Protein 2ZAH (pdb70)

Solvent-accessible surface area: 39054 Å² total; per-residue (Å²): 88,55,145,13,120,49,110,10,50,3,14,10,0,45,18,22,114,109,30,47,11,1,39,44,46,116,76,92,2,44,9,38,0,6,0,29,3,0,5,0,0,14,116,0,5,23,58,2,19,68,31,3,14,0,47,5,62,168,3,103,0,24,0,60,31,87,23,45,84,131,30,90,17,68,1,0,0,0,3,4,16,0,2,33,15,93,33,13,149,67,139,73,12,3,64,51,9,35,30,128,8,59,15,27,0,126,35,128,31,70,7,82,2,75,34,32,124,71,55,24,18,3,15,79,29,110,6,63,1,68,0,32,7,2,3,0,3,0,2,1,0,2,28,48,5,86,64,92,99,24,3,0,25,1,28,0,70,6,16,2,20,0,58,11,60,11,27,115,70,14,52,77,0,65,0,24,3,86,16,79,174,35,82,110,35,45,71,55,124,51,10,42,3,6,49,39,195,30,3,80,3,71,75,33,72,0,6,0,13,0,34,10,18,20,21,0,52,0,42,0,57,0,42,4,69,52,26,34,72,34,62,48,81,20,20,1,147,66,32,50,56,20,78,81,101,90,65,106,40,38,7,36,3,25,0,0,0,67,4,70,6,38,45,60,126,99,45,12,0,0,24,0,14,103,10,73,70,30,61,69,0,88,6,43,1,26,38,39,52,68,150,91,16,68,160,132,88,56,148,14,103,54,109,8,52,2,11,13,0,40,17,21,116,118,41,32,14,1,26,40,17,110,69,72,17,39,10,30,0,0,0,27,0,0,4,0,0,14,120,0,7,26,59,0,20,67,34,5,14,0,56,6,79,129,3,86,0,19,1,54,29,82,28,40,89,131,26,88,18,92,2,0,0,0,3,4,21,1,3,31,12,90,26,8,147,71,59,75,17,0,51,48,12,51,36,70,20,31,14,15,1,138,27,126,22,64,12,92,3,71,36,47,125,75,62,22,11,6,43,1,82,64,2,73,1,60,0,31,0,0,7,0,1,0,1,1,0,2,38,57,2,82,52,98,99,18,2,0,21,0,28,0,40,1,13,3,22,0,54,13,59,24,25,117,74,14,53,73,0,70,1,25,4,90,15,75,174,33,84,108,37,43,75,52,130,47,11,39,4,5,38,42,122,20,4,87,4,69,77,30,78,0,5,0,12,0,31,6,17,19,22,0,56,0,44,0,56,0,35,3,68,52,23,37,73,35,58,42,87,21,15,0,143,67,32,49,53,24,66,77,103,87,61,108,38,41,4,34,3,25,0,0,0,73,4,70,6,36,40,59,126,102,53,12,0,1,28,0,18,109,12,77,68,28,62,68,0,94,5,44,0,26,38,40,55,64,146,94,20,68,161,130,207,180,86,224,74,181,80,48,172,137,84,63,173,83,81,61,129,59,54,93,139,207,75,39,83,119,184,31,148,116,56,199,20,136,19,59,25,38,0,47,31,108,9,87,14,16,35,0,61,22,25,112,111,32,43,13,1,24,38,6,90,25,73,0,17,9,15,0,0,0,22,3,10,7,2,0,66,107,0,3,38,32,3,19,72,32,4,15,1,23,6,47,164,3,92,0,23,0,12,1,79,24,23,29,128,28,87,19,71,0,0,0,0,2,5,21,0,1,29,8,90,34,9,146,70,136,70,10,3,65,50,8,39,33,122,11,59,14,27,1,71,24,66,28,66,9,71,2,74,36,50,119,74,44,20,13,2,12,34,29,32,7,73,1,46,0,34,0,0,5,0,3,1,2,1,0,2,34,41,8,85,65,102,110,23,4,0,30,0,30,0,24,5,6,0,10,0,50,13,48,14,37,122,46,27,54,70,0,68,0,24,3,89,15,79,173,38,86,113,32,46,71,29,123,26,22,28,4,3,31,41,109,3,3,71,2,71,75,30,75,0,6,0,5,0,4,10,68,27,16,0,51,0,42,0,55,0,37,3,71,49,25,31,73,35,63,54,78,30,16,6,162,64,28,52,57,17,71,82,103,84,64,108,36,42,3,35,3,23,0,1,0,56,8,88,3,59,28,55,122,98,48,9,0,0,21,0,15,100,10,76,72,29,60,67,0,98,5,45,0,23,56,41,57,68,163,77,21,68,164,130

Secondary structure (DSSP, 8-state):
-EEEEEEEEEEEEPP-SS-EEGGG---TTTEES-TT-TTT-TTTHHHHTTBSEEEEEEEEEEEEE-S-TT---EEEEEEES-TTSPPP-SHHHHT--SEEEEE-TTS-EEEEE---S--EE---S--SSGGGTS--EEEEEEES--SSS--EEEEEEEEEEE--B-S---SEEEEEE-TTT-SS--EEEES-S--GGGEEEETTEEEE---S-EEEEEEEEEESSB---EE--SSEEEEEEEEEEEETTEEEEEEEEEE-----SSS-SEEE-S-BS--EEEEEEEEE-GGGPBP-/-EEEEEEEEEEEE---SS-EEGGG---TTTEES-TT-TTT-TTTHHHHTTBSEEEEEEEEEEEEE-S-TT--SEEEEEEES-TTSPPP-SHHHHTTSSEEEEE-TTS-EEEEEPP-S--EES--SS-SSGGGTSS-EEEEEEES---SS--EEEEEEEEEEE--B-S---SEEEEEE-TTT-SS--EEEES-S--GGGEEEETTEEEE---S-EEEEEEEEEESSB---EE--SSEEEEEEEEEEE-SSEEEEEEEEEE-----SSS-SEEE-S-BS--EEEEEEEEE-GGGPPP-/---PPTTPPTT-----S---------PPEEE--SSSEEEEEEEEEEEE---SS-EEGGG---TTTEES-TT-TTT-TTHHHHHTTBSEEEEEEEEEEEEE-S-TT---EEEEEEES-TTSPPP-SHHHHH--SEEEEE-TTS-EEEEEPP----EE---S--SSGGGTS--EEEEEEES--SSS--EEEEEEEEEEE--B-S---SEEEEEE-TTT-SS--EEEES-S--GGGEEEETTEEEE---S-EEEEEEEEEESSB---EE--SSEEEEEEEEEEEETTEEEEEEEEEE-----SSS-SEEE-S-BS--EEEEEEEE--GGGPBP-

Sequence (923 aa):
SVKIVHREFIASVLPSNDLTVNNGDVNIGKYRVNPSNNALFTWLQGQAQLYDMYRFTRLRFTYIPTTGSTSTGRVSILWDRDSQDPLPIDRAAISSYAHYADSAPWAENVLVVPCDNTWRYMNDTNAVDRKLVDFGQFLFATYSGAGATAHGDLYVEYAVEFKDPQPIAGMVCMFDRLVSFSEVGSTIKGVNYIADRDVITTGGNIGVNINIPGTYLVTIVLNATSIGSLTFTGNSKLVGNSLNVTSSGASALTFTLNSTGVPNSSNSSFSVGTVVALTRVRMTITRCSPETAYLASVKIVHREFIASVLPSNDLTVNNGDVNIGKYRRVNPSNNALFTWLQGQAQLYDMYRFTRLRFTYIPTTGSTSTGRVSILWDRDSQDPLPIDRAAISSYAHYADSAPWAENVLVVPCDNTWRYMNDTNAVDRKLVDFGQFLFATYSGAGATAHGDLYVEYAVEFKDPQPIAGMVCMFDRLVSFSEVGSTIKGVNYIADRDVITTGGNIGVNINIPGTYLVTIVLNATSIGSLTFTGNSKLVGNSLNVTSSGASALTFTLNSTGVPNSSNSSFSVGTVVALTRVRMTITRCSPETAYLANISYTEGAKPGAISAPVAISRRVAGMKPRFVRSEGSVKIVHREFIASVLPSNDLTVNNGDVNIGKYRVNPSNNALFTWLQGQAQLYDMYRFTRLRFTYIPTTGSTSTGRVSILWDRDSQDPLPIDRAAISSYAHYADSAPWAENVLVVPCDNTWRYMNDTNAVDRKLVDFGQFLFATYSGAGATAHGDLYVEYAVEFKDPQPIAGMVCMFDRLVSFSEVGSTIKGVNYIADRDVITTGGNIGVNINIPGTYLVTIVLNATSIGSLTFTGNSKLVGNSLNVTSSGASALTFTLNSTGVPNSSNSSFSVGTVVALTRVRMTITRCSPETAYLA

CATH classification: 2.60.120.20 (+1 more: 2.60.40.4030)

Structure (mmCIF, N/CA/C/O backbone):
data_2ZAH
#
_entry.id   2ZAH
#
_cell.length_a   375.004
_cell.length_b   375.004
_cell.length_c   375.004
_cell.angle_alpha   90.00
_cell.angle_beta   90.00
_cell.angle_gamma   90.00
#
_symmetry.space_group_name_H-M   'I 2 3'
#
loop_
_entity.id
_entity.type
_entity.pdbx_description
1 polymer 'Coat protein'
2 non-polymer 'CALCIUM ION'
3 non-polymer 'UNKNOWN ATOM OR ION'
4 water water
#
loop_
_atom_site.group_PDB
_atom_site.id
_atom_site.type_symbol
_atom_site.label_atom_id
_atom_site.label_alt_id
_atom_site.label_comp_id
_atom_site.label_asym_id
_atom_site.label_entity_id
_atom_site.label_seq_id
_atom_site.pdbx_PDB_ins_code
_atom_site.Cartn_x
_atom_site.Cartn_y
_atom_site.Cartn_z
_atom_site.occupancy
_atom_site.B_iso_or_equiv
_atom_site.auth_seq_id
_atom_site.auth_comp_id
_atom_site.auth_asym_id
_atom_site.auth_atom_id
_atom_site.pdbx_PDB_model_num
ATOM 1 N N . SER A 1 36 ? -17.036 31.487 111.942 1.00 33.42 95 SER A N 1
ATOM 2 C CA . SER A 1 36 ? -16.270 32.612 112.592 1.00 33.72 95 SER A CA 1
ATOM 3 C C . SER A 1 36 ? -16.978 33.996 112.516 1.00 33.79 95 SER A C 1
ATOM 4 O O . SER A 1 36 ? -17.372 34.448 111.427 1.00 33.98 95 SER A O 1
ATOM 7 N N . VAL A 1 37 ? -17.117 34.647 113.676 1.00 33.31 96 VAL A N 1
ATOM 8 C CA . VAL A 1 37 ? -17.813 35.924 113.822 1.00 33.06 96 VAL A CA 1
ATOM 9 C C . VAL A 1 37 ? -16.804 37.054 113.906 1.00 33.00 96 VAL A C 1
ATOM 10 O O . VAL A 1 37 ? -15.943 37.039 114.782 1.00 33.26 96 VAL A O 1
ATOM 14 N N . LYS A 1 38 ? -16.916 38.033 113.011 1.00 32.80 97 LYS A N 1
ATOM 15 C CA . LYS A 1 38 ? -15.933 39.125 112.922 1.00 32.66 97 LYS A CA 1
ATOM 16 C C . LYS A 1 38 ? -16.435 40.424 113.525 1.00 31.86 97 LYS A C 1
ATOM 17 O O . LYS A 1 38 ? -17.367 41.030 113.008 1.00 32.07 97 LYS A O 1
ATOM 23 N N . ILE A 1 39 ? -15.795 40.853 114.607 1.00 30.83 98 ILE A N 1
ATOM 24 C CA . ILE A 1 39 ? -16.216 42.023 115.367 1.00 29.72 98 ILE A CA 1
ATOM 25 C C . ILE A 1 39 ? -15.208 43.153 115.214 1.00 29.71 98 ILE A C 1
ATOM 26 O O . ILE A 1 39 ? -14.007 42.932 115.269 1.00 30.15 98 ILE A O 1
ATOM 31 N N . VAL A 1 40 ? -15.711 44.364 114.996 1.00 29.54 99 VAL A N 1
ATOM 32 C CA . VAL A 1 40 ? -14.877 45.555 114.881 1.00 29.12 99 VAL A CA 1
ATOM 33 C C . VAL A 1 40 ? -15.410 46.585 115.864 1.00 28.61 99 VAL A C 1
ATOM 34 O O . VAL A 1 40 ? -16.604 46.840 115.896 1.00 28.60 99 VAL A O 1
ATOM 38 N N . HIS A 1 41 ? -14.533 47.173 116.666 1.00 28.29 100 HIS A N 1
ATOM 39 C CA . HIS A 1 41 ? -14.965 48.140 117.676 1.00 27.97 100 HIS A CA 1
ATOM 40 C C . HIS A 1 41 ? -13.808 48.955 118.229 1.00 27.77 100 HIS A C 1
ATOM 41 O O . HIS A 1 41 ? -12.660 48.575 118.075 1.00 28.10 100 HIS A O 1
ATOM 48 N N . ARG A 1 42 ? -14.134 50.062 118.882 1.00 27.67 101 ARG A N 1
ATOM 49 C CA . ARG A 1 42 ? -13.182 50.873 119.619 1.00 27.93 101 ARG A CA 1
ATOM 50 C C . ARG A 1 42 ? -13.819 51.254 120.952 1.00 28.33 101 ARG A C 1
ATOM 51 O O . ARG A 1 42 ? -15.009 51.569 121.004 1.00 28.65 101 ARG A O 1
ATOM 59 N N . GLU A 1 43 ? -13.031 51.228 122.027 1.00 28.58 102 GLU A N 1
ATOM 60 C CA . GLU A 1 43 ? -13.556 51.486 123.368 1.00 28.66 102 GLU A CA 1
ATOM 61 C C . GLU A 1 43 ? -12.529 52.067 124.335 1.00 28.81 102 GLU A C 1
ATOM 62 O O . GLU A 1 43 ? -11.338 51.835 124.179 1.00 29.12 102 GLU A O 1
ATOM 68 N N . PHE A 1 44 ? -13.010 52.800 125.340 1.00 28.92 103 PHE A N 1
ATOM 69 C CA . PHE A 1 44 ? -12.166 53.509 126.302 1.00 29.24 103 PHE A CA 1
ATOM 70 C C . PHE A 1 44 ? -11.628 52.583 127.391 1.00 29.24 103 PHE A C 1
ATOM 71 O O . PHE A 1 44 ? -12.351 51.693 127.849 1.00 29.74 103 PHE A O 1
ATOM 79 N N . ILE A 1 45 ? -10.366 52.777 127.788 1.00 28.72 104 ILE A N 1
ATOM 80 C CA . ILE A 1 45 ? -9.731 51.916 128.792 1.00 28.25 104 ILE A CA 1
ATOM 81 C C . ILE A 1 45 ? -9.569 52.595 130.138 1.00 28.45 104 ILE A C 1
ATOM 82 O O . ILE A 1 45 ? -10.116 52.138 131.140 1.00 28.51 104 ILE A O 1
ATOM 87 N N . ALA A 1 46 ? -8.788 53.674 130.155 1.00 28.30 105 ALA A N 1
ATOM 88 C CA . ALA A 1 46 ? -8.414 54.360 131.392 1.00 28.08 105 ALA A CA 1
ATOM 89 C C . ALA A 1 46 ? -7.766 55.704 131.090 1.00 27.96 105 ALA A C 1
ATOM 90 O O . ALA A 1 46 ? -7.270 55.924 129.987 1.00 28.28 105 ALA A O 1
ATOM 92 N N . SER A 1 47 ? -7.771 56.600 132.074 1.00 27.88 106 SER A N 1
ATOM 93 C CA . SER A 1 47 ? -7.128 57.900 131.938 1.00 27.52 106 SER A CA 1
ATOM 94 C C . SER A 1 47 ? -5.748 57.842 132.538 1.00 27.48 106 SER A C 1
ATOM 95 O O . SER A 1 47 ? -5.521 57.146 133.525 1.00 27.51 106 SER A O 1
ATOM 98 N N . VAL A 1 48 ? -4.819 58.565 131.937 1.00 27.36 107 VAL A N 1
ATOM 99 C CA . VAL A 1 48 ? -3.465 58.575 132.451 1.00 27.57 107 VAL A CA 1
ATOM 100 C C . VAL A 1 48 ? -3.321 59.707 133.469 1.00 27.65 107 VAL A C 1
ATOM 101 O O . VAL A 1 48 ? -3.500 60.873 133.136 1.00 27.96 107 VAL A O 1
ATOM 105 N N . LEU A 1 49 ? -3.019 59.354 134.713 1.00 27.72 108 LEU A N 1
ATOM 106 C CA . LEU A 1 49 ? -2.802 60.351 135.750 1.00 27.66 108 LEU A CA 1
ATOM 107 C C . LEU A 1 49 ? -1.329 60.750 135.751 1.00 27.70 108 LEU A C 1
ATOM 108 O O . LEU A 1 49 ? -0.465 59.889 135.582 1.00 27.47 108 LEU A O 1
ATOM 113 N N . PRO A 1 50 ? -1.043 62.056 135.954 1.00 28.06 109 PRO A N 1
ATOM 114 C CA . PRO A 1 50 ? 0.312 62.589 136.010 1.00 28.20 109 PRO A CA 1
ATOM 115 C C . PRO A 1 50 ? 1.100 62.013 137.160 1.00 28.63 109 PRO A C 1
ATOM 116 O O . PRO A 1 50 ? 0.538 61.697 138.202 1.00 28.75 109 PRO A O 1
ATOM 120 N N . SER A 1 51 ? 2.404 61.908 136.960 1.00 29.46 110 SER A N 1
ATOM 121 C CA . SER A 1 51 ? 3.316 61.363 137.945 1.00 30.31 110 SER A CA 1
ATOM 122 C C . SER A 1 51 ? 4.712 61.951 137.706 1.00 30.78 110 SER A C 1
ATOM 123 O O . SER A 1 51 ? 5.128 62.141 136.563 1.00 31.06 110 SER A O 1
ATOM 126 N N . ASN A 1 52 ? 5.421 62.277 138.779 1.00 31.45 111 ASN A N 1
ATOM 127 C CA . ASN A 1 52 ? 6.775 62.769 138.618 1.00 32.07 111 ASN A CA 1
ATOM 128 C C . ASN A 1 52 ? 7.724 61.601 138.318 1.00 32.22 111 ASN A C 1
ATOM 129 O O . ASN A 1 52 ? 8.363 61.570 137.274 1.00 32.26 111 ASN A O 1
ATOM 134 N N . ASP A 1 53 ? 7.792 60.632 139.225 1.00 32.53 112 ASP A N 1
ATOM 135 C CA . ASP A 1 53 ? 8.555 59.418 138.995 1.00 32.80 112 ASP A CA 1
ATOM 136 C C . ASP A 1 53 ? 7.824 58.573 137.960 1.00 32.42 112 ASP A C 1
ATOM 137 O O . ASP A 1 53 ? 6.631 58.766 137.733 1.00 32.39 112 ASP A O 1
ATOM 142 N N . LEU A 1 54 ? 8.539 57.636 137.342 1.00 31.88 113 LEU A N 1
ATOM 143 C CA . LEU A 1 54 ? 7.960 56.724 136.363 1.00 31.38 113 LEU A CA 1
ATOM 144 C C . LEU A 1 54 ? 6.938 55.790 137.012 1.00 31.37 113 LEU A C 1
ATOM 145 O O . LEU A 1 54 ? 7.317 54.949 137.818 1.00 31.62 113 LEU A O 1
ATOM 150 N N . THR A 1 55 ? 5.657 55.917 136.673 1.00 30.95 114 THR A N 1
ATOM 151 C CA . THR A 1 55 ? 4.687 54.920 137.138 1.00 31.08 114 THR A CA 1
ATOM 152 C C . THR A 1 55 ? 3.959 54.254 135.977 1.00 30.76 114 THR A C 1
ATOM 153 O O . THR A 1 55 ? 3.578 54.909 135.000 1.00 30.80 114 THR A O 1
ATOM 157 N N . VAL A 1 56 ? 3.760 52.947 136.098 1.00 30.09 115 VAL A N 1
ATOM 158 C CA . VAL A 1 56 ? 3.067 52.165 135.082 1.00 29.41 115 VAL A CA 1
ATOM 159 C C . VAL A 1 56 ? 1.628 51.921 135.527 1.00 29.28 115 VAL A C 1
ATOM 160 O O . VAL A 1 56 ? 1.368 51.713 136.712 1.00 29.53 115 VAL A O 1
ATOM 164 N N . ASN A 1 57 ? 0.694 51.953 134.581 1.00 28.99 116 ASN A N 1
ATOM 165 C CA . ASN A 1 57 ? -0.705 51.594 134.850 1.00 28.75 116 ASN A CA 1
ATOM 166 C C . ASN A 1 57 ? -1.326 52.302 136.059 1.00 28.91 116 ASN A C 1
ATOM 167 O O . ASN A 1 57 ? -2.002 51.668 136.882 1.00 28.98 116 ASN A O 1
ATOM 172 N N . ASN A 1 58 ? -1.081 53.612 136.152 1.00 28.83 117 ASN A N 1
ATOM 173 C CA . ASN A 1 58 ? -1.512 54.457 137.273 1.00 28.55 117 ASN A CA 1
ATOM 174 C C . ASN A 1 58 ? -1.113 53.941 138.636 1.00 28.92 117 ASN A C 1
ATOM 175 O O . ASN A 1 58 ? -1.820 54.174 139.618 1.00 29.19 117 ASN A O 1
ATOM 180 N N . GLY A 1 59 ? 0.004 53.220 138.686 1.00 29.00 118 GLY A N 1
ATOM 181 C CA . GLY A 1 59 ? 0.537 52.712 139.940 1.00 29.05 118 GLY A CA 1
ATOM 182 C C . GLY A 1 59 ? 0.029 51.358 140.364 1.00 29.27 118 GLY A C 1
ATOM 183 O O . GLY A 1 59 ? 0.494 50.828 141.369 1.00 29.42 118 GLY A O 1
ATOM 184 N N . ASP A 1 60 ? -0.924 50.796 139.613 1.00 29.49 119 ASP A N 1
ATOM 185 C CA . ASP A 1 60 ? -1.413 49.436 139.872 1.00 29.57 119 ASP A CA 1
ATOM 186 C C . ASP A 1 60 ? -0.306 48.433 139.551 1.00 29.79 119 ASP A C 1
ATOM 187 O O . ASP A 1 60 ? 0.267 48.450 138.464 1.00 30.15 119 ASP A O 1
ATOM 192 N N . VAL A 1 61 ? 0.007 47.576 140.514 1.00 30.06 120 VAL A N 1
ATOM 193 C CA . VAL A 1 61 ? 1.150 46.668 140.381 1.00 30.21 120 VAL A CA 1
ATOM 194 C C . VAL A 1 61 ? 0.817 45.297 139.794 1.00 30.58 120 VAL A C 1
ATOM 195 O O . VAL A 1 61 ? 1.726 44.511 139.569 1.00 30.77 120 VAL A O 1
ATOM 199 N N . ASN A 1 62 ? -0.462 45.016 139.540 1.00 31.00 121 ASN A N 1
ATOM 200 C CA . ASN A 1 62 ? -0.854 43.744 138.919 1.00 31.59 121 ASN A CA 1
ATOM 201 C C . ASN A 1 62 ? -0.290 43.526 137.530 1.00 30.83 121 ASN A C 1
ATOM 202 O O . ASN A 1 62 ? -0.578 44.286 136.601 1.00 30.58 121 ASN A O 1
ATOM 207 N N . ILE A 1 63 ? 0.541 42.494 137.420 1.00 30.40 122 ILE A N 1
ATOM 208 C CA . ILE A 1 63 ? 1.055 42.041 136.137 1.00 29.81 122 ILE A CA 1
ATOM 209 C C . ILE A 1 63 ? -0.121 41.578 135.289 1.00 29.37 122 ILE A C 1
ATOM 210 O O . ILE A 1 63 ? -0.998 40.871 135.779 1.00 29.32 122 ILE A O 1
ATOM 215 N N . GLY A 1 64 ? -0.141 42.011 134.033 1.00 28.64 123 GLY A N 1
ATOM 216 C CA . GLY A 1 64 ? -1.166 41.610 133.099 1.00 27.78 123 GLY A CA 1
ATOM 217 C C . GLY A 1 64 ? -2.520 42.242 133.334 1.00 27.39 123 GLY A C 1
ATOM 218 O O . GLY A 1 64 ? -3.526 41.724 132.839 1.00 27.15 123 GLY A O 1
ATOM 219 N N . LYS A 1 65 ? -2.559 43.358 134.071 1.00 27.18 124 LYS A N 1
ATOM 220 C CA . LYS A 1 65 ? -3.813 44.072 134.297 1.00 27.03 124 LYS A CA 1
ATOM 221 C C . LYS A 1 65 ? -4.569 44.299 132.992 1.00 27.05 124 LYS A C 1
ATOM 222 O O . LYS A 1 65 ? -5.768 44.039 132.903 1.00 27.31 124 LYS A O 1
ATOM 228 N N . TYR A 1 66 ? -3.861 44.779 131.978 1.00 26.92 125 TYR A N 1
ATOM 229 C CA . TYR A 1 66 ? -4.445 44.938 130.663 1.00 26.69 125 TYR A CA 1
ATOM 230 C C . TYR A 1 66 ? -4.002 43.829 129.706 1.00 26.68 125 TYR A C 1
ATOM 231 O O . TYR A 1 66 ? -3.590 44.108 128.587 1.00 26.73 125 TYR A O 1
ATOM 240 N N . ARG A 1 67 ? -4.081 42.573 130.144 1.00 26.63 126 ARG A N 1
ATOM 241 C CA . ARG A 1 67 ? -3.793 41.465 129.242 1.00 26.73 126 ARG A CA 1
ATOM 242 C C . ARG A 1 67 ? -4.774 41.516 128.096 1.00 26.29 126 ARG A C 1
ATOM 243 O O . ARG A 1 67 ? -5.934 41.827 128.298 1.00 26.29 126 ARG A O 1
ATOM 251 N N . VAL A 1 68 ? -4.312 41.267 126.879 1.00 26.06 127 VAL A N 1
ATOM 252 C CA . VAL A 1 68 ? -5.241 41.339 125.753 1.00 25.57 127 VAL A CA 1
ATOM 253 C C . VAL A 1 68 ? -5.908 39.992 125.507 1.00 25.67 127 VAL A C 1
ATOM 254 O O . VAL A 1 68 ? -5.428 39.131 124.780 1.00 25.87 127 VAL A O 1
ATOM 258 N N . ASN A 1 69 ? -6.997 39.832 126.240 1.00 25.65 128 ASN A N 1
ATOM 259 C CA . ASN A 1 69 ? -7.905 38.710 126.169 1.00 25.44 128 ASN A CA 1
ATOM 260 C C . ASN A 1 69 ? -9.265 39.355 126.304 1.00 25.44 128 ASN A C 1
ATOM 261 O O . ASN A 1 69 ? -9.491 40.141 127.225 1.00 25.68 128 ASN A O 1
ATOM 266 N N . PRO A 1 70 ? -10.173 39.052 125.382 1.00 25.26 129 PRO A N 1
ATOM 267 C CA . PRO A 1 70 ? -11.423 39.787 125.337 1.00 25.25 129 PRO A CA 1
ATOM 268 C C . PRO A 1 70 ? -12.282 39.647 126.598 1.00 25.49 129 PRO A C 1
ATOM 269 O O . PRO A 1 70 ? -13.180 40.456 126.819 1.00 26.09 129 PRO A O 1
ATOM 273 N N . SER A 1 71 ? -12.006 38.666 127.438 1.00 25.43 130 SER A N 1
ATOM 274 C CA . SER A 1 71 ? -12.780 38.549 128.656 1.00 25.89 130 SER A CA 1
ATOM 275 C C . SER A 1 71 ? -12.219 39.404 129.805 1.00 25.60 130 SER A C 1
ATOM 276 O O . SER A 1 71 ? -12.810 39.467 130.876 1.00 25.76 130 SER A O 1
ATOM 279 N N . ASN A 1 72 ? -11.106 40.092 129.557 1.00 25.46 131 ASN A N 1
ATOM 280 C CA . ASN A 1 72 ? -10.520 41.019 130.514 1.00 25.21 131 ASN A CA 1
ATOM 281 C C . ASN A 1 72 ? -11.201 42.368 130.433 1.00 25.33 131 ASN A C 1
ATOM 282 O O . ASN A 1 72 ? -10.840 43.221 129.625 1.00 25.21 131 ASN A O 1
ATOM 287 N N . ASN A 1 73 ? -12.180 42.570 131.304 1.00 25.52 132 ASN A N 1
ATOM 288 C CA . ASN A 1 73 ? -12.981 43.787 131.250 1.00 25.53 132 ASN A CA 1
ATOM 289 C C . ASN A 1 73 ? -12.222 45.057 131.651 1.00 25.33 132 ASN A C 1
ATOM 290 O O . ASN A 1 73 ? -12.723 46.163 131.461 1.00 25.65 132 ASN A O 1
ATOM 295 N N . ALA A 1 74 ? -11.021 44.913 132.199 1.00 25.07 133 ALA A N 1
ATOM 296 C CA . ALA A 1 74 ? -10.217 46.091 132.517 1.00 24.90 133 ALA A CA 1
ATOM 297 C C . ALA A 1 74 ? -9.652 46.735 131.251 1.00 24.99 133 ALA A C 1
ATOM 298 O O . ALA A 1 74 ? -9.380 47.932 131.235 1.00 25.23 133 ALA A O 1
ATOM 300 N N . LEU A 1 75 ? -9.462 45.933 130.203 1.00 25.08 134 LEU A N 1
ATOM 301 C CA . LEU A 1 75 ? -8.993 46.437 128.917 1.00 25.04 134 LEU A CA 1
ATOM 302 C C . LEU A 1 75 ? -10.156 46.604 127.961 1.00 25.38 134 LEU A C 1
ATOM 303 O O . LEU A 1 75 ? -10.324 47.669 127.378 1.00 25.49 134 LEU A O 1
ATOM 308 N N . PHE A 1 76 ? -10.947 45.541 127.807 1.00 25.70 135 PHE A N 1
ATOM 309 C CA . PHE A 1 76 ? -12.112 45.547 126.927 1.00 25.57 135 PHE A CA 1
ATOM 310 C C . PHE A 1 76 ? -13.374 45.821 127.720 1.00 25.94 135 PHE A C 1
ATOM 311 O O . PHE A 1 76 ? -14.105 44.918 128.120 1.00 26.37 135 PHE A O 1
ATOM 319 N N . THR A 1 77 ? -13.608 47.102 127.944 1.00 26.30 136 THR A N 1
ATOM 320 C CA . THR A 1 77 ? -14.784 47.578 128.647 1.00 26.52 136 THR A CA 1
ATOM 321 C C . THR A 1 77 ? -16.079 47.240 127.923 1.00 26.52 136 THR A C 1
ATOM 322 O O . THR A 1 77 ? -17.108 47.079 128.564 1.00 27.30 136 THR A O 1
ATOM 326 N N . TRP A 1 78 ? -16.031 47.108 126.600 1.00 26.29 137 TRP A N 1
ATOM 327 C CA . TRP A 1 78 ? -17.221 46.771 125.794 1.00 26.05 137 TRP A CA 1
ATOM 328 C C . TRP A 1 78 ? -17.240 45.311 125.304 1.00 26.12 137 TRP A C 1
ATOM 329 O O . TRP A 1 78 ? -18.245 44.619 125.434 1.00 26.06 137 TRP A O 1
ATOM 340 N N . LEU A 1 79 ? -16.125 44.848 124.750 1.00 26.28 138 LEU A N 1
ATOM 341 C CA . LEU A 1 79 ? -16.068 43.537 124.123 1.00 26.43 138 LEU A CA 1
ATOM 342 C C . LEU A 1 79 ? -16.566 42.437 125.040 1.00 26.82 138 LEU A C 1
ATOM 343 O O . LEU A 1 79 ? -17.193 41.496 124.571 1.00 26.96 138 LEU A O 1
ATOM 348 N N . GLN A 1 80 ? -16.279 42.544 126.337 1.00 27.17 139 GLN A N 1
ATOM 349 C CA . GLN A 1 80 ? -16.549 41.454 127.263 1.00 27.34 139 GLN A CA 1
ATOM 350 C C . GLN A 1 80 ? -18.006 41.003 127.118 1.00 27.47 139 GLN A C 1
ATOM 351 O O . GLN A 1 80 ? -18.309 39.809 127.200 1.00 27.56 139 GLN A O 1
ATOM 357 N N . GLY A 1 81 ? -18.888 41.959 126.840 1.00 27.56 140 GLY A N 1
ATOM 358 C CA . GLY A 1 81 ? -20.312 41.684 126.671 1.00 27.70 140 GLY A CA 1
ATOM 359 C C . GLY A 1 81 ? -20.625 40.645 125.615 1.00 27.54 140 GLY A C 1
ATOM 360 O O . GLY A 1 81 ? -21.600 39.911 125.729 1.00 27.50 140 GLY A O 1
ATOM 361 N N . GLN A 1 82 ? -19.787 40.604 124.588 1.00 27.70 141 GLN A N 1
ATOM 362 C CA . GLN A 1 82 ? -19.941 39.706 123.440 1.00 27.69 141 GLN A CA 1
ATOM 363 C C . GLN A 1 82 ? -19.063 38.479 123.663 1.00 27.65 141 GLN A C 1
ATOM 364 O O . GLN A 1 82 ? -19.465 37.352 123.378 1.00 28.05 141 GLN A O 1
ATOM 370 N N . ALA A 1 83 ? -17.874 38.717 124.207 1.00 27.49 142 ALA A N 1
ATOM 371 C CA . ALA A 1 83 ? -16.909 37.677 124.557 1.00 27.44 142 ALA A CA 1
ATOM 372 C C . ALA A 1 83 ? -17.484 36.524 125.386 1.00 27.55 142 ALA A C 1
ATOM 373 O O . ALA A 1 83 ? -17.072 35.376 125.243 1.00 27.55 142 ALA A O 1
ATOM 375 N N . GLN A 1 84 ? -18.426 36.840 126.267 1.00 27.58 143 GLN A N 1
ATOM 376 C CA . GLN A 1 84 ? -18.991 35.851 127.171 1.00 27.47 143 GLN A CA 1
ATOM 377 C C . GLN A 1 84 ? -19.750 34.757 126.442 1.00 27.63 143 GLN A C 1
ATOM 378 O O . GLN A 1 84 ? -20.046 33.719 127.044 1.00 27.96 143 GLN A O 1
ATOM 384 N N . LEU A 1 85 ? -20.047 34.971 125.159 1.00 27.31 144 LEU A N 1
ATOM 385 C CA . LEU A 1 85 ? -20.854 34.030 124.379 1.00 27.21 144 LEU A CA 1
ATOM 386 C C . LEU A 1 85 ? -20.047 33.024 123.538 1.00 27.40 144 LEU A C 1
ATOM 387 O O . LEU A 1 85 ? -20.620 32.111 122.913 1.00 27.11 144 LEU A O 1
ATOM 392 N N . TYR A 1 86 ? -18.725 33.186 123.530 1.00 27.42 145 TYR A N 1
ATOM 393 C CA . TYR A 1 86 ? -17.867 32.413 122.647 1.00 27.48 145 TYR A CA 1
ATOM 394 C C . TYR A 1 86 ? -16.702 31.794 123.388 1.00 28.28 145 TYR A C 1
ATOM 395 O O . TYR A 1 86 ? -16.326 32.263 124.455 1.00 28.64 145 TYR A O 1
ATOM 404 N N . ASP A 1 87 ? -16.120 30.748 122.803 1.00 29.36 146 ASP A N 1
ATOM 405 C CA . ASP A 1 87 ? -15.006 30.034 123.407 1.00 30.49 146 ASP A CA 1
ATOM 406 C C . ASP A 1 87 ? -13.625 30.545 123.058 1.00 30.36 146 ASP A C 1
ATOM 407 O O . ASP A 1 87 ? -12.719 30.468 123.886 1.00 30.82 146 ASP A O 1
ATOM 412 N N . MET A 1 88 ? -13.448 31.034 121.833 1.00 29.96 147 MET A N 1
ATOM 413 C CA . MET A 1 88 ? -12.110 31.330 121.324 1.00 29.76 147 MET A CA 1
ATOM 414 C C . MET A 1 88 ? -12.063 32.621 120.545 1.00 28.51 147 MET A C 1
ATOM 415 O O . MET A 1 88 ? -13.045 33.028 119.953 1.00 28.15 147 MET A O 1
ATOM 420 N N . TYR A 1 89 ? -10.903 33.255 120.529 1.00 27.90 148 TYR A N 1
ATOM 421 C CA . TYR A 1 89 ? -10.777 34.542 119.883 1.00 27.35 148 TYR A CA 1
ATOM 422 C C . TYR A 1 89 ? -9.466 34.656 119.104 1.00 27.55 148 TYR A C 1
ATOM 423 O O . TYR A 1 89 ? -8.477 33.978 119.413 1.00 27.68 148 TYR A O 1
ATOM 432 N N . ARG A 1 90 ? -9.458 35.526 118.104 1.00 27.65 149 ARG A N 1
ATOM 433 C CA . ARG A 1 90 ? -8.231 35.850 117.388 1.00 28.38 149 ARG A CA 1
ATOM 434 C C . ARG A 1 90 ? -8.273 37.292 116.931 1.00 27.98 149 ARG A C 1
ATOM 435 O O . ARG A 1 90 ? -9.164 37.687 116.173 1.00 28.36 149 ARG A O 1
ATOM 443 N N . PHE A 1 91 ? -7.317 38.084 117.387 1.00 27.76 150 PHE A N 1
ATOM 444 C CA . PHE A 1 91 ? -7.224 39.445 116.891 1.00 27.69 150 PHE A CA 1
ATOM 445 C C . PHE A 1 91 ? -6.618 39.487 115.495 1.00 28.10 150 PHE A C 1
ATOM 446 O O . PHE A 1 91 ? -5.729 38.707 115.152 1.00 28.08 150 PHE A O 1
ATOM 454 N N . THR A 1 92 ? -7.143 40.407 114.698 1.00 28.72 151 THR A N 1
ATOM 455 C CA . THR A 1 92 ? -6.809 40.548 113.299 1.00 29.12 151 THR A CA 1
ATOM 456 C C . THR A 1 92 ? -6.162 41.903 113.105 1.00 29.53 151 THR A C 1
ATOM 457 O O . THR A 1 92 ? -5.182 42.037 112.400 1.00 29.53 151 THR A O 1
ATOM 461 N N . ARG A 1 93 ? -6.725 42.903 113.762 1.00 30.52 152 ARG A N 1
ATOM 462 C CA . ARG A 1 93 ? -6.140 44.222 113.870 1.00 31.49 152 ARG A CA 1
ATOM 463 C C . ARG A 1 93 ? -6.235 44.636 115.330 1.00 30.81 152 ARG A C 1
ATOM 464 O O . ARG A 1 93 ? -7.191 44.263 116.021 1.00 30.81 152 ARG A O 1
ATOM 472 N N . LEU A 1 94 ? -5.233 45.376 115.798 1.00 30.12 153 LEU A N 1
ATOM 473 C CA . LEU A 1 94 ? -5.194 45.849 117.173 1.00 29.41 153 LEU A CA 1
ATOM 474 C C . LEU A 1 94 ? -4.379 47.123 117.267 1.00 30.05 153 LEU A C 1
ATOM 475 O O . LEU A 1 94 ? -3.187 47.142 116.959 1.00 30.06 153 LEU A O 1
ATOM 480 N N . ARG A 1 95 ? -5.018 48.201 117.689 1.00 30.48 154 ARG A N 1
ATOM 481 C CA . ARG A 1 95 ? -4.275 49.416 117.940 1.00 31.71 154 ARG A CA 1
ATOM 482 C C . ARG A 1 95 ? -4.742 50.119 119.218 1.00 30.73 154 ARG A C 1
ATOM 483 O O . ARG A 1 95 ? -5.899 49.982 119.634 1.00 30.83 154 ARG A O 1
ATOM 491 N N . PHE A 1 96 ? -3.817 50.840 119.847 1.00 29.94 155 PHE A N 1
ATOM 492 C CA . PHE A 1 96 ? -4.082 51.580 121.065 1.00 28.93 155 PHE A CA 1
ATOM 493 C C . PHE A 1 96 ? -3.866 53.062 120.796 1.00 28.97 155 PHE A C 1
ATOM 494 O O . PHE A 1 96 ? -2.860 53.459 120.197 1.00 29.40 155 PHE A O 1
ATOM 502 N N . THR A 1 97 ? -4.812 53.889 121.216 1.00 28.36 156 THR A N 1
ATOM 503 C CA . THR A 1 97 ? -4.692 55.316 120.980 1.00 27.65 156 THR A CA 1
ATOM 504 C C . THR A 1 97 ? -4.658 56.048 122.309 1.00 27.21 156 THR A C 1
ATOM 505 O O . THR A 1 97 ? -5.269 55.609 123.291 1.00 27.08 156 THR A O 1
ATOM 509 N N . TYR A 1 98 ? -3.921 57.155 122.338 1.00 26.52 157 TYR A N 1
ATOM 510 C CA . TYR A 1 98 ? -3.948 58.066 123.463 1.00 25.72 157 TYR A CA 1
ATOM 511 C C . TYR A 1 98 ? -4.435 59.412 122.964 1.00 25.52 157 TYR A C 1
ATOM 512 O O . TYR A 1 98 ? -3.883 59.942 122.007 1.00 26.08 157 TYR A O 1
ATOM 521 N N . ILE A 1 99 ? -5.471 59.958 123.598 1.00 25.13 158 ILE A N 1
ATOM 522 C CA . ILE A 1 99 ? -6.005 61.286 123.244 1.00 24.62 158 ILE A CA 1
ATOM 523 C C . ILE A 1 99 ? -5.961 62.200 124.466 1.00 25.08 158 ILE A C 1
ATOM 524 O O . ILE A 1 99 ? -6.558 61.885 125.496 1.00 25.59 158 ILE A O 1
ATOM 529 N N . PRO A 1 100 ? -5.267 63.335 124.362 1.00 25.10 159 PRO A N 1
ATOM 530 C CA . PRO A 1 100 ? -5.123 64.237 125.499 1.00 25.48 159 PRO A CA 1
ATOM 531 C C . PRO A 1 100 ? -6.444 64.803 126.009 1.00 25.81 159 PRO A C 1
ATOM 532 O O . PRO A 1 100 ? -7.380 64.955 125.239 1.00 25.92 159 PRO A O 1
ATOM 536 N N . THR A 1 101 ? -6.517 65.093 127.303 1.00 26.20 160 THR A N 1
ATOM 537 C CA . THR A 1 101 ? -7.577 65.940 127.839 1.00 26.67 160 THR A CA 1
ATOM 538 C C . THR A 1 101 ? -6.979 67.098 128.617 1.00 27.07 160 THR A C 1
ATOM 539 O O . THR A 1 101 ? -7.699 67.866 129.256 1.00 27.86 160 THR A O 1
ATOM 543 N N . THR A 1 102 ? -5.660 67.229 128.558 1.00 26.89 161 THR A N 1
ATOM 544 C CA . THR A 1 102 ? -4.963 68.289 129.273 1.00 26.63 161 THR A CA 1
ATOM 545 C C . THR A 1 102 ? -4.626 69.439 128.337 1.00 26.51 161 THR A C 1
ATOM 546 O O . THR A 1 102 ? -4.814 69.331 127.127 1.00 26.48 161 THR A O 1
ATOM 550 N N . GLY A 1 103 ? -4.126 70.534 128.898 1.00 26.32 162 GLY A N 1
ATOM 551 C CA . GLY A 1 103 ? -3.738 71.696 128.096 1.00 26.26 162 GLY A CA 1
ATOM 552 C C . GLY A 1 103 ? -2.360 71.533 127.485 1.00 26.19 162 GLY A C 1
ATOM 553 O O . GLY A 1 103 ? -1.617 70.609 127.838 1.00 26.43 162 GLY A O 1
ATOM 554 N N . SER A 1 104 ? -1.996 72.430 126.579 1.00 25.87 163 SER A N 1
ATOM 555 C CA . SER A 1 104 ? -0.724 72.295 125.875 1.00 25.57 163 SER A CA 1
ATOM 556 C C . SER A 1 104 ? 0.502 72.716 126.679 1.00 25.85 163 SER A C 1
ATOM 557 O O . SER A 1 104 ? 1.628 72.614 126.179 1.00 26.10 163 SER A O 1
ATOM 560 N N . THR A 1 105 ? 0.310 73.188 127.911 1.00 26.03 164 THR A N 1
ATOM 561 C CA . THR A 1 105 ? 1.471 73.519 128.755 1.00 26.21 164 THR A CA 1
ATOM 562 C C . THR A 1 105 ? 1.786 72.466 129.818 1.00 26.21 164 THR A C 1
ATOM 563 O O . THR A 1 105 ? 2.633 72.699 130.668 1.00 26.12 164 THR A O 1
ATOM 567 N N . SER A 1 106 ? 1.100 71.322 129.767 1.00 26.25 165 SER A N 1
ATOM 568 C CA . SER A 1 106 ? 1.315 70.234 130.713 1.00 26.47 165 SER A CA 1
ATOM 569 C C . SER A 1 106 ? 2.596 69.495 130.367 1.00 26.73 165 S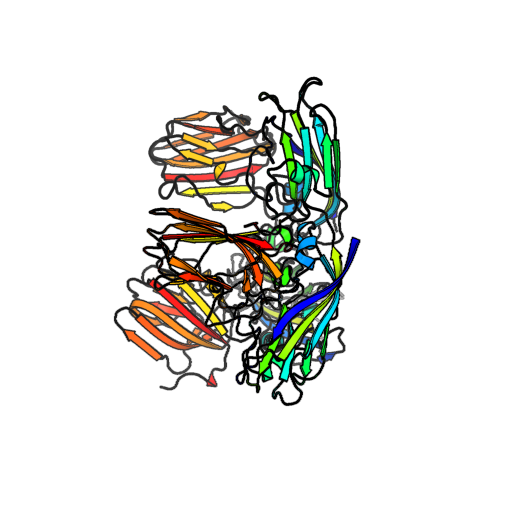ER A C 1
ATOM 570 O O . SER A 1 106 ? 2.866 69.214 129.203 1.00 27.03 165 SER A O 1
ATOM 573 N N . THR A 1 107 ? 3.397 69.184 131.373 1.00 26.66 166 THR A N 1
ATOM 574 C CA . THR A 1 107 ? 4.664 68.539 131.107 1.00 26.57 166 THR A CA 1
ATOM 575 C C . THR A 1 107 ? 4.492 67.056 131.322 1.00 26.93 166 THR A C 1
ATOM 576 O O . THR A 1 107 ? 3.543 66.632 131.986 1.00 27.66 166 THR A O 1
ATOM 580 N N . GLY A 1 108 ? 5.400 66.263 130.767 1.00 26.92 167 GLY A N 1
ATOM 581 C CA . GLY A 1 108 ? 5.405 64.829 131.024 1.00 26.98 167 GLY A CA 1
ATOM 582 C C . GLY A 1 108 ? 5.583 63.972 129.791 1.00 27.30 167 GLY A C 1
ATOM 583 O O . GLY A 1 108 ? 5.640 64.483 128.669 1.00 27.65 167 GLY A O 1
ATOM 584 N N . ARG A 1 109 ? 5.699 62.663 130.014 1.00 26.96 168 ARG A N 1
ATOM 585 C CA . ARG A 1 109 ? 5.732 61.689 128.950 1.00 26.55 168 ARG A CA 1
ATOM 586 C C . ARG A 1 109 ? 4.563 60.733 129.151 1.00 26.55 168 ARG A C 1
ATOM 587 O O . ARG A 1 109 ? 4.290 60.295 130.273 1.00 26.58 168 ARG A O 1
ATOM 595 N N . VAL A 1 110 ? 3.857 60.438 128.065 1.00 26.14 169 VAL A N 1
ATOM 596 C CA . VAL A 1 110 ? 2.896 59.351 128.058 1.00 25.72 169 VAL A CA 1
ATOM 597 C C . VAL A 1 110 ? 3.450 58.291 127.114 1.00 25.91 169 VAL A C 1
ATOM 598 O O . VAL A 1 110 ? 3.755 58.574 125.955 1.00 26.03 169 VAL A O 1
ATOM 602 N N . SER A 1 111 ? 3.609 57.081 127.631 1.00 25.81 170 SER A N 1
ATOM 603 C CA . SER A 1 111 ? 4.091 55.954 126.855 1.00 25.79 170 SER A CA 1
ATOM 604 C C . SER A 1 111 ? 3.022 54.893 126.837 1.00 25.99 170 SER A C 1
ATOM 605 O O . SER A 1 111 ? 2.532 54.502 127.894 1.00 26.59 170 SER A O 1
ATOM 608 N N . ILE A 1 112 ? 2.634 54.443 125.647 1.00 25.90 171 ILE A N 1
ATOM 609 C CA . ILE A 1 112 ? 1.710 53.308 125.514 1.00 25.50 171 ILE A CA 1
ATOM 610 C C . ILE A 1 112 ? 2.467 52.135 124.894 1.00 25.68 171 ILE A C 1
ATOM 611 O O . ILE A 1 112 ? 3.270 52.307 123.968 1.00 26.11 171 ILE A O 1
ATOM 616 N N . LEU A 1 113 ? 2.247 50.946 125.439 1.00 25.46 172 LEU A N 1
ATOM 617 C CA . LEU A 1 113 ? 3.142 49.826 125.189 1.00 25.36 172 LEU A CA 1
ATOM 618 C C . LEU A 1 113 ? 2.388 48.530 125.067 1.00 25.69 172 LEU A C 1
ATOM 619 O O . LEU A 1 113 ? 1.307 48.383 125.643 1.00 26.13 172 LEU A O 1
ATOM 624 N N . TRP A 1 114 ? 2.974 47.584 124.334 1.00 25.64 173 TRP A N 1
ATOM 625 C CA . TRP A 1 114 ? 2.466 46.226 124.298 1.00 25.72 173 TRP A CA 1
ATOM 626 C C . TRP A 1 114 ? 3.602 45.210 124.457 1.00 26.35 173 TRP A C 1
ATOM 627 O O . TRP A 1 114 ? 4.647 45.326 123.832 1.00 26.89 173 TRP A O 1
ATOM 638 N N . ASP A 1 115 ? 3.396 44.229 125.319 1.00 27.12 174 ASP A N 1
ATOM 639 C CA . ASP A 1 115 ? 4.375 43.200 125.600 1.00 28.16 174 ASP A CA 1
ATOM 640 C C . ASP A 1 115 ? 3.724 41.905 125.162 1.00 28.88 174 ASP A C 1
ATOM 641 O O . ASP A 1 115 ? 2.609 41.606 125.606 1.00 29.46 174 ASP A O 1
ATOM 646 N N . ARG A 1 116 ? 4.397 41.127 124.311 1.00 29.39 175 ARG A N 1
ATOM 647 C CA . ARG A 1 116 ? 3.810 39.887 123.794 1.00 29.84 175 ARG A CA 1
ATOM 648 C C . ARG A 1 116 ? 3.504 38.875 124.910 1.00 29.86 175 ARG A C 1
ATOM 649 O O . ARG A 1 116 ? 2.615 38.030 124.780 1.00 30.22 175 ARG A O 1
ATOM 657 N N . ASP A 1 117 ? 4.236 38.972 126.009 1.00 29.62 176 ASP A N 1
ATOM 658 C CA . ASP A 1 117 ? 4.096 38.045 127.106 1.00 29.59 176 ASP A CA 1
ATOM 659 C C . ASP A 1 117 ? 3.292 38.740 128.203 1.00 29.43 176 ASP A C 1
ATOM 660 O O . ASP A 1 117 ? 3.781 39.672 128.839 1.00 29.91 176 ASP A O 1
ATOM 665 N N . SER A 1 118 ? 2.060 38.290 128.424 1.00 29.06 177 SER A N 1
ATOM 666 C CA . SER A 1 118 ? 1.155 38.916 129.386 1.00 28.52 177 SER A CA 1
ATOM 667 C C . SER A 1 118 ? 1.502 38.611 130.834 1.00 28.82 177 SER A C 1
ATOM 668 O O . SER A 1 118 ? 0.776 39.025 131.750 1.00 29.19 177 SER A O 1
ATOM 671 N N . GLN A 1 119 ? 2.583 37.870 131.049 1.00 28.89 178 GLN A N 1
ATOM 672 C CA . GLN A 1 119 ? 3.010 37.540 132.398 1.00 29.22 178 GLN A CA 1
ATOM 673 C C . GLN A 1 119 ? 4.347 38.163 132.775 1.00 29.60 178 GLN A C 1
ATOM 674 O O . GLN A 1 119 ? 4.779 38.031 133.919 1.00 29.73 178 GLN A O 1
ATOM 680 N N . ASP A 1 120 ? 4.988 38.839 131.815 1.00 30.15 179 ASP A N 1
ATOM 681 C CA . ASP A 1 120 ? 6.195 39.634 132.051 1.00 30.85 179 ASP A CA 1
ATOM 682 C C . ASP A 1 120 ? 5.968 40.737 133.084 1.00 30.85 179 ASP A C 1
ATOM 683 O O . ASP A 1 120 ? 4.920 41.379 133.094 1.00 30.69 179 ASP A O 1
ATOM 688 N N . PRO A 1 121 ? 6.962 40.964 133.961 1.00 30.96 180 PRO A N 1
ATOM 689 C CA . PRO A 1 121 ? 6.896 41.997 135.007 1.00 30.53 180 PRO A CA 1
ATOM 690 C C . PRO A 1 121 ? 6.729 43.395 134.440 1.00 30.07 180 PRO A C 1
ATOM 691 O O . PRO A 1 121 ? 7.101 43.641 133.300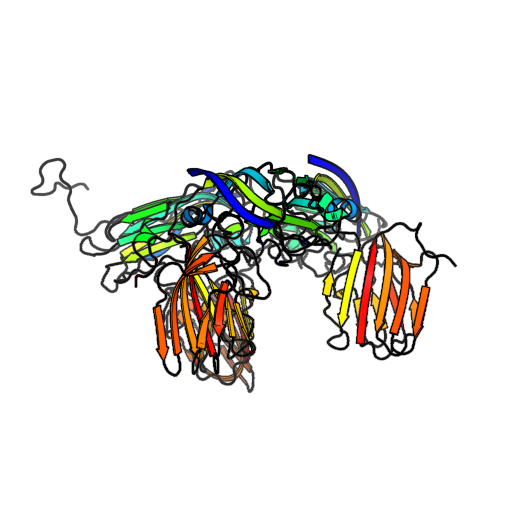 1.00 30.10 180 PRO A O 1
ATOM 695 N N . LEU A 1 122 ? 6.164 44.298 135.236 1.00 29.55 181 LEU A N 1
ATOM 696 C CA . LEU A 1 122 ? 6.021 45.687 134.834 1.00 28.77 181 LEU A CA 1
ATOM 697 C C . LEU A 1 122 ? 7.394 46.355 134.877 1.00 28.55 181 LEU A C 1
ATOM 698 O O . LEU A 1 122 ? 8.193 46.053 135.763 1.00 28.63 181 LEU A O 1
ATOM 703 N N . PRO A 1 123 ? 7.679 47.254 133.915 1.00 28.21 182 PRO A N 1
ATOM 704 C CA . PRO A 1 123 ? 8.931 47.990 133.925 1.00 28.06 182 PRO A CA 1
ATOM 705 C C . PRO A 1 123 ? 8.941 49.067 135.006 1.00 28.30 182 PRO A C 1
ATOM 706 O O . PRO A 1 123 ? 7.884 49.541 135.411 1.00 28.43 182 PRO A O 1
ATOM 710 N N . ILE A 1 124 ? 10.124 49.446 135.473 1.00 28.59 183 ILE A N 1
ATOM 711 C CA . ILE A 1 124 ? 10.241 50.530 136.438 1.00 28.72 183 ILE A CA 1
ATOM 712 C C . ILE A 1 124 ? 11.175 51.624 135.948 1.00 29.26 183 ILE A C 1
ATOM 713 O O . ILE A 1 124 ? 11.188 52.717 136.499 1.00 29.54 183 ILE A O 1
ATOM 718 N N . ASP A 1 125 ? 11.958 51.334 134.918 1.00 29.59 184 ASP A N 1
ATOM 719 C CA . ASP A 1 125 ? 12.988 52.267 134.503 1.00 29.95 184 ASP A CA 1
ATOM 720 C C . ASP A 1 125 ? 12.798 52.800 133.086 1.00 30.13 184 ASP A C 1
ATOM 721 O O . ASP A 1 125 ? 12.143 52.188 132.246 1.00 30.05 184 ASP A O 1
ATOM 726 N N . ARG A 1 126 ? 13.397 53.956 132.850 1.00 30.45 185 ARG A N 1
ATOM 727 C CA . ARG A 1 126 ? 13.181 54.738 131.656 1.00 30.54 185 ARG A CA 1
ATOM 728 C C . ARG A 1 126 ? 13.800 54.096 130.415 1.00 30.18 185 ARG A C 1
ATOM 729 O O . ARG A 1 126 ? 13.329 54.324 129.300 1.00 30.10 185 ARG A O 1
ATOM 737 N N . ALA A 1 127 ? 14.855 53.305 130.597 1.00 29.87 186 ALA A N 1
ATOM 738 C CA . ALA A 1 127 ? 15.393 52.497 129.493 1.00 29.87 186 ALA A CA 1
ATOM 739 C C . ALA A 1 127 ? 14.382 51.413 129.054 1.00 29.84 186 ALA A C 1
ATOM 740 O O . ALA A 1 127 ? 14.076 51.272 127.858 1.00 29.81 186 ALA A O 1
ATOM 742 N N . ALA A 1 128 ? 13.851 50.686 130.041 1.00 29.54 187 ALA A N 1
ATOM 743 C CA . ALA A 1 128 ? 12.905 49.599 129.806 1.00 29.10 187 ALA A CA 1
ATOM 744 C C . ALA A 1 128 ? 11.645 50.029 129.062 1.00 28.85 187 ALA A C 1
ATOM 745 O O . ALA A 1 128 ? 11.274 49.397 128.078 1.00 28.89 187 ALA A O 1
ATOM 747 N N . ILE A 1 129 ? 10.993 51.100 129.503 1.00 28.53 188 ILE A N 1
ATOM 748 C CA . ILE A 1 129 ? 9.734 51.477 128.863 1.00 28.34 188 ILE A CA 1
ATOM 749 C C . ILE A 1 129 ? 9.933 51.920 127.430 1.00 28.58 188 ILE A C 1
ATOM 750 O O . ILE A 1 129 ? 9.001 51.900 126.656 1.00 29.23 188 ILE A O 1
ATOM 755 N N . SER A 1 130 ? 11.143 52.318 127.071 1.00 28.71 189 SER A N 1
ATOM 756 C CA . SER A 1 130 ? 11.391 52.775 125.714 1.00 28.78 189 SER A CA 1
ATOM 757 C C . SER A 1 130 ? 11.840 51.627 124.829 1.00 28.80 189 SER A C 1
ATOM 758 O O . SER A 1 130 ? 11.995 51.796 123.625 1.00 28.93 189 SER A O 1
ATOM 761 N N . SER A 1 131 ? 12.037 50.465 125.434 1.00 28.93 190 SER A N 1
ATOM 762 C CA . SER A 1 131 ? 12.684 49.340 124.770 1.00 29.22 190 SER A CA 1
ATOM 763 C C . SER A 1 131 ? 11.743 48.257 124.285 1.00 29.45 190 SER A C 1
ATOM 764 O O . SER A 1 131 ? 12.195 47.295 123.669 1.00 29.63 190 SER A O 1
ATOM 767 N N . TYR A 1 132 ? 10.452 48.384 124.586 1.00 29.52 191 TYR A N 1
ATOM 768 C CA . TYR A 1 132 ? 9.461 47.473 124.024 1.00 29.49 191 TYR A CA 1
ATOM 769 C C . TYR A 1 132 ? 9.462 47.675 122.513 1.00 29.68 191 TYR A C 1
ATOM 770 O O . TYR A 1 132 ? 9.590 48.808 122.048 1.00 29.83 191 TYR A O 1
ATOM 779 N N . ALA A 1 133 ? 9.362 46.579 121.758 1.00 29.85 192 ALA A N 1
ATOM 780 C CA . ALA A 1 133 ? 9.310 46.642 120.294 1.00 29.74 192 ALA A CA 1
ATOM 781 C C . ALA A 1 133 ? 8.098 47.440 119.855 1.00 29.87 192 ALA A C 1
ATOM 782 O O . ALA A 1 133 ? 8.179 48.234 118.931 1.00 29.93 192 ALA A O 1
ATOM 784 N N . HIS A 1 134 ? 6.987 47.245 120.555 1.00 29.92 193 HIS A N 1
ATOM 785 C CA . HIS A 1 134 ? 5.764 47.954 120.256 1.00 30.08 193 HIS A CA 1
ATOM 786 C C . HIS A 1 134 ? 5.499 49.050 121.276 1.00 29.71 193 HIS A C 1
ATOM 787 O O . HIS A 1 134 ? 5.000 48.809 122.382 1.00 29.72 193 HIS A O 1
ATOM 794 N N . TYR A 1 135 ? 5.857 50.261 120.867 1.00 29.32 194 TYR A N 1
ATOM 795 C CA . TYR A 1 135 ? 5.912 51.426 121.733 1.00 28.98 194 TYR A CA 1
ATOM 796 C C . TYR A 1 135 ? 5.308 52.619 121.011 1.00 29.00 194 TYR A C 1
ATOM 797 O O . TYR A 1 135 ? 5.256 52.641 119.784 1.00 29.17 194 TYR A O 1
ATOM 806 N N . ALA A 1 136 ? 4.894 53.623 121.781 1.00 28.93 195 ALA A N 1
ATOM 807 C CA . ALA A 1 136 ? 4.539 54.932 121.253 1.00 28.78 195 ALA A CA 1
ATOM 808 C C . ALA A 1 136 ? 4.654 55.928 122.390 1.00 28.79 195 ALA A C 1
ATOM 809 O O . ALA A 1 136 ? 4.131 55.678 123.482 1.00 28.74 195 ALA A O 1
ATOM 811 N N . ASP A 1 137 ? 5.350 57.038 122.127 1.00 28.85 196 ASP A N 1
ATOM 812 C CA . ASP A 1 137 ? 5.659 58.060 123.125 1.00 28.87 196 ASP A CA 1
ATOM 813 C C . ASP A 1 137 ? 5.213 59.416 122.628 1.00 28.57 196 ASP A C 1
ATOM 814 O O . ASP A 1 137 ? 5.277 59.693 121.434 1.00 28.85 196 ASP A O 1
ATOM 819 N N . SER A 1 138 ? 4.744 60.259 123.544 1.00 28.19 197 SER A N 1
ATOM 820 C CA . SER A 1 138 ? 4.312 61.609 123.215 1.00 27.71 197 SER A CA 1
ATOM 821 C C . SER A 1 138 ? 4.243 62.462 124.463 1.00 27.60 197 SER A C 1
ATOM 822 O O . SER A 1 138 ? 4.156 61.953 125.578 1.00 27.66 197 SER A O 1
ATOM 825 N N . ALA A 1 139 ? 4.279 63.773 124.262 1.00 27.43 198 ALA A N 1
ATOM 826 C CA . ALA A 1 139 ? 3.938 64.710 125.320 1.00 27.02 198 ALA A CA 1
ATOM 827 C C . ALA A 1 139 ? 2.479 64.474 125.710 1.00 27.08 198 ALA A C 1
ATOM 828 O O . ALA A 1 139 ? 1.713 63.885 124.929 1.00 26.83 198 ALA A O 1
ATOM 830 N N . PRO A 1 140 ? 2.080 64.926 126.918 1.00 27.15 199 PRO A N 1
ATOM 831 C CA . PRO A 1 140 ? 0.724 64.605 127.350 1.00 27.10 199 PRO A CA 1
ATOM 832 C C . PRO A 1 140 ? -0.316 65.327 126.509 1.00 27.36 199 PRO A C 1
ATOM 833 O O . PRO A 1 140 ? -1.464 64.905 126.452 1.00 27.24 199 PRO A O 1
ATOM 837 N N . TRP A 1 141 ? 0.096 66.397 125.842 1.00 27.79 200 TRP A N 1
ATOM 838 C CA . TRP A 1 141 ? -0.810 67.175 125.014 1.00 28.64 200 TRP A CA 1
ATOM 839 C C . TRP A 1 141 ? -0.777 66.798 123.529 1.00 29.22 200 TRP A C 1
ATOM 840 O O . TRP A 1 141 ? -1.248 67.554 122.678 1.00 29.31 200 TRP A O 1
ATOM 851 N N . ALA A 1 142 ? -0.218 65.629 123.220 1.00 29.68 201 ALA A N 1
ATOM 852 C CA . ALA A 1 142 ? -0.179 65.134 121.849 1.00 30.00 201 ALA A CA 1
ATOM 853 C C . ALA A 1 142 ? -0.855 63.779 121.755 1.00 30.72 201 ALA A C 1
ATOM 854 O O . ALA A 1 142 ? -0.619 62.895 122.586 1.00 30.90 201 ALA A O 1
ATOM 856 N N . GLU A 1 143 ? -1.715 63.637 120.747 1.00 31.46 202 GLU A N 1
ATOM 857 C CA . GLU A 1 143 ? -2.316 62.359 120.382 1.00 31.96 202 GLU A CA 1
ATOM 858 C C . GLU A 1 143 ? -1.237 61.381 120.008 1.00 31.18 202 GLU A C 1
ATOM 859 O O . GLU A 1 143 ? -0.174 61.766 119.523 1.00 31.08 202 GLU A O 1
ATOM 865 N N . ASN A 1 144 ? -1.520 60.105 120.204 1.00 30.78 203 ASN A N 1
ATOM 866 C CA . ASN A 1 144 ? -0.580 59.073 119.821 1.00 30.28 203 ASN A CA 1
ATOM 867 C C . ASN A 1 144 ? -1.293 57.777 119.494 1.00 29.61 203 ASN A C 1
ATOM 868 O O . ASN A 1 144 ? -2.405 57.548 119.961 1.00 29.30 203 ASN A O 1
ATOM 873 N N . VAL A 1 145 ? -0.649 56.944 118.682 1.00 29.06 204 VAL A N 1
ATOM 874 C CA . VAL A 1 145 ? -1.227 55.670 118.246 1.00 28.85 204 VAL A CA 1
ATOM 875 C C . VAL A 1 145 ? -0.184 54.556 118.280 1.00 28.40 204 VAL A C 1
ATOM 876 O O . VAL A 1 145 ? 0.975 54.776 117.956 1.00 28.47 204 VAL A O 1
ATOM 880 N N . LEU A 1 146 ? -0.600 53.373 118.699 1.00 28.09 205 LEU A N 1
ATOM 881 C CA . LEU A 1 146 ? 0.278 52.220 118.703 1.00 28.29 205 LEU A CA 1
ATOM 882 C C . LEU A 1 146 ? -0.389 51.065 117.959 1.00 28.54 205 LEU A C 1
ATOM 883 O O . LEU A 1 146 ? -1.439 50.581 118.374 1.00 28.48 205 LEU A O 1
ATOM 888 N N . VAL A 1 147 ? 0.224 50.629 116.864 1.00 28.70 206 VAL A N 1
ATOM 889 C CA . VAL A 1 147 ? -0.313 49.525 116.084 1.00 29.02 206 VAL A CA 1
ATOM 890 C C . VAL A 1 147 ? 0.386 48.248 116.528 1.00 29.28 206 VAL A C 1
ATOM 891 O O . VAL A 1 147 ? 1.609 48.206 116.596 1.00 29.61 206 VAL A O 1
ATOM 895 N N . VAL A 1 148 ? -0.392 47.223 116.864 1.00 29.38 207 VAL A N 1
ATOM 896 C CA . VAL A 1 148 ? 0.167 45.929 117.208 1.00 29.59 207 VAL A CA 1
ATOM 897 C C . VAL A 1 148 ? -0.182 44.953 116.096 1.00 30.49 207 VAL A C 1
ATOM 898 O O . VAL A 1 148 ? -1.357 44.720 115.806 1.00 30.75 207 VAL A O 1
ATOM 902 N N . PRO A 1 149 ? 0.845 44.402 115.434 1.00 31.25 208 PRO A N 1
ATOM 903 C CA . PRO A 1 149 ? 0.624 43.453 114.342 1.00 31.37 208 PRO A CA 1
ATOM 904 C C . PRO A 1 149 ? 0.186 42.127 114.905 1.00 31.42 208 PRO A C 1
ATOM 905 O O . PRO A 1 149 ? 0.882 41.552 115.742 1.00 31.58 208 PRO A O 1
ATOM 909 N N . CYS A 1 150 ? -0.972 41.658 114.458 1.00 31.72 209 CYS A N 1
ATOM 910 C CA . CYS A 1 150 ? -1.604 40.484 115.047 1.00 31.84 209 CYS A CA 1
ATOM 911 C C . CYS A 1 150 ? -1.047 39.212 114.438 1.00 32.13 209 CYS A C 1
ATOM 912 O O . CYS A 1 150 ? -0.395 39.268 113.409 1.00 32.13 209 CYS A O 1
ATOM 915 N N . ASP A 1 151 ? -1.273 38.080 115.100 1.00 32.74 210 ASP A N 1
ATOM 916 C CA . ASP A 1 151 ? -0.794 36.793 114.625 1.00 33.42 210 ASP A CA 1
ATOM 917 C C . ASP A 1 151 ? -1.957 35.877 114.206 1.00 34.05 210 ASP A C 1
ATOM 918 O O . ASP A 1 151 ? -3.111 36.321 114.141 1.00 34.09 210 ASP A O 1
ATOM 923 N N . ASN A 1 152 ? -1.656 34.611 113.923 1.00 34.78 211 ASN A N 1
ATOM 924 C CA . ASN A 1 152 ? -2.684 33.701 113.428 1.00 35.85 211 ASN A CA 1
ATOM 925 C C . ASN A 1 152 ? -3.184 32.672 114.427 1.00 35.26 211 ASN A C 1
ATOM 926 O O . ASN A 1 152 ? -3.893 31.732 114.058 1.00 35.57 211 ASN A O 1
ATOM 931 N N . THR A 1 153 ? -2.829 32.853 115.687 1.00 34.38 212 THR A N 1
ATOM 932 C CA . THR A 1 153 ? -3.131 31.854 116.684 1.00 33.70 212 THR A CA 1
ATOM 933 C C . THR A 1 153 ? -4.494 32.119 117.310 1.00 33.30 212 THR A C 1
ATOM 934 O O . THR A 1 153 ? -4.811 33.244 117.680 1.00 33.43 212 THR A O 1
ATOM 938 N N . TRP A 1 154 ? -5.309 31.076 117.388 1.00 32.69 213 TRP A N 1
ATOM 939 C CA . TRP A 1 154 ? -6.518 31.121 118.181 1.00 32.34 213 TRP A CA 1
ATOM 940 C C . TRP A 1 154 ? -6.178 30.906 119.651 1.00 32.37 213 TRP A C 1
ATOM 941 O O . TRP A 1 154 ? -5.315 30.098 119.996 1.00 32.20 213 TRP A O 1
ATOM 952 N N . ARG A 1 155 ? -6.857 31.633 120.524 1.00 32.56 214 ARG A N 1
ATOM 953 C CA . ARG A 1 155 ? -6.630 31.475 121.945 1.00 32.68 214 ARG A CA 1
ATOM 954 C C . ARG A 1 155 ? -7.945 31.315 122.665 1.00 33.11 214 ARG A C 1
ATOM 955 O O . ARG A 1 155 ? -8.981 31.772 122.180 1.00 32.85 214 ARG A O 1
ATOM 963 N N . TYR A 1 156 ? -7.894 30.646 123.815 1.00 33.87 215 TYR A N 1
ATOM 964 C CA . TYR A 1 156 ? -9.081 30.409 124.628 1.00 34.59 215 TYR A CA 1
ATOM 965 C C . TYR A 1 156 ? -9.492 31.655 125.382 1.00 35.87 215 TYR A C 1
ATOM 966 O O . TYR A 1 156 ? -8.677 32.318 126.034 1.00 35.71 215 TYR A O 1
ATOM 975 N N . MET A 1 157 ? -10.775 31.963 125.279 1.00 37.53 216 MET A N 1
ATOM 976 C CA . MET A 1 157 ? -11.339 33.127 125.921 1.00 39.08 216 MET A CA 1
ATOM 977 C C . MET A 1 157 ? -11.572 32.915 127.391 1.00 40.30 216 MET A C 1
ATOM 978 O O . MET A 1 157 ? -11.092 33.696 128.203 1.00 40.31 216 MET A O 1
ATOM 983 N N . ASN A 1 158 ? -12.318 31.851 127.703 1.00 42.39 217 ASN A N 1
ATOM 984 C CA . ASN A 1 158 ? -12.886 31.596 129.041 1.00 44.18 217 ASN A CA 1
ATOM 985 C C . ASN A 1 158 ? -11.881 31.777 130.149 1.00 45.38 217 ASN A C 1
ATOM 986 O O . ASN A 1 158 ? -10.725 31.340 130.051 1.00 45.45 217 ASN A O 1
ATOM 991 N N . ASP A 1 159 ? -12.319 32.474 131.185 1.00 46.88 218 ASP A N 1
ATOM 992 C CA . ASP A 1 159 ? -11.519 32.551 132.382 1.00 48.18 218 ASP A CA 1
ATOM 993 C C . ASP A 1 159 ? -11.884 31.320 133.201 1.00 48.33 218 ASP A C 1
ATOM 994 O O . ASP A 1 159 ? -12.988 31.199 133.744 1.00 48.45 218 ASP A O 1
ATOM 999 N N . THR A 1 160 ? -10.955 30.378 133.210 1.00 48.59 219 THR A N 1
ATOM 1000 C CA . THR A 1 160 ? -11.065 29.191 134.031 1.00 48.55 219 THR A CA 1
ATOM 1001 C C . THR A 1 160 ? -9.845 29.253 134.921 1.00 48.49 219 THR A C 1
ATOM 1002 O O . THR A 1 160 ? -9.250 28.230 135.230 1.00 48.47 219 THR A O 1
ATOM 1006 N N . ASN A 1 161 ? -9.474 30.476 135.305 1.00 48.50 220 ASN A N 1
ATOM 1007 C CA . ASN A 1 161 ? -8.278 30.732 136.104 1.00 48.49 220 ASN A CA 1
ATOM 1008 C C . ASN A 1 161 ? -7.081 29.977 135.546 1.00 47.66 220 ASN A C 1
ATOM 1009 O O . ASN A 1 161 ? -6.436 29.192 136.270 1.00 47.91 220 ASN A O 1
ATOM 1014 N N . ALA A 1 162 ? -6.811 30.194 134.255 1.00 46.13 221 ALA A N 1
ATOM 1015 C CA . ALA A 1 162 ? -5.599 29.675 133.619 1.00 44.24 221 ALA A CA 1
ATOM 1016 C C . ALA A 1 162 ? -4.405 30.198 134.390 1.00 42.94 221 ALA A C 1
ATOM 1017 O O . ALA A 1 162 ? -4.350 31.382 134.734 1.00 42.91 221 ALA A O 1
ATOM 1019 N N . VAL A 1 163 ? -3.465 29.312 134.682 1.00 41.39 222 VAL A N 1
ATOM 1020 C CA . VAL A 1 163 ? -2.295 29.689 135.444 1.00 39.88 222 VAL A CA 1
ATOM 1021 C C . VAL A 1 163 ? -1.250 30.330 134.533 1.00 39.04 222 VAL A C 1
ATOM 1022 O O . VAL A 1 163 ? -0.807 31.444 134.793 1.00 38.76 222 VAL A O 1
ATOM 1026 N N . ASP A 1 164 ? -0.872 29.653 133.457 1.00 37.92 223 ASP A N 1
ATOM 1027 C CA . ASP A 1 164 ? 0.032 30.270 132.499 1.00 37.31 223 ASP A CA 1
ATOM 1028 C C . ASP A 1 164 ? -0.760 31.174 131.540 1.00 36.68 223 ASP A C 1
ATOM 1029 O O . ASP A 1 164 ? -0.942 30.859 130.358 1.00 36.55 223 ASP A O 1
ATOM 1034 N N . ARG A 1 165 ? -1.233 32.298 132.068 1.00 35.79 224 ARG A N 1
ATOM 1035 C CA . ARG A 1 165 ? -2.045 33.245 131.314 1.00 35.08 224 ARG A CA 1
ATOM 1036 C C . ARG A 1 165 ? -1.464 33.622 129.942 1.00 33.85 224 ARG A C 1
ATOM 1037 O O . ARG A 1 165 ? -2.212 33.826 128.986 1.00 33.70 224 ARG A O 1
ATOM 1045 N N . LYS A 1 166 ? -0.138 33.682 129.829 1.00 32.36 225 LYS A N 1
ATOM 1046 C CA . LYS A 1 166 ? 0.488 34.088 128.564 1.00 30.98 225 LYS A CA 1
ATOM 1047 C C . LYS A 1 166 ? 0.013 33.226 127.388 1.00 30.10 225 LYS A C 1
ATOM 1048 O O . LYS A 1 166 ? -0.099 33.695 126.246 1.00 30.14 225 LYS A O 1
ATOM 1054 N N . LEU A 1 167 ? -0.303 31.976 127.689 1.00 28.85 226 LEU A N 1
ATOM 1055 C CA . LEU A 1 167 ? -0.695 31.015 126.664 1.00 27.80 226 LEU A CA 1
ATOM 1056 C C . LEU A 1 167 ? -2.148 31.180 126.196 1.00 27.23 226 LEU A C 1
ATOM 1057 O O . LEU A 1 167 ? -2.568 30.553 125.216 1.00 26.76 226 LEU A O 1
ATOM 1062 N N . VAL A 1 168 ? -2.912 32.021 126.899 1.00 26.46 227 VAL A N 1
ATOM 1063 C CA . VAL A 1 168 ? -4.306 32.296 126.527 1.00 25.61 227 VAL A CA 1
ATOM 1064 C C . VAL A 1 168 ? -4.584 33.786 126.311 1.00 25.37 227 VAL A C 1
ATOM 1065 O O . VAL A 1 168 ? -5.709 34.170 126.001 1.00 25.74 227 VAL A O 1
ATOM 1069 N N . ASP A 1 169 ? -3.565 34.620 126.493 1.00 24.85 228 ASP A N 1
ATOM 1070 C CA . ASP A 1 169 ? -3.690 36.045 126.236 1.00 24.47 228 ASP A CA 1
ATOM 1071 C C . ASP A 1 169 ? -2.857 36.383 125.018 1.00 23.93 228 ASP A C 1
ATOM 1072 O O . ASP A 1 169 ? -1.911 35.683 124.715 1.00 24.22 228 ASP A O 1
ATOM 1077 N N . PHE A 1 170 ? -3.212 37.449 124.316 1.00 23.50 229 PHE A N 1
ATOM 1078 C CA . PHE A 1 170 ? -2.370 37.959 123.251 1.00 22.88 229 PHE A CA 1
ATOM 1079 C C . PHE A 1 170 ? -1.506 39.088 123.806 1.00 22.89 229 PHE A C 1
ATOM 1080 O O . PHE A 1 170 ? -1.605 40.248 123.399 1.00 22.97 229 PHE A O 1
ATOM 1088 N N . GLY A 1 171 ? -0.646 38.743 124.750 1.00 22.68 230 GLY A N 1
ATOM 1089 C CA . GLY A 1 171 ? 0.178 39.746 125.387 1.00 22.55 230 GLY A CA 1
ATOM 1090 C C . GLY A 1 171 ? -0.595 40.622 126.344 1.00 22.57 230 GLY A C 1
ATOM 1091 O O . GLY A 1 171 ? -1.712 40.282 126.772 1.00 22.47 230 GLY A O 1
ATOM 1092 N N . GLN A 1 172 ? 0.010 41.756 126.682 1.00 22.59 231 GLN A N 1
ATOM 1093 C CA . GLN A 1 172 ? -0.609 42.713 127.580 1.00 22.66 231 GLN A CA 1
ATOM 1094 C C . GLN A 1 172 ? -0.294 44.128 127.130 1.00 22.77 231 GLN A C 1
ATOM 1095 O O . GLN A 1 172 ? 0.826 44.438 126.700 1.00 22.58 231 GLN A O 1
ATOM 1101 N N . PHE A 1 173 ? -1.296 44.987 127.233 1.00 22.87 232 PHE A N 1
ATOM 1102 C CA . PHE A 1 173 ? -1.101 46.412 127.057 1.00 23.07 232 PHE A CA 1
ATOM 1103 C C . PHE A 1 173 ? -0.681 46.990 128.401 1.00 23.70 232 PHE A C 1
ATOM 1104 O O . PHE A 1 173 ? -1.067 46.474 129.464 1.00 24.10 232 PHE A O 1
ATOM 1112 N N . LEU A 1 174 ? 0.143 48.033 128.359 1.00 23.96 233 LEU A N 1
ATOM 1113 C CA . LEU A 1 174 ? 0.500 48.767 129.568 1.00 24.01 233 LEU A CA 1
ATOM 1114 C C . LEU A 1 174 ? 0.820 50.197 129.184 1.00 23.98 233 LEU A C 1
ATOM 1115 O O . LEU A 1 174 ? 1.192 50.455 128.041 1.00 23.88 233 LEU A O 1
ATOM 1120 N N . PHE A 1 175 ? 0.635 51.124 130.118 1.00 23.87 234 PHE A N 1
ATOM 1121 C CA . PHE A 1 175 ? 1.062 52.491 129.893 1.00 24.31 234 PHE A CA 1
ATOM 1122 C C . PHE A 1 175 ? 1.967 52.987 131.000 1.00 24.53 234 PHE A C 1
ATOM 1123 O O . PHE A 1 175 ? 1.939 52.461 132.116 1.00 24.91 234 PHE A O 1
ATOM 1131 N N . ALA A 1 176 ? 2.777 53.994 130.690 1.00 24.55 235 ALA A N 1
ATOM 1132 C CA . ALA A 1 176 ? 3.682 54.557 131.680 1.00 24.91 235 ALA A CA 1
ATOM 1133 C C . ALA A 1 176 ? 3.725 56.062 131.532 1.00 25.15 235 ALA A C 1
ATOM 1134 O O . ALA A 1 176 ? 3.365 56.586 130.484 1.00 25.56 235 ALA A O 1
ATOM 1136 N N . THR A 1 177 ? 4.155 56.759 132.574 1.00 25.62 236 THR A N 1
ATOM 1137 C CA . THR A 1 177 ? 4.231 58.210 132.535 1.00 26.51 236 THR A CA 1
ATOM 1138 C C . THR A 1 177 ? 5.228 58.731 133.566 1.00 27.29 236 THR A C 1
ATOM 1139 O O . THR A 1 177 ? 5.415 58.128 134.629 1.00 27.74 236 THR A O 1
ATOM 1143 N N . TYR A 1 178 ? 5.892 59.834 133.234 1.00 28.18 237 TYR A N 1
ATOM 1144 C CA . TYR A 1 178 ? 6.788 60.514 134.169 1.00 28.89 237 TYR A CA 1
ATOM 1145 C C . TYR A 1 178 ? 6.890 61.996 133.848 1.00 29.26 237 TYR A C 1
ATOM 1146 O O . TYR A 1 178 ? 6.412 62.435 132.805 1.00 29.54 237 TYR A O 1
ATOM 1155 N N . SER A 1 179 ? 7.508 62.757 134.752 1.00 29.73 238 SER A N 1
ATOM 1156 C CA . SER A 1 179 ? 7.725 64.202 134.582 1.00 30.20 238 SER A CA 1
ATOM 1157 C C . SER A 1 179 ? 6.442 65.044 134.510 1.00 30.87 238 SER A C 1
ATOM 1158 O O . SER A 1 179 ? 6.428 66.120 133.911 1.00 30.48 238 SER A O 1
ATOM 1161 N N . GLY A 1 180 ? 5.367 64.552 135.116 1.00 31.94 239 GLY A N 1
ATOM 1162 C CA . GLY A 1 180 ? 4.117 65.303 135.165 1.00 33.61 239 GLY A CA 1
ATOM 1163 C C . GLY A 1 180 ? 3.898 65.867 136.554 1.00 34.64 239 GLY A C 1
ATOM 1164 O O . GLY A 1 180 ? 4.613 65.527 137.491 1.00 34.94 239 GLY A O 1
ATOM 1165 N N . ALA A 1 181 ? 2.906 66.733 136.692 1.00 35.86 240 ALA A N 1
ATOM 1166 C CA . ALA A 1 181 ? 2.627 67.360 137.978 1.00 36.83 240 ALA A CA 1
ATOM 1167 C C . ALA A 1 181 ? 1.135 67.572 138.156 1.00 37.48 240 ALA A C 1
ATOM 1168 O O . ALA A 1 181 ? 0.410 67.771 137.171 1.00 37.24 240 ALA A O 1
ATOM 1170 N N . GLY A 1 182 ? 0.687 67.515 139.414 1.00 38.22 241 GLY A N 1
ATOM 1171 C CA . GLY A 1 182 ? -0.703 67.788 139.767 1.00 38.80 241 GLY A CA 1
ATOM 1172 C C . GLY A 1 182 ? -1.582 66.573 139.577 1.00 39.39 241 GLY A C 1
ATOM 1173 O O . GLY A 1 182 ? -1.093 65.470 139.360 1.00 39.66 241 GLY A O 1
ATOM 1174 N N . ALA A 1 183 ? -2.890 66.776 139.646 1.00 39.97 242 ALA A N 1
ATOM 1175 C CA . ALA A 1 183 ? -3.839 65.666 139.635 1.00 40.06 242 ALA A CA 1
ATOM 1176 C C . ALA A 1 183 ? -4.773 65.707 138.417 1.00 40.27 242 ALA A C 1
ATOM 1177 O O . ALA A 1 183 ? -5.623 64.827 138.269 1.00 40.73 242 ALA A O 1
ATOM 1179 N N . THR A 1 184 ? -4.614 66.726 137.564 1.00 39.99 243 THR A N 1
ATOM 1180 C CA . THR A 1 184 ? -5.317 66.819 136.276 1.00 39.51 243 THR A CA 1
ATOM 1181 C C . THR A 1 184 ? -4.836 65.723 135.326 1.00 38.47 243 THR A C 1
ATOM 1182 O O . THR A 1 184 ? -3.710 65.802 134.796 1.00 38.57 243 THR A O 1
ATOM 1186 N N . ALA A 1 185 ? -5.691 64.723 135.099 1.00 37.05 244 ALA A N 1
ATOM 1187 C CA . ALA A 1 185 ? -5.404 63.605 134.181 1.00 35.44 244 ALA A CA 1
ATOM 1188 C C . ALA A 1 185 ? -4.928 64.114 132.831 1.00 34.45 244 ALA A C 1
ATOM 1189 O O . ALA A 1 185 ? -5.475 65.082 132.316 1.00 34.64 244 ALA A O 1
ATOM 1191 N N . HIS A 1 186 ? -3.899 63.477 132.274 1.00 33.18 245 HIS A N 1
ATOM 1192 C CA . HIS A 1 186 ? -3.309 63.908 131.005 1.00 31.99 245 HIS A CA 1
ATOM 1193 C C . HIS A 1 186 ? -4.221 63.669 129.814 1.00 31.67 245 HIS A C 1
ATOM 1194 O O . HIS A 1 186 ? -4.438 64.562 129.005 1.00 31.73 245 HIS A O 1
ATOM 1201 N N . GLY A 1 187 ? -4.747 62.454 129.715 1.00 31.12 246 GLY A N 1
ATOM 1202 C CA . GLY A 1 187 ? -5.617 62.083 128.615 1.00 30.63 246 GLY A CA 1
ATOM 1203 C C . GLY A 1 187 ? -6.160 60.681 128.768 1.00 30.25 246 GLY A C 1
ATOM 1204 O O . GLY A 1 187 ? -6.003 60.062 129.817 1.00 30.45 246 GLY A O 1
ATOM 1205 N N . ASP A 1 188 ? -6.791 60.175 127.718 1.00 29.71 247 ASP A N 1
ATOM 1206 C CA . ASP A 1 188 ? -7.454 58.888 127.792 1.00 29.41 247 ASP A CA 1
ATOM 1207 C C . ASP A 1 188 ? -6.819 57.876 126.857 1.00 29.02 247 ASP A C 1
ATOM 1208 O O . ASP A 1 188 ? -6.176 58.233 125.859 1.00 28.75 247 ASP A O 1
ATOM 1213 N N . LEU A 1 189 ? -7.008 56.610 127.204 1.00 28.42 248 LEU A N 1
ATOM 1214 C CA . LEU A 1 189 ? -6.517 55.505 126.418 1.00 28.15 248 LEU A CA 1
ATOM 1215 C C . LEU A 1 189 ? -7.680 54.721 125.850 1.00 28.19 248 LEU A C 1
ATOM 1216 O O . LEU A 1 189 ? -8.674 54.473 126.536 1.00 28.70 248 LEU A O 1
ATOM 1221 N N . TYR A 1 190 ? -7.558 54.333 124.590 1.00 27.98 249 TYR A N 1
ATOM 1222 C CA . TYR A 1 190 ? -8.587 53.546 123.943 1.00 27.39 249 TYR A CA 1
ATOM 1223 C C . TYR A 1 190 ? -7.945 52.381 123.238 1.00 27.44 249 TYR A C 1
ATOM 1224 O O . TYR A 1 190 ? -6.772 52.438 122.876 1.00 27.64 249 TYR A O 1
ATOM 1233 N N . VAL A 1 191 ? -8.722 51.321 123.071 1.00 27.41 250 VAL A N 1
ATOM 1234 C CA . VAL A 1 191 ? -8.325 50.177 122.275 1.00 27.23 250 VAL A CA 1
ATOM 1235 C C . VAL A 1 191 ? -9.291 50.047 121.109 1.00 27.83 250 VAL A C 1
ATOM 1236 O O . VAL A 1 191 ? -10.497 50.259 121.247 1.00 27.65 250 VAL A O 1
ATOM 1240 N N . GLU A 1 192 ? -8.728 49.686 119.965 1.00 28.56 251 GLU A N 1
ATOM 1241 C CA . GLU A 1 192 ? -9.432 49.600 118.709 1.00 29.22 251 GLU A CA 1
ATOM 1242 C C . GLU A 1 192 ? -8.924 48.330 118.025 1.00 28.96 251 GLU A C 1
ATOM 1243 O O . GLU A 1 192 ? -7.723 48.026 118.051 1.00 29.18 251 GLU A O 1
ATOM 1249 N N . TYR A 1 193 ? -9.828 47.566 117.424 1.00 28.52 252 TYR A N 1
ATOM 1250 C CA . TYR A 1 193 ? -9.478 46.215 117.022 1.00 27.87 252 TYR A CA 1
ATOM 1251 C C . TYR A 1 193 ? -10.449 45.592 116.045 1.00 27.74 252 TYR A C 1
ATOM 1252 O O . TYR A 1 193 ? -11.595 46.020 115.918 1.00 27.86 252 TYR A O 1
ATOM 1261 N N . ALA A 1 194 ? -9.959 44.555 115.371 1.00 27.48 253 ALA A N 1
ATOM 1262 C CA . ALA A 1 194 ? -10.790 43.583 114.689 1.00 27.26 253 ALA A CA 1
ATOM 1263 C C . ALA A 1 194 ? -10.520 42.224 115.345 1.00 27.36 253 ALA A C 1
ATOM 1264 O O . ALA A 1 194 ? -9.363 41.821 115.478 1.00 27.53 253 ALA A O 1
ATOM 1266 N N . VAL A 1 195 ? -11.571 41.542 115.789 1.00 27.57 254 VAL A N 1
ATOM 1267 C CA . VAL A 1 195 ? -11.430 40.208 116.372 1.00 28.34 254 VAL A CA 1
ATOM 1268 C C . VAL A 1 195 ? -12.352 39.225 115.690 1.00 29.12 254 VAL A C 1
ATOM 1269 O O . VAL A 1 195 ? -13.472 39.579 115.322 1.00 29.39 254 VAL A O 1
ATOM 1273 N N . GLU A 1 196 ? -11.903 37.982 115.561 1.00 29.67 255 GLU A N 1
ATOM 1274 C CA . GLU A 1 196 ? -12.802 36.893 115.213 1.00 30.87 255 GLU A CA 1
ATOM 1275 C C . GLU A 1 196 ? -13.116 36.120 116.485 1.00 30.69 255 GLU A C 1
ATOM 1276 O O . GLU A 1 196 ? -12.235 35.951 117.332 1.00 30.74 255 GLU A O 1
ATOM 1282 N N . PHE A 1 197 ? -14.353 35.644 116.621 1.00 30.83 256 PHE A N 1
ATOM 1283 C CA . PHE A 1 197 ? -14.719 34.738 117.719 1.00 30.87 256 PHE A CA 1
ATOM 1284 C C . PHE A 1 197 ? -15.138 33.417 117.119 1.00 31.67 256 PHE A C 1
ATOM 1285 O O . PHE A 1 197 ? -15.649 33.380 116.007 1.00 31.78 256 PHE A O 1
ATOM 1293 N N . LYS A 1 198 ? -14.958 32.326 117.851 1.00 32.98 257 LYS A N 1
ATOM 1294 C CA . LYS A 1 198 ? -15.169 31.022 117.243 1.00 34.22 257 LYS A CA 1
ATOM 1295 C C . LYS A 1 198 ? -16.374 30.233 117.721 1.00 34.78 257 LYS A C 1
ATOM 1296 O O . LYS A 1 198 ? -17.284 29.996 116.918 1.00 35.95 257 LYS A O 1
ATOM 1302 N N . ASP A 1 199 ? -16.412 29.776 118.970 1.00 34.63 258 ASP A N 1
ATOM 1303 C CA . ASP A 1 199 ? -17.464 28.781 119.302 1.00 34.43 258 ASP A CA 1
ATOM 1304 C C . ASP A 1 199 ? -18.552 29.279 120.235 1.00 33.71 258 ASP A C 1
ATOM 1305 O O . ASP A 1 199 ? -18.293 29.493 121.416 1.00 33.91 258 ASP A O 1
ATOM 1310 N N . PRO A 1 200 ? -19.777 29.468 119.717 1.00 32.78 259 PRO A N 1
ATOM 1311 C CA . PRO A 1 200 ? -20.881 29.783 120.619 1.00 32.15 259 PRO A CA 1
ATOM 1312 C C . PRO A 1 200 ? -20.928 28.805 121.783 1.00 31.52 259 PRO A C 1
ATOM 1313 O O . PRO A 1 200 ? -20.644 27.614 121.606 1.00 31.43 259 PRO A O 1
ATOM 1317 N N . GLN A 1 201 ? -21.253 29.321 122.964 1.00 30.88 260 GLN A N 1
ATOM 1318 C CA . GLN A 1 201 ? -21.251 28.525 124.190 1.00 30.59 260 GLN A CA 1
ATOM 1319 C C . GLN A 1 201 ? -22.288 29.104 125.168 1.00 30.60 260 GLN A C 1
ATOM 1320 O O . GLN A 1 201 ? -22.794 30.206 124.938 1.00 30.57 260 GLN A O 1
ATOM 1326 N N . PRO A 1 202 ? -22.603 28.371 126.260 1.00 30.40 261 PRO A N 1
ATOM 1327 C CA . PRO A 1 202 ? -23.410 28.967 127.313 1.00 30.45 261 PRO A CA 1
ATOM 1328 C C . PRO A 1 202 ? -22.740 30.245 127.806 1.00 30.36 261 PRO A C 1
ATOM 1329 O O . PRO A 1 202 ? -21.513 30.269 127.974 1.00 30.37 261 PRO A O 1
ATOM 1333 N N . ILE A 1 203 ? -23.534 31.282 128.047 1.00 30.30 262 ILE A N 1
ATOM 1334 C CA . ILE A 1 203 ? -22.982 32.571 128.428 1.00 30.61 262 ILE A CA 1
ATOM 1335 C C . ILE A 1 203 ? -22.172 32.511 129.724 1.00 30.47 262 ILE A C 1
ATOM 1336 O O . ILE A 1 203 ? -22.576 31.868 130.696 1.00 30.49 262 ILE A O 1
ATOM 1341 N N . ALA A 1 204 ? -21.012 33.159 129.716 1.00 30.55 263 ALA A N 1
ATOM 1342 C CA . ALA A 1 204 ? -20.192 33.260 130.923 1.00 30.82 263 ALA A CA 1
ATOM 1343 C C . ALA A 1 204 ? -20.758 34.291 131.899 1.00 31.04 263 ALA A C 1
ATOM 1344 O O . ALA A 1 204 ? -20.474 34.219 133.093 1.00 31.33 263 ALA A O 1
ATOM 1346 N N . GLY A 1 205 ? -21.551 35.238 131.391 1.00 30.87 264 GLY A N 1
ATOM 1347 C CA . GLY A 1 205 ? -22.207 36.222 132.236 1.00 31.13 264 GLY A CA 1
ATOM 1348 C C . GLY A 1 205 ? -21.433 37.521 132.385 1.00 31.49 264 GLY A C 1
ATOM 1349 O O . GLY A 1 205 ? -20.248 37.602 132.042 1.00 31.75 264 GLY A O 1
ATOM 1350 N N . MET A 1 206 ? -22.113 38.548 132.891 1.00 31.51 265 MET A N 1
ATOM 1351 C CA . MET A 1 206 ? -21.497 39.857 133.103 1.00 31.38 265 MET A CA 1
ATOM 1352 C C . MET A 1 206 ? -21.471 40.184 134.597 1.00 31.25 265 MET A C 1
ATOM 1353 O O . MET A 1 206 ? -21.175 41.314 134.996 1.00 31.42 265 MET A O 1
ATOM 1358 N N . VAL A 1 207 ? -21.770 39.184 135.416 1.00 30.88 266 VAL A N 1
ATOM 1359 C CA . VAL A 1 207 ? -21.806 39.348 136.862 1.00 30.45 266 VAL A CA 1
ATOM 1360 C C . VAL A 1 207 ? -20.434 39.098 137.472 1.00 30.53 266 VAL A C 1
ATOM 1361 O O . VAL A 1 207 ? -19.702 38.223 137.026 1.00 31.09 266 VAL A O 1
ATOM 1365 N N . CYS A 1 208 ? -20.090 39.887 138.482 1.00 30.59 267 CYS A N 1
ATOM 1366 C CA . CYS A 1 208 ? -18.930 39.625 139.315 1.00 30.74 267 CYS A CA 1
ATOM 1367 C C . CYS A 1 208 ? -19.415 39.474 140.735 1.00 30.79 267 CYS A C 1
ATOM 1368 O O . CYS A 1 208 ? -20.218 40.292 141.191 1.00 30.81 267 CYS A O 1
ATOM 1371 N N . MET A 1 209 ? -18.950 38.450 141.442 1.00 30.91 268 MET A N 1
ATOM 1372 C CA . MET A 1 209 ? -19.272 38.380 142.852 1.00 31.54 268 MET A CA 1
ATOM 1373 C C . MET A 1 209 ? -18.039 38.299 143.736 1.00 31.98 268 MET A C 1
ATOM 1374 O O . MET A 1 209 ? -17.057 37.625 143.420 1.00 32.02 268 MET A O 1
ATOM 1379 N N . PHE A 1 210 ? -18.116 39.038 144.834 1.00 32.56 269 PHE A N 1
ATOM 1380 C CA . PHE A 1 210 ? -17.023 39.230 145.752 1.00 33.18 269 PHE A CA 1
ATOM 1381 C C . PHE A 1 210 ? -17.464 38.731 147.122 1.00 33.98 269 PHE A C 1
ATOM 1382 O O . PHE A 1 210 ? -18.563 39.039 147.586 1.00 33.96 269 PHE A O 1
ATOM 1390 N N . ASP A 1 211 ? -16.588 37.979 147.768 1.00 34.80 270 ASP A N 1
ATOM 1391 C CA . ASP A 1 211 ? -16.842 37.454 149.093 1.00 35.84 270 ASP A CA 1
ATOM 1392 C C . ASP A 1 211 ? -15.569 37.554 149.945 1.00 36.33 270 ASP A C 1
ATOM 1393 O O . ASP A 1 211 ? -14.533 36.961 149.602 1.00 36.46 270 ASP A O 1
ATOM 1398 N N . ARG A 1 212 ? -15.649 38.314 151.040 1.00 36.57 271 ARG A N 1
ATOM 1399 C CA . ARG A 1 212 ? -14.565 38.392 152.017 1.00 36.55 271 ARG A CA 1
ATOM 1400 C C . ARG A 1 212 ? -15.066 38.066 153.411 1.00 37.27 271 ARG A C 1
ATOM 1401 O O . ARG A 1 212 ? -16.034 38.674 153.901 1.00 37.19 271 ARG A O 1
ATOM 1409 N N . LEU A 1 213 ? -14.396 37.110 154.048 1.00 37.96 272 LEU A N 1
ATOM 1410 C CA . LEU A 1 213 ? -14.673 36.772 155.435 1.00 38.62 272 LEU A CA 1
ATOM 1411 C C . LEU A 1 213 ? -13.799 37.622 156.360 1.00 39.06 272 LEU A C 1
ATOM 1412 O O . LEU A 1 213 ? -12.709 37.210 156.762 1.00 39.27 272 LEU A O 1
ATOM 1417 N N . VAL A 1 214 ? -14.297 38.812 156.691 1.00 39.57 273 VAL A N 1
ATOM 1418 C CA . VAL A 1 214 ? -13.568 39.769 157.521 1.00 40.15 273 VAL A CA 1
ATOM 1419 C C . VAL A 1 214 ? -13.209 39.219 158.918 1.00 40.94 273 VAL A C 1
ATOM 1420 O O . VAL A 1 214 ? -12.168 39.586 159.476 1.00 41.12 273 VAL A O 1
ATOM 1424 N N . SER A 1 215 ? -14.058 38.341 159.467 1.00 41.56 274 SER A N 1
ATOM 1425 C CA . SER A 1 215 ? -13.728 37.537 160.661 1.00 42.18 274 SER A CA 1
ATOM 1426 C C . SER A 1 215 ? -12.291 37.032 160.607 1.00 42.36 274 SER A C 1
ATOM 1427 O O . SER A 1 215 ? -11.550 37.105 161.589 1.00 42.25 274 SER A O 1
ATOM 1430 N N . PHE A 1 216 ? -11.929 36.495 159.443 1.00 42.42 275 PHE A N 1
ATOM 1431 C CA . PHE A 1 216 ? -10.677 35.796 159.259 1.00 42.47 275 PHE A CA 1
ATOM 1432 C C . PHE A 1 216 ? -9.544 36.765 158.956 1.00 42.04 275 PHE A C 1
ATOM 1433 O O . PHE A 1 216 ? -8.459 36.639 159.520 1.00 42.40 275 PHE A O 1
ATOM 1441 N N . SER A 1 217 ? -9.797 37.712 158.057 1.00 41.39 276 SER A N 1
ATOM 1442 C CA . SER A 1 217 ? -8.818 38.738 157.680 1.00 40.73 276 SER A CA 1
ATOM 1443 C C . SER A 1 217 ? -9.490 39.884 156.936 1.00 40.52 276 SER A C 1
ATOM 1444 O O . SER A 1 217 ? -10.490 39.679 156.238 1.00 40.67 276 SER A O 1
ATOM 1447 N N . GLU A 1 218 ? -8.924 41.082 157.083 1.00 39.97 277 GLU A N 1
ATOM 1448 C CA . GLU A 1 218 ? -9.426 42.286 156.408 1.00 39.44 277 GLU A CA 1
ATOM 1449 C C . GLU A 1 218 ? -8.991 42.366 154.938 1.00 38.95 277 GLU A C 1
ATOM 1450 O O . GLU A 1 218 ? -9.514 43.186 154.170 1.00 39.09 277 GLU A O 1
ATOM 1456 N N . VAL A 1 219 ? -8.026 41.530 154.563 1.00 38.14 278 VAL A N 1
ATOM 1457 C CA . VAL A 1 219 ? -7.616 41.391 153.170 1.00 37.45 278 VAL A CA 1
ATOM 1458 C C . VAL A 1 219 ? -7.852 39.956 152.709 1.00 37.07 278 VAL A C 1
ATOM 1459 O O . VAL A 1 219 ? -8.122 39.063 153.527 1.00 37.05 278 VAL A O 1
ATOM 1463 N N . GLY A 1 220 ? -7.741 39.736 151.401 1.00 36.38 279 GLY A N 1
ATOM 1464 C CA . GLY A 1 220 ? -8.072 38.443 150.811 1.00 35.61 279 GLY A CA 1
ATOM 1465 C C . GLY A 1 220 ? -9.563 38.317 150.545 1.00 34.94 279 GLY A C 1
ATOM 1466 O O . GLY A 1 220 ? -10.377 38.930 151.227 1.00 34.81 279 GLY A O 1
ATOM 1467 N N . SER A 1 221 ? -9.914 37.518 149.546 1.00 34.36 280 SER A N 1
ATOM 1468 C CA . SER A 1 221 ? -11.297 37.343 149.148 1.00 33.93 280 SER A CA 1
ATOM 1469 C C . SER A 1 221 ? -11.437 36.234 148.116 1.00 33.71 280 SER A C 1
ATOM 1470 O O . SER A 1 221 ? -10.446 35.736 147.585 1.00 33.56 280 SER A O 1
ATOM 1473 N N . THR A 1 222 ? -12.676 35.844 147.842 1.00 33.55 281 THR A N 1
ATOM 1474 C CA . THR A 1 222 ? -12.971 35.007 146.692 1.00 33.41 281 THR A CA 1
ATOM 1475 C C . THR A 1 222 ? -13.696 35.890 145.698 1.00 32.97 281 THR A C 1
ATOM 1476 O O . THR A 1 222 ? -14.706 36.489 146.037 1.00 33.22 281 THR A O 1
ATOM 1480 N N . ILE A 1 223 ? -13.165 36.010 144.488 1.00 32.56 282 ILE A N 1
ATOM 1481 C CA . ILE A 1 223 ? -13.858 36.766 143.453 1.00 32.31 282 ILE A CA 1
ATOM 1482 C C . ILE A 1 223 ? -14.181 35.865 142.270 1.00 32.60 282 ILE A C 1
ATOM 1483 O O . ILE A 1 223 ? -13.322 35.141 141.765 1.00 32.80 282 ILE A O 1
ATOM 1488 N N . LYS A 1 224 ? -15.427 35.901 141.829 1.00 32.61 283 LYS A N 1
ATOM 1489 C CA . LYS A 1 224 ? -15.832 35.075 140.705 1.00 32.64 283 LYS A CA 1
ATOM 1490 C C . LYS A 1 224 ? -16.450 35.894 139.593 1.00 32.19 283 LYS A C 1
ATOM 1491 O O . LYS A 1 224 ? -16.986 36.984 139.830 1.00 32.34 283 LYS A O 1
ATOM 1497 N N . GLY A 1 225 ? -16.379 35.367 138.377 1.00 31.70 284 GLY A N 1
ATOM 1498 C CA . GLY A 1 225 ? -16.976 36.029 137.216 1.00 30.74 284 GLY A CA 1
ATOM 1499 C C . GLY A 1 225 ? -16.104 37.132 136.645 1.00 30.22 284 GLY A C 1
ATOM 1500 O O . GLY A 1 225 ? -14.874 37.009 136.588 1.00 30.04 284 GLY A O 1
ATOM 1501 N N . VAL A 1 226 ? -16.748 38.219 136.229 1.00 29.67 285 VAL A N 1
ATOM 1502 C CA . VAL A 1 226 ? -16.064 39.303 135.530 1.00 29.41 285 VAL A CA 1
ATOM 1503 C C . VAL A 1 226 ? -15.172 40.100 136.480 1.00 29.37 285 VAL A C 1
ATOM 1504 O O . VAL A 1 226 ? -15.578 40.490 137.576 1.00 29.35 285 VAL A O 1
ATOM 1508 N N . ASN A 1 227 ? -13.951 40.350 136.034 1.00 29.22 286 ASN A N 1
ATOM 1509 C CA . ASN A 1 227 ? -12.953 41.032 136.835 1.00 28.79 286 ASN A CA 1
ATOM 1510 C C . ASN A 1 227 ? -13.143 42.558 136.917 1.00 28.70 286 ASN A C 1
ATOM 1511 O O . ASN A 1 227 ? -12.257 43.312 136.539 1.00 29.05 286 ASN A O 1
ATOM 1516 N N . TYR A 1 228 ? -14.285 43.020 137.425 1.00 28.88 287 TYR A N 1
ATOM 1517 C CA . TYR A 1 228 ? -14.500 44.467 137.658 1.00 28.85 287 TYR A CA 1
ATOM 1518 C C . TYR A 1 228 ? -13.632 45.017 138.789 1.00 29.04 287 TYR A C 1
ATOM 1519 O O . TYR A 1 228 ? -13.216 46.171 138.774 1.00 28.71 287 TYR A O 1
ATOM 1528 N N . ILE A 1 229 ? -13.368 44.175 139.774 1.00 29.54 288 ILE A N 1
ATOM 1529 C CA . ILE A 1 229 ? -12.604 44.566 140.939 1.00 30.04 288 ILE A CA 1
ATOM 1530 C C . ILE A 1 229 ? -11.610 43.469 141.256 1.00 30.88 288 ILE A C 1
ATOM 1531 O O . ILE A 1 229 ? -11.861 42.290 140.975 1.00 30.87 288 ILE A O 1
ATOM 1536 N N . ALA A 1 230 ? -10.470 43.862 141.814 1.00 31.97 289 ALA A N 1
ATOM 1537 C CA . ALA A 1 230 ? -9.561 42.913 142.446 1.00 33.21 289 ALA A CA 1
ATOM 1538 C C . ALA A 1 230 ? -9.709 43.031 143.968 1.00 34.24 289 ALA A C 1
ATOM 1539 O O . ALA A 1 230 ? -10.449 43.902 144.459 1.00 34.45 289 ALA A O 1
ATOM 1541 N N . ASP A 1 231 ? -9.014 42.171 144.710 1.00 35.38 290 ASP A N 1
ATOM 1542 C CA . ASP A 1 231 ? -9.052 42.200 146.176 1.00 36.39 290 ASP A CA 1
ATOM 1543 C C . ASP A 1 231 ? -8.821 43.579 146.807 1.00 36.94 290 ASP A C 1
ATOM 1544 O O . ASP A 1 231 ? -9.623 44.022 147.625 1.00 36.72 290 ASP A O 1
ATOM 1549 N N . ARG A 1 232 ? -7.735 44.247 146.423 1.00 37.91 291 ARG A N 1
ATOM 1550 C CA . ARG A 1 232 ? -7.363 45.546 147.007 1.00 39.59 291 ARG A CA 1
ATOM 1551 C C . ARG A 1 232 ? -8.398 46.647 146.773 1.00 38.35 291 ARG A C 1
ATOM 1552 O O . ARG A 1 232 ? -8.347 47.679 147.428 1.00 38.24 291 ARG A O 1
ATOM 1560 N N . ASP A 1 233 ? -9.336 46.412 145.857 1.00 37.87 292 ASP A N 1
ATOM 1561 C CA . ASP A 1 233 ? -10.325 47.411 145.472 1.00 37.35 292 ASP A CA 1
ATOM 1562 C C . ASP A 1 233 ? -11.445 47.503 146.497 1.00 36.92 292 ASP A C 1
ATOM 1563 O O . ASP A 1 233 ? -12.224 48.455 146.503 1.00 36.60 292 ASP A O 1
ATOM 1568 N N . VAL A 1 234 ? -11.540 46.489 147.345 1.00 36.76 293 VAL A N 1
ATOM 1569 C CA . VAL A 1 234 ? -12.511 46.483 148.432 1.00 36.61 293 VAL A CA 1
ATOM 1570 C C . VAL A 1 234 ? -11.744 46.621 149.736 1.00 36.92 293 VAL A C 1
ATOM 1571 O O . VAL A 1 234 ? -10.972 45.736 150.106 1.00 36.79 293 VAL A O 1
ATOM 1575 N N . ILE A 1 235 ? -11.948 47.751 150.406 1.00 37.39 294 ILE A N 1
ATOM 1576 C CA . ILE A 1 235 ? -11.284 48.058 151.668 1.00 38.24 294 ILE A CA 1
ATOM 1577 C C . ILE A 1 235 ? -12.263 47.911 152.827 1.00 38.19 294 ILE A C 1
ATOM 1578 O O . ILE A 1 235 ? -13.305 48.562 152.855 1.00 38.23 294 ILE A O 1
ATOM 1583 N N . THR A 1 236 ? -11.911 47.050 153.777 1.00 38.36 295 THR A N 1
ATOM 1584 C CA . THR A 1 236 ? -12.724 46.814 154.967 1.00 38.33 295 THR A CA 1
ATOM 1585 C C . THR A 1 236 ? -11.858 46.961 156.210 1.00 38.43 295 THR A C 1
ATOM 1586 O O . THR A 1 236 ? -11.260 45.987 156.675 1.00 38.30 295 THR A O 1
ATOM 1590 N N . THR A 1 237 ? -11.787 48.183 156.732 1.00 38.62 296 THR A N 1
ATOM 1591 C CA . THR A 1 237 ? -10.958 48.487 157.897 1.00 38.96 296 THR A CA 1
ATOM 1592 C C . THR A 1 237 ? -11.424 49.718 158.669 1.00 39.05 296 THR A C 1
ATOM 1593 O O . THR A 1 237 ? -12.032 50.635 158.097 1.00 39.08 296 THR A O 1
ATOM 1597 N N . GLY A 1 238 ? -11.121 49.719 159.969 1.00 39.07 297 GLY A N 1
ATOM 1598 C CA . GLY A 1 238 ? -11.382 50.855 160.857 1.00 39.02 297 GLY A CA 1
ATOM 1599 C C . GLY A 1 238 ? -12.806 51.385 160.822 1.00 39.22 297 GLY A C 1
ATOM 1600 O O . GLY A 1 238 ? -13.026 52.603 160.859 1.00 39.12 297 GLY A O 1
ATOM 1601 N N . GLY A 1 239 ? -13.774 50.472 160.736 1.00 39.22 298 GLY A N 1
ATOM 1602 C CA . GLY A 1 239 ? -15.194 50.843 160.693 1.00 39.26 298 GLY A CA 1
ATOM 1603 C C . GLY A 1 239 ? -15.690 51.435 159.375 1.00 39.17 298 GLY A C 1
ATOM 1604 O O . GLY A 1 239 ? -16.721 52.120 159.340 1.00 39.11 298 GLY A O 1
ATOM 1605 N N . ASN A 1 240 ? -14.963 51.160 158.292 1.00 38.91 299 ASN A N 1
ATOM 1606 C CA . ASN A 1 240 ? -15.364 51.587 156.950 1.00 38.52 299 ASN A CA 1
ATOM 1607 C C . ASN A 1 240 ? -15.268 50.480 155.907 1.00 38.17 299 ASN A C 1
ATOM 1608 O O . ASN A 1 240 ? -14.401 49.601 155.981 1.00 38.21 299 ASN A O 1
ATOM 1613 N N . ILE A 1 241 ? -16.162 50.545 154.929 1.00 37.47 300 ILE A N 1
ATOM 1614 C CA . ILE A 1 241 ? -16.071 49.708 153.747 1.00 36.89 300 ILE A CA 1
ATOM 1615 C C . ILE A 1 241 ? -15.989 50.635 152.541 1.00 36.59 300 ILE A C 1
ATOM 1616 O O . ILE A 1 241 ? -16.853 51.496 152.338 1.00 36.96 300 ILE A O 1
ATOM 1621 N N . GLY A 1 242 ? -14.930 50.486 151.759 1.00 36.01 301 GLY A N 1
ATOM 1622 C CA . GLY A 1 242 ? -14.828 51.188 150.487 1.00 35.17 301 GLY A CA 1
ATOM 1623 C C . GLY A 1 242 ? -14.734 50.174 149.365 1.00 34.53 301 GLY A C 1
ATOM 1624 O O . GLY A 1 242 ? -13.967 49.223 149.453 1.00 34.59 301 GLY A O 1
ATOM 1625 N N . VAL A 1 243 ? -15.536 50.339 148.320 1.00 33.91 302 VAL A N 1
ATOM 1626 C CA . VAL A 1 243 ? -15.287 49.557 147.112 1.00 33.22 302 VAL A CA 1
ATOM 1627 C C . VAL A 1 243 ? -14.910 50.459 145.937 1.00 32.73 302 VAL A C 1
ATOM 1628 O O . VAL A 1 243 ? -15.509 51.505 145.724 1.00 32.64 302 VAL A O 1
ATOM 1632 N N . ASN A 1 244 ? -13.874 50.069 145.212 1.00 32.15 303 ASN A N 1
ATOM 1633 C CA . ASN A 1 244 ? -13.384 50.873 144.113 1.00 31.65 303 ASN A CA 1
ATOM 1634 C C . ASN A 1 244 ? -13.571 50.155 142.794 1.00 31.09 303 ASN A C 1
ATOM 1635 O O . ASN A 1 244 ? -12.924 49.139 142.520 1.00 31.08 303 ASN A O 1
ATOM 1640 N N . ILE A 1 245 ? -14.497 50.672 141.999 1.00 30.21 304 ILE A N 1
ATOM 1641 C CA . ILE A 1 245 ? -14.711 50.183 140.655 1.00 29.05 304 ILE A CA 1
ATOM 1642 C C . ILE A 1 245 ? -13.918 51.110 139.753 1.00 28.78 304 ILE A C 1
ATOM 1643 O O . ILE A 1 245 ? -14.374 52.195 139.386 1.00 28.81 304 ILE A O 1
ATOM 1648 N N . ASN A 1 246 ? -12.702 50.685 139.438 1.00 28.13 305 ASN A N 1
ATOM 1649 C CA . ASN A 1 246 ? -11.796 51.500 138.653 1.00 27.95 305 ASN A CA 1
ATOM 1650 C C . ASN A 1 246 ? -11.801 51.143 137.173 1.00 27.37 305 ASN A C 1
ATOM 1651 O O . ASN A 1 246 ? -10.767 51.147 136.517 1.00 27.43 305 ASN A O 1
ATOM 1656 N N . ILE A 1 247 ? -12.986 50.834 136.666 1.00 26.61 306 ILE A N 1
ATOM 1657 C CA . ILE A 1 247 ? -13.201 50.559 135.257 1.00 25.76 306 ILE A CA 1
ATOM 1658 C C . ILE A 1 247 ? -14.444 51.343 134.861 1.00 25.19 306 ILE A C 1
ATOM 1659 O O . ILE A 1 247 ? -15.464 51.242 135.537 1.00 24.75 306 ILE A O 1
ATOM 1664 N N . PRO A 1 248 ? -14.354 52.156 133.792 1.00 24.91 307 PRO A N 1
ATOM 1665 C CA . PRO A 1 248 ? -15.448 53.054 133.435 1.00 24.99 307 PRO A CA 1
ATOM 1666 C C . PRO A 1 248 ? -16.717 52.284 133.128 1.00 25.35 307 PRO A C 1
ATOM 1667 O O . PRO A 1 248 ? -16.664 51.162 132.609 1.00 25.65 307 PRO A O 1
ATOM 1671 N N . GLY A 1 249 ? -17.854 52.871 133.470 1.00 25.48 308 GLY A N 1
ATOM 1672 C CA . GLY A 1 249 ? -19.121 52.258 133.135 1.00 25.79 308 GLY A CA 1
ATOM 1673 C C . GLY A 1 249 ? -20.199 52.521 134.148 1.00 26.11 308 GLY A C 1
ATOM 1674 O O . GLY A 1 249 ? -19.977 53.195 135.150 1.00 26.24 308 GLY A O 1
ATOM 1675 N N . THR A 1 250 ? -21.375 51.989 133.851 1.00 26.44 309 THR A N 1
ATOM 1676 C CA . THR A 1 250 ? -22.525 52.033 134.719 1.00 26.68 309 THR A CA 1
ATOM 1677 C C . THR A 1 250 ? -22.730 50.615 135.205 1.00 27.16 309 THR A C 1
ATOM 1678 O O . THR A 1 250 ? -22.768 49.669 134.400 1.00 27.38 309 THR A O 1
ATOM 1682 N N . TYR A 1 251 ? -22.872 50.471 136.518 1.00 27.28 310 TYR A N 1
ATOM 1683 C CA . TYR A 1 251 ? -22.949 49.164 137.134 1.00 27.39 310 TYR A CA 1
ATOM 1684 C C . TYR A 1 251 ? -24.111 49.048 138.090 1.00 27.96 310 TYR A C 1
ATOM 1685 O O . TYR A 1 251 ? -24.508 50.022 138.731 1.00 28.71 310 TYR A O 1
ATOM 1694 N N . LEU A 1 252 ? -24.637 47.836 138.198 1.00 28.26 311 LEU A N 1
ATOM 1695 C CA . LEU A 1 252 ? -25.584 47.488 139.235 1.00 28.39 311 LEU A CA 1
ATOM 1696 C C . LEU A 1 252 ? -24.827 46.777 140.352 1.00 28.91 311 LEU A C 1
ATOM 1697 O O . LEU A 1 252 ? -24.177 45.745 140.120 1.00 29.14 311 LEU A O 1
ATOM 1702 N N . VAL A 1 253 ? -24.887 47.323 141.563 1.00 29.32 312 VAL A N 1
ATOM 1703 C CA . VAL A 1 253 ? -24.298 46.607 142.690 1.00 29.71 312 VAL A CA 1
ATOM 1704 C C . VAL A 1 253 ? -25.360 46.209 143.705 1.00 30.09 312 VAL A C 1
ATOM 1705 O O . VAL A 1 253 ? -26.343 46.921 143.899 1.00 30.81 312 VAL A O 1
ATOM 1709 N N . THR A 1 254 ? -25.196 45.031 144.287 1.00 30.12 313 THR A N 1
ATOM 1710 C CA . THR A 1 254 ? -25.907 44.686 145.493 1.00 30.21 313 THR A CA 1
ATOM 1711 C C . THR A 1 254 ? -24.892 44.079 146.439 1.00 30.27 313 THR A C 1
ATOM 1712 O O . THR A 1 254 ? -24.168 43.131 146.088 1.00 30.27 313 THR A O 1
ATOM 1716 N N . ILE A 1 255 ? -24.806 44.692 147.616 1.00 30.36 314 ILE A N 1
ATOM 1717 C CA . ILE A 1 255 ? -23.825 44.335 148.636 1.00 30.33 314 ILE A CA 1
ATOM 1718 C C . ILE A 1 255 ? -24.539 43.943 149.933 1.00 30.62 314 ILE A C 1
ATOM 1719 O O . ILE A 1 255 ? -25.466 44.630 150.365 1.00 30.35 314 ILE A O 1
ATOM 1724 N N . VAL A 1 256 ? -24.120 42.830 150.533 1.00 31.04 315 VAL A N 1
ATOM 1725 C CA . VAL A 1 256 ? -24.725 42.345 151.773 1.00 31.73 315 VAL A CA 1
ATOM 1726 C C . VAL A 1 256 ? -23.673 42.246 152.867 1.00 32.30 315 VAL A C 1
ATOM 1727 O O . VAL A 1 256 ? -22.695 41.513 152.736 1.00 32.74 315 VAL A O 1
ATOM 1731 N N . LEU A 1 257 ? -23.892 42.992 153.943 1.00 32.97 316 LEU A N 1
ATOM 1732 C CA . LEU A 1 257 ? -22.935 43.121 155.037 1.00 33.64 316 LEU A CA 1
ATOM 1733 C C . LEU A 1 257 ? -23.387 42.339 156.259 1.00 34.33 316 LEU A C 1
ATOM 1734 O O . LEU A 1 257 ? -24.533 42.514 156.715 1.00 34.51 316 LEU A O 1
ATOM 1739 N N . ASN A 1 258 ? -22.512 41.469 156.776 1.00 34.78 317 ASN A N 1
ATOM 1740 C CA . ASN A 1 258 ? -22.729 40.857 158.081 1.00 35.28 317 ASN A CA 1
ATOM 1741 C C . ASN A 1 258 ? -22.043 41.713 159.128 1.00 35.94 317 ASN A C 1
ATOM 1742 O O . ASN A 1 258 ? -20.812 41.665 159.307 1.00 36.12 317 ASN A O 1
ATOM 1747 N N . ALA A 1 259 ? -22.846 42.521 159.806 1.00 36.44 318 ALA A N 1
ATOM 1748 C CA . ALA A 1 259 ? -22.338 43.503 160.746 1.00 37.19 318 ALA A CA 1
ATOM 1749 C C . ALA A 1 259 ? -23.444 43.870 161.705 1.00 37.83 318 ALA A C 1
ATOM 1750 O O . ALA A 1 259 ? -24.625 43.801 161.350 1.00 38.21 318 ALA A O 1
ATOM 1752 N N . THR A 1 260 ? -23.062 44.275 162.913 1.00 38.24 319 THR A N 1
ATOM 1753 C CA . THR A 1 260 ? -24.029 44.694 163.921 1.00 38.59 319 THR A CA 1
ATOM 1754 C C . THR A 1 260 ? -24.878 45.861 163.408 1.00 38.61 319 THR A C 1
ATOM 1755 O O . THR A 1 260 ? -26.111 45.811 163.441 1.00 38.56 319 THR A O 1
ATOM 1759 N N . SER A 1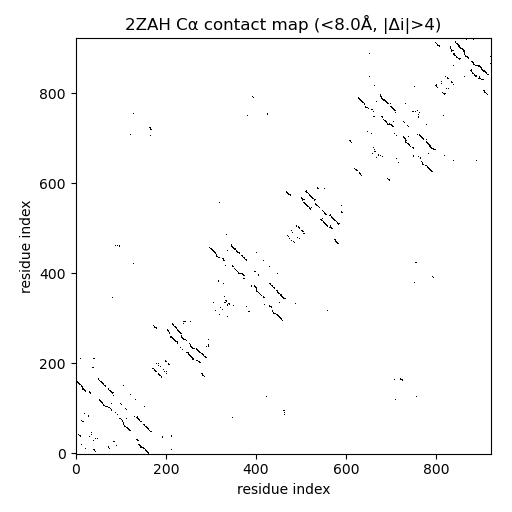 261 ? -24.208 46.896 162.918 1.00 38.82 320 SER A N 1
ATOM 1760 C CA . SER A 1 261 ? -24.888 48.075 162.386 1.00 39.11 320 SER A CA 1
ATOM 1761 C C . SER A 1 261 ? -23.994 48.797 161.371 1.00 39.18 320 SER A C 1
ATOM 1762 O O . SER A 1 261 ? -22.762 48.612 161.358 1.00 39.11 320 SER A O 1
ATOM 1765 N N . ILE A 1 262 ? -24.615 49.625 160.535 1.00 39.15 321 ILE A N 1
ATOM 1766 C CA . ILE A 1 262 ? -23.874 50.396 159.539 1.00 39.33 321 ILE A CA 1
ATOM 1767 C C . ILE A 1 262 ? -24.335 51.840 159.549 1.00 39.30 321 ILE A C 1
ATOM 1768 O O . ILE A 1 262 ? -25.473 52.121 159.924 1.00 39.29 321 ILE A O 1
ATOM 1773 N N . GLY A 1 263 ? -23.450 52.744 159.138 1.00 39.26 322 GLY A N 1
ATOM 1774 C CA . GLY A 1 263 ? -23.777 54.165 159.046 1.00 39.51 322 GLY A CA 1
ATOM 1775 C C . GLY A 1 263 ? -24.368 54.559 157.701 1.00 39.71 322 GLY A C 1
ATOM 1776 O O . GLY A 1 263 ? -25.455 54.105 157.333 1.00 39.81 322 GLY A O 1
ATOM 1777 N N . SER A 1 264 ? -23.641 55.393 156.958 1.00 39.76 323 SER A N 1
ATOM 1778 C CA . SER A 1 264 ? -24.140 55.942 155.689 1.00 39.56 323 SER A CA 1
ATOM 1779 C C . SER A 1 264 ? -23.458 55.405 154.420 1.00 39.05 323 SER A C 1
ATOM 1780 O O . SER A 1 264 ? -22.250 55.117 154.417 1.00 39.01 323 SER A O 1
ATOM 1783 N N . LEU A 1 265 ? -24.252 55.284 153.352 1.00 38.10 324 LEU A N 1
ATOM 1784 C CA . LEU A 1 265 ? -23.742 55.019 152.015 1.00 37.03 324 LEU A CA 1
ATOM 1785 C C . LEU A 1 265 ? -23.343 56.356 151.424 1.00 36.62 324 LEU A C 1
ATOM 1786 O O . LEU A 1 265 ? -24.145 57.279 151.410 1.00 36.67 324 LEU A O 1
ATOM 1791 N N . THR A 1 266 ? -22.114 56.479 150.940 1.00 36.05 325 THR A N 1
ATOM 1792 C CA . THR A 1 266 ? -21.689 57.738 150.331 1.00 35.49 325 THR A CA 1
ATOM 1793 C C . THR A 1 266 ? -20.973 57.511 149.007 1.00 35.53 325 THR A C 1
ATOM 1794 O O . THR A 1 266 ? -20.358 56.458 148.799 1.00 35.53 325 THR A O 1
ATOM 1798 N N . PHE A 1 267 ? -21.056 58.518 148.136 1.00 35.15 326 PHE A N 1
ATOM 1799 C CA . PHE A 1 267 ? -20.500 58.476 146.793 1.00 34.82 326 PHE A CA 1
ATOM 1800 C C . PHE A 1 267 ? -19.620 59.702 146.613 1.00 34.80 326 PHE A C 1
ATOM 1801 O O . PHE A 1 267 ? -20.024 60.742 146.069 1.00 34.79 326 PHE A O 1
ATOM 1809 N N . THR A 1 268 ? -18.391 59.544 147.056 1.00 34.61 327 THR A N 1
ATOM 1810 C CA . THR A 1 268 ? -17.530 60.653 147.372 1.00 34.30 327 THR A CA 1
ATOM 1811 C C . THR A 1 268 ? -16.287 60.616 146.485 1.00 34.39 327 THR A C 1
ATOM 1812 O O . THR A 1 268 ? -15.445 61.522 146.525 1.00 34.14 327 THR A O 1
ATOM 1816 N N . GLY A 1 269 ? -16.209 59.557 145.670 1.00 34.37 328 GLY A N 1
ATOM 1817 C CA . GLY A 1 269 ? -15.062 59.274 144.810 1.00 34.01 328 GLY A CA 1
ATOM 1818 C C . GLY A 1 269 ? -15.410 59.375 143.337 1.00 33.83 328 GLY A C 1
ATOM 1819 O O . GLY A 1 269 ? -16.032 60.358 142.914 1.00 33.89 328 GLY A O 1
ATOM 1820 N N . ASN A 1 270 ? -15.017 58.359 142.560 1.00 33.28 329 ASN A N 1
ATOM 1821 C CA . ASN A 1 270 ? -15.193 58.383 141.103 1.00 32.45 329 ASN A CA 1
ATOM 1822 C C . ASN A 1 270 ? -16.578 58.054 140.552 1.00 32.35 329 ASN A C 1
ATOM 1823 O O . ASN A 1 270 ? -16.739 57.970 139.344 1.00 32.55 329 ASN A O 1
ATOM 1828 N N . SER A 1 271 ? -17.571 57.851 141.412 1.00 32.38 330 SER A N 1
ATOM 1829 C CA . SER A 1 271 ? -18.884 57.392 140.941 1.00 32.47 330 SER A CA 1
ATOM 1830 C C . SER A 1 271 ? -20.036 58.227 141.474 1.00 32.73 330 SER A C 1
ATOM 1831 O O . SER A 1 271 ? -19.959 58.724 142.594 1.00 33.39 330 SER A O 1
ATOM 1834 N N . LYS A 1 272 ? -21.101 58.357 140.681 1.00 32.70 331 LYS A N 1
ATOM 1835 C CA . LYS A 1 272 ? -22.332 58.981 141.141 1.00 32.85 331 LYS A CA 1
ATOM 1836 C C . LYS A 1 272 ? -23.408 57.914 141.234 1.00 32.83 331 LYS A C 1
ATOM 1837 O O . LYS A 1 272 ? -23.472 57.000 140.410 1.00 32.64 331 LYS A O 1
ATOM 1843 N N . LEU A 1 273 ? -24.263 58.033 142.242 1.00 32.83 332 LEU A N 1
ATOM 1844 C CA . LEU A 1 273 ? -25.436 57.201 142.332 1.00 32.54 332 LEU A CA 1
ATOM 1845 C C . LEU A 1 273 ? -26.369 57.525 141.160 1.00 32.80 332 LEU A C 1
ATOM 1846 O O . LEU A 1 273 ? -26.577 58.682 140.826 1.00 32.56 332 LEU A O 1
ATOM 1851 N N . VAL A 1 274 ? -26.905 56.494 140.521 1.00 33.14 333 VAL A N 1
ATOM 1852 C CA . VAL A 1 274 ? -27.848 56.686 139.436 1.00 33.40 333 VAL A CA 1
ATOM 1853 C C . VAL A 1 274 ? -29.195 56.232 139.938 1.00 33.91 333 VAL A C 1
ATOM 1854 O O . VAL A 1 274 ? -29.369 55.067 140.334 1.00 33.71 333 VAL A O 1
ATOM 1858 N N . GLY A 1 275 ? -30.146 57.164 139.910 1.00 34.59 334 GLY A N 1
ATOM 1859 C CA . GLY A 1 275 ? -31.463 56.947 140.488 1.00 35.49 334 GLY A CA 1
ATOM 1860 C C . GLY A 1 275 ? -31.369 56.732 141.988 1.00 36.25 334 GLY A C 1
ATOM 1861 O O . GLY A 1 275 ? -30.585 57.383 142.689 1.00 36.41 334 GLY A O 1
ATOM 1862 N N . ASN A 1 276 ? -32.156 55.795 142.479 1.00 36.91 335 ASN A N 1
ATOM 1863 C CA . ASN A 1 276 ? -32.311 55.627 143.895 1.00 37.73 335 ASN A CA 1
ATOM 1864 C C . ASN A 1 276 ? -31.530 54.444 144.429 1.00 37.90 335 ASN A C 1
ATOM 1865 O O . ASN A 1 276 ? -31.266 53.461 143.733 1.00 38.22 335 ASN A O 1
ATOM 1870 N N . SER A 1 277 ? -31.168 54.553 145.693 1.00 38.22 336 SER A N 1
ATOM 1871 C CA . SER A 1 277 ? -30.442 53.526 146.396 1.00 38.13 336 SER A CA 1
ATOM 1872 C C . SER A 1 277 ? -31.381 52.841 147.393 1.00 37.95 336 SER A C 1
ATOM 1873 O O . SER A 1 277 ? -31.992 53.495 148.229 1.00 38.21 336 SER A O 1
ATOM 1876 N N . LEU A 1 278 ? -31.493 51.527 147.300 1.00 37.92 337 LEU A N 1
ATOM 1877 C CA . LEU A 1 278 ? -32.367 50.758 148.180 1.00 37.98 337 LEU A CA 1
ATOM 1878 C C . LEU A 1 278 ? -31.581 50.173 149.336 1.00 38.45 337 LEU A C 1
ATOM 1879 O O . LEU A 1 278 ? -30.663 49.378 149.133 1.00 38.43 337 LEU A O 1
ATOM 1884 N N . ASN A 1 279 ? -31.947 50.566 150.552 1.00 39.16 338 ASN A N 1
ATOM 1885 C CA . ASN A 1 279 ? -31.168 50.204 151.737 1.00 39.90 338 ASN A CA 1
ATOM 1886 C C . ASN A 1 279 ? -31.996 49.487 152.779 1.00 39.93 338 ASN A C 1
ATOM 1887 O O . ASN A 1 279 ? -33.078 49.941 153.141 1.00 40.16 338 ASN A O 1
ATOM 1892 N N . VAL A 1 280 ? -31.502 48.347 153.239 1.00 40.14 339 VAL A N 1
ATOM 1893 C CA . VAL A 1 280 ? -32.194 47.600 154.271 1.00 40.54 339 VAL A CA 1
ATOM 1894 C C . VAL A 1 280 ? -31.215 47.369 155.399 1.00 41.29 339 VAL A C 1
ATOM 1895 O O . VAL A 1 280 ? -30.181 46.728 155.212 1.00 41.32 339 VAL A O 1
ATOM 1899 N N . THR A 1 281 ? -31.527 47.926 156.563 1.00 42.31 340 THR A N 1
ATOM 1900 C CA . THR A 1 281 ? -30.668 47.755 157.740 1.00 43.32 340 THR A CA 1
ATOM 1901 C C . THR A 1 281 ? -31.384 46.948 158.809 1.00 43.75 340 THR A C 1
ATOM 1902 O O . THR A 1 281 ? -32.571 47.159 159.079 1.00 43.99 340 THR A O 1
ATOM 1906 N N . SER A 1 282 ? -30.659 46.015 159.408 1.00 44.23 341 SER A N 1
ATOM 1907 C CA . SER A 1 282 ? -31.143 45.311 160.581 1.00 44.61 341 SER A CA 1
ATOM 1908 C C . SER A 1 282 ? -29.982 45.050 161.512 1.00 44.87 341 SER A C 1
ATOM 1909 O O . SER A 1 282 ? -28.822 45.246 161.148 1.00 44.94 341 SER A O 1
ATOM 1912 N N . SER A 1 283 ? -30.298 44.594 162.714 1.00 45.30 342 SER A N 1
ATOM 1913 C CA . SER A 1 283 ? -29.262 44.224 163.668 1.00 45.51 342 SER A CA 1
ATOM 1914 C C . SER A 1 283 ? -28.654 42.875 163.289 1.00 44.88 342 SER A C 1
ATOM 1915 O O . SER A 1 283 ? -29.345 41.857 163.317 1.00 45.03 342 SER A O 1
ATOM 1918 N N . GLY A 1 284 ? -27.374 42.882 162.916 1.00 44.14 343 GLY A N 1
ATOM 1919 C CA . GLY A 1 284 ? -26.680 41.658 162.496 1.00 43.21 343 GLY A CA 1
ATOM 1920 C C . GLY A 1 284 ? -26.344 41.559 161.010 1.00 42.46 343 GLY A C 1
ATOM 1921 O O . GLY A 1 284 ? -25.382 40.873 160.625 1.00 42.31 343 GLY A O 1
ATOM 1922 N N . ALA A 1 285 ? -27.134 42.242 160.178 1.00 41.61 344 ALA A N 1
ATOM 1923 C CA . ALA A 1 285 ? -26.967 42.212 158.722 1.00 40.79 344 ALA A CA 1
ATOM 1924 C C . ALA A 1 285 ? -27.664 43.381 158.045 1.00 40.21 344 ALA A C 1
ATOM 1925 O O . ALA A 1 285 ? -28.693 43.858 158.530 1.00 40.22 344 ALA A O 1
ATOM 1927 N N . SER A 1 286 ? -27.096 43.838 156.927 1.00 39.33 345 SER A N 1
ATOM 1928 C CA . SER A 1 286 ? -27.751 44.833 156.070 1.00 38.55 345 SER A CA 1
ATOM 1929 C C . SER A 1 286 ? -27.453 44.620 154.588 1.00 37.95 345 SER A C 1
ATOM 1930 O O . SER A 1 286 ? -26.490 43.953 154.231 1.00 37.89 345 SER A O 1
ATOM 1933 N N . ALA A 1 287 ? -28.300 45.181 153.733 1.00 37.51 346 ALA A N 1
ATOM 1934 C CA . ALA A 1 287 ? -28.185 45.002 152.292 1.00 37.04 346 ALA A CA 1
ATOM 1935 C C . ALA A 1 287 ? -28.461 46.310 151.584 1.00 36.76 346 ALA A C 1
ATOM 1936 O O . ALA A 1 287 ? -29.413 47.007 151.915 1.00 36.70 346 ALA A O 1
ATOM 1938 N N . LEU A 1 288 ? -27.607 46.641 150.619 1.00 36.47 347 LEU A N 1
ATOM 1939 C CA . LEU A 1 288 ? -27.785 47.819 149.783 1.00 35.97 347 LEU A CA 1
ATOM 1940 C C . LEU A 1 288 ? -27.731 47.417 148.312 1.00 35.55 347 LEU A C 1
ATOM 1941 O O . LEU A 1 288 ? -26.893 46.595 147.936 1.00 35.84 347 LEU A O 1
ATOM 1946 N N . THR A 1 289 ? -28.638 47.965 147.499 1.00 34.65 348 THR A N 1
ATOM 1947 C CA . THR A 1 289 ? -28.588 47.803 146.047 1.00 33.96 348 THR A CA 1
ATOM 1948 C C . THR A 1 289 ? -28.739 49.142 145.391 1.00 33.56 348 THR A C 1
ATOM 1949 O O . THR A 1 289 ? -29.494 49.981 145.874 1.00 33.70 348 THR A O 1
ATOM 1953 N N . PHE A 1 290 ? -28.071 49.321 144.256 1.00 32.52 349 PHE A N 1
ATOM 1954 C CA . PHE A 1 290 ? -28.115 50.575 143.539 1.00 31.82 349 PHE A CA 1
ATOM 1955 C C . PHE A 1 290 ? -27.339 50.460 142.260 1.00 31.79 349 PHE A C 1
ATOM 1956 O O . PHE A 1 290 ? -26.487 49.577 142.111 1.00 32.08 349 PHE A O 1
ATOM 1964 N N . THR A 1 291 ? -27.632 51.364 141.339 1.00 31.40 350 THR A N 1
ATOM 1965 C CA . THR A 1 291 ? -26.845 51.503 140.126 1.00 31.09 350 THR A CA 1
ATOM 1966 C C . THR A 1 291 ? -25.956 52.726 140.314 1.00 30.88 350 THR A C 1
ATOM 1967 O O . THR A 1 291 ? -26.444 53.792 140.698 1.00 31.08 350 THR A O 1
ATOM 1971 N N . LEU A 1 292 ? -24.657 52.570 140.073 1.00 30.63 351 LEU A N 1
ATOM 1972 C CA . LEU A 1 292 ? -23.749 53.722 140.060 1.00 30.36 351 LEU A CA 1
ATOM 1973 C C . LEU A 1 292 ? -23.099 53.920 138.702 1.00 30.25 351 LEU A C 1
ATOM 1974 O O . LEU A 1 292 ? -23.122 53.040 137.846 1.00 30.56 351 LEU A O 1
ATOM 1979 N N . ASN A 1 293 ? -22.518 55.095 138.526 1.00 29.92 352 ASN A N 1
ATOM 1980 C CA . ASN A 1 293 ? -21.909 55.497 137.279 1.00 29.54 352 ASN A CA 1
ATOM 1981 C C . ASN A 1 293 ? -20.480 55.906 137.593 1.00 29.14 352 ASN A C 1
ATOM 1982 O O . ASN A 1 293 ? -20.235 56.949 138.193 1.00 28.77 352 ASN A O 1
ATOM 1987 N N . SER A 1 294 ? -19.546 55.052 137.191 1.00 28.99 353 SER A N 1
ATOM 1988 C CA . SER A 1 294 ? -18.144 55.246 137.507 1.00 28.64 353 SER A CA 1
ATOM 1989 C C . SER A 1 294 ? -17.342 55.802 136.354 1.00 28.62 353 SER A C 1
ATOM 1990 O O . SER A 1 294 ? -17.541 55.477 135.179 1.00 28.87 353 SER A O 1
ATOM 1993 N N . THR A 1 295 ? -16.411 56.642 136.750 1.00 28.42 354 THR A N 1
ATOM 1994 C CA . THR A 1 295 ? -15.498 57.325 135.880 1.00 28.05 354 THR A CA 1
ATOM 1995 C C . THR A 1 295 ? -14.376 56.351 135.521 1.00 28.32 354 THR A C 1
ATOM 1996 O O . THR A 1 295 ? -13.809 56.396 134.430 1.00 28.27 354 THR A O 1
ATOM 2000 N N . GLY A 1 296 ? -14.100 55.435 136.445 1.00 28.63 355 GLY A N 1
ATOM 2001 C CA . GLY A 1 296 ? -13.016 54.475 136.308 1.00 28.74 355 GLY A CA 1
ATOM 2002 C C . GLY A 1 296 ? -11.687 55.001 136.818 1.00 28.97 355 GLY A C 1
ATOM 2003 O O . GLY A 1 296 ? -10.762 54.214 137.066 1.00 29.08 355 GLY A O 1
ATOM 2004 N N . VAL A 1 297 ? -11.584 56.322 136.977 1.00 29.00 356 VAL A N 1
ATOM 2005 C CA . VAL A 1 297 ? -10.348 56.942 137.434 1.00 29.73 356 VAL A CA 1
ATOM 2006 C C . VAL A 1 297 ? -10.106 56.618 138.900 1.00 30.59 356 VAL A C 1
ATOM 2007 O O . VAL A 1 297 ? -10.968 56.888 139.741 1.00 30.84 356 VAL A O 1
ATOM 2011 N N . PRO A 1 298 ? -8.938 56.026 139.215 1.00 31.33 357 PRO A N 1
ATOM 2012 C CA . PRO A 1 298 ? -8.671 55.599 140.594 1.00 32.06 357 PRO A CA 1
ATOM 2013 C C . PRO A 1 298 ? -8.457 56.792 141.525 1.00 32.96 357 PRO A C 1
ATOM 2014 O O . PRO A 1 298 ? -7.744 57.734 141.177 1.00 33.08 357 PRO A O 1
ATOM 2018 N N . ASN A 1 299 ? -9.107 56.749 142.684 1.00 34.26 358 ASN A N 1
ATOM 2019 C CA . ASN A 1 299 ? -8.929 57.736 143.741 1.00 35.55 358 ASN A CA 1
ATOM 2020 C C . ASN A 1 299 ? -8.457 56.983 144.993 1.00 36.46 358 ASN A C 1
ATOM 2021 O O . ASN A 1 299 ? -9.164 56.105 145.527 1.00 36.51 358 ASN A O 1
ATOM 2026 N N . SER A 1 300 ? -7.263 57.314 145.469 1.00 37.45 359 SER A N 1
ATOM 2027 C CA . SER A 1 300 ? -6.697 56.558 146.596 1.00 38.54 359 SER A CA 1
ATOM 2028 C C . SER A 1 300 ? -7.268 56.942 147.980 1.00 39.08 359 SER A C 1
ATOM 2029 O O . SER A 1 300 ? -7.150 56.168 148.944 1.00 39.24 359 SER A O 1
ATOM 2032 N N . SER A 1 301 ? -7.899 58.113 148.077 1.00 39.44 360 SER A N 1
ATOM 2033 C CA . SER A 1 301 ? -8.481 58.542 149.352 1.00 39.96 360 SER A CA 1
ATOM 2034 C C . SER A 1 301 ? -10.003 58.428 149.426 1.00 39.77 360 SER A C 1
ATOM 2035 O O . SER A 1 301 ? -10.560 58.385 150.509 1.00 40.04 360 SER A O 1
ATOM 2038 N N . ASN A 1 302 ? -10.679 58.376 148.286 1.00 39.74 361 ASN A N 1
ATOM 2039 C CA . ASN A 1 302 ? -12.137 58.212 148.294 1.00 39.60 361 ASN A CA 1
ATOM 2040 C C . ASN A 1 302 ? -12.580 57.092 147.374 1.00 39.16 361 ASN A C 1
ATOM 2041 O O . ASN A 1 302 ? -12.283 57.127 146.182 1.00 39.44 361 ASN A O 1
ATOM 2046 N N . SER A 1 303 ? -13.287 56.106 147.924 1.00 38.59 362 SER A N 1
ATOM 2047 C CA . SER A 1 303 ? -13.797 54.973 147.131 1.00 38.05 362 SER A CA 1
ATOM 2048 C C . SER A 1 303 ? -15.007 55.304 146.246 1.00 37.62 362 SER A C 1
ATOM 2049 O O . SER A 1 303 ? -15.654 56.340 146.421 1.00 37.94 362 SER A O 1
ATOM 2052 N N . SER A 1 304 ? -15.309 54.411 145.305 1.00 37.06 363 SER A N 1
ATOM 2053 C CA . SER A 1 304 ? -16.430 54.578 144.376 1.00 36.43 363 SER A CA 1
ATOM 2054 C C . SER A 1 304 ? -17.709 54.738 145.163 1.00 36.34 363 SER A C 1
ATOM 2055 O O . SER A 1 304 ? -18.493 55.657 144.919 1.00 36.63 363 SER A O 1
ATOM 2058 N N . PHE A 1 305 ? -17.912 53.826 146.105 1.00 36.18 364 PHE A N 1
ATOM 2059 C CA . PHE A 1 305 ? -18.867 54.023 147.177 1.00 35.96 364 PHE A CA 1
ATOM 2060 C C . PHE A 1 305 ? -18.293 53.493 148.486 1.00 36.44 364 PHE A C 1
ATOM 2061 O O . PHE A 1 305 ? -17.475 52.554 148.491 1.00 36.17 364 PHE A O 1
ATOM 2069 N N . SER A 1 306 ? -18.697 54.135 149.584 1.00 37.01 365 SER A N 1
ATOM 2070 C CA . SER A 1 306 ? -18.273 53.739 150.927 1.00 37.52 365 SER A CA 1
ATOM 2071 C C . SER A 1 306 ? -19.481 53.589 151.820 1.00 37.88 365 SER A C 1
ATOM 2072 O O . SER A 1 306 ? -20.497 54.265 151.636 1.00 37.86 365 SER A O 1
ATOM 2075 N N . VAL A 1 307 ? -19.366 52.691 152.784 1.00 38.46 366 VAL A N 1
ATOM 2076 C CA . VAL A 1 307 ? -20.301 52.658 153.890 1.00 39.53 366 VAL A CA 1
ATOM 2077 C C . VAL A 1 307 ? -19.524 52.858 155.202 1.00 40.29 366 VAL A C 1
ATOM 2078 O O . VAL A 1 307 ? -18.539 52.149 155.474 1.00 40.25 366 VAL A O 1
ATOM 2082 N N . GLY A 1 308 ? -19.946 53.871 155.969 1.00 41.06 367 GLY A N 1
ATOM 2083 C CA . GLY A 1 308 ? -19.254 54.291 157.191 1.00 41.99 367 GLY A CA 1
ATOM 2084 C C . GLY A 1 308 ? -19.880 53.774 158.480 1.00 42.66 367 GLY A C 1
ATOM 2085 O O . GLY A 1 308 ? -20.918 53.110 158.451 1.00 42.91 367 GLY A O 1
ATOM 2086 N N . THR A 1 309 ? -19.243 54.072 159.616 1.00 43.09 368 THR A N 1
ATOM 2087 C CA . THR A 1 309 ? -19.744 53.674 160.947 1.00 43.24 368 THR A CA 1
ATOM 2088 C C . THR A 1 309 ? -20.203 52.208 160.951 1.00 42.92 368 THR A C 1
ATOM 2089 O O . THR A 1 309 ? -21.287 51.885 161.427 1.00 43.02 368 THR A O 1
ATOM 2093 N N . VAL A 1 310 ? -19.393 51.319 160.395 1.00 42.64 369 VAL A N 1
ATOM 2094 C CA . VAL A 1 310 ? -19.773 49.912 160.396 1.00 42.40 369 VAL A CA 1
ATOM 2095 C C . VAL A 1 310 ? -19.164 49.223 161.609 1.00 42.23 369 VAL A C 1
ATOM 2096 O O . VAL A 1 310 ? -17.956 49.278 161.831 1.00 42.09 369 VAL A O 1
ATOM 2100 N N . VAL A 1 311 ? -20.033 48.600 162.399 1.00 42.22 370 VAL A N 1
ATOM 2101 C CA . VAL A 1 311 ? -19.655 48.023 163.683 1.00 42.20 370 VAL A CA 1
ATOM 2102 C C . VAL A 1 311 ? -19.599 46.504 163.593 1.00 42.19 370 VAL A C 1
ATOM 2103 O O . VAL A 1 311 ? -20.575 45.862 163.166 1.00 42.22 370 VAL A O 1
ATOM 2107 N N . ALA A 1 312 ? -18.458 45.943 164.004 1.00 41.99 371 ALA A N 1
ATOM 2108 C CA . ALA A 1 312 ? -18.239 44.498 164.019 1.00 41.88 371 ALA A CA 1
ATOM 2109 C C . ALA A 1 312 ? -18.568 43.854 162.671 1.00 41.80 371 ALA A C 1
ATOM 2110 O O . ALA A 1 312 ? -19.524 43.075 162.554 1.00 41.91 371 ALA A O 1
ATOM 2112 N N . LEU A 1 313 ? -17.771 44.187 161.656 1.00 41.51 372 LEU A N 1
ATOM 2113 C CA . LEU A 1 313 ? -17.947 43.612 160.325 1.00 40.90 372 LEU A CA 1
ATOM 2114 C C . LEU A 1 313 ? -17.359 42.200 160.218 1.00 40.42 372 LEU A C 1
ATOM 2115 O O . LEU A 1 313 ? -16.165 41.995 160.399 1.00 40.16 372 LEU A O 1
ATOM 2120 N N . THR A 1 314 ? -18.223 41.253 159.887 1.00 40.02 373 THR A N 1
ATOM 2121 C CA . THR A 1 314 ? -17.899 39.832 159.837 1.00 39.80 373 THR A CA 1
ATOM 2122 C C . THR A 1 314 ? -17.640 39.358 158.396 1.00 39.29 373 THR A C 1
ATOM 2123 O O . THR A 1 314 ? -16.666 38.634 158.119 1.00 38.98 373 THR A O 1
ATOM 2127 N N . ARG A 1 315 ? -18.528 39.771 157.491 1.00 38.56 374 ARG A N 1
ATOM 2128 C CA . ARG A 1 315 ? -18.472 39.328 156.111 1.00 37.70 374 ARG A CA 1
ATOM 2129 C C . ARG A 1 315 ? -19.012 40.360 155.134 1.00 37.07 374 ARG A C 1
ATOM 2130 O O . ARG A 1 315 ? -19.955 41.101 155.439 1.00 36.93 374 ARG A O 1
ATOM 2138 N N . VAL A 1 316 ? -18.398 40.392 153.955 1.00 36.14 375 VAL A N 1
ATOM 2139 C CA . VAL A 1 316 ? -18.907 41.173 152.838 1.00 35.20 375 VAL A CA 1
ATOM 2140 C C . VAL A 1 316 ? -19.173 40.231 151.671 1.00 34.66 375 VAL A C 1
ATOM 2141 O O . VAL A 1 316 ? -18.289 39.479 151.248 1.00 34.77 375 VAL A O 1
ATOM 2145 N N . ARG A 1 317 ? -20.404 40.245 151.184 1.00 33.98 376 ARG A N 1
ATOM 2146 C CA . ARG A 1 317 ? -20.771 39.490 149.996 1.00 33.36 376 ARG A CA 1
ATOM 2147 C C . ARG A 1 317 ? -21.423 40.492 149.074 1.00 32.87 376 ARG A C 1
ATOM 2148 O O . ARG A 1 317 ? -22.274 41.293 149.498 1.00 32.87 376 ARG A O 1
ATOM 2156 N N . MET A 1 318 ? -20.997 40.480 147.817 1.00 32.21 377 MET A N 1
ATOM 2157 C CA . MET A 1 318 ? -21.401 41.526 146.888 1.00 31.25 377 MET A CA 1
ATOM 2158 C C . MET A 1 318 ? -21.440 41.032 145.461 1.00 30.98 377 MET A C 1
ATOM 2159 O O . MET A 1 318 ? -20.697 40.131 145.057 1.00 30.78 377 MET A O 1
ATOM 2164 N N . THR A 1 319 ? -22.307 41.669 144.696 1.00 30.46 378 THR A N 1
ATOM 2165 C CA . THR A 1 319 ? -22.521 41.294 143.336 1.00 29.68 378 THR A CA 1
ATOM 2166 C C . THR A 1 319 ? -22.467 42.593 142.495 1.00 29.56 378 THR A C 1
ATOM 2167 O O . THR A 1 319 ? -23.129 43.582 142.835 1.00 29.55 378 THR A O 1
ATOM 2171 N N . ILE A 1 320 ? -21.616 42.615 141.462 1.00 29.09 379 ILE A N 1
ATOM 2172 C CA . ILE A 1 320 ? -21.459 43.786 140.578 1.00 28.53 379 ILE A CA 1
ATOM 2173 C C . ILE A 1 320 ? -21.666 43.326 139.149 1.00 28.63 379 ILE A C 1
ATOM 2174 O O . ILE A 1 320 ? -21.223 42.231 138.792 1.00 28.83 379 ILE A O 1
ATOM 2179 N N . THR A 1 321 ? -22.322 44.165 138.344 1.00 28.20 380 THR A N 1
ATOM 2180 C CA . THR A 1 321 ? -22.735 43.815 136.987 1.00 28.00 380 THR A CA 1
ATOM 2181 C C . THR A 1 321 ? -22.788 45.057 136.126 1.00 28.12 380 THR A C 1
ATOM 2182 O O . THR A 1 321 ? -23.558 45.971 136.409 1.00 28.25 380 THR A O 1
ATOM 2186 N N . ARG A 1 322 ? -21.992 45.091 135.063 1.00 28.18 381 ARG A N 1
ATOM 218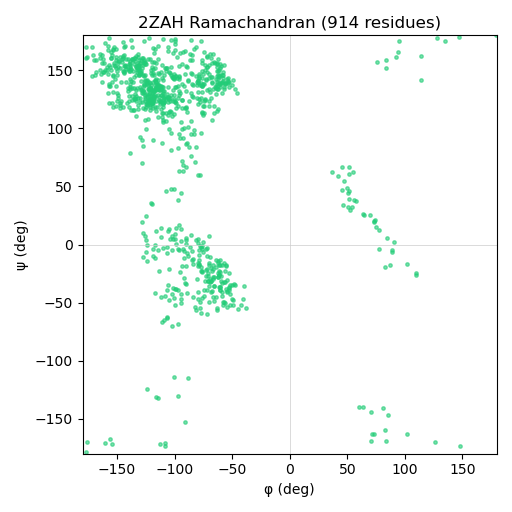7 C CA . ARG A 1 322 ? -22.064 46.193 134.114 1.00 28.17 381 ARG A CA 1
ATOM 2188 C C . ARG A 1 322 ? -23.445 46.224 133.464 1.00 28.39 381 ARG A C 1
ATOM 2189 O O . ARG A 1 322 ? -23.976 45.182 133.080 1.00 28.77 381 ARG A O 1
ATOM 2197 N N . CYS A 1 323 ? -24.017 47.414 133.337 1.00 28.46 382 CYS A N 1
ATOM 2198 C CA . CYS A 1 323 ? -25.361 47.554 132.786 1.00 28.96 382 CYS A CA 1
ATOM 2199 C C . CYS A 1 323 ? -25.526 48.946 132.168 1.00 29.24 382 CYS A C 1
ATOM 2200 O O . CYS A 1 323 ? -24.543 49.685 132.044 1.00 28.89 382 CYS A O 1
ATOM 2203 N N . SER A 1 324 ? -26.758 49.286 131.782 1.00 29.95 383 SER A N 1
ATOM 2204 C CA . SER A 1 324 ? -27.102 50.645 131.370 1.00 30.92 383 SER A CA 1
ATOM 2205 C C . SER A 1 324 ? -27.792 51.369 132.530 1.00 31.66 383 SER A C 1
ATOM 2206 O O . SER A 1 324 ? -28.151 50.733 133.522 1.00 32.01 383 SER A O 1
ATOM 2209 N N . PRO A 1 325 ? -27.949 52.705 132.430 1.00 32.15 384 PRO A N 1
ATOM 2210 C CA . PRO A 1 325 ? -28.664 53.504 133.436 1.00 32.40 384 PRO A CA 1
ATOM 2211 C C . PRO A 1 325 ? -30.181 53.335 133.437 1.00 32.91 384 PRO A C 1
ATOM 2212 O O . PRO A 1 325 ? -30.868 53.929 134.284 1.00 33.28 384 PRO A O 1
ATOM 2216 N N . GLU A 1 326 ? -30.714 52.564 132.501 1.00 33.25 385 GLU A N 1
ATOM 2217 C CA . GLU A 1 326 ? -32.167 52.453 132.380 1.00 34.15 385 GLU A CA 1
ATOM 2218 C C . GLU A 1 326 ? -32.780 51.636 133.511 1.00 33.63 385 GLU A C 1
ATOM 2219 O O . GLU A 1 326 ? -33.964 51.781 133.812 1.00 33.89 385 GLU A O 1
ATOM 2225 N N . THR A 1 327 ? -31.961 50.798 134.139 1.00 33.02 386 THR A N 1
ATOM 2226 C CA . THR A 1 327 ? -32.436 49.855 135.129 1.00 32.47 386 THR A CA 1
ATOM 2227 C C . THR A 1 327 ? -32.208 50.352 136.540 1.00 32.31 386 THR A C 1
ATOM 2228 O O . THR A 1 327 ? -32.397 49.613 137.495 1.00 32.16 386 THR A O 1
ATOM 2232 N N . ALA A 1 328 ? -31.802 51.613 136.660 1.00 32.37 387 ALA A N 1
ATOM 2233 C CA . ALA A 1 328 ? -31.660 52.286 137.956 1.00 32.29 387 ALA A CA 1
ATOM 2234 C C . ALA A 1 328 ? -32.956 52.214 138.738 1.00 32.31 387 ALA A C 1
ATOM 2235 O O . ALA A 1 328 ? -34.032 52.372 138.158 1.00 32.42 387 ALA A O 1
ATOM 2237 N N . TYR A 1 329 ? -32.863 51.967 140.042 1.00 32.33 388 TYR A N 1
ATOM 2238 C CA . TYR A 1 329 ? -34.054 51.912 140.885 1.00 32.47 388 TYR A CA 1
ATOM 2239 C C . TYR A 1 329 ? -34.783 53.252 140.940 1.00 33.21 388 TYR A C 1
ATOM 2240 O O . TYR A 1 329 ? -34.193 54.311 140.746 1.00 33.20 388 TYR A O 1
ATOM 2249 N N . LEU A 1 330 ? -36.086 53.185 141.179 1.00 34.31 389 LEU A N 1
ATOM 2250 C CA . LEU A 1 330 ? -36.925 54.370 141.207 1.00 35.07 389 LEU A CA 1
ATOM 2251 C C . LEU A 1 330 ? -37.095 54.944 142.622 1.00 35.73 389 LEU A C 1
ATOM 2252 O O . LEU A 1 330 ? -36.954 54.223 143.624 1.00 35.59 389 LEU A O 1
ATOM 2257 N N . ALA A 1 331 ? -37.386 56.250 142.687 1.00 36.46 390 ALA A N 1
ATOM 2258 C CA . ALA A 1 331 ? -37.806 56.911 143.938 1.00 36.44 390 ALA A CA 1
ATOM 2259 C C . ALA A 1 331 ? -39.236 56.532 144.265 1.00 36.27 390 ALA A C 1
ATOM 2260 O O . ALA A 1 331 ? -39.501 56.065 145.359 1.00 36.27 390 ALA A O 1
ATOM 2262 N N . SER B 1 36 ? 12.278 36.089 112.901 1.00 37.49 95 SER B N 1
ATOM 2263 C CA . SER B 1 36 ? 12.573 37.501 112.474 1.00 37.85 95 SER B CA 1
ATOM 2264 C C . SER B 1 36 ? 14.046 37.900 112.693 1.00 37.22 95 SER B C 1
ATOM 2265 O O . SER B 1 36 ? 14.725 38.254 111.731 1.00 37.68 95 SER B O 1
ATOM 2268 N N . VAL B 1 37 ? 14.544 37.843 113.927 1.00 35.90 96 VAL B N 1
ATOM 2269 C CA . VAL B 1 37 ? 15.989 37.915 114.131 1.00 34.89 96 VAL B CA 1
ATOM 2270 C C . VAL B 1 37 ? 16.543 36.493 114.118 1.00 34.50 96 VAL B C 1
ATOM 2271 O O . VAL B 1 37 ? 16.189 35.680 114.970 1.00 34.55 96 VAL B O 1
ATOM 2275 N N . LYS B 1 38 ? 17.407 36.198 113.147 1.00 33.92 97 LYS B N 1
ATOM 2276 C CA . LYS B 1 38 ? 17.895 34.832 112.928 1.00 33.44 97 LYS B CA 1
ATOM 2277 C C . LYS B 1 38 ? 19.327 34.616 113.415 1.00 32.44 97 LYS B C 1
ATOM 2278 O O . LYS B 1 38 ? 20.273 35.186 112.864 1.00 32.68 97 LYS B O 1
ATOM 2284 N N . ILE B 1 39 ? 19.471 33.780 114.437 1.00 30.96 98 ILE B N 1
ATOM 2285 C CA . ILE B 1 39 ? 20.747 33.504 115.062 1.00 29.59 98 ILE B CA 1
ATOM 2286 C C . ILE B 1 39 ? 21.154 32.068 114.763 1.00 29.47 98 ILE B C 1
ATOM 2287 O O . ILE B 1 39 ? 20.327 31.165 114.841 1.00 29.65 98 ILE B O 1
ATOM 2292 N N . VAL B 1 40 ? 22.411 31.864 114.373 1.00 29.10 99 VAL B N 1
ATOM 2293 C CA . VAL B 1 40 ? 23.002 30.522 114.331 1.00 28.81 99 VAL B CA 1
ATOM 2294 C C . VAL B 1 40 ? 24.309 30.500 115.129 1.00 28.36 99 VAL B C 1
ATOM 2295 O O . VAL B 1 40 ? 25.110 31.438 115.075 1.00 28.22 99 VAL B O 1
ATOM 2299 N N . HIS B 1 41 ? 24.500 29.432 115.894 1.00 27.79 100 HIS B N 1
ATOM 2300 C CA . HIS B 1 41 ? 25.641 29.325 116.784 1.00 27.25 100 HIS B CA 1
ATOM 2301 C C . HIS B 1 41 ? 25.841 27.885 117.202 1.00 27.19 100 HIS B C 1
ATOM 2302 O O . HIS B 1 41 ? 24.944 27.043 117.037 1.00 27.02 100 HIS B O 1
ATOM 2309 N N . ARG B 1 42 ? 27.036 27.617 117.725 1.00 26.90 101 ARG B N 1
ATOM 2310 C CA . ARG B 1 42 ? 27.385 26.363 118.362 1.00 26.61 101 ARG B CA 1
ATOM 2311 C C . ARG B 1 42 ? 28.016 26.724 119.702 1.00 26.77 101 ARG B C 1
ATOM 2312 O O . ARG B 1 42 ? 28.830 27.636 119.768 1.00 27.19 101 ARG B O 1
ATOM 2320 N N . GLU B 1 43 ? 27.635 26.027 120.770 1.00 26.90 102 GLU B N 1
ATOM 2321 C CA . GLU B 1 43 ? 28.170 26.319 122.104 1.00 26.91 102 GLU B CA 1
ATOM 2322 C C . GLU B 1 43 ? 28.279 25.1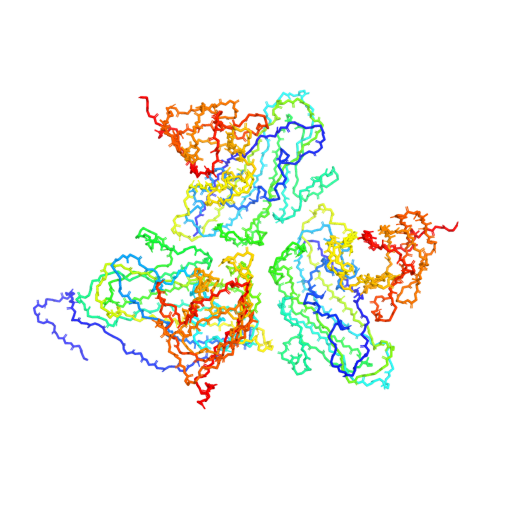16 123.034 1.00 27.25 102 GLU B C 1
ATOM 2323 O O . GLU B 1 43 ? 27.529 24.152 122.910 1.00 27.38 102 GLU B O 1
ATOM 2329 N N . PHE B 1 44 ? 29.229 25.193 123.962 1.00 27.63 103 PHE B N 1
ATOM 2330 C CA . PHE B 1 44 ? 29.533 24.112 124.887 1.00 28.05 103 PHE B CA 1
ATOM 2331 C C . PHE B 1 44 ? 28.495 24.027 126.002 1.00 28.13 103 PHE B C 1
ATOM 2332 O O . PHE B 1 44 ? 28.065 25.051 126.525 1.00 28.46 103 PHE B O 1
ATOM 2340 N N . ILE B 1 45 ? 28.105 22.808 126.362 1.00 27.90 104 ILE B N 1
ATOM 2341 C CA . ILE B 1 45 ? 27.078 22.586 127.384 1.00 27.45 104 ILE B CA 1
ATOM 2342 C C . ILE B 1 45 ? 27.677 22.075 128.683 1.00 27.68 104 ILE B C 1
ATOM 2343 O O . ILE B 1 45 ? 27.583 22.737 129.717 1.00 28.17 104 ILE B O 1
ATOM 2348 N N . ALA B 1 46 ? 28.278 20.889 128.634 1.00 27.54 105 ALA B N 1
ATOM 2349 C CA . ALA B 1 46 ? 28.815 20.236 129.831 1.00 27.45 105 ALA B CA 1
ATOM 2350 C C . ALA B 1 46 ? 29.785 19.136 129.445 1.00 27.35 105 ALA B C 1
ATOM 2351 O O . ALA B 1 46 ? 29.712 18.611 128.336 1.00 27.59 105 ALA B O 1
ATOM 2353 N N . SER B 1 47 ? 30.694 18.802 130.356 1.00 27.24 106 SER B N 1
ATOM 2354 C CA . SER B 1 47 ? 31.565 17.647 130.192 1.00 27.22 106 SER B CA 1
ATOM 2355 C C . SER B 1 47 ? 30.925 16.446 130.884 1.00 27.44 106 SER B C 1
ATOM 2356 O O . SER B 1 47 ? 30.375 16.582 131.981 1.00 27.47 106 SER B O 1
ATOM 2359 N N . VAL B 1 48 ? 30.980 15.284 130.233 1.00 27.51 107 VAL B N 1
ATOM 2360 C CA . VAL B 1 48 ? 30.351 14.072 130.764 1.00 27.82 107 VAL B CA 1
ATOM 2361 C C . VAL B 1 48 ? 31.319 13.296 131.653 1.00 28.26 107 VAL B C 1
ATOM 2362 O O . VAL B 1 48 ? 32.332 12.775 131.172 1.00 28.49 107 VAL B O 1
ATOM 2366 N N . LEU B 1 49 ? 31.000 13.226 132.944 1.00 28.54 108 LEU B N 1
ATOM 2367 C CA . LEU B 1 49 ? 31.809 12.483 133.911 1.00 28.82 108 LEU B CA 1
ATOM 2368 C C . LEU B 1 49 ? 31.520 11.008 133.793 1.00 28.90 108 LEU B C 1
ATOM 2369 O O . LEU B 1 49 ? 30.354 10.640 133.685 1.00 29.19 108 LEU B O 1
ATOM 2374 N N . PRO B 1 50 ? 32.566 10.156 133.838 1.00 29.02 109 PRO B N 1
ATOM 2375 C CA . PRO B 1 50 ? 32.366 8.703 133.763 1.00 28.98 109 PRO B CA 1
ATOM 2376 C C . PRO B 1 50 ? 31.570 8.175 134.946 1.00 29.02 109 PRO B C 1
ATOM 2377 O O . PRO B 1 50 ? 31.537 8.795 136.000 1.00 29.00 109 PRO B O 1
ATOM 2381 N N . SER B 1 51 ? 30.922 7.036 134.751 1.00 29.44 110 SER B N 1
ATOM 2382 C CA . SER B 1 51 ? 30.087 6.427 135.775 1.00 29.73 110 SER B CA 1
ATOM 2383 C C . SER B 1 51 ? 29.855 4.974 135.396 1.00 29.87 110 SER B C 1
ATOM 2384 O O . SER B 1 51 ? 29.661 4.678 134.221 1.00 30.08 110 SER B O 1
ATOM 2387 N N . ASN B 1 52 ? 29.882 4.080 136.384 1.00 30.22 111 ASN B N 1
ATOM 2388 C CA . ASN B 1 52 ? 29.610 2.663 136.153 1.00 30.45 111 ASN B CA 1
ATOM 2389 C C . ASN B 1 52 ? 28.106 2.428 136.097 1.00 30.35 111 ASN B C 1
ATOM 2390 O O . ASN B 1 52 ? 27.580 1.917 135.106 1.00 29.79 111 ASN B O 1
ATOM 2395 N N . ASP B 1 53 ? 27.416 2.828 137.162 1.00 30.56 112 ASP B N 1
ATOM 2396 C CA . ASP B 1 53 ? 25.960 2.827 137.157 1.00 30.81 112 ASP B CA 1
ATOM 2397 C C . ASP B 1 53 ? 25.484 3.887 136.193 1.00 30.07 112 ASP B C 1
ATOM 2398 O O . ASP B 1 53 ? 26.235 4.785 135.847 1.00 29.96 112 ASP B O 1
ATOM 2403 N N . LEU B 1 54 ? 24.243 3.784 135.744 1.00 29.42 113 LEU B N 1
ATOM 2404 C CA . LEU B 1 54 ? 23.698 4.801 134.867 1.00 28.90 113 LEU B CA 1
ATOM 2405 C C . LEU B 1 54 ? 23.643 6.148 135.586 1.00 29.01 113 LEU B C 1
ATOM 2406 O O . LEU B 1 54 ? 23.234 6.232 136.738 1.00 28.91 113 LEU B O 1
ATOM 2411 N N . THR B 1 55 ? 24.087 7.195 134.902 1.00 29.16 114 THR B N 1
ATOM 2412 C CA . THR B 1 55 ? 24.051 8.534 135.459 1.00 29.50 114 THR B CA 1
ATOM 2413 C C . THR B 1 55 ? 23.558 9.490 134.382 1.00 29.91 114 THR B C 1
ATOM 2414 O O . THR B 1 55 ? 24.203 9.671 133.328 1.00 30.32 114 THR B O 1
ATOM 2418 N N . VAL B 1 56 ? 22.401 10.085 134.650 1.00 29.83 115 VAL B N 1
ATOM 2419 C CA . VAL B 1 56 ? 21.797 11.032 133.732 1.00 29.83 115 VAL B CA 1
ATOM 2420 C C . VAL B 1 56 ? 22.167 12.442 134.179 1.00 30.34 115 VAL B C 1
ATOM 2421 O O . VAL B 1 56 ? 22.140 12.757 135.372 1.00 30.71 115 VAL B O 1
ATOM 2425 N N . ASN B 1 57 ? 22.537 13.271 133.207 1.00 30.67 116 ASN B N 1
ATOM 2426 C CA . ASN B 1 57 ? 22.862 14.670 133.431 1.00 30.88 116 ASN B CA 1
ATOM 2427 C C . ASN B 1 57 ? 23.882 14.865 134.539 1.00 31.21 116 ASN B C 1
ATOM 2428 O O . ASN B 1 57 ? 23.712 15.713 135.408 1.00 31.41 116 ASN B O 1
ATOM 2433 N N . ASN B 1 58 ? 24.944 14.066 134.509 1.00 31.85 117 ASN B N 1
ATOM 2434 C CA . ASN B 1 58 ? 25.978 14.100 135.551 1.00 32.22 117 ASN B CA 1
ATOM 2435 C C . ASN B 1 58 ? 25.448 14.014 136.978 1.00 32.90 117 ASN B C 1
ATOM 2436 O O . ASN B 1 58 ? 26.039 14.604 137.883 1.00 33.21 117 ASN B O 1
ATOM 2441 N N . GLY B 1 59 ? 24.343 13.293 137.176 1.00 33.40 118 GLY B N 1
ATOM 2442 C CA . GLY B 1 59 ? 23.799 13.068 138.510 1.00 34.14 118 GLY B CA 1
ATOM 2443 C C . GLY B 1 59 ? 22.810 14.112 138.998 1.00 34.90 118 GLY B C 1
ATOM 2444 O O . GLY B 1 59 ? 22.219 13.942 140.078 1.00 34.87 118 GLY B O 1
ATOM 2445 N N . ASP B 1 60 ? 22.634 15.194 138.227 1.00 35.42 119 ASP B N 1
ATOM 2446 C CA . ASP B 1 60 ? 21.631 16.212 138.551 1.00 36.04 119 ASP B CA 1
ATOM 2447 C C . ASP B 1 60 ? 20.238 15.640 138.358 1.00 36.54 119 ASP B C 1
ATOM 2448 O O . ASP B 1 60 ? 19.925 15.049 137.329 1.00 36.93 119 ASP B O 1
ATOM 2453 N N . VAL B 1 61 ? 19.407 15.841 139.368 1.00 37.13 120 VAL B N 1
ATOM 2454 C CA . VAL B 1 61 ? 18.158 15.118 139.490 1.00 37.61 120 VAL B CA 1
ATOM 2455 C C . VAL B 1 61 ? 16.988 15.873 138.873 1.00 37.54 120 VAL B C 1
ATOM 2456 O O . VAL B 1 61 ? 15.972 15.266 138.550 1.00 37.77 120 VAL B O 1
ATOM 2460 N N . ASN B 1 62 ? 17.156 17.182 138.678 1.00 37.47 121 ASN B N 1
ATOM 2461 C CA . ASN B 1 62 ? 16.081 18.074 138.225 1.00 37.34 121 ASN B CA 1
ATOM 2462 C C . ASN B 1 62 ? 15.572 17.829 136.818 1.00 36.89 121 ASN B C 1
ATOM 2463 O O . ASN B 1 62 ? 16.353 17.682 135.877 1.00 37.17 121 ASN B O 1
ATOM 2468 N N . ILE B 1 63 ? 14.248 17.819 136.694 1.00 36.20 122 ILE B N 1
ATOM 2469 C CA . ILE B 1 63 ? 13.554 17.451 135.464 1.00 35.23 122 ILE B CA 1
ATOM 2470 C C . ILE B 1 63 ? 13.758 18.389 134.263 1.00 34.75 122 ILE B C 1
ATOM 2471 O O . ILE B 1 63 ? 13.823 17.945 133.110 1.00 35.16 122 ILE B O 1
ATOM 2476 N N . GLY B 1 64 ? 13.864 19.681 134.477 1.00 33.64 123 GLY B N 1
ATOM 2477 C CA . GLY B 1 64 ? 14.047 20.502 133.280 1.00 32.80 123 GLY B CA 1
ATOM 2478 C C . GLY B 1 64 ? 15.469 20.854 132.880 1.00 31.86 123 GLY B C 1
ATOM 2479 O O . GLY B 1 64 ? 15.666 21.729 132.036 1.00 31.53 123 GLY B O 1
ATOM 2480 N N . LYS B 1 65 ? 16.457 20.178 133.471 1.00 30.95 124 LYS B N 1
ATOM 2481 C CA . LYS B 1 65 ? 17.814 20.719 133.532 1.00 30.14 124 LYS B CA 1
ATOM 2482 C C . LYS B 1 65 ? 18.200 21.345 132.212 1.00 29.48 124 LYS B C 1
ATOM 2483 O O . LYS B 1 65 ? 18.606 22.500 132.172 1.00 29.55 124 LYS B O 1
ATOM 2489 N N . TYR B 1 66 ? 18.036 20.584 131.137 1.00 28.49 125 TYR B N 1
ATOM 2490 C CA . TYR B 1 66 ? 18.375 21.058 129.814 1.00 27.38 125 TYR B CA 1
ATOM 2491 C C . TYR B 1 66 ? 17.152 21.257 128.918 1.00 26.91 125 TYR B C 1
ATOM 2492 O O . TYR B 1 66 ? 17.173 20.847 127.749 1.00 27.04 125 TYR B O 1
ATOM 2501 N N A ARG B 1 67 ? 16.099 21.866 129.465 0.50 26.52 126 ARG B N 1
ATOM 2502 N N B ARG B 1 67 ? 16.095 21.872 129.459 0.50 26.59 126 ARG B N 1
ATOM 2503 C CA A ARG B 1 67 ? 14.931 22.233 128.665 0.50 26.10 126 ARG B CA 1
ATOM 2504 C CA B ARG B 1 67 ? 14.905 22.213 128.663 0.50 26.21 126 ARG B CA 1
ATOM 2505 C C A ARG B 1 67 ? 15.423 23.097 127.513 0.50 26.02 126 ARG B C 1
ATOM 2506 C C B ARG B 1 67 ? 15.329 23.145 127.536 0.50 26.11 126 ARG B C 1
ATOM 2507 O O A ARG B 1 67 ? 16.259 23.983 127.710 0.50 26.24 126 ARG B O 1
ATOM 2508 O O B ARG B 1 67 ? 16.015 24.139 127.781 0.50 26.40 126 ARG B O 1
ATOM 2523 N N . VAL B 1 68 ? 14.964 22.806 126.302 1.00 25.65 127 VAL B N 1
ATOM 2524 C CA . VAL B 1 68 ? 15.391 23.605 125.181 1.00 24.97 127 VAL B CA 1
ATOM 2525 C C . VAL B 1 68 ? 14.539 24.873 125.068 1.00 24.66 127 VAL B C 1
ATOM 2526 O O . VAL B 1 68 ? 13.459 24.911 124.477 1.00 24.50 127 VAL B O 1
ATOM 2530 N N . ASN B 1 69 ? 15.060 25.883 125.749 1.00 24.10 128 ASN B N 1
ATOM 2531 C CA . ASN B 1 69 ? 14.525 27.209 125.795 1.00 23.85 128 ASN B CA 1
ATOM 2532 C C . ASN B 1 69 ? 15.724 28.133 125.979 1.00 23.77 128 ASN B C 1
ATOM 2533 O O . ASN B 1 69 ? 16.527 27.926 126.887 1.00 23.91 128 ASN B O 1
ATOM 2538 N N . PRO B 1 70 ? 15.882 29.130 125.097 1.00 23.54 129 PRO B N 1
ATOM 2539 C CA . PRO B 1 70 ? 17.082 29.962 125.098 1.00 23.49 129 PRO B CA 1
ATOM 2540 C C . PRO B 1 70 ? 17.403 30.644 126.415 1.00 23.86 129 PRO B C 1
ATOM 2541 O O . PRO B 1 70 ? 18.543 31.060 126.589 1.00 24.39 129 PRO B O 1
ATOM 2545 N N . SER B 1 71 ? 16.434 30.746 127.329 1.00 24.15 130 SER B N 1
ATOM 2546 C CA . SER B 1 71 ? 16.672 31.298 128.666 1.00 24.62 130 SER B CA 1
ATOM 2547 C C . SER B 1 71 ? 17.496 30.372 129.537 1.00 25.01 130 SER B C 1
ATOM 2548 O O . SER B 1 71 ? 18.139 30.812 130.491 1.00 25.42 130 SER B O 1
ATOM 2551 N N . ASN B 1 72 ? 17.451 29.086 129.220 1.00 25.06 131 ASN B N 1
ATOM 2552 C CA . ASN B 1 72 ? 18.068 28.072 130.042 1.00 25.08 131 ASN B CA 1
ATOM 2553 C C . ASN B 1 72 ? 19.557 28.077 129.807 1.00 25.24 131 ASN B C 1
ATOM 2554 O O . ASN B 1 72 ? 20.066 27.456 128.870 1.00 25.49 131 ASN B O 1
ATOM 2559 N N . ASN B 1 73 ? 20.252 28.785 130.685 1.00 25.28 132 ASN B N 1
ATOM 2560 C CA . ASN B 1 73 ? 21.667 28.987 130.531 1.00 25.21 132 ASN B CA 1
ATOM 2561 C C . ASN B 1 73 ? 22.472 27.709 130.762 1.00 25.17 132 ASN B C 1
ATOM 2562 O O . ASN B 1 73 ? 23.638 27.642 130.386 1.00 25.36 132 ASN B O 1
ATOM 2567 N N . ALA B 1 74 ? 21.857 26.695 131.365 1.00 25.18 133 ALA B N 1
ATOM 2568 C CA . ALA B 1 74 ? 22.532 25.410 131.543 1.00 25.19 133 ALA B CA 1
ATOM 2569 C C . ALA B 1 74 ? 22.679 24.702 130.200 1.00 25.38 133 ALA B C 1
ATOM 2570 O O . ALA B 1 74 ? 23.645 23.966 129.978 1.00 25.56 133 ALA B O 1
ATOM 2572 N N . LEU B 1 75 ? 21.718 24.930 129.307 1.00 25.45 134 LEU B N 1
ATOM 2573 C CA . LEU B 1 75 ? 21.827 24.420 127.953 1.00 25.32 134 LEU B CA 1
ATOM 2574 C C . LEU B 1 75 ? 22.425 25.463 127.029 1.00 25.29 134 LEU B C 1
ATOM 2575 O O . LEU B 1 75 ? 23.317 25.163 126.253 1.00 25.67 134 LEU B O 1
ATOM 2580 N N . PHE B 1 76 ? 21.938 26.690 127.092 1.00 24.89 135 PHE B N 1
ATOM 2581 C CA . PHE B 1 76 ? 22.479 27.688 126.201 1.00 24.54 135 PHE B CA 1
ATOM 2582 C C . PHE B 1 76 ? 23.443 28.614 126.919 1.00 24.65 135 PHE B C 1
ATOM 2583 O O . PHE B 1 76 ? 23.090 29.712 127.315 1.00 24.87 135 PHE B O 1
ATOM 2591 N N . THR B 1 77 ? 24.677 28.152 127.079 1.00 24.72 136 THR B N 1
ATOM 2592 C CA . THR B 1 77 ? 25.695 28.909 127.803 1.00 24.68 136 THR B CA 1
ATOM 2593 C C . THR B 1 77 ? 26.005 30.252 127.164 1.00 24.57 136 THR B C 1
ATOM 2594 O O . THR B 1 77 ? 26.443 31.178 127.853 1.00 25.07 136 THR B O 1
ATOM 2598 N N . TRP B 1 78 ? 25.784 30.356 125.859 1.00 23.90 137 TRP B N 1
ATOM 2599 C CA . TRP B 1 78 ? 26.089 31.574 125.138 1.00 23.76 137 TRP B CA 1
ATOM 2600 C C . TRP B 1 78 ? 24.810 32.330 124.771 1.00 24.27 137 TRP B C 1
ATOM 2601 O O . TRP B 1 78 ? 24.769 33.558 124.856 1.00 24.69 137 TRP B O 1
ATOM 2612 N N . LEU B 1 79 ? 23.766 31.603 124.378 1.00 24.51 138 LEU B N 1
ATOM 2613 C CA . LEU B 1 79 ? 22.594 32.230 123.768 1.00 24.56 138 LEU B CA 1
ATOM 2614 C C . LEU B 1 79 ? 21.788 33.081 124.763 1.00 25.05 138 LEU B C 1
ATOM 2615 O O . LEU B 1 79 ? 21.146 34.071 124.391 1.00 24.78 138 LEU B O 1
ATOM 2620 N N . GLN B 1 80 ? 21.829 32.699 126.032 1.00 25.46 139 GLN B N 1
ATOM 2621 C CA . GLN B 1 80 ? 21.044 33.389 127.036 1.00 25.96 139 GLN B CA 1
ATOM 2622 C C . GLN B 1 80 ? 21.323 34.884 126.984 1.00 26.38 139 GLN B C 1
ATOM 2623 O O . GLN B 1 80 ? 20.402 35.690 127.119 1.00 26.99 139 GLN B O 1
ATOM 2629 N N . GLY B 1 81 ? 22.582 35.250 126.761 1.00 26.32 140 GLY B N 1
ATOM 2630 C CA . GLY B 1 81 ? 22.967 36.649 126.680 1.00 26.63 140 GLY B CA 1
ATOM 2631 C C . GLY B 1 81 ? 22.199 37.441 125.637 1.00 26.87 140 GLY B C 1
ATOM 2632 O O . GLY B 1 81 ? 22.117 38.663 125.724 1.00 27.55 140 GLY B O 1
ATOM 2633 N N . GLN B 1 82 ? 21.653 36.748 124.643 1.00 26.76 141 GLN B N 1
ATOM 2634 C CA . GLN B 1 82 ? 20.801 37.367 123.622 1.00 26.68 141 GLN B CA 1
ATOM 2635 C C . GLN B 1 82 ? 19.324 37.165 123.942 1.00 26.47 141 GLN B C 1
ATOM 2636 O O . GLN B 1 82 ? 18.497 38.056 123.721 1.00 26.45 141 GLN B O 1
ATOM 2642 N N . ALA B 1 83 ? 19.010 35.976 124.451 1.00 26.17 142 ALA B N 1
ATOM 2643 C CA . ALA B 1 83 ? 17.653 35.599 124.783 1.00 26.11 142 ALA B CA 1
ATOM 2644 C C . ALA B 1 83 ? 17.010 36.620 125.689 1.00 26.15 142 ALA B C 1
ATOM 2645 O O . ALA B 1 83 ? 15.827 36.923 125.560 1.00 26.45 142 ALA B O 1
ATOM 2647 N N . GLN B 1 84 ? 17.798 37.160 126.610 1.00 26.21 143 GLN B N 1
ATOM 2648 C CA . GLN B 1 84 ? 17.285 38.138 127.568 1.00 26.21 143 GLN B CA 1
ATOM 2649 C C . GLN B 1 84 ? 16.619 39.354 126.922 1.00 25.79 143 GLN B C 1
ATOM 2650 O O . GLN B 1 84 ? 15.848 40.039 127.577 1.00 25.78 143 GLN B O 1
ATOM 2656 N N . LEU B 1 85 ? 16.892 39.600 125.644 1.00 25.75 144 LEU B N 1
ATOM 2657 C CA . LEU B 1 85 ? 16.411 40.827 124.988 1.00 25.93 144 LEU B CA 1
ATOM 2658 C C . LEU B 1 85 ? 15.145 40.626 124.145 1.00 26.17 144 LEU B C 1
ATOM 2659 O O . LEU B 1 85 ? 14.631 41.577 123.536 1.00 26.05 144 LEU B O 1
ATOM 2664 N N . TYR B 1 86 ? 14.640 39.397 124.116 1.00 26.26 145 TYR B N 1
ATOM 2665 C CA . TYR B 1 86 ? 13.539 39.053 123.227 1.00 26.55 145 TYR B CA 1
ATOM 2666 C C . TYR B 1 86 ? 12.436 38.239 123.919 1.00 27.56 145 TYR B C 1
ATOM 2667 O O . TYR B 1 86 ? 12.659 37.589 124.945 1.00 28.01 145 TYR B O 1
ATOM 2676 N N . ASP B 1 87 ? 11.244 38.274 123.339 1.00 28.45 146 ASP B N 1
ATOM 2677 C CA . ASP B 1 87 ? 10.086 37.651 123.942 1.00 29.68 146 ASP B CA 1
ATOM 2678 C C . ASP B 1 87 ? 9.818 36.214 123.543 1.00 29.25 146 ASP B C 1
ATOM 2679 O O . ASP B 1 87 ? 9.290 35.450 124.339 1.00 29.60 146 ASP B O 1
ATOM 2684 N N . MET B 1 88 ? 10.143 35.842 122.313 1.00 28.66 147 MET B N 1
ATOM 2685 C CA . MET B 1 88 ? 9.777 34.517 121.840 1.00 28.07 147 MET B CA 1
ATOM 2686 C C . MET B 1 88 ? 10.819 33.927 120.899 1.00 27.78 147 MET B C 1
ATOM 2687 O O . MET B 1 88 ? 11.592 34.654 120.277 1.00 27.65 147 MET B O 1
ATOM 2692 N N . TYR B 1 89 ? 10.825 32.601 120.791 1.00 27.20 148 TYR B N 1
ATOM 2693 C CA . TYR B 1 89 ? 11.825 31.910 119.997 1.00 26.75 148 TYR B CA 1
ATOM 2694 C C . TYR B 1 89 ? 11.214 30.775 119.206 1.00 27.08 148 TYR B C 1
ATOM 2695 O O . TYR B 1 89 ? 10.155 30.246 119.557 1.00 27.62 148 TYR B O 1
ATOM 2704 N N . ARG B 1 90 ? 11.904 30.385 118.148 1.00 27.16 149 ARG B N 1
ATOM 2705 C CA . ARG B 1 90 ? 11.543 29.214 117.396 1.00 27.55 149 ARG B CA 1
ATOM 2706 C C . ARG B 1 90 ? 12.812 28.635 116.818 1.00 27.50 149 ARG B C 1
ATOM 2707 O O . ARG B 1 90 ? 13.547 29.340 116.120 1.00 27.54 149 ARG B O 1
ATOM 2715 N N . PHE B 1 91 ? 13.087 27.367 117.129 1.00 27.67 150 PHE B N 1
ATOM 2716 C CA . PHE B 1 91 ? 14.243 26.680 116.556 1.00 27.66 150 PHE B CA 1
ATOM 2717 C C . PHE B 1 91 ? 13.891 26.127 115.199 1.00 28.53 150 PHE B C 1
ATOM 2718 O O . PHE B 1 91 ? 12.803 25.565 114.997 1.00 28.92 150 PHE B O 1
ATOM 2726 N N . THR B 1 92 ? 14.835 26.297 114.282 1.00 29.42 151 THR B N 1
ATOM 2727 C CA . THR B 1 92 ? 14.691 25.959 112.883 1.00 30.14 151 THR B CA 1
ATOM 2728 C C . THR B 1 92 ? 15.546 24.742 112.621 1.00 30.66 151 THR B C 1
ATOM 2729 O O . THR B 1 92 ? 15.112 23.821 111.943 1.00 31.02 151 THR B O 1
ATOM 2733 N N . ARG B 1 93 ? 16.766 24.745 113.157 1.00 31.25 152 ARG B N 1
ATOM 2734 C CA . ARG B 1 93 ? 17.664 23.588 113.118 1.00 32.32 152 ARG B CA 1
ATOM 2735 C C . ARG B 1 93 ? 18.149 23.427 114.532 1.00 31.27 152 ARG B C 1
ATOM 2736 O O . ARG B 1 93 ? 18.332 24.424 115.227 1.00 31.30 152 ARG B O 1
ATOM 2744 N N . LEU B 1 94 ? 18.375 22.191 114.964 1.00 30.86 153 LEU B N 1
ATOM 2745 C CA . LEU B 1 94 ? 18.854 21.929 116.323 1.00 30.27 153 LEU B CA 1
ATOM 2746 C C . LEU B 1 94 ? 19.543 20.579 116.394 1.00 30.56 153 LEU B C 1
ATOM 2747 O O . LEU B 1 94 ? 18.942 19.563 116.085 1.00 30.88 153 LEU B O 1
ATOM 2752 N N . ARG B 1 95 ? 20.805 20.559 116.794 1.00 31.00 154 ARG B N 1
ATOM 2753 C CA . ARG B 1 95 ? 21.510 19.292 116.956 1.00 31.71 154 ARG B CA 1
ATOM 2754 C C . ARG B 1 95 ? 22.449 19.336 118.130 1.00 31.15 154 ARG B C 1
ATOM 2755 O O . ARG B 1 95 ? 22.994 20.384 118.449 1.00 31.57 154 ARG B O 1
ATOM 2763 N N . PHE B 1 96 ? 22.616 18.189 118.781 1.00 30.56 155 PHE B N 1
ATOM 2764 C CA . PHE B 1 96 ? 23.528 18.061 119.909 1.00 29.93 155 PHE B CA 1
ATOM 2765 C C . PHE B 1 96 ? 24.713 17.220 119.491 1.00 30.00 155 PHE B C 1
ATOM 2766 O O . PHE B 1 96 ? 24.546 16.203 118.816 1.00 30.16 155 PHE B O 1
ATOM 2774 N N . THR B 1 97 ? 25.908 17.667 119.869 1.00 29.82 156 THR B N 1
ATOM 2775 C CA . THR B 1 97 ? 27.151 17.029 119.430 1.00 29.82 156 THR B CA 1
ATOM 2776 C C . THR B 1 97 ? 27.929 16.565 120.649 1.00 28.92 156 THR B C 1
ATOM 2777 O O . THR B 1 97 ? 27.846 17.186 121.702 1.00 29.29 156 THR B O 1
ATOM 2781 N N . TYR B 1 98 ? 28.661 15.465 120.518 1.00 27.94 157 TYR B N 1
ATOM 2782 C CA . TYR B 1 98 ? 29.536 14.988 121.579 1.00 27.11 157 TYR B CA 1
ATOM 2783 C C . TYR B 1 98 ? 30.917 14.825 120.985 1.00 27.23 157 TYR B C 1
ATOM 2784 O O . TYR B 1 98 ? 31.081 14.116 119.999 1.00 27.61 157 TYR B O 1
ATOM 2793 N N . ILE B 1 99 ? 31.910 15.482 121.569 1.00 26.86 158 ILE B N 1
ATOM 2794 C CA . ILE B 1 99 ? 33.280 15.309 121.112 1.00 26.57 158 ILE B CA 1
ATOM 2795 C C . ILE B 1 99 ? 34.117 14.776 122.260 1.00 26.80 158 ILE B C 1
ATOM 2796 O O . ILE B 1 99 ? 34.183 15.403 123.309 1.00 27.29 158 ILE B O 1
ATOM 2801 N N . PRO B 1 100 ? 34.749 13.606 122.078 1.00 26.96 159 PRO B N 1
ATOM 2802 C CA . PRO B 1 100 ? 35.543 13.009 123.154 1.00 27.05 159 PRO B CA 1
ATOM 2803 C C . PRO B 1 100 ? 36.665 13.908 123.642 1.00 27.12 159 PRO B C 1
ATOM 2804 O O . PRO B 1 100 ? 37.173 14.719 122.867 1.00 26.92 159 PRO B O 1
ATOM 2808 N N . THR B 1 101 ? 36.996 13.787 124.930 1.00 27.28 160 THR B N 1
ATOM 2809 C CA . THR B 1 101 ? 38.219 14.348 125.496 1.00 27.77 160 THR B CA 1
ATOM 2810 C C . THR B 1 101 ? 38.964 13.250 126.238 1.00 28.22 160 THR B C 1
ATOM 2811 O O . THR B 1 101 ? 39.919 13.517 126.968 1.00 28.54 160 THR B O 1
ATOM 2815 N N . THR B 1 102 ? 38.516 12.011 126.069 1.00 28.41 161 THR B N 1
ATOM 2816 C CA . THR B 1 102 ? 39.115 10.899 126.776 1.00 28.63 161 THR B CA 1
ATOM 2817 C C . THR B 1 102 ? 39.874 10.007 125.820 1.00 29.15 161 THR B C 1
ATOM 2818 O O . THR B 1 102 ? 39.862 10.218 124.603 1.00 29.08 161 THR B O 1
ATOM 2822 N N . GLY B 1 103 ? 40.517 8.991 126.388 1.00 29.67 162 GLY B N 1
ATOM 2823 C CA . GLY B 1 103 ? 41.326 8.058 125.622 1.00 30.00 162 GLY B CA 1
ATOM 2824 C C . GLY B 1 103 ? 40.513 6.918 125.060 1.00 30.15 162 GLY B C 1
ATOM 2825 O O . GLY B 1 103 ? 39.392 6.665 125.491 1.00 30.71 162 GLY B O 1
ATOM 2826 N N . SER B 1 104 ? 41.100 6.222 124.099 1.00 29.98 163 SER B N 1
ATOM 2827 C CA . SER B 1 104 ? 40.491 5.070 123.467 1.00 29.74 163 SER B CA 1
ATOM 2828 C C . SER B 1 104 ? 40.319 3.869 124.404 1.00 30.01 163 SER B C 1
ATOM 2829 O O . SER B 1 104 ? 39.551 2.958 124.099 1.00 30.34 163 SER B O 1
ATOM 2832 N N . THR B 1 105 ? 41.032 3.849 125.525 1.00 30.00 164 THR B N 1
ATOM 2833 C CA . THR B 1 105 ? 40.925 2.730 126.456 1.00 30.10 164 THR B CA 1
ATOM 2834 C C . THR B 1 105 ? 39.837 2.955 127.500 1.00 30.47 164 THR B C 1
ATOM 2835 O O . THR B 1 105 ? 39.698 2.158 128.433 1.00 30.79 164 THR B O 1
ATOM 2839 N N . SER B 1 106 ? 39.073 4.040 127.361 1.00 30.26 165 SER B N 1
ATOM 2840 C CA . SER B 1 106 ? 37.952 4.287 128.274 1.00 30.33 165 SER B CA 1
ATOM 2841 C C . SER B 1 106 ? 36.746 3.443 127.875 1.00 30.42 165 SER B C 1
ATOM 2842 O O . SER B 1 106 ? 36.351 3.424 126.713 1.00 30.36 165 SER B O 1
ATOM 2845 N N . THR B 1 107 ? 36.166 2.761 128.854 1.00 30.30 166 THR B N 1
ATOM 2846 C CA . THR B 1 107 ? 35.062 1.849 128.609 1.00 29.87 166 THR B CA 1
ATOM 2847 C C . THR B 1 107 ? 33.719 2.567 128.747 1.00 29.59 166 THR B C 1
ATOM 2848 O O . THR B 1 107 ? 33.653 3.671 129.290 1.00 29.63 166 THR B O 1
ATOM 2852 N N . GLY B 1 108 ? 32.653 1.917 128.282 1.00 29.04 167 GLY B N 1
ATOM 2853 C CA . GLY B 1 108 ? 31.311 2.418 128.488 1.00 28.24 167 GLY B CA 1
ATOM 2854 C C . GLY B 1 108 ? 30.722 3.104 127.283 1.00 28.08 167 GLY B C 1
ATOM 2855 O O . GLY B 1 108 ? 31.193 2.938 126.152 1.00 28.34 167 GLY B O 1
ATOM 2856 N N . ARG B 1 109 ? 29.673 3.874 127.532 1.00 27.54 168 ARG B N 1
ATOM 2857 C CA . ARG B 1 109 ? 28.956 4.556 126.473 1.00 27.08 168 ARG B CA 1
ATOM 2858 C C . ARG B 1 109 ? 28.507 5.920 126.948 1.00 26.89 168 ARG B C 1
ATOM 2859 O O . ARG B 1 109 ? 28.353 6.148 128.151 1.00 26.94 168 ARG B O 1
ATOM 2867 N N . VAL B 1 110 ? 28.321 6.828 125.998 1.00 26.57 169 VAL B N 1
ATOM 2868 C CA . VAL B 1 110 ? 27.710 8.110 126.284 1.00 26.51 169 VAL B CA 1
ATOM 2869 C C . VAL B 1 110 ? 26.453 8.186 125.425 1.00 26.62 169 VAL B C 1
ATOM 2870 O O . VAL B 1 110 ? 26.526 8.053 124.203 1.00 26.92 169 VAL B O 1
ATOM 2874 N N . SER B 1 111 ? 25.310 8.367 126.082 1.00 26.62 170 SER B N 1
ATOM 2875 C CA . SER B 1 111 ? 24.019 8.535 125.430 1.00 26.81 170 SER B CA 1
ATOM 2876 C C . SER B 1 111 ? 23.633 10.004 125.339 1.00 26.99 170 SER B C 1
ATOM 2877 O O . SER B 1 111 ? 23.790 10.751 126.309 1.00 27.35 170 SER B O 1
ATOM 2880 N N . ILE B 1 112 ? 23.138 10.416 124.176 1.00 26.82 171 ILE B N 1
ATOM 2881 C CA . ILE B 1 112 ? 22.543 11.739 124.027 1.00 26.92 171 ILE B CA 1
ATOM 2882 C C . ILE B 1 112 ? 21.085 11.590 123.599 1.00 27.49 171 ILE B C 1
ATOM 2883 O O . ILE B 1 112 ? 20.738 10.682 122.853 1.00 27.62 171 ILE B O 1
ATOM 2888 N N . LEU B 1 113 ? 20.235 12.495 124.061 1.00 28.09 172 LEU B N 1
ATOM 2889 C CA . LEU B 1 113 ? 18.824 12.186 124.193 1.00 28.77 172 LEU B CA 1
ATOM 2890 C C . LEU B 1 113 ? 17.956 13.450 124.189 1.00 28.74 172 LEU B C 1
ATOM 2891 O O . LEU B 1 113 ? 18.296 14.439 124.848 1.00 28.51 172 LEU B O 1
ATOM 2896 N N . TRP B 1 114 ? 16.841 13.405 123.458 1.00 28.67 173 TRP B N 1
ATOM 2897 C CA . TRP B 1 114 ? 15.861 14.502 123.434 1.00 28.68 173 TRP B CA 1
ATOM 2898 C C . TRP B 1 114 ? 14.413 14.010 123.575 1.00 29.14 173 TRP B C 1
ATOM 2899 O O . TRP B 1 114 ? 13.938 13.156 122.816 1.00 29.20 173 TRP B O 1
ATOM 2910 N N . ASP B 1 115 ? 13.728 14.577 124.558 1.00 29.52 174 ASP B N 1
ATOM 2911 C CA . ASP B 1 115 ? 12.360 14.246 124.885 1.00 29.93 174 ASP B CA 1
ATOM 2912 C C . ASP B 1 115 ? 11.557 15.477 124.503 1.00 30.57 174 ASP B C 1
ATOM 2913 O O . ASP B 1 115 ? 11.928 16.564 124.926 1.00 30.97 174 ASP B O 1
ATOM 2918 N N . ARG B 1 116 ? 10.477 15.367 123.722 1.00 31.07 175 ARG B N 1
ATOM 2919 C CA . ARG B 1 116 ? 9.751 16.616 123.418 1.00 31.92 175 ARG B CA 1
ATOM 2920 C C . ARG B 1 116 ? 8.895 17.143 124.543 1.00 31.77 175 ARG B C 1
ATOM 2921 O O . ARG B 1 116 ? 8.327 18.234 124.439 1.00 32.32 175 ARG B O 1
ATOM 2929 N N . ASP B 1 117 ? 8.838 16.388 125.627 1.00 31.55 176 ASP B N 1
ATOM 2930 C CA . ASP B 1 117 ? 8.108 16.799 126.793 1.00 31.60 176 ASP B CA 1
ATOM 2931 C C . ASP B 1 117 ? 9.127 17.178 127.848 1.00 31.54 176 ASP B C 1
ATOM 2932 O O . ASP B 1 117 ? 9.772 16.310 128.419 1.00 31.82 176 ASP B O 1
ATOM 2937 N N . SER B 1 118 ? 9.282 18.474 128.105 1.00 31.71 177 SER B N 1
ATOM 2938 C CA . SER B 1 118 ? 10.324 18.950 129.016 1.00 31.64 177 SER B CA 1
ATOM 2939 C C . SER B 1 118 ? 9.987 18.733 130.484 1.00 32.09 177 SER B C 1
ATOM 2940 O O . SER B 1 118 ? 10.773 19.093 131.355 1.00 32.61 177 SER B O 1
ATOM 2943 N N . GLN B 1 119 ? 8.817 18.173 130.768 1.00 32.38 178 GLN B N 1
ATOM 2944 C CA . GLN B 1 119 ? 8.412 17.926 132.144 1.00 32.67 178 GLN B CA 1
ATOM 2945 C C . GLN B 1 119 ? 8.482 16.453 132.507 1.00 33.11 178 GLN B C 1
ATOM 2946 O O . GLN B 1 119 ? 8.285 16.097 133.680 1.00 33.23 178 GLN B O 1
ATOM 2952 N N . ASP B 1 120 ? 8.747 15.600 131.509 1.00 33.40 179 ASP B N 1
ATOM 2953 C CA . ASP B 1 120 ? 8.856 14.156 131.739 1.00 33.88 179 ASP B CA 1
ATOM 2954 C C . ASP B 1 120 ? 10.020 13.830 132.658 1.00 33.72 179 ASP B C 1
ATOM 2955 O O . ASP B 1 120 ? 11.055 14.487 132.595 1.00 33.56 179 ASP B O 1
ATOM 2960 N N . PRO B 1 121 ? 9.859 12.802 133.506 1.00 33.90 180 PRO B N 1
ATOM 2961 C CA . PRO B 1 121 ? 10.908 12.432 134.453 1.00 33.73 180 PRO B CA 1
ATOM 2962 C C . PRO B 1 121 ? 12.147 11.931 133.727 1.00 33.54 180 PRO B C 1
ATOM 2963 O O . PRO B 1 121 ? 12.069 11.489 132.581 1.00 33.45 180 PRO B O 1
ATOM 2967 N N . LEU B 1 122 ? 13.284 12.008 134.399 1.00 33.47 181 LEU B N 1
ATOM 2968 C CA . LEU B 1 122 ? 14.518 11.470 133.858 1.00 33.49 181 LEU B CA 1
ATOM 2969 C C . LEU B 1 122 ? 14.457 9.942 133.841 1.00 33.61 181 LEU B C 1
ATOM 2970 O O . LEU B 1 122 ? 13.878 9.324 134.746 1.00 33.83 181 LEU B O 1
ATOM 2975 N N . PRO B 1 123 ? 15.034 9.321 132.804 1.00 33.52 182 PRO B N 1
ATOM 2976 C CA . PRO B 1 123 ? 15.061 7.870 132.810 1.00 33.53 182 PRO B CA 1
ATOM 2977 C C . PRO B 1 123 ? 16.046 7.330 133.851 1.00 33.54 182 PRO B C 1
ATOM 2978 O O . PRO B 1 123 ? 17.040 7.971 134.189 1.00 33.80 182 PRO B O 1
ATOM 2982 N N . ILE B 1 124 ? 15.761 6.138 134.334 1.00 33.68 183 ILE B N 1
ATOM 2983 C CA . ILE B 1 124 ? 16.434 5.599 135.496 1.00 33.58 183 ILE B CA 1
ATOM 2984 C C . ILE B 1 124 ? 17.313 4.388 135.185 1.00 33.69 183 ILE B C 1
ATOM 2985 O O . ILE B 1 124 ? 18.240 4.098 135.938 1.00 33.46 183 ILE B O 1
ATOM 2990 N N . ASP B 1 125 ? 17.005 3.705 134.075 1.00 33.77 184 ASP B N 1
ATOM 2991 C CA . ASP B 1 125 ? 17.728 2.525 133.622 1.00 33.99 184 ASP B CA 1
ATOM 2992 C C . ASP B 1 125 ? 18.057 2.688 132.158 1.00 33.87 184 ASP B C 1
ATOM 2993 O O . ASP B 1 125 ? 17.358 3.401 131.448 1.00 33.92 184 ASP B O 1
ATOM 2998 N N . ARG B 1 126 ? 19.109 2.012 131.701 1.00 33.76 185 ARG B N 1
ATOM 2999 C CA . ARG B 1 126 ? 19.584 2.155 130.323 1.00 33.57 185 ARG B CA 1
ATOM 3000 C C . ARG B 1 126 ? 18.561 1.765 129.264 1.00 33.49 185 ARG B C 1
ATOM 3001 O O . ARG B 1 126 ? 18.497 2.391 128.204 1.00 33.80 185 ARG B O 1
ATOM 3009 N N . ALA B 1 127 ? 17.766 0.735 129.531 1.00 33.41 186 ALA B N 1
ATOM 3010 C CA . ALA B 1 127 ? 16.777 0.294 128.539 1.00 33.13 186 ALA B CA 1
ATOM 3011 C C . ALA B 1 127 ? 15.740 1.386 128.203 1.00 33.00 186 ALA B C 1
ATOM 3012 O O . ALA B 1 127 ? 15.336 1.521 127.042 1.00 33.01 186 ALA B O 1
ATOM 3014 N N . ALA B 1 128 ? 15.347 2.171 129.212 1.00 32.63 187 ALA B N 1
ATOM 3015 C CA . ALA B 1 128 ? 14.390 3.254 129.026 1.00 32.55 187 ALA B CA 1
ATOM 3016 C C . ALA B 1 128 ? 14.918 4.284 128.040 1.00 32.72 187 ALA B C 1
ATOM 3017 O O . ALA B 1 128 ? 14.162 4.810 127.224 1.00 32.83 187 ALA B O 1
ATOM 3019 N N . ILE B 1 129 ? 16.214 4.570 128.106 1.00 32.89 188 ILE B N 1
ATOM 3020 C CA . ILE B 1 129 ? 16.821 5.514 127.172 1.00 33.26 188 ILE B CA 1
ATOM 3021 C C . ILE B 1 129 ? 16.538 5.116 125.716 1.00 33.49 188 ILE B C 1
ATOM 3022 O O . ILE B 1 129 ? 16.230 5.968 124.884 1.00 33.39 188 ILE B O 1
ATOM 3027 N N . SER B 1 130 ? 16.607 3.817 125.431 1.00 33.79 189 SER B N 1
ATOM 3028 C CA . SER B 1 130 ? 16.363 3.310 124.079 1.00 34.17 189 SER B CA 1
ATOM 3029 C C . SER B 1 130 ? 14.908 3.363 123.649 1.00 33.95 189 SER B C 1
ATOM 3030 O O . SER B 1 130 ? 14.605 3.122 122.488 1.00 34.09 189 SER B O 1
ATOM 3033 N N . SER B 1 131 ? 14.009 3.657 124.575 1.00 33.83 190 SER B N 1
ATOM 3034 C CA . SER B 1 131 ? 12.605 3.761 124.236 1.00 34.12 190 SER B CA 1
ATOM 3035 C C . SER B 1 131 ? 12.272 5.073 123.538 1.00 34.04 190 SER B C 1
ATOM 3036 O O . SER B 1 131 ? 11.273 5.167 122.834 1.00 33.94 190 SER B O 1
ATOM 3039 N N . TYR B 1 132 ? 13.118 6.073 123.753 1.00 34.18 191 TYR B N 1
ATOM 3040 C CA . TYR B 1 132 ? 12.966 7.383 123.152 1.00 34.52 191 TYR B CA 1
ATOM 3041 C C . TYR B 1 132 ? 13.205 7.335 121.649 1.00 34.39 191 TYR B C 1
ATOM 3042 O O . TYR B 1 132 ? 14.078 6.610 121.151 1.00 33.93 191 TYR B O 1
ATOM 3051 N N . ALA B 1 133 ? 12.437 8.143 120.933 1.00 34.31 192 ALA B N 1
ATOM 3052 C CA . ALA B 1 133 ? 12.533 8.201 119.489 1.00 34.13 192 ALA B CA 1
ATOM 3053 C C . ALA B 1 133 ? 13.822 8.882 119.043 1.00 33.85 192 ALA B C 1
ATOM 3054 O O . ALA B 1 133 ? 14.466 8.464 118.066 1.00 33.46 192 ALA B O 1
ATOM 3056 N N . HIS B 1 134 ? 14.193 9.929 119.778 1.00 33.49 193 HIS B N 1
ATOM 3057 C CA . HIS B 1 134 ? 15.368 10.730 119.441 1.00 33.12 193 HIS B CA 1
ATOM 3058 C C . HIS B 1 134 ? 16.499 10.578 120.434 1.00 32.85 193 HIS B C 1
ATOM 3059 O O . HIS B 1 134 ? 16.605 11.352 121.385 1.00 33.19 193 HIS B O 1
ATOM 3066 N N . TYR B 1 135 ? 17.338 9.570 120.211 1.00 32.44 194 TYR B N 1
ATOM 3067 C CA . TYR B 1 135 ? 18.573 9.428 120.962 1.00 32.19 194 TYR B CA 1
ATOM 3068 C C . TYR B 1 135 ? 19.692 8.856 120.112 1.00 32.09 194 TYR B C 1
ATOM 3069 O O . TYR B 1 135 ? 19.456 8.276 119.053 1.00 32.03 194 TYR B O 1
ATOM 3078 N N . ALA B 1 136 ? 20.917 9.039 120.593 1.00 31.98 195 ALA B N 1
ATOM 3079 C CA . ALA B 1 136 ? 22.102 8.452 119.986 1.00 31.64 195 ALA B CA 1
ATOM 3080 C C . ALA B 1 136 ? 23.061 8.058 121.101 1.00 31.53 195 ALA B C 1
ATOM 3081 O O . ALA B 1 136 ? 23.048 8.651 122.180 1.00 31.58 195 ALA B O 1
ATOM 3083 N N . ASP B 1 137 ? 23.895 7.067 120.826 1.00 31.27 196 ASP B N 1
ATOM 3084 C CA . ASP B 1 137 ? 24.670 6.400 121.840 1.00 31.42 196 ASP B CA 1
ATOM 3085 C C . ASP B 1 137 ? 25.941 5.919 121.170 1.00 31.17 196 ASP B C 1
ATOM 3086 O O . ASP B 1 137 ? 25.901 5.389 120.056 1.00 31.54 196 ASP B O 1
ATOM 3091 N N . SER B 1 138 ? 27.075 6.108 121.841 1.00 30.43 197 SER B N 1
ATOM 3092 C CA . SER B 1 138 ? 28.384 5.772 121.275 1.00 29.52 197 SER B CA 1
ATOM 3093 C C . SER B 1 138 ? 29.419 5.569 122.372 1.00 28.74 197 SER B C 1
ATOM 3094 O O . SER B 1 138 ? 29.184 5.869 123.539 1.00 28.47 197 SER B O 1
ATOM 3097 N N . ALA B 1 139 ? 30.581 5.085 121.963 1.00 28.02 198 ALA B N 1
ATOM 3098 C CA . ALA B 1 139 ? 31.744 4.998 122.815 1.00 27.35 198 ALA B CA 1
ATOM 3099 C C . ALA B 1 139 ? 32.130 6.382 123.302 1.00 27.17 198 ALA B C 1
ATOM 3100 O O . ALA B 1 139 ? 31.854 7.378 122.621 1.00 26.97 198 ALA B O 1
ATOM 3102 N N . PRO B 1 140 ? 32.785 6.458 124.479 1.00 27.11 199 PRO B N 1
ATOM 3103 C CA . PRO B 1 140 ? 33.249 7.745 124.989 1.00 26.71 199 PRO B CA 1
ATOM 3104 C C . PRO B 1 140 ? 34.362 8.308 124.115 1.00 26.60 199 PRO B C 1
ATOM 3105 O O . PRO B 1 140 ? 34.580 9.520 124.095 1.00 27.04 199 PRO B O 1
ATOM 3109 N N . TRP B 1 141 ? 35.049 7.441 123.383 1.00 26.13 200 TRP B N 1
ATOM 3110 C CA . TRP B 1 141 ? 36.139 7.883 122.536 1.00 26.25 200 TRP B CA 1
ATOM 3111 C C . TRP B 1 141 ? 35.688 8.247 121.133 1.00 26.94 200 TRP B C 1
ATOM 3112 O O . TRP B 1 141 ? 36.524 8.590 120.297 1.00 27.33 200 TRP B O 1
ATOM 3123 N N . ALA B 1 142 ? 34.382 8.204 120.872 1.00 27.51 201 ALA B N 1
ATOM 3124 C CA . ALA B 1 142 ? 33.869 8.520 119.527 1.00 28.23 201 ALA B CA 1
ATOM 3125 C C . ALA B 1 142 ? 32.970 9.746 119.474 1.00 28.87 201 ALA B C 1
ATOM 3126 O O . ALA B 1 142 ? 32.091 9.897 120.315 1.00 29.39 201 ALA B O 1
ATOM 3128 N N . GLU B 1 143 ? 33.184 10.610 118.480 1.00 29.59 202 GLU B N 1
ATOM 3129 C CA . GLU B 1 143 ? 32.252 11.695 118.184 1.00 30.48 202 GLU B CA 1
ATOM 3130 C C . GLU B 1 143 ? 30.868 11.134 117.895 1.00 30.19 202 GLU B C 1
ATOM 3131 O O . GLU B 1 143 ? 30.725 10.038 117.339 1.00 30.39 202 GLU B O 1
ATOM 3137 N N . ASN B 1 144 ? 29.848 11.887 118.294 1.00 30.02 203 ASN B N 1
ATOM 3138 C CA . ASN B 1 144 ? 28.463 11.487 118.122 1.00 29.35 203 ASN B CA 1
ATOM 3139 C C . ASN B 1 144 ? 27.626 12.721 117.916 1.00 29.07 203 ASN B C 1
ATOM 3140 O O . ASN B 1 144 ? 28.022 13.808 118.321 1.00 29.19 203 ASN B O 1
ATOM 3145 N N . VAL B 1 145 ? 26.461 12.545 117.304 1.00 28.58 204 VAL B N 1
ATOM 3146 C CA . VAL B 1 145 ? 25.567 13.649 116.991 1.00 28.15 204 VAL B CA 1
ATOM 3147 C C . VAL B 1 145 ? 24.124 13.188 117.146 1.00 27.73 204 VAL B C 1
ATOM 3148 O O . VAL B 1 145 ? 23.830 12.021 116.945 1.00 27.84 204 VAL B O 1
ATOM 3152 N N . LEU B 1 146 ? 23.242 14.103 117.536 1.00 27.27 205 LEU B N 1
ATOM 3153 C CA . LEU B 1 146 ? 21.822 13.840 117.611 1.00 26.78 205 LEU B CA 1
ATOM 3154 C C . LEU B 1 146 ? 21.100 15.019 117.000 1.00 26.98 205 LEU B C 1
ATOM 3155 O O . LEU B 1 146 ? 21.181 16.129 117.526 1.00 26.90 205 LEU B O 1
ATOM 3160 N N . VAL B 1 147 ? 20.401 14.776 115.893 1.00 26.98 206 VAL B N 1
ATOM 3161 C CA . VAL B 1 147 ? 19.688 15.827 115.173 1.00 27.06 206 VAL B CA 1
ATOM 3162 C C . VAL B 1 147 ? 18.241 15.794 115.621 1.00 27.51 206 VAL B C 1
ATOM 3163 O O . VAL B 1 147 ? 17.620 14.752 115.573 1.00 27.99 206 VAL B O 1
ATOM 3167 N N . VAL B 1 148 ? 17.716 16.924 116.080 1.00 28.00 207 VAL B N 1
ATOM 3168 C CA . VAL B 1 148 ? 16.319 17.019 116.483 1.00 28.63 207 VAL B CA 1
ATOM 3169 C C . VAL B 1 148 ? 15.530 17.746 115.402 1.00 29.24 207 VAL B C 1
ATOM 3170 O O . VAL B 1 148 ? 15.896 18.852 115.009 1.00 29.54 207 VAL B O 1
ATOM 3174 N N . PRO B 1 149 ? 14.448 17.134 114.908 1.00 29.68 208 PRO B N 1
ATOM 3175 C CA . PRO B 1 149 ? 13.665 17.799 113.863 1.00 30.05 208 PRO B CA 1
ATOM 3176 C C . PRO B 1 149 ? 12.788 18.887 114.492 1.00 30.15 208 PRO B C 1
ATOM 3177 O O . PRO B 1 149 ? 12.000 18.609 115.400 1.00 30.28 208 PRO B O 1
ATOM 3181 N N . CYS B 1 150 ? 12.942 20.118 114.027 1.00 30.29 209 CYS B N 1
ATOM 3182 C CA . CYS B 1 150 ? 12.285 21.245 114.663 1.00 30.68 209 CYS B CA 1
ATOM 3183 C C . CYS B 1 150 ? 10.889 21.438 114.121 1.00 30.87 209 CYS B C 1
ATOM 3184 O O . CYS B 1 150 ? 10.591 20.960 113.046 1.00 30.71 209 CYS B O 1
ATOM 3187 N N . ASP B 1 151 ? 10.035 22.121 114.876 1.00 31.37 210 ASP B N 1
ATOM 3188 C CA . ASP B 1 151 ? 8.676 22.371 114.430 1.00 32.18 210 ASP B CA 1
ATOM 3189 C C . ASP B 1 151 ? 8.472 23.830 114.055 1.00 32.91 210 ASP B C 1
ATOM 3190 O O . ASP B 1 151 ? 9.431 24.587 113.972 1.00 33.24 210 ASP B O 1
ATOM 3195 N N . ASN B 1 152 ? 7.231 24.223 113.804 1.00 33.95 211 ASN B N 1
ATOM 3196 C CA . ASN B 1 152 ? 6.969 25.582 113.347 1.00 35.25 211 ASN B CA 1
ATOM 3197 C C . ASN B 1 152 ? 6.406 26.466 114.436 1.00 34.71 211 ASN B C 1
ATOM 3198 O O . ASN B 1 152 ? 6.056 27.613 114.159 1.00 35.21 211 ASN B O 1
ATOM 3203 N N . THR B 1 153 ? 6.310 25.972 115.669 1.00 33.91 212 THR B N 1
ATOM 3204 C CA . THR B 1 153 ? 5.598 26.765 116.668 1.00 33.16 212 THR B CA 1
ATOM 3205 C C . THR B 1 153 ? 6.513 27.700 117.478 1.00 32.52 212 THR B C 1
ATOM 3206 O O . THR B 1 153 ? 7.625 27.333 117.867 1.00 32.28 212 THR B O 1
ATOM 3210 N N . TRP B 1 154 ? 6.037 28.928 117.669 1.00 31.87 213 TRP B N 1
ATOM 3211 C CA . TRP B 1 154 ? 6.702 29.910 118.494 1.00 31.69 213 TRP B CA 1
ATOM 3212 C C . TRP B 1 154 ? 6.389 29.659 119.949 1.00 31.86 213 TRP B C 1
ATOM 3213 O O . TRP B 1 154 ? 5.252 29.369 120.298 1.00 31.81 213 TRP B O 1
ATOM 3224 N N . ARG B 1 155 ? 7.388 29.765 120.809 1.00 32.18 214 ARG B N 1
ATOM 3225 C CA . ARG B 1 155 ? 7.094 29.722 122.226 1.00 32.96 214 ARG B CA 1
ATOM 3226 C C . ARG B 1 155 ? 7.809 30.812 123.009 1.00 32.85 214 ARG B C 1
ATOM 3227 O O . ARG B 1 155 ? 8.738 31.425 122.493 1.00 32.79 214 ARG B O 1
ATOM 3235 N N . TYR B 1 156 ? 7.330 31.079 124.225 1.00 33.02 215 TYR B N 1
ATOM 3236 C CA . TYR B 1 156 ? 7.790 32.203 125.035 1.00 33.35 215 TYR B CA 1
ATOM 3237 C C . TYR B 1 156 ? 9.165 32.014 125.650 1.00 34.58 215 TYR B C 1
ATOM 3238 O O . TYR B 1 156 ? 9.486 30.939 126.158 1.00 34.44 215 TYR B O 1
ATOM 3247 N N . MET B 1 157 ? 9.959 33.085 125.602 1.00 36.22 216 MET B N 1
ATOM 3248 C CA . MET B 1 157 ? 11.330 33.099 126.105 1.00 37.79 216 MET B CA 1
ATOM 3249 C C . MET B 1 157 ? 11.374 32.849 127.610 1.00 39.20 216 MET B C 1
ATOM 3250 O O . MET B 1 157 ? 12.035 31.904 128.047 1.00 39.28 216 MET B O 1
ATOM 3255 N N . ASN B 1 158 ? 10.674 33.662 128.408 1.00 41.10 217 ASN B N 1
ATOM 3256 C CA . ASN B 1 158 ? 10.584 33.334 129.836 1.00 43.20 217 ASN B CA 1
ATOM 3257 C C . ASN B 1 158 ? 9.733 32.107 130.123 1.00 44.53 217 ASN B C 1
ATOM 3258 O O . ASN B 1 158 ? 8.534 32.072 129.803 1.00 44.73 217 ASN B O 1
ATOM 3263 N N . ASP B 1 159 ? 10.367 31.099 130.720 1.00 45.96 218 ASP B N 1
ATOM 3264 C CA . ASP B 1 159 ? 9.641 29.944 131.249 1.00 47.31 218 ASP B CA 1
ATOM 3265 C C . ASP B 1 159 ? 9.643 29.889 132.793 1.00 47.77 218 ASP B C 1
ATOM 3266 O O . ASP B 1 159 ? 8.982 29.032 133.383 1.00 47.97 218 ASP B O 1
ATOM 3271 N N . THR B 1 160 ? 10.348 30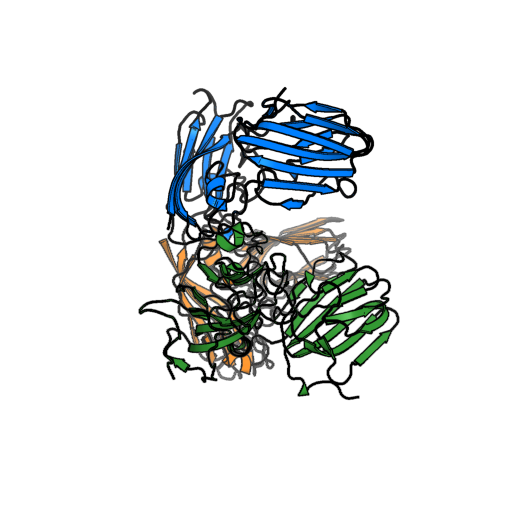.838 133.426 1.00 48.33 219 THR B N 1
ATOM 3272 C CA . THR B 1 160 ? 10.576 30.845 134.884 1.00 48.63 219 THR B CA 1
ATOM 3273 C C . THR B 1 160 ? 9.319 31.099 135.727 1.00 48.53 219 THR B C 1
ATOM 3274 O O . THR B 1 160 ? 9.222 30.606 136.866 1.00 48.69 219 THR B O 1
ATOM 3278 N N . ASN B 1 161 ? 8.376 31.880 135.202 1.00 47.86 220 ASN B N 1
ATOM 3279 C CA . ASN B 1 161 ? 7.067 31.930 135.847 1.00 47.15 220 ASN B CA 1
ATOM 3280 C C . ASN B 1 161 ? 6.265 30.640 135.569 1.00 46.69 220 ASN B C 1
ATOM 3281 O O . ASN B 1 161 ? 5.722 30.048 136.511 1.00 47.20 220 ASN B O 1
ATOM 3286 N N . ALA B 1 162 ? 6.272 30.181 134.306 1.00 45.43 221 ALA B N 1
ATOM 3287 C CA . ALA B 1 162 ? 5.387 29.114 133.781 1.00 44.06 221 ALA B CA 1
ATOM 3288 C C . ALA B 1 162 ? 5.365 27.795 134.543 1.00 43.20 221 ALA B C 1
ATOM 3289 O O . ALA B 1 162 ? 6.400 27.304 134.977 1.00 43.15 221 ALA B O 1
ATOM 3291 N N . VAL B 1 163 ? 4.173 27.218 134.676 1.00 42.27 222 VAL B N 1
ATOM 3292 C CA . VAL B 1 163 ? 3.990 25.977 135.431 1.00 41.35 222 VAL B CA 1
ATOM 3293 C C . VAL B 1 163 ? 4.036 24.759 134.514 1.00 40.84 222 VAL B C 1
ATOM 3294 O O . VAL B 1 163 ? 4.752 23.801 134.800 1.00 40.78 222 VAL B O 1
ATOM 3298 N N . ASP B 1 164 ? 3.261 24.798 133.429 1.00 40.11 223 ASP B N 1
ATOM 3299 C CA . ASP B 1 164 ? 3.285 23.751 132.406 1.00 39.29 223 ASP B CA 1
ATOM 3300 C C . ASP B 1 164 ? 4.399 24.049 131.404 1.00 38.52 223 ASP B C 1
ATOM 3301 O O . ASP B 1 164 ? 4.157 24.490 130.270 1.00 38.35 223 ASP B O 1
ATOM 3306 N N . ARG B 1 165 ? 5.623 23.787 131.836 1.00 37.36 224 ARG B N 1
ATOM 3307 C CA . ARG B 1 165 ? 6.796 24.182 131.098 1.00 36.59 224 ARG B CA 1
ATOM 3308 C C . ARG B 1 165 ? 6.944 23.523 129.738 1.00 35.44 224 ARG B C 1
ATOM 3309 O O . ARG B 1 165 ? 7.655 24.029 128.889 1.00 35.66 224 ARG B O 1
ATOM 3317 N N . LYS B 1 166 ? 6.270 22.405 129.511 1.00 34.07 225 LYS B N 1
ATOM 3318 C CA . LYS B 1 166 ? 6.329 21.761 128.199 1.00 32.68 225 LYS B CA 1
ATOM 3319 C C . LYS B 1 166 ? 5.755 22.676 127.118 1.00 31.87 225 LYS B C 1
ATOM 3320 O O . LYS B 1 166 ? 6.107 22.571 125.936 1.00 32.23 225 LYS B O 1
ATOM 3326 N N . LEU B 1 167 ? 4.891 23.593 127.526 1.00 30.62 226 LEU B N 1
ATOM 3327 C CA . LEU B 1 167 ? 4.223 24.467 126.563 1.00 29.36 226 LEU B CA 1
ATOM 3328 C C . LEU B 1 167 ? 5.067 25.678 126.216 1.00 28.59 226 LEU B C 1
ATOM 3329 O O . LEU B 1 167 ? 4.691 26.475 125.351 1.00 28.44 226 LEU B O 1
ATOM 3334 N N . VAL B 1 168 ? 6.202 25.819 126.902 1.00 27.58 227 VAL B N 1
ATOM 3335 C CA . VAL B 1 168 ? 7.086 26.965 126.705 1.00 26.83 227 VAL B CA 1
ATOM 3336 C C . VAL B 1 168 ? 8.497 26.507 126.362 1.00 26.65 227 VAL B C 1
ATOM 3337 O O . VAL B 1 168 ? 9.353 27.318 126.023 1.00 26.73 227 VAL B O 1
ATOM 3341 N N . ASP B 1 169 ? 8.721 25.199 126.433 1.00 26.35 228 ASP B N 1
ATOM 3342 C CA . ASP B 1 169 ? 9.985 24.603 126.024 1.00 26.35 228 ASP B CA 1
ATOM 3343 C C . ASP B 1 169 ? 9.803 23.720 124.791 1.00 26.17 228 ASP B C 1
ATOM 3344 O O . ASP B 1 169 ? 8.778 23.090 124.619 1.00 26.44 228 ASP B O 1
ATOM 3349 N N . PHE B 1 170 ? 10.817 23.667 123.941 1.00 26.10 229 PHE B N 1
ATOM 3350 C CA . PHE B 1 170 ? 10.854 22.712 122.848 1.00 25.47 229 PHE B CA 1
ATOM 3351 C C . PHE B 1 170 ? 11.541 21.442 123.343 1.00 25.25 229 PHE B C 1
ATOM 3352 O O . PHE B 1 170 ? 12.640 21.103 122.904 1.00 25.08 229 PHE B O 1
ATOM 3360 N N . GLY B 1 171 ? 10.880 20.756 124.273 1.00 24.93 230 GLY B N 1
ATOM 3361 C CA . GLY B 1 171 ? 11.401 19.533 124.870 1.00 24.44 230 GLY B CA 1
ATOM 3362 C C . GLY B 1 171 ? 12.576 19.766 125.795 1.00 24.33 230 GLY B C 1
ATOM 3363 O O . GLY B 1 171 ? 12.891 20.895 126.167 1.00 24.36 230 GLY B O 1
ATOM 3364 N N . GLN B 1 172 ? 13.225 18.682 126.177 1.00 24.26 231 GLN B N 1
ATOM 3365 C CA . GLN B 1 172 ? 14.432 18.756 126.995 1.00 24.23 231 GLN B CA 1
ATOM 3366 C C . GLN B 1 172 ? 15.510 17.819 126.453 1.00 24.38 231 GLN B C 1
ATOM 3367 O O . GLN B 1 172 ? 15.219 16.719 125.934 1.00 24.25 231 GLN B O 1
ATOM 3373 N N . PHE B 1 173 ? 16.752 18.280 126.568 1.00 24.07 232 PHE B N 1
ATOM 3374 C CA . PHE B 1 173 ? 17.905 17.477 126.231 1.00 23.83 232 PHE B CA 1
ATOM 3375 C C . PHE B 1 173 ? 18.357 16.730 127.481 1.00 23.82 232 PHE B C 1
ATOM 3376 O O . PHE B 1 173 ? 18.205 17.217 128.592 1.00 24.14 232 PHE B O 1
ATOM 3384 N N . LEU B 1 174 ? 18.875 15.524 127.298 1.00 23.92 233 LEU B N 1
ATOM 3385 C CA . LEU B 1 174 ? 19.449 14.754 128.404 1.00 23.96 233 LEU B CA 1
ATOM 3386 C C . LEU B 1 174 ? 20.651 14.032 127.868 1.00 23.88 233 LEU B C 1
ATOM 3387 O O . LEU B 1 174 ? 20.702 13.718 126.679 1.00 23.98 233 LEU B O 1
ATOM 3392 N N . PHE B 1 175 ? 21.618 13.776 128.742 1.00 23.78 234 PHE B N 1
ATOM 3393 C CA . PHE B 1 175 ? 22.716 12.904 128.400 1.00 23.88 234 PHE B CA 1
ATOM 3394 C C . PHE B 1 175 ? 22.886 11.876 129.491 1.00 24.03 234 PHE B C 1
ATOM 3395 O O . PHE B 1 175 ? 22.462 12.093 130.618 1.00 24.15 234 PHE B O 1
ATOM 3403 N N . ALA B 1 176 ? 23.479 10.743 129.151 1.00 24.15 235 ALA B N 1
ATOM 3404 C CA . ALA B 1 176 ? 23.724 9.718 130.148 1.00 24.44 235 ALA B CA 1
ATOM 3405 C C . ALA B 1 176 ? 25.023 9.005 129.861 1.00 24.74 235 ALA B C 1
ATOM 3406 O O . ALA B 1 176 ? 25.552 9.059 128.750 1.00 24.96 235 ALA B O 1
ATOM 3408 N N . THR B 1 177 ? 25.555 8.353 130.879 1.00 25.01 236 THR B N 1
ATOM 3409 C CA . THR B 1 177 ? 26.717 7.510 130.691 1.00 25.35 236 THR B CA 1
ATOM 3410 C C . THR B 1 177 ? 26.655 6.336 131.660 1.00 25.77 236 THR B C 1
ATOM 3411 O O . THR B 1 177 ? 26.043 6.430 132.737 1.00 26.02 236 THR B O 1
ATOM 3415 N N . TYR B 1 178 ? 27.267 5.226 131.273 1.00 26.07 237 TYR B N 1
ATOM 3416 C CA . TYR B 1 178 ? 27.274 4.035 132.116 1.00 26.73 237 TYR B CA 1
ATOM 3417 C C . TYR B 1 178 ? 28.449 3.175 131.702 1.00 27.26 237 TYR B C 1
ATOM 3418 O O . TYR B 1 178 ? 29.049 3.433 130.660 1.00 27.48 237 TYR B O 1
ATOM 3427 N N . SER B 1 179 ? 28.777 2.169 132.516 1.00 27.83 238 SER B N 1
ATOM 3428 C CA . SER B 1 179 ? 29.796 1.180 132.183 1.00 28.62 238 SER B CA 1
ATOM 3429 C C . SER B 1 179 ? 31.187 1.787 132.063 1.00 29.56 238 SER B C 1
ATOM 3430 O O . SER B 1 179 ? 32.047 1.239 131.373 1.00 29.74 238 SER B O 1
ATOM 3433 N N . GLY B 1 180 ? 31.412 2.911 132.735 1.00 30.84 239 GLY B N 1
ATOM 3434 C CA . GLY B 1 180 ? 32.701 3.594 132.675 1.00 32.33 239 GLY B CA 1
ATOM 3435 C C . GLY B 1 180 ? 33.318 3.745 134.046 1.00 33.53 239 GLY B C 1
ATOM 3436 O O . GLY B 1 180 ? 32.708 3.348 135.051 1.00 33.89 239 GLY B O 1
ATOM 3437 N N . ALA B 1 181 ? 34.525 4.316 134.082 1.00 34.57 240 ALA B N 1
ATOM 3438 C CA . ALA B 1 181 ? 35.248 4.598 135.325 1.00 35.75 240 ALA B CA 1
ATOM 3439 C C . ALA B 1 181 ? 36.233 5.747 135.116 1.00 36.75 240 ALA B C 1
ATOM 3440 O O . ALA B 1 181 ? 36.594 6.061 133.981 1.00 36.54 240 ALA B O 1
ATOM 3442 N N . GLY B 1 182 ? 36.659 6.378 136.213 1.00 37.96 241 GLY B N 1
ATOM 3443 C CA . GLY B 1 182 ? 37.672 7.448 136.159 1.00 38.95 241 GLY B CA 1
ATOM 3444 C C . GLY B 1 182 ? 37.133 8.807 136.568 1.00 39.65 241 GLY B C 1
ATOM 3445 O O . GLY B 1 182 ? 35.917 9.024 136.581 1.00 39.91 241 GLY B O 1
ATOM 3446 N N . ALA B 1 183 ? 38.039 9.723 136.901 1.00 40.10 242 ALA B N 1
ATOM 3447 C CA . ALA B 1 183 ? 37.649 11.072 137.314 1.00 40.29 242 ALA B CA 1
ATOM 3448 C C . ALA B 1 183 ? 37.702 12.045 136.126 1.00 40.27 242 ALA B C 1
ATOM 3449 O O . ALA B 1 183 ? 37.030 13.088 136.120 1.00 40.68 242 ALA B O 1
ATOM 3451 N N . THR B 1 184 ? 38.503 11.687 135.127 1.00 39.54 243 THR B N 1
ATOM 3452 C CA . THR B 1 184 ? 38.679 12.497 133.935 1.00 38.96 243 THR B CA 1
ATOM 3453 C C . THR B 1 184 ? 37.477 12.359 132.976 1.00 37.74 243 THR B C 1
ATOM 3454 O O . THR B 1 184 ? 37.094 11.259 132.587 1.00 37.69 243 THR B O 1
ATOM 3458 N N . ALA B 1 185 ? 36.884 13.488 132.606 1.00 36.43 244 ALA B N 1
ATOM 3459 C CA . ALA B 1 185 ? 35.636 13.503 131.844 1.00 34.89 244 ALA B CA 1
ATOM 3460 C C . ALA B 1 185 ? 35.796 12.828 130.497 1.00 34.06 244 ALA B C 1
ATOM 3461 O O . ALA B 1 185 ? 36.839 12.924 129.873 1.00 33.89 244 ALA B O 1
ATOM 3463 N N . HIS B 1 186 ? 34.748 12.141 130.056 1.00 33.24 245 HIS B N 1
ATOM 3464 C CA . HIS B 1 186 ? 34.763 11.414 128.776 1.00 32.22 245 HIS B CA 1
ATOM 3465 C C . HIS B 1 186 ? 34.854 12.320 127.551 1.00 31.50 245 HIS B C 1
ATOM 3466 O O . HIS B 1 186 ? 35.617 12.064 126.624 1.00 31.37 245 HIS B O 1
ATOM 3473 N N . GLY B 1 187 ? 34.059 13.376 127.554 1.00 30.56 246 GLY B N 1
ATOM 3474 C CA . GLY B 1 187 ? 34.000 14.272 126.430 1.00 29.62 246 GLY B CA 1
ATOM 3475 C C . GLY B 1 187 ? 33.003 15.360 126.723 1.00 29.19 246 GLY B C 1
ATOM 3476 O O . GLY B 1 187 ? 32.376 15.399 127.789 1.00 29.14 246 GLY B O 1
ATOM 3477 N N . ASP B 1 188 ? 32.859 16.251 125.762 1.00 28.68 247 ASP B N 1
ATOM 3478 C CA . ASP B 1 188 ? 32.062 17.426 125.950 1.00 28.35 247 ASP B CA 1
ATOM 3479 C C . ASP B 1 188 ? 30.860 17.390 125.036 1.00 27.88 247 ASP B C 1
ATOM 3480 O O . ASP B 1 188 ? 30.927 16.852 123.923 1.00 27.76 247 ASP B O 1
ATOM 3485 N N . LEU B 1 189 ? 29.763 17.962 125.517 1.00 27.18 248 LEU B N 1
ATOM 3486 C CA . LEU B 1 189 ? 28.550 18.091 124.738 1.00 26.69 248 LEU B CA 1
ATOM 3487 C C . LEU B 1 189 ? 28.404 19.513 124.251 1.00 26.68 248 LEU B C 1
ATOM 3488 O O . LEU B 1 189 ? 28.828 20.455 124.920 1.00 27.06 248 LEU B O 1
ATOM 3493 N N . TYR B 1 190 ? 27.818 19.673 123.077 1.00 26.37 249 TYR B N 1
ATOM 3494 C CA . TYR B 1 190 ? 27.613 20.990 122.496 1.00 26.27 249 TYR B CA 1
ATOM 3495 C C . TYR B 1 190 ? 26.225 21.046 121.873 1.00 26.43 249 TYR B C 1
ATOM 3496 O O . TYR B 1 190 ? 25.661 20.005 121.494 1.00 26.58 249 TYR B O 1
ATOM 3505 N N . VAL B 1 191 ? 25.666 22.248 121.769 1.00 26.34 250 VAL B N 1
ATOM 3506 C CA . VAL B 1 191 ? 24.421 22.429 121.028 1.00 26.37 250 VAL B CA 1
ATOM 3507 C C . VAL B 1 191 ? 24.693 23.345 119.839 1.00 26.78 250 VAL B C 1
ATOM 3508 O O . VAL B 1 191 ? 25.388 24.345 119.975 1.00 26.57 250 VAL B O 1
ATOM 3512 N N . GLU B 1 192 ? 24.198 22.967 118.667 1.00 27.48 251 GLU B N 1
ATOM 3513 C CA . GLU B 1 192 ? 24.281 23.828 117.493 1.00 29.01 251 GLU B CA 1
ATOM 3514 C C . GLU B 1 192 ? 22.894 23.974 116.956 1.00 28.30 251 GLU B C 1
ATOM 3515 O O . GLU B 1 192 ? 22.163 22.992 116.831 1.00 28.53 251 GLU B O 1
ATOM 3521 N N . TYR B 1 193 ? 22.549 25.200 116.592 1.00 27.87 252 TYR B N 1
ATOM 3522 C CA . TYR B 1 193 ? 21.182 25.513 116.282 1.00 27.16 252 TYR B CA 1
ATOM 3523 C C . TYR B 1 193 ? 21.113 26.691 115.339 1.00 27.13 252 TYR B C 1
ATOM 3524 O O . TYR B 1 193 ? 22.081 27.441 115.173 1.00 26.93 252 TYR B O 1
ATOM 3533 N N . ALA B 1 194 ? 19.948 26.830 114.724 1.00 27.06 253 ALA B N 1
ATOM 3534 C CA . ALA B 1 194 ? 19.546 28.047 114.063 1.00 27.25 253 ALA B CA 1
ATOM 3535 C C . ALA B 1 194 ? 18.221 28.397 114.722 1.00 27.51 253 ALA B C 1
ATOM 3536 O O . ALA B 1 194 ? 17.292 27.601 114.705 1.00 27.63 253 ALA B O 1
ATOM 3538 N N . VAL B 1 195 ? 18.135 29.575 115.320 1.00 27.77 254 VAL B N 1
ATOM 3539 C CA . VAL B 1 195 ? 16.954 29.930 116.079 1.00 28.28 254 VAL B CA 1
ATOM 3540 C C . VAL B 1 195 ? 16.437 31.297 115.640 1.00 29.11 254 VAL B C 1
ATOM 3541 O O . VAL B 1 195 ? 17.223 32.148 115.230 1.00 29.28 254 VAL B O 1
ATOM 3545 N N . GLU B 1 196 ? 15.121 31.495 115.700 1.00 29.73 255 GLU B N 1
ATOM 3546 C CA . GLU B 1 196 ? 14.538 32.810 115.431 1.00 30.62 255 GLU B CA 1
ATOM 3547 C C . GLU B 1 196 ? 14.100 33.442 116.735 1.00 30.42 255 GLU B C 1
ATOM 3548 O O . GLU B 1 196 ? 13.496 32.769 117.564 1.00 30.36 255 GLU B O 1
ATOM 3554 N N . PHE B 1 197 ? 14.403 34.725 116.924 1.00 30.44 256 PHE B N 1
ATOM 3555 C CA . PHE B 1 197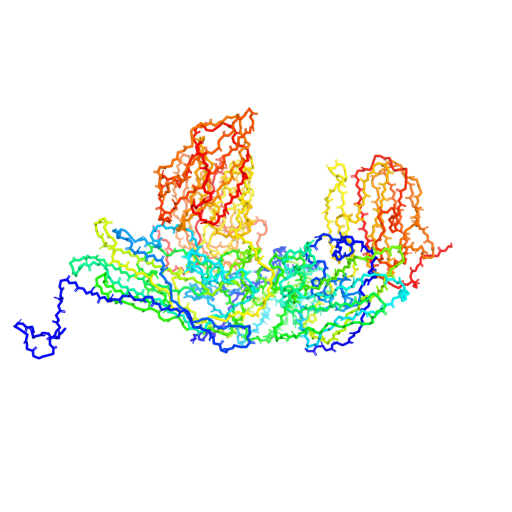 ? 13.842 35.467 118.042 1.00 30.78 256 PHE B CA 1
ATOM 3556 C C . PHE B 1 197 ? 12.829 36.445 117.483 1.00 31.74 256 PHE B C 1
ATOM 3557 O O . PHE B 1 197 ? 12.971 36.891 116.345 1.00 31.88 256 PHE B O 1
ATOM 3565 N N . LYS B 1 198 ? 11.816 36.794 118.275 1.00 32.92 257 LYS B N 1
ATOM 3566 C CA . LYS B 1 198 ? 10.740 37.617 117.758 1.00 34.06 257 LYS B CA 1
ATOM 3567 C C . LYS B 1 198 ? 10.680 39.039 118.282 1.00 34.65 257 LYS B C 1
ATOM 3568 O O . LYS B 1 198 ? 10.836 39.967 117.488 1.00 35.96 257 LYS B O 1
ATOM 3574 N N . ASP B 1 199 ? 10.434 39.264 119.566 1.00 34.48 258 ASP B N 1
ATOM 3575 C CA . ASP B 1 199 ? 10.194 40.672 119.951 1.00 34.28 258 ASP B CA 1
ATOM 3576 C C . ASP B 1 199 ? 11.190 41.284 120.911 1.00 33.21 258 ASP B C 1
ATOM 3577 O O . ASP B 1 199 ? 11.321 40.816 122.028 1.00 33.65 258 ASP B O 1
ATOM 3582 N N . PRO B 1 200 ? 11.895 42.338 120.484 1.00 32.14 259 PRO B N 1
ATOM 3583 C CA . PRO B 1 200 ? 12.721 43.070 121.446 1.00 31.33 259 PRO B CA 1
ATOM 3584 C C . PRO B 1 200 ? 11.921 43.504 122.678 1.00 30.73 259 PRO B C 1
ATOM 3585 O O . PRO B 1 200 ? 10.792 43.979 122.571 1.00 30.57 259 PRO B O 1
ATOM 3589 N N . GLN B 1 201 ? 12.513 43.308 123.845 1.00 30.21 260 GLN B N 1
ATOM 3590 C CA . GLN B 1 201 ? 11.877 43.660 125.103 1.00 29.92 260 GLN B CA 1
ATOM 3591 C C . GLN B 1 201 ? 12.897 44.329 126.029 1.00 29.22 260 GLN B C 1
ATOM 3592 O O . GLN B 1 201 ? 14.081 44.332 125.712 1.00 28.73 260 GLN B O 1
ATOM 3598 N N . PRO B 1 202 ? 12.436 44.909 127.162 1.00 28.99 261 PRO B N 1
ATOM 3599 C CA . PRO B 1 202 ? 13.358 45.271 128.235 1.00 28.87 261 PRO B CA 1
ATOM 3600 C C . PRO B 1 202 ? 14.176 44.056 128.620 1.00 28.87 261 PRO B C 1
ATOM 3601 O O . PRO B 1 202 ? 13.633 42.945 128.686 1.00 28.98 261 PRO B O 1
ATOM 3605 N N . ILE B 1 203 ? 15.467 44.257 128.863 1.00 28.84 262 ILE B N 1
ATOM 3606 C CA . ILE B 1 203 ? 16.362 43.139 129.141 1.00 29.15 262 ILE B CA 1
ATOM 3607 C C . ILE B 1 203 ? 15.948 42.361 130.394 1.00 29.18 262 ILE B C 1
ATOM 3608 O O . ILE B 1 203 ? 15.563 42.949 131.405 1.00 29.31 262 ILE B O 1
ATOM 3613 N N . ALA B 1 204 ? 16.014 41.038 130.309 1.00 29.33 263 ALA B N 1
ATOM 3614 C CA . ALA B 1 204 ? 15.762 40.195 131.469 1.00 29.78 263 ALA B CA 1
ATOM 3615 C C . ALA B 1 204 ? 16.974 40.217 132.396 1.00 30.09 263 ALA B C 1
ATOM 3616 O O . ALA B 1 204 ? 16.839 39.949 133.585 1.00 30.87 263 ALA B O 1
ATOM 3618 N N . GLY B 1 205 ? 18.149 40.532 131.854 1.00 30.02 264 GLY B N 1
ATOM 3619 C CA . GLY B 1 205 ? 19.360 40.636 132.659 1.00 30.07 264 GLY B CA 1
ATOM 3620 C C . GLY B 1 205 ? 20.142 39.344 132.729 1.00 30.23 264 GLY B C 1
ATOM 3621 O O . GLY B 1 205 ? 19.609 38.277 132.461 1.00 30.78 264 GLY B O 1
ATOM 3622 N N . MET B 1 206 ? 21.412 39.440 133.097 1.00 30.07 265 MET B N 1
ATOM 3623 C CA . MET B 1 206 ? 22.283 38.276 133.145 1.00 29.67 265 MET B CA 1
ATOM 3624 C C . MET B 1 206 ? 22.654 37.959 134.574 1.00 29.66 265 MET B C 1
ATOM 3625 O O . MET B 1 206 ? 23.572 37.179 134.838 1.00 29.51 265 MET B O 1
ATOM 3630 N N . VAL B 1 207 ? 21.938 38.554 135.513 1.00 29.71 266 VAL B N 1
ATOM 3631 C CA . VAL B 1 207 ? 22.284 38.310 136.896 1.00 29.99 266 VAL B CA 1
ATOM 3632 C C . VAL B 1 207 ? 21.327 37.333 137.541 1.00 30.33 266 VAL B C 1
ATOM 3633 O O . VAL B 1 207 ? 20.160 37.266 137.176 1.00 30.75 266 VAL B O 1
ATOM 3637 N N . CYS B 1 208 ? 21.880 36.535 138.452 1.00 30.70 267 CYS B N 1
ATOM 3638 C CA . CYS B 1 208 ? 21.138 35.608 139.283 1.00 30.84 267 CYS B CA 1
ATOM 3639 C C . CYS B 1 208 ? 21.204 36.076 140.723 1.00 30.90 267 CYS B C 1
ATOM 3640 O O . CYS B 1 208 ? 22.282 36.384 141.223 1.00 31.08 267 CYS B O 1
ATOM 3643 N N . MET B 1 209 ? 20.065 36.103 141.402 1.00 31.11 268 MET B N 1
ATOM 3644 C CA . MET B 1 209 ? 20.062 36.443 142.819 1.00 31.39 268 MET B CA 1
ATOM 3645 C C . MET B 1 209 ? 19.587 35.271 143.668 1.00 31.77 268 MET B C 1
ATOM 3646 O O . MET B 1 209 ? 18.484 34.755 143.473 1.00 31.69 268 MET B O 1
ATOM 3651 N N . PHE B 1 210 ? 20.434 34.864 144.609 1.00 32.15 269 PHE B N 1
ATOM 3652 C CA . PHE B 1 210 ? 20.140 33.756 145.513 1.00 32.75 269 PHE B CA 1
ATOM 3653 C C . PHE B 1 210 ? 19.906 34.274 146.933 1.00 33.47 269 PHE B C 1
ATOM 3654 O O . PHE B 1 210 ? 20.605 35.178 147.402 1.00 33.66 269 PHE B O 1
ATOM 3662 N N . ASP B 1 211 ? 18.946 33.680 147.632 1.00 34.10 270 ASP B N 1
ATOM 3663 C CA . ASP B 1 211 ? 18.672 34.080 149.001 1.00 34.86 270 ASP B CA 1
ATOM 3664 C C . ASP B 1 211 ? 18.194 32.908 149.846 1.00 35.41 270 ASP B C 1
ATOM 3665 O O . ASP B 1 211 ? 17.130 32.345 149.570 1.00 35.57 270 ASP B O 1
ATOM 3670 N N . ARG B 1 212 ? 18.965 32.550 150.878 1.00 36.05 271 ARG B N 1
ATOM 3671 C CA . ARG B 1 212 ? 18.515 31.537 151.854 1.00 36.74 271 ARG B CA 1
ATOM 3672 C C . ARG B 1 212 ? 18.475 32.031 153.305 1.00 37.28 271 ARG B C 1
ATOM 3673 O O . ARG B 1 212 ? 19.460 32.573 153.818 1.00 37.15 271 ARG B O 1
ATOM 3681 N N . LEU B 1 213 ? 17.327 31.840 153.955 1.00 38.10 272 LEU B N 1
ATOM 3682 C CA . LEU B 1 213 ? 17.191 32.132 155.379 1.00 38.81 272 LEU B CA 1
ATOM 3683 C C . LEU B 1 213 ? 17.613 30.881 156.128 1.00 39.15 272 LEU B C 1
ATOM 3684 O O . LEU B 1 213 ? 16.781 30.056 156.488 1.00 39.24 272 LEU B O 1
ATOM 3689 N N . VAL B 1 214 ? 18.915 30.730 156.342 1.00 39.73 273 VAL B N 1
ATOM 3690 C CA . VAL B 1 214 ? 19.437 29.475 156.892 1.00 40.28 273 VAL B CA 1
ATOM 3691 C C . VAL B 1 214 ? 18.974 29.216 158.329 1.00 40.81 273 VAL B C 1
ATOM 3692 O O . VAL B 1 214 ? 18.805 28.064 158.739 1.00 41.00 273 VAL B O 1
ATOM 3696 N N . SER B 1 215 ? 18.708 30.296 159.060 1.00 41.45 274 SER B N 1
ATOM 3697 C CA . SER B 1 215 ? 18.075 30.216 160.375 1.00 41.93 274 SER B CA 1
ATOM 3698 C C . SER B 1 215 ? 16.713 29.504 160.322 1.00 42.34 274 SER B C 1
ATOM 3699 O O . SER B 1 215 ? 16.320 28.847 161.279 1.00 42.61 274 SER B O 1
ATOM 3702 N N . PHE B 1 216 ? 15.995 29.640 159.212 1.00 42.76 275 PHE B N 1
ATOM 3703 C CA . PHE B 1 216 ? 14.748 28.906 159.016 1.00 43.19 275 PHE B CA 1
ATOM 3704 C C . PHE B 1 216 ? 15.049 27.460 158.621 1.00 43.13 275 PHE B C 1
ATOM 3705 O O . PHE B 1 216 ? 14.493 26.522 159.205 1.00 43.60 275 PHE B O 1
ATOM 3713 N N . SER B 1 217 ? 15.923 27.280 157.635 1.00 42.73 276 SER B N 1
ATOM 3714 C CA . SER B 1 217 ? 16.304 25.945 157.174 1.00 42.32 276 SER B CA 1
ATOM 3715 C C . SER B 1 217 ? 17.590 26.004 156.375 1.00 42.11 276 SER B C 1
ATOM 3716 O O . SER B 1 217 ? 17.859 26.989 155.697 1.00 42.31 276 SER B O 1
ATOM 3719 N N . GLU B 1 218 ? 18.367 24.931 156.448 1.00 41.66 277 GLU B N 1
ATOM 3720 C CA . GLU B 1 218 ? 19.627 24.819 155.713 1.00 41.21 277 GLU B CA 1
ATOM 3721 C C . GLU B 1 218 ? 19.426 24.460 154.226 1.00 40.57 277 GLU B C 1
ATOM 3722 O O . GLU B 1 218 ? 20.381 24.403 153.448 1.00 40.59 277 GLU B O 1
ATOM 3728 N N . VAL B 1 219 ? 18.176 24.215 153.848 1.00 39.73 278 VAL B N 1
ATOM 3729 C CA . VAL B 1 219 ? 17.813 23.990 152.454 1.00 38.99 278 VAL B CA 1
ATOM 3730 C C . VAL B 1 219 ? 16.681 24.939 152.074 1.00 38.56 278 VAL B C 1
ATOM 3731 O O . VAL B 1 219 ? 16.165 25.675 152.940 1.00 38.76 278 VAL B O 1
ATOM 3735 N N . GLY B 1 220 ? 16.306 24.929 150.789 1.00 37.55 279 GLY B N 1
ATOM 3736 C CA . GLY B 1 220 ? 15.304 25.855 150.250 1.00 36.25 279 GLY B CA 1
ATOM 3737 C C . GLY B 1 220 ? 15.921 27.232 150.080 1.00 35.56 279 GLY B C 1
ATOM 3738 O O . GLY B 1 220 ? 16.924 27.559 150.735 1.00 35.21 279 GLY B O 1
ATOM 3739 N N . SER B 1 221 ? 15.325 28.038 149.200 1.00 34.82 280 SER B N 1
ATOM 3740 C CA . SER B 1 221 ? 15.842 29.370 148.879 1.00 33.99 280 SER B CA 1
ATOM 3741 C C . SER B 1 221 ? 14.918 30.078 147.920 1.00 33.96 280 SER B C 1
ATOM 3742 O O . SER B 1 221 ? 14.109 29.438 147.266 1.00 34.33 280 SER B O 1
ATOM 3745 N N . THR B 1 222 ? 15.040 31.395 147.825 1.00 33.72 281 THR B N 1
ATOM 3746 C CA . THR B 1 222 ? 14.465 32.125 146.703 1.00 33.70 281 THR B CA 1
ATOM 3747 C C . THR B 1 222 ? 15.577 32.418 145.690 1.00 33.52 281 THR B C 1
ATOM 3748 O O . THR B 1 222 ? 16.599 33.033 146.030 1.00 33.73 281 THR B O 1
ATOM 3752 N N . ILE B 1 223 ? 15.394 31.956 144.454 1.00 33.06 282 ILE B N 1
ATOM 3753 C CA . ILE B 1 223 ? 16.348 32.253 143.388 1.00 32.30 282 ILE B CA 1
ATOM 3754 C C . ILE B 1 223 ? 15.624 33.012 142.307 1.00 32.04 282 ILE B C 1
ATOM 3755 O O . ILE B 1 223 ? 14.578 32.583 141.849 1.00 32.12 282 ILE B O 1
ATOM 3760 N N . LYS B 1 224 ? 16.172 34.150 141.910 1.00 31.96 283 LYS B N 1
ATOM 3761 C CA . LYS B 1 224 ? 15.604 34.945 140.817 1.00 31.98 283 LYS B CA 1
ATOM 3762 C C . LYS B 1 224 ? 16.650 35.252 139.742 1.00 31.46 283 LYS B C 1
ATOM 3763 O O . LYS B 1 224 ? 17.858 35.223 140.007 1.00 31.11 283 LYS B O 1
ATOM 3769 N N . GLY B 1 225 ? 16.174 35.536 138.527 1.00 31.31 284 GLY B N 1
ATOM 3770 C CA . GLY B 1 225 ? 17.051 35.821 137.384 1.00 30.97 284 GLY B CA 1
ATOM 3771 C C . GLY B 1 225 ? 17.513 34.556 136.675 1.00 30.81 284 GLY B C 1
ATOM 3772 O O . GLY B 1 225 ? 16.777 33.563 136.615 1.00 30.85 284 GLY B O 1
ATOM 3773 N N . VAL B 1 226 ? 18.725 34.569 136.136 1.00 30.46 285 VAL B N 1
ATOM 3774 C CA . VAL B 1 226 ? 19.141 33.421 135.341 1.00 30.64 285 VAL B CA 1
ATOM 3775 C C . VAL B 1 226 ? 19.573 32.237 136.203 1.00 30.89 285 VAL B C 1
ATOM 3776 O O . VAL B 1 226 ? 20.131 32.395 137.288 1.00 31.13 285 VAL B O 1
ATOM 3780 N N . ASN B 1 227 ? 19.265 31.048 135.709 1.00 31.10 286 ASN B N 1
ATOM 3781 C CA . ASN B 1 227 ? 19.454 29.821 136.457 1.00 31.16 286 ASN B CA 1
ATOM 3782 C C . ASN B 1 227 ? 20.887 29.305 136.453 1.00 30.87 286 ASN B C 1
ATOM 3783 O O . ASN B 1 227 ? 21.136 28.193 135.991 1.00 31.27 286 ASN B O 1
ATOM 3788 N N . TYR B 1 228 ? 21.827 30.096 136.962 1.00 30.76 287 TYR B N 1
ATOM 3789 C CA . TYR B 1 228 ? 23.210 29.616 137.106 1.00 30.86 287 TYR B CA 1
ATOM 3790 C C . TYR B 1 228 ? 23.270 28.513 138.154 1.00 31.23 287 TYR B C 1
ATOM 3791 O O . TYR B 1 228 ? 23.969 27.516 137.987 1.00 31.62 287 TYR B O 1
ATOM 3800 N N . ILE B 1 229 ? 22.515 28.692 139.226 1.00 31.58 288 ILE B N 1
ATOM 3801 C CA . ILE B 1 229 ? 22.488 27.732 140.309 1.00 32.00 288 ILE B CA 1
ATOM 3802 C C . ILE B 1 229 ? 21.062 27.326 140.647 1.00 32.73 288 ILE B C 1
ATOM 3803 O O . ILE B 1 229 ? 20.103 28.011 140.300 1.00 32.75 288 ILE B O 1
ATOM 3808 N N . ALA B 1 230 ? 20.936 26.189 141.316 1.00 33.71 289 ALA B N 1
ATOM 3809 C CA . ALA B 1 230 ? 19.668 25.741 141.876 1.00 34.57 289 ALA B CA 1
ATOM 3810 C C . ALA B 1 230 ? 19.927 25.442 143.328 1.00 35.33 289 ALA B C 1
ATOM 3811 O O . ALA B 1 230 ? 21.074 25.255 143.722 1.00 35.29 289 ALA B O 1
ATOM 3813 N N . ASP B 1 231 ? 18.863 25.399 144.119 1.00 36.53 290 ASP B N 1
ATOM 3814 C CA . ASP B 1 231 ? 18.983 25.235 145.575 1.00 37.86 290 ASP B CA 1
ATOM 3815 C C . ASP B 1 231 ? 20.081 24.275 146.069 1.00 38.51 290 ASP B C 1
ATOM 3816 O O . ASP B 1 231 ? 20.928 24.657 146.871 1.00 38.45 290 ASP B O 1
ATOM 3821 N N . ARG B 1 232 ? 20.057 23.042 145.577 1.00 39.73 291 ARG B N 1
ATOM 3822 C CA . ARG B 1 232 ? 21.051 22.011 145.926 1.00 41.07 291 ARG B CA 1
ATOM 3823 C C . ARG B 1 232 ? 22.515 22.401 145.636 1.00 40.76 291 ARG B C 1
ATOM 3824 O O . ARG B 1 232 ? 23.440 21.761 146.143 1.00 40.85 291 ARG B O 1
ATOM 3832 N N . ASP B 1 233 ? 22.717 23.441 144.824 1.00 40.56 292 ASP B N 1
ATOM 3833 C CA . ASP B 1 233 ? 24.061 23.909 144.464 1.00 40.27 292 ASP B CA 1
ATOM 3834 C C . ASP B 1 233 ? 24.709 24.769 145.551 1.00 40.02 292 ASP B C 1
ATOM 3835 O O . ASP B 1 233 ? 25.924 24.989 145.531 1.00 39.83 292 ASP B O 1
ATOM 3840 N N . VAL B 1 234 ? 23.898 25.255 146.491 1.00 39.73 293 VAL B N 1
ATOM 3841 C CA . VAL B 1 234 ? 24.409 26.007 147.623 1.00 39.37 293 VAL B CA 1
ATOM 3842 C C . VAL B 1 234 ? 24.243 25.159 148.877 1.00 39.71 293 VAL B C 1
ATOM 3843 O O . VAL B 1 234 ? 23.134 24.944 149.358 1.00 39.51 293 VAL B O 1
ATOM 3847 N N . ILE B 1 235 ? 25.370 24.655 149.371 1.00 40.16 294 ILE B N 1
ATOM 3848 C CA . ILE B 1 235 ? 25.430 23.860 150.585 1.00 40.55 294 ILE B CA 1
ATOM 3849 C C . ILE B 1 235 ? 25.782 24.775 151.747 1.00 40.71 294 ILE B C 1
ATOM 3850 O O . ILE B 1 235 ? 26.752 25.538 151.692 1.00 40.71 294 ILE B O 1
ATOM 3855 N N . THR B 1 236 ? 24.991 24.666 152.808 1.00 40.98 295 THR B N 1
ATOM 3856 C CA . THR B 1 236 ? 25.034 25.604 153.914 1.00 40.78 295 THR B CA 1
ATOM 3857 C C . THR B 1 236 ? 24.904 24.843 155.251 1.00 41.15 295 THR B C 1
ATOM 3858 O O . THR B 1 236 ? 23.829 24.772 155.850 1.00 41.47 295 THR B O 1
ATOM 3862 N N . THR B 1 237 ? 26.007 24.245 155.701 1.00 41.28 296 THR B N 1
ATOM 3863 C CA . THR B 1 237 ? 25.957 23.291 156.825 1.00 41.35 296 THR B CA 1
ATOM 3864 C C . THR B 1 237 ? 27.309 23.049 157.513 1.00 41.43 296 THR B C 1
ATOM 3865 O O . THR B 1 237 ? 28.370 23.240 156.904 1.00 41.56 296 THR B O 1
ATOM 3869 N N . GLY B 1 238 ? 27.248 22.628 158.780 1.00 41.32 297 GLY B N 1
ATOM 3870 C CA . GLY B 1 238 ? 28.432 22.256 159.568 1.00 40.90 297 GLY B CA 1
ATOM 3871 C C . GLY B 1 238 ? 29.521 23.316 159.625 1.00 40.77 297 GLY B C 1
ATOM 3872 O O . GLY B 1 238 ? 30.704 22.987 159.684 1.00 40.53 297 GLY B O 1
ATOM 3873 N N . GLY B 1 239 ? 29.127 24.588 159.596 1.00 40.68 298 GLY B N 1
ATOM 3874 C CA . GLY B 1 239 ? 30.093 25.688 159.632 1.00 40.75 298 GLY B CA 1
ATOM 3875 C C . GLY B 1 239 ? 30.793 25.953 158.303 1.00 40.83 298 GLY B C 1
ATOM 3876 O O . GLY B 1 239 ? 31.790 26.698 158.243 1.00 40.92 298 GLY B O 1
ATOM 3877 N N . ASN B 1 240 ? 30.276 25.348 157.233 1.00 40.53 299 ASN B N 1
ATOM 3878 C CA . ASN B 1 240 ? 30.768 25.623 155.883 1.00 40.17 299 ASN B CA 1
ATOM 3879 C C . ASN B 1 240 ? 29.695 26.208 154.978 1.00 39.71 299 ASN B C 1
ATOM 3880 O O . ASN B 1 240 ? 28.495 25.953 155.167 1.00 39.83 299 ASN B O 1
ATOM 3885 N N . ILE B 1 241 ? 30.142 27.010 154.015 1.00 38.92 300 ILE B N 1
ATOM 3886 C CA . ILE B 1 241 ? 29.320 27.412 152.885 1.00 38.17 300 ILE B CA 1
ATOM 3887 C C . ILE B 1 241 ? 30.041 27.044 151.595 1.00 37.79 300 ILE B C 1
ATOM 3888 O O . ILE B 1 241 ? 31.158 27.506 151.341 1.00 37.75 300 ILE B O 1
ATOM 3893 N N . GLY B 1 242 ? 29.398 26.211 150.787 1.00 37.12 301 GLY B N 1
ATOM 3894 C CA . GLY B 1 242 ? 29.911 25.899 149.465 1.00 36.38 301 GLY B CA 1
ATOM 3895 C C . GLY B 1 242 ? 28.875 26.241 148.419 1.00 35.73 301 GLY B C 1
ATOM 3896 O O . GLY B 1 242 ? 27.702 25.931 148.589 1.00 35.77 301 GLY B O 1
ATOM 3897 N N . VAL B 1 243 ? 29.296 26.911 147.352 1.00 35.08 302 VAL B N 1
ATOM 3898 C CA . VAL B 1 243 ? 28.421 27.117 146.200 1.00 34.61 302 VAL B CA 1
ATOM 3899 C C . VAL B 1 243 ? 29.027 26.549 144.906 1.00 34.24 302 VAL B C 1
ATOM 3900 O O . VAL B 1 243 ? 30.203 26.738 144.625 1.00 34.13 302 VAL B O 1
ATOM 3904 N N . ASN B 1 244 ? 28.210 25.825 144.151 1.00 33.93 303 ASN B N 1
ATOM 3905 C CA . ASN B 1 244 ? 28.660 25.171 142.930 1.00 33.74 303 ASN B CA 1
ATOM 3906 C C . ASN B 1 244 ? 28.047 25.808 141.692 1.00 33.18 303 ASN B C 1
ATOM 3907 O O . ASN B 1 244 ? 26.840 25.747 141.472 1.00 33.26 303 ASN B O 1
ATOM 3912 N N . ILE B 1 245 ? 28.884 26.442 140.893 1.00 32.42 304 ILE B N 1
ATOM 3913 C CA . ILE B 1 245 ? 28.456 26.925 139.601 1.00 31.68 304 ILE B CA 1
ATOM 3914 C C . ILE B 1 245 ? 28.847 25.847 138.580 1.00 31.56 304 ILE B C 1
ATOM 3915 O O . ILE B 1 245 ? 29.976 25.809 138.057 1.00 31.60 304 ILE B O 1
ATOM 3920 N N . ASN B 1 246 ? 27.910 24.941 138.329 1.00 30.89 305 ASN B N 1
ATOM 3921 C CA . ASN B 1 246 ? 28.159 23.850 137.424 1.00 30.44 305 ASN B CA 1
ATOM 3922 C C . ASN B 1 246 ? 27.701 24.148 136.009 1.00 30.11 305 ASN B C 1
ATOM 3923 O O . ASN B 1 246 ? 27.074 23.313 135.360 1.00 30.48 305 ASN B O 1
ATOM 3928 N N . ILE B 1 247 ? 28.014 25.353 135.550 1.00 29.08 306 ILE B N 1
ATOM 3929 C CA . ILE B 1 247 ? 27.770 25.761 134.187 1.00 28.08 306 ILE B CA 1
ATOM 3930 C C . ILE B 1 247 ? 29.042 26.500 133.794 1.00 27.70 306 ILE B C 1
ATOM 3931 O O . ILE B 1 247 ? 29.457 27.435 134.494 1.00 27.67 306 ILE B O 1
ATOM 3936 N N . PRO B 1 248 ? 29.683 26.071 132.694 1.00 27.06 307 PRO B N 1
ATOM 3937 C CA . PRO B 1 248 ? 31.006 26.609 132.346 1.00 26.73 307 PRO B CA 1
ATOM 3938 C C . PRO B 1 248 ? 30.927 28.101 132.074 1.00 26.51 307 PRO B C 1
ATOM 3939 O O . PRO B 1 248 ? 29.914 28.587 131.574 1.00 26.68 307 PRO B O 1
ATOM 3943 N N . GLY B 1 249 ? 31.975 28.823 132.428 1.00 26.27 308 GLY B N 1
ATOM 3944 C CA . GLY B 1 249 ? 32.041 30.240 132.138 1.00 26.36 308 GLY B CA 1
ATOM 3945 C C . GLY B 1 249 ? 32.814 31.026 133.174 1.00 26.53 308 GLY B C 1
ATOM 3946 O O . GLY B 1 249 ? 33.420 30.461 134.086 1.00 26.80 308 GLY B O 1
ATOM 3947 N N . THR B 1 250 ? 32.788 32.343 133.022 1.00 26.52 309 THR B N 1
ATOM 3948 C CA . THR B 1 250 ? 33.417 33.255 133.949 1.00 26.18 309 THR B CA 1
ATOM 3949 C C . THR B 1 250 ? 32.294 34.043 134.578 1.00 26.17 309 THR B C 1
ATOM 3950 O O . THR B 1 250 ? 31.393 34.515 133.881 1.00 26.41 309 THR B O 1
ATOM 3954 N N . TYR B 1 251 ? 32.341 34.182 135.895 1.00 26.00 310 TYR B N 1
ATOM 3955 C CA . TYR B 1 251 ? 31.257 34.829 136.627 1.00 25.97 310 TYR B CA 1
ATOM 3956 C C . TYR B 1 251 ? 31.756 35.887 137.608 1.00 26.31 310 TYR B C 1
ATOM 3957 O O . TYR B 1 251 ? 32.864 35.799 138.108 1.00 26.49 310 TYR B O 1
ATOM 3966 N N . LEU B 1 252 ? 30.913 36.875 137.880 1.00 26.72 311 LEU B N 1
ATOM 3967 C CA . LEU B 1 252 ? 31.121 37.827 138.954 1.00 27.07 311 LEU B CA 1
ATOM 3968 C C . LEU B 1 252 ? 30.196 37.488 140.110 1.00 27.65 311 LEU B C 1
ATOM 3969 O O . LEU B 1 252 ? 28.974 37.441 139.940 1.00 28.29 311 LEU B O 1
ATOM 3974 N N . VAL B 1 253 ? 30.745 37.274 141.295 1.00 28.01 312 VAL B N 1
ATOM 3975 C CA . VAL B 1 253 ? 29.863 37.006 142.424 1.00 28.45 312 VAL B CA 1
ATOM 3976 C C . VAL B 1 253 ? 30.008 38.028 143.547 1.00 29.11 312 VAL B C 1
ATOM 3977 O O . VAL B 1 253 ? 31.046 38.672 143.685 1.00 29.31 312 VAL B O 1
ATOM 3981 N N . THR B 1 254 ? 28.928 38.198 144.306 1.00 29.75 313 THR B N 1
ATOM 3982 C CA . THR B 1 254 ? 28.940 38.918 145.567 1.00 30.33 313 THR B CA 1
ATOM 3983 C C . THR B 1 254 ? 28.075 38.106 146.534 1.00 30.89 313 THR B C 1
ATOM 3984 O O . THR B 1 254 ? 26.871 37.934 146.273 1.00 31.01 313 THR B O 1
ATOM 3988 N N . ILE B 1 255 ? 28.686 37.577 147.608 1.00 31.03 314 ILE B N 1
ATOM 3989 C CA . ILE B 1 255 ? 27.935 36.904 148.684 1.00 31.20 314 ILE B CA 1
ATOM 3990 C C . ILE B 1 255 ? 27.996 37.795 149.898 1.00 31.31 314 ILE B C 1
ATOM 3991 O O . ILE B 1 255 ? 29.080 38.215 150.311 1.00 31.01 314 ILE B O 1
ATOM 3996 N N . VAL B 1 256 ? 26.827 38.077 150.460 1.00 31.66 315 VAL B N 1
ATOM 3997 C CA . VAL B 1 256 ? 26.718 38.738 151.752 1.00 32.00 315 VAL B CA 1
ATOM 3998 C C . VAL B 1 256 ? 26.213 37.709 152.761 1.00 32.65 315 VAL B C 1
ATOM 3999 O O . VAL B 1 256 ? 25.195 37.038 152.543 1.00 32.77 315 VAL B O 1
ATOM 4003 N N . LEU B 1 257 ? 26.962 37.575 153.852 1.00 33.32 316 LEU B N 1
ATOM 4004 C CA . LEU B 1 257 ? 26.736 36.549 154.844 1.00 33.85 316 LEU B CA 1
ATOM 4005 C C . LEU B 1 257 ? 26.294 37.196 156.145 1.00 34.74 316 LEU B C 1
ATOM 4006 O O . LEU B 1 257 ? 26.952 38.117 156.639 1.00 35.08 316 LEU B O 1
ATOM 4011 N N . ASN B 1 258 ? 25.168 36.736 156.684 1.00 35.55 317 ASN B N 1
ATOM 4012 C CA . ASN B 1 258 ? 24.765 37.097 158.041 1.00 36.39 317 ASN B CA 1
ATOM 4013 C C . ASN B 1 258 ? 25.247 36.002 158.995 1.00 37.00 317 ASN B C 1
ATOM 4014 O O . ASN B 1 258 ? 24.689 34.892 159.036 1.00 36.89 317 ASN B O 1
ATOM 4019 N N . ALA B 1 259 ? 26.304 36.328 159.740 1.00 37.58 318 ALA B N 1
ATOM 4020 C CA . ALA B 1 259 ? 27.036 35.381 160.568 1.00 38.19 318 ALA B CA 1
ATOM 4021 C C . ALA B 1 259 ? 28.004 36.140 161.477 1.00 39.09 318 ALA B C 1
ATOM 4022 O O . ALA B 1 259 ? 28.583 37.163 161.087 1.00 39.61 318 ALA B O 1
ATOM 4024 N N . THR B 1 260 ? 28.196 35.614 162.684 1.00 39.82 319 THR B N 1
ATOM 4025 C CA . THR B 1 260 ? 29.095 36.198 163.675 1.00 40.14 319 THR B CA 1
ATOM 4026 C C . THR B 1 260 ? 30.491 36.395 163.113 1.00 40.11 319 THR B C 1
ATOM 4027 O O . THR B 1 260 ? 31.041 37.495 163.172 1.00 40.51 319 THR B O 1
ATOM 4031 N N . SER B 1 261 ? 31.063 35.326 162.576 1.00 40.03 320 SER B N 1
ATOM 4032 C CA . SER B 1 261 ? 32.391 35.391 161.960 1.00 40.22 320 SER B CA 1
ATOM 4033 C C . SER B 1 261 ? 32.514 34.343 160.859 1.00 40.02 320 SER B C 1
ATOM 4034 O O . SER B 1 261 ? 31.767 33.348 160.846 1.00 40.16 320 SER B O 1
ATOM 4037 N N . ILE B 1 262 ? 33.451 34.564 159.941 1.00 39.48 321 ILE B N 1
ATOM 4038 C CA . ILE B 1 262 ? 33.732 33.588 158.890 1.00 39.29 321 ILE B CA 1
ATOM 4039 C C . ILE B 1 262 ? 35.237 33.370 158.823 1.00 39.31 321 ILE B C 1
ATOM 4040 O O . ILE B 1 262 ? 36.002 34.188 159.337 1.00 39.52 321 ILE B O 1
ATOM 4045 N N . GLY B 1 263 ? 35.658 32.269 158.206 1.00 39.07 322 GLY B N 1
ATOM 4046 C CA . GLY B 1 263 ? 37.080 31.976 158.066 1.00 38.87 322 GLY B CA 1
ATOM 4047 C C . GLY B 1 263 ? 37.594 32.319 156.687 1.00 38.86 322 GLY B C 1
ATOM 4048 O O . GLY B 1 263 ? 37.599 33.493 156.289 1.00 38.87 322 GLY B O 1
ATOM 4049 N N . SER B 1 264 ? 37.997 31.282 155.950 1.00 38.67 323 SER B N 1
ATOM 4050 C CA . SER B 1 264 ? 38.637 31.453 154.646 1.00 38.28 323 SER B CA 1
ATOM 4051 C C . SER B 1 264 ? 37.755 31.199 153.411 1.00 37.71 323 SER B C 1
ATOM 4052 O O . SER B 1 264 ? 36.898 30.305 153.411 1.00 37.69 323 SER B O 1
ATOM 4055 N N . LEU B 1 265 ? 37.985 31.994 152.368 1.00 36.74 324 LEU B N 1
ATOM 4056 C CA . LEU B 1 265 ? 37.419 31.743 151.057 1.00 35.80 324 LEU B CA 1
ATOM 4057 C C . LEU B 1 265 ? 38.380 30.829 150.327 1.00 35.63 324 LEU B C 1
ATOM 4058 O O . LEU B 1 265 ? 39.560 31.167 150.184 1.00 35.62 324 LEU B O 1
ATOM 4063 N N . THR B 1 266 ? 37.897 29.678 149.859 1.00 35.18 325 THR B N 1
ATOM 4064 C CA . THR B 1 266 ? 38.764 28.764 149.098 1.00 34.91 325 THR B CA 1
ATOM 4065 C C . THR B 1 266 ? 38.209 28.376 147.726 1.00 34.74 325 THR B C 1
ATOM 4066 O O . THR B 1 266 ? 37.000 28.398 147.498 1.00 34.78 325 THR B O 1
ATOM 4070 N N . PHE B 1 267 ? 39.113 28.005 146.826 1.00 34.38 326 PHE B N 1
ATOM 4071 C CA . PHE B 1 267 ? 38.756 27.615 145.472 1.00 33.95 326 PHE B CA 1
ATOM 4072 C C . PHE B 1 267 ? 39.373 26.266 145.127 1.00 34.18 326 PHE B C 1
ATOM 4073 O O . PHE B 1 267 ? 40.297 26.189 144.308 1.00 34.08 326 PHE B O 1
ATOM 4081 N N . THR B 1 268 ? 38.858 25.207 145.746 1.00 34.39 327 THR B N 1
ATOM 4082 C CA . THR B 1 268 ? 39.466 23.884 145.615 1.00 34.96 327 THR B CA 1
ATOM 4083 C C . THR B 1 268 ? 38.668 22.949 144.700 1.00 35.24 327 THR B C 1
ATOM 4084 O O . THR B 1 268 ? 38.911 21.739 144.669 1.00 35.36 327 THR B O 1
ATOM 4088 N N . GLY B 1 269 ? 37.724 23.514 143.952 1.00 35.32 328 GLY B N 1
ATOM 4089 C CA . GLY B 1 269 ? 36.870 22.721 143.079 1.00 35.07 328 GLY B CA 1
ATOM 4090 C C . GLY B 1 269 ? 37.030 23.015 141.600 1.00 34.90 328 GLY B C 1
ATOM 4091 O O . GLY B 1 269 ? 38.138 23.048 141.071 1.00 34.77 328 GLY B O 1
ATOM 4092 N N . ASN B 1 270 ? 35.901 23.216 140.934 1.00 34.69 329 ASN B N 1
ATOM 4093 C CA . ASN B 1 270 ? 35.876 23.394 139.491 1.00 34.36 329 ASN B CA 1
ATOM 4094 C C . ASN B 1 270 ? 36.119 24.823 139.018 1.00 34.40 329 ASN B C 1
ATOM 4095 O O . ASN B 1 270 ? 35.963 25.116 137.840 1.00 34.46 329 ASN B O 1
ATOM 4100 N N . SER B 1 271 ? 36.487 25.712 139.935 1.00 34.55 330 SER B N 1
ATOM 4101 C CA . SER B 1 271 ? 36.635 27.123 139.601 1.00 34.59 330 SER B CA 1
ATOM 4102 C C . SER B 1 271 ? 37.931 27.695 140.138 1.00 34.77 330 SER B C 1
ATOM 4103 O O . SER B 1 271 ? 38.444 27.233 141.155 1.00 34.86 330 SER B O 1
ATOM 4106 N N . LYS B 1 272 ? 38.441 28.712 139.449 1.00 35.02 331 LYS B N 1
ATOM 4107 C CA . LYS B 1 272 ? 39.648 29.414 139.855 1.00 35.27 331 LYS B CA 1
ATOM 4108 C C . LYS B 1 272 ? 39.343 30.890 139.981 1.00 34.95 331 LYS B C 1
ATOM 4109 O O . LYS B 1 272 ? 38.587 31.431 139.184 1.00 35.11 331 LYS B O 1
ATOM 4115 N N . LEU B 1 273 ? 39.910 31.525 141.005 1.00 34.83 332 LEU B N 1
ATOM 4116 C CA . LEU B 1 273 ? 39.781 32.958 141.225 1.00 34.51 332 LEU B CA 1
ATOM 4117 C C . LEU B 1 273 ? 40.434 33.667 140.053 1.00 34.72 332 LEU B C 1
ATOM 4118 O O . LEU B 1 273 ? 41.483 33.244 139.575 1.00 34.66 332 LEU B O 1
ATOM 4123 N N . VAL B 1 274 ? 39.794 34.727 139.576 1.00 34.95 333 VAL B N 1
ATOM 4124 C CA . VAL B 1 274 ? 40.357 35.557 138.525 1.00 35.05 333 VAL B CA 1
ATOM 4125 C C . VAL B 1 274 ? 40.591 36.925 139.127 1.00 35.45 333 VAL B C 1
ATOM 4126 O O . VAL B 1 274 ? 39.658 37.592 139.576 1.00 35.53 333 VAL B O 1
ATOM 4130 N N . GLY B 1 275 ? 41.848 37.332 139.140 1.00 36.01 334 GLY B N 1
ATOM 4131 C CA . GLY B 1 275 ? 42.216 38.600 139.746 1.00 36.98 334 GLY B CA 1
ATOM 4132 C C . GLY B 1 275 ? 42.096 38.550 141.251 1.00 37.54 334 GLY B C 1
ATOM 4133 O O . GLY B 1 275 ? 42.362 37.525 141.879 1.00 37.58 334 GLY B O 1
ATOM 4134 N N . ASN B 1 276 ? 41.680 39.658 141.835 1.00 38.43 335 ASN B N 1
ATOM 4135 C CA . ASN B 1 276 ? 41.675 39.754 143.275 1.00 39.46 335 ASN B CA 1
ATOM 4136 C C . ASN B 1 276 ? 40.319 39.525 143.889 1.00 39.28 335 ASN B C 1
ATOM 4137 O O . ASN B 1 276 ? 39.299 39.875 143.315 1.00 39.58 335 ASN B O 1
ATOM 4142 N N . SER B 1 277 ? 40.329 38.911 145.060 1.00 39.55 336 SER B N 1
ATOM 4143 C CA . SER B 1 277 ? 39.131 38.737 145.862 1.00 39.84 336 SER B CA 1
ATOM 4144 C C . SER B 1 277 ? 39.036 39.860 146.910 1.00 39.95 336 SER B C 1
ATOM 4145 O O . SER B 1 277 ? 40.017 40.171 147.601 1.00 39.85 336 SER B O 1
ATOM 4148 N N . LEU B 1 278 ? 37.856 40.470 147.006 1.00 40.04 337 LEU B N 1
ATOM 4149 C CA . LEU B 1 278 ? 37.616 41.583 147.917 1.00 40.07 337 LEU B CA 1
ATOM 4150 C C . LEU B 1 278 ? 36.748 41.117 149.059 1.00 40.52 337 LEU B C 1
ATOM 4151 O O . LEU B 1 278 ? 35.579 40.778 148.861 1.00 40.33 337 LEU B O 1
ATOM 4156 N N . ASN B 1 279 ? 37.335 41.107 150.257 1.00 41.22 338 ASN B N 1
ATOM 4157 C CA . ASN B 1 279 ? 36.699 40.527 151.441 1.00 41.57 338 ASN B CA 1
ATOM 4158 C C . ASN B 1 279 ? 36.553 41.529 152.556 1.00 41.62 338 ASN B C 1
ATOM 4159 O O . ASN B 1 279 ? 37.534 42.135 152.976 1.00 41.80 338 ASN B O 1
ATOM 4164 N N . VAL B 1 280 ? 35.319 41.702 153.016 1.00 41.66 339 VAL B N 1
ATOM 4165 C CA . VAL B 1 280 ? 35.025 42.560 154.150 1.00 41.83 339 VAL B CA 1
ATOM 4166 C C . VAL B 1 280 ? 34.339 41.740 155.240 1.00 42.24 339 VAL B C 1
ATOM 4167 O O . VAL B 1 280 ? 33.232 41.226 155.039 1.00 42.19 339 VAL B O 1
ATOM 4171 N N . THR B 1 281 ? 35.007 41.614 156.388 1.00 42.73 340 THR B N 1
ATOM 4172 C CA . THR B 1 281 ? 34.457 40.876 157.537 1.00 43.17 340 THR B CA 1
ATOM 4173 C C . THR B 1 281 ? 34.199 41.776 158.750 1.00 43.48 340 THR B C 1
ATOM 4174 O O . THR B 1 281 ? 35.005 42.659 159.085 1.00 43.57 340 THR B O 1
ATOM 4178 N N . SER B 1 282 ? 33.063 41.543 159.398 1.00 43.76 341 SER B N 1
ATOM 4179 C CA . SER B 1 282 ? 32.683 42.267 160.597 1.00 43.98 341 SER B CA 1
ATOM 4180 C C . SER B 1 282 ? 31.984 41.295 161.547 1.00 44.36 341 SER B C 1
ATOM 4181 O O . SER B 1 282 ? 31.668 40.154 161.177 1.00 44.42 341 SER B O 1
ATOM 4184 N N . SER B 1 283 ? 31.740 41.741 162.774 1.00 44.52 342 SER B N 1
ATOM 4185 C CA . SER B 1 283 ? 30.962 40.930 163.690 1.00 44.50 342 SER B CA 1
ATOM 4186 C C . SER B 1 283 ? 29.497 41.014 163.296 1.00 44.18 342 SER B C 1
ATOM 4187 O O . SER B 1 283 ? 28.889 42.082 163.407 1.00 44.42 342 SER B O 1
ATOM 4190 N N . GLY B 1 284 ? 28.949 39.900 162.806 1.00 43.76 343 GLY B N 1
ATOM 4191 C CA . GLY B 1 284 ? 27.525 39.826 162.437 1.00 43.13 343 GLY B CA 1
ATOM 4192 C C . GLY B 1 284 ? 27.243 39.734 160.944 1.00 42.60 343 GLY B C 1
ATOM 4193 O O . GLY B 1 284 ? 26.188 39.221 160.531 1.00 42.55 343 GLY B O 1
ATOM 4194 N N . ALA B 1 285 ? 28.188 40.223 160.141 1.00 41.97 344 ALA B N 1
ATOM 4195 C CA . ALA B 1 285 ? 28.046 40.246 158.691 1.00 41.42 344 ALA B CA 1
ATOM 4196 C C . ALA B 1 285 ? 29.383 40.232 157.940 1.00 41.04 344 ALA B C 1
ATOM 4197 O O . ALA B 1 285 ? 30.371 40.811 158.395 1.00 41.10 344 ALA B O 1
ATOM 4199 N N . SER B 1 286 ? 29.393 39.572 156.782 1.00 40.43 345 SER B N 1
ATOM 4200 C CA . SER B 1 286 ? 30.557 39.558 155.887 1.00 39.67 345 SER B CA 1
ATOM 4201 C C . SER B 1 286 ? 30.126 39.722 154.443 1.00 38.59 345 SER B C 1
ATOM 4202 O O . SER B 1 286 ? 29.029 39.317 154.078 1.00 38.64 345 SER B O 1
ATOM 4205 N N . ALA B 1 287 ? 30.999 40.311 153.632 1.00 37.22 346 ALA B N 1
ATOM 4206 C CA . ALA B 1 287 ? 30.782 40.409 152.197 1.00 35.97 346 ALA B CA 1
ATOM 4207 C C . ALA B 1 287 ? 32.046 40.036 151.425 1.00 35.12 346 ALA B C 1
ATOM 4208 O O . ALA B 1 287 ? 33.142 40.533 151.708 1.00 34.99 346 ALA B O 1
ATOM 4210 N N . LEU B 1 288 ? 31.887 39.143 150.459 1.00 33.94 347 LEU B N 1
ATOM 4211 C CA . LEU B 1 288 ? 32.964 38.819 149.547 1.00 32.93 347 LEU B CA 1
ATOM 4212 C C . LEU B 1 288 ? 32.486 39.056 148.131 1.00 32.47 347 LEU B C 1
ATOM 4213 O O . LEU B 1 288 ? 31.337 38.750 147.790 1.00 33.09 347 LEU B O 1
ATOM 4218 N N . THR B 1 289 ? 33.353 39.634 147.312 1.00 31.49 348 THR B N 1
ATOM 4219 C CA . THR B 1 289 ? 33.050 39.851 145.905 1.00 30.50 348 THR B CA 1
ATOM 4220 C C . THR B 1 289 ? 34.294 39.538 145.087 1.00 30.15 348 THR B C 1
ATOM 4221 O O . THR B 1 289 ? 35.398 39.904 145.467 1.00 30.30 348 THR B O 1
ATOM 4225 N N . PHE B 1 290 ? 34.115 38.825 143.985 1.00 29.63 349 PHE B N 1
ATOM 4226 C CA . PHE B 1 290 ? 35.229 38.336 143.180 1.00 29.33 349 PHE B CA 1
ATOM 4227 C C . PHE B 1 290 ? 34.683 37.786 141.879 1.00 29.75 349 PHE B C 1
ATOM 4228 O O . PHE B 1 290 ? 33.497 37.445 141.793 1.00 29.84 349 PHE B O 1
ATOM 4236 N N . THR B 1 291 ? 35.531 37.697 140.861 1.00 30.04 350 THR B N 1
ATOM 4237 C CA . THR B 1 291 ? 35.113 36.994 139.661 1.00 30.42 350 THR B CA 1
ATOM 4238 C C . THR B 1 291 ? 35.884 35.661 139.559 1.00 30.60 350 THR B C 1
ATOM 4239 O O . THR B 1 291 ? 37.099 35.618 139.772 1.00 30.74 350 THR B O 1
ATOM 4243 N N . LEU B 1 292 ? 35.167 34.571 139.293 1.00 30.73 351 LEU B N 1
ATOM 4244 C CA . LEU B 1 292 ? 35.807 33.274 139.141 1.00 30.84 351 LEU B CA 1
ATOM 4245 C C . LEU B 1 292 ? 35.615 32.704 137.739 1.00 31.14 351 LEU B C 1
ATOM 4246 O O . LEU B 1 292 ? 34.814 33.211 136.952 1.00 31.42 351 LEU B O 1
ATOM 4251 N N . ASN B 1 293 ? 36.358 31.645 137.443 1.00 31.28 352 ASN B N 1
ATOM 4252 C CA . ASN B 1 293 ? 36.303 30.977 136.157 1.00 31.52 352 ASN B CA 1
ATOM 4253 C C . ASN B 1 293 ? 35.953 29.512 136.392 1.00 31.63 352 ASN B C 1
ATOM 4254 O O . ASN B 1 293 ? 36.757 28.739 136.900 1.00 31.62 352 ASN B O 1
ATOM 4259 N N . SER B 1 294 ? 34.732 29.137 136.044 1.00 31.93 353 SER B N 1
ATOM 4260 C CA . SER B 1 294 ? 34.265 27.782 136.305 1.00 32.00 353 SER B CA 1
ATOM 4261 C C . SER B 1 294 ? 34.421 26.870 135.101 1.00 32.52 353 SER B C 1
ATOM 4262 O O . SER B 1 294 ? 34.214 27.254 133.956 1.00 32.85 353 SER B O 1
ATOM 4265 N N . THR B 1 295 ? 34.784 25.638 135.399 1.00 32.93 354 THR B N 1
ATOM 4266 C CA . THR B 1 295 ? 34.986 24.613 134.414 1.00 33.09 354 THR B CA 1
ATOM 4267 C C . THR B 1 295 ? 33.613 24.007 134.113 1.00 33.39 354 THR B C 1
ATOM 4268 O O . THR B 1 295 ? 33.414 23.336 133.094 1.00 33.66 354 THR B O 1
ATOM 4272 N N . GLY B 1 296 ? 32.661 24.273 135.007 1.00 33.37 355 GLY B N 1
ATOM 4273 C CA . GLY B 1 296 ? 31.295 23.806 134.857 1.00 33.20 355 GLY B CA 1
ATOM 4274 C C . GLY B 1 296 ? 31.068 22.385 135.329 1.00 33.36 355 GLY B C 1
ATOM 4275 O O . GLY B 1 296 ? 29.927 21.989 135.587 1.00 33.24 355 GLY B O 1
ATOM 4276 N N . VAL B 1 297 ? 32.141 21.605 135.437 1.00 33.51 356 VAL B N 1
ATOM 4277 C CA . VAL B 1 297 ? 31.992 20.195 135.788 1.00 33.76 356 VAL B CA 1
ATOM 4278 C C . VAL B 1 297 ? 31.807 20.011 137.290 1.00 34.41 356 VAL B C 1
ATOM 4279 O O . VAL B 1 297 ? 32.607 20.502 138.083 1.00 34.33 356 VAL B O 1
ATOM 4283 N N . PRO B 1 298 ? 30.727 19.316 137.678 1.00 35.16 357 PRO B N 1
ATOM 4284 C CA . PRO B 1 298 ? 30.386 19.208 139.092 1.00 35.86 357 PRO B CA 1
ATOM 4285 C C . PRO B 1 298 ? 31.406 18.389 139.868 1.00 36.55 357 PRO B C 1
ATOM 4286 O O . PRO B 1 298 ? 31.970 17.421 139.344 1.00 36.50 357 PRO B O 1
ATOM 4290 N N . ASN B 1 299 ? 31.635 18.808 141.110 1.00 37.43 358 ASN B N 1
ATOM 4291 C CA . ASN B 1 299 ? 32.539 18.143 142.036 1.00 38.10 358 ASN B CA 1
ATOM 4292 C C . ASN B 1 299 ? 31.796 17.988 143.358 1.00 38.71 358 ASN B C 1
ATOM 4293 O O . ASN B 1 299 ? 31.365 18.983 143.954 1.00 38.91 358 ASN B O 1
ATOM 4298 N N . SER B 1 300 ? 31.630 16.747 143.807 1.00 39.36 359 SER B N 1
ATOM 4299 C CA . SER B 1 300 ? 30.820 16.478 145.008 1.00 39.98 359 SER B CA 1
ATOM 4300 C C . SER B 1 300 ? 31.592 16.649 146.320 1.00 39.90 359 SER B C 1
ATOM 4301 O O . SER B 1 300 ? 30.982 16.677 147.385 1.00 40.11 359 SER B O 1
ATOM 4304 N N . SER B 1 301 ? 32.917 16.750 146.234 1.00 39.67 360 SER B N 1
ATOM 4305 C CA . SER B 1 301 ? 33.764 16.973 147.410 1.00 39.64 360 SER B CA 1
ATOM 4306 C C . SER B 1 301 ? 34.081 18.456 147.634 1.00 39.34 360 SER B C 1
ATOM 4307 O O . SER B 1 301 ? 34.075 18.924 148.768 1.00 39.36 360 SER B O 1
ATOM 4310 N N . ASN B 1 302 ? 34.387 19.178 146.556 1.00 38.86 361 ASN B N 1
ATOM 4311 C CA . ASN B 1 302 ? 34.776 20.580 146.652 1.00 38.41 361 ASN B CA 1
ATOM 4312 C C . ASN B 1 302 ? 33.881 21.474 145.806 1.00 37.92 361 ASN B C 1
ATOM 4313 O O . ASN B 1 302 ? 33.704 21.216 144.614 1.00 38.09 361 ASN B O 1
ATOM 4318 N N . SER B 1 303 ? 33.326 22.523 146.412 1.00 37.18 362 SER B N 1
ATOM 4319 C CA . SER B 1 303 ? 32.462 23.447 145.680 1.00 36.68 362 SER B CA 1
ATOM 4320 C C . SER B 1 303 ? 33.249 24.410 144.791 1.00 36.57 362 SER B C 1
ATOM 4321 O O . SER B 1 303 ? 34.475 24.405 144.797 1.00 36.67 362 SER B O 1
ATOM 4324 N N . SER B 1 304 ? 32.544 25.222 144.012 1.00 36.44 363 SER B N 1
ATOM 4325 C CA . SER B 1 304 ? 33.200 26.168 143.114 1.00 36.31 363 SER B CA 1
ATOM 4326 C C . SER B 1 304 ? 33.980 27.167 143.940 1.00 36.26 363 SER B C 1
ATOM 4327 O O . SER B 1 304 ? 35.126 27.477 143.629 1.00 36.49 363 SER B O 1
ATOM 4330 N N . PHE B 1 305 ? 33.338 27.667 144.991 1.00 36.16 364 PHE B N 1
ATOM 4331 C CA . PHE B 1 305 ? 34.033 28.341 146.073 1.00 36.12 364 PHE B CA 1
ATOM 4332 C C . PHE B 1 305 ? 33.415 27.969 147.410 1.00 36.59 364 PHE B C 1
ATOM 4333 O O . PHE B 1 305 ? 32.235 27.637 147.488 1.00 36.57 364 PHE B O 1
ATOM 4341 N N . SER B 1 306 ? 34.236 27.989 148.452 1.00 37.43 365 SER B N 1
ATOM 4342 C CA . SER B 1 306 ? 33.786 27.667 149.798 1.00 38.30 365 SER B CA 1
ATOM 4343 C C . SER B 1 306 ? 34.238 28.735 150.745 1.00 38.79 365 SER B C 1
ATOM 4344 O O . SER B 1 306 ? 35.302 29.330 150.554 1.00 39.04 365 SER B O 1
ATOM 4347 N N . VAL B 1 307 ? 33.434 28.973 151.771 1.00 39.48 366 VAL B N 1
ATOM 4348 C CA . VAL B 1 307 ? 33.904 29.755 152.900 1.00 40.41 366 VAL B CA 1
ATOM 4349 C C . VAL B 1 307 ? 33.773 28.943 154.185 1.00 41.02 366 VAL B C 1
ATOM 4350 O O . VAL B 1 307 ? 32.699 28.422 154.498 1.00 41.10 366 VAL B O 1
ATOM 4354 N N . GLY B 1 308 ? 34.895 28.816 154.893 1.00 41.75 367 GLY B N 1
ATOM 4355 C CA . GLY B 1 308 ? 35.012 27.917 156.039 1.00 42.76 367 GLY B CA 1
ATOM 4356 C C . GLY B 1 308 ? 34.884 28.567 157.405 1.00 43.37 367 GLY B C 1
ATOM 4357 O O . GLY B 1 308 ? 34.791 29.797 157.506 1.00 43.40 367 GLY B O 1
ATOM 4358 N N . THR B 1 309 ? 34.883 27.726 158.448 1.00 43.88 368 THR B N 1
ATOM 4359 C CA . THR B 1 309 ? 34.724 28.159 159.854 1.00 44.36 368 THR B CA 1
ATOM 4360 C C . THR B 1 309 ? 33.725 29.331 160.010 1.00 43.90 368 THR B C 1
ATOM 4361 O O . THR B 1 309 ? 34.076 30.444 160.431 1.00 43.70 368 THR B O 1
ATOM 4365 N N . VAL B 1 310 ? 32.480 29.049 159.630 1.00 43.54 369 VAL B N 1
ATOM 4366 C CA . VAL B 1 310 ? 31.402 30.022 159.647 1.00 43.54 369 VAL B CA 1
ATOM 4367 C C . VAL B 1 310 ? 30.552 29.788 160.885 1.00 43.61 369 VAL B C 1
ATOM 4368 O O . VAL B 1 310 ? 30.051 28.679 161.099 1.00 43.79 369 VAL B O 1
ATOM 4372 N N . VAL B 1 311 ? 30.382 30.841 161.682 1.00 43.53 370 VAL B N 1
ATOM 4373 C CA . VAL B 1 311 ? 29.760 30.734 163.002 1.00 43.50 370 VAL B CA 1
ATOM 4374 C C . VAL B 1 311 ? 28.388 31.391 162.996 1.00 43.42 370 VAL B C 1
ATOM 4375 O O . VAL B 1 311 ? 28.269 32.589 162.715 1.00 43.44 370 VAL B O 1
ATOM 4379 N N . ALA B 1 312 ? 27.363 30.606 163.324 1.00 43.39 371 ALA B N 1
ATOM 4380 C CA . ALA B 1 312 ? 25.987 31.114 163.452 1.00 43.48 371 ALA B CA 1
ATOM 4381 C C . ALA B 1 312 ? 25.531 31.843 162.186 1.00 43.37 371 ALA B C 1
ATOM 4382 O O . ALA B 1 312 ? 25.255 33.049 162.199 1.00 43.70 371 ALA B O 1
ATOM 4384 N N . LEU B 1 313 ? 25.477 31.092 161.091 1.00 42.95 372 LEU B N 1
ATOM 4385 C CA . LEU B 1 313 ? 25.004 31.594 159.814 1.00 42.16 372 LEU B CA 1
ATOM 4386 C C . LEU B 1 313 ? 23.499 31.698 159.906 1.00 41.70 372 LEU B C 1
ATOM 4387 O O . LEU B 1 313 ? 22.834 30.692 160.121 1.00 41.81 372 LEU B O 1
ATOM 4392 N N . THR B 1 314 ? 22.962 32.903 159.757 1.00 41.00 373 THR B N 1
ATOM 4393 C CA . THR B 1 314 ? 21.512 33.067 159.724 1.00 40.56 373 THR B CA 1
ATOM 4394 C C . THR B 1 314 ? 20.994 33.206 158.296 1.00 39.96 373 THR B C 1
ATOM 4395 O O . THR B 1 314 ? 19.949 32.657 157.959 1.00 40.07 373 THR B O 1
ATOM 4399 N N . ARG B 1 315 ? 21.745 33.913 157.452 1.00 39.21 374 ARG B N 1
ATOM 4400 C CA . ARG B 1 315 ? 21.267 34.280 156.111 1.00 38.24 374 ARG B CA 1
ATOM 4401 C C . ARG B 1 315 ? 22.392 34.333 155.065 1.00 37.57 374 ARG B C 1
ATOM 4402 O O . ARG B 1 315 ? 23.505 34.806 155.351 1.00 37.25 374 ARG B O 1
ATOM 4410 N N . VAL B 1 316 ? 22.082 33.843 153.861 1.00 36.69 375 VAL B N 1
ATOM 4411 C CA . VAL B 1 316 ? 22.964 33.963 152.695 1.00 35.86 375 VAL B CA 1
ATOM 4412 C C . VAL B 1 316 ? 22.227 34.689 151.575 1.00 35.37 375 VAL B C 1
ATOM 4413 O O . VAL B 1 316 ? 21.148 34.262 151.147 1.00 35.55 375 VAL B O 1
ATOM 4417 N N . ARG B 1 317 ? 22.812 35.792 151.116 1.00 34.53 376 ARG B N 1
ATOM 4418 C CA . ARG B 1 317 ? 22.291 36.530 149.970 1.00 33.52 376 ARG B CA 1
ATOM 4419 C C . ARG B 1 317 ? 23.412 36.752 148.988 1.00 33.16 376 ARG B C 1
ATOM 4420 O O . ARG B 1 317 ? 24.516 37.154 149.363 1.00 33.24 376 ARG B O 1
ATOM 4428 N N . MET B 1 318 ? 23.132 36.474 147.719 1.00 32.43 377 MET B N 1
ATOM 4429 C CA . MET B 1 318 ? 24.189 36.380 146.741 1.00 31.35 377 MET B CA 1
ATOM 4430 C C . MET B 1 318 ? 23.733 36.789 145.366 1.00 31.38 377 MET B C 1
ATOM 4431 O O . MET B 1 318 ? 22.552 36.703 145.032 1.00 31.64 377 MET B O 1
ATOM 4436 N N . THR B 1 319 ? 24.709 37.203 144.566 1.00 31.02 378 THR B N 1
ATOM 4437 C CA . THR B 1 319 ? 24.489 37.701 143.231 1.00 30.36 378 THR B CA 1
ATOM 4438 C C . THR B 1 319 ? 25.532 37.043 142.292 1.00 30.19 378 THR B C 1
ATOM 4439 O O . THR B 1 319 ? 26.738 37.050 142.570 1.00 30.37 378 THR B O 1
ATOM 4443 N N . ILE B 1 320 ? 25.071 36.400 141.224 1.00 29.58 379 ILE B N 1
ATOM 4444 C CA . ILE B 1 320 ? 25.986 35.782 140.278 1.00 28.86 379 ILE B CA 1
ATOM 4445 C C . ILE B 1 320 ? 25.657 36.266 138.878 1.00 28.92 379 ILE B C 1
ATOM 4446 O O . ILE B 1 320 ? 24.493 36.294 138.477 1.00 29.01 379 ILE B O 1
ATOM 4451 N N . THR B 1 321 ? 26.689 36.661 138.140 1.00 28.69 380 THR B N 1
ATOM 4452 C CA . THR B 1 321 ? 26.514 37.252 136.830 1.00 28.31 380 THR B CA 1
ATOM 4453 C C . THR B 1 321 ? 27.569 36.721 135.884 1.00 28.35 380 THR B C 1
ATOM 4454 O O . THR B 1 321 ? 28.762 36.833 136.166 1.00 28.38 380 THR B O 1
ATOM 4458 N N . ARG B 1 322 ? 27.143 36.127 134.771 1.00 28.28 381 ARG B N 1
ATOM 4459 C CA . ARG B 1 322 ? 28.098 35.743 133.748 1.00 28.47 381 ARG B CA 1
ATOM 4460 C C . ARG B 1 322 ? 28.776 36.995 133.218 1.00 28.73 381 ARG B C 1
ATOM 4461 O O . ARG B 1 322 ? 28.141 38.037 133.083 1.00 29.13 381 ARG B O 1
ATOM 4469 N N . CYS B 1 323 ? 30.063 36.895 132.923 1.00 28.89 382 CYS B N 1
ATOM 4470 C CA . CYS B 1 323 ? 30.803 38.026 132.382 1.00 29.50 382 CYS B CA 1
ATOM 4471 C C . CYS B 1 323 ? 32.082 37.550 131.689 1.00 29.90 382 CYS B C 1
ATOM 4472 O O . CYS B 1 323 ? 32.272 36.355 131.497 1.00 29.78 382 CYS B O 1
ATOM 4475 N N . SER B 1 324 ? 32.945 38.496 131.321 1.00 30.57 383 SER B N 1
ATOM 4476 C CA . SER B 1 324 ? 34.278 38.184 130.830 1.00 31.28 383 SER B CA 1
ATOM 4477 C C . SER B 1 324 ? 35.266 38.412 131.962 1.00 31.39 383 SER B C 1
ATOM 4478 O O . SER B 1 324 ? 34.915 39.036 132.955 1.00 31.39 383 SER B O 1
ATOM 4481 N N . PRO B 1 325 ? 36.498 37.896 131.827 1.00 31.65 384 PRO B N 1
ATOM 4482 C CA . PRO B 1 325 ? 37.545 38.167 132.828 1.00 31.99 384 PRO B CA 1
ATOM 4483 C C . PRO B 1 325 ? 38.128 39.596 132.853 1.00 32.39 384 PRO B C 1
ATOM 4484 O O . PRO B 1 325 ? 38.968 39.891 133.715 1.00 32.29 384 PRO B O 1
ATOM 4488 N N . GLU B 1 326 ? 37.700 40.473 131.942 1.00 32.72 385 GLU B N 1
ATOM 4489 C CA . GLU B 1 326 ? 38.321 41.797 131.844 1.00 33.50 385 GLU B CA 1
ATOM 4490 C C . GLU B 1 326 ? 37.933 42.681 133.015 1.00 33.16 385 GLU B C 1
ATOM 4491 O O . GLU B 1 326 ? 38.631 43.656 133.334 1.00 33.00 385 GLU B O 1
ATOM 4497 N N . THR B 1 327 ? 36.823 42.326 133.657 1.00 32.78 386 THR B N 1
ATOM 4498 C CA . THR B 1 327 ? 36.276 43.123 134.737 1.00 32.36 386 THR B CA 1
ATOM 4499 C C . THR B 1 327 ? 36.658 42.573 136.109 1.00 32.36 386 THR B C 1
ATOM 4500 O O . THR B 1 327 ? 36.072 42.958 137.123 1.00 32.40 386 THR B O 1
ATOM 4504 N N . ALA B 1 328 ? 37.640 41.672 136.140 1.00 32.22 387 ALA B N 1
ATOM 4505 C CA . ALA B 1 328 ? 38.129 41.115 137.411 1.00 32.22 387 ALA B CA 1
ATOM 4506 C C . ALA B 1 328 ? 38.708 42.235 138.258 1.00 32.24 387 ALA B C 1
ATOM 4507 O O . ALA B 1 328 ? 39.204 43.233 137.715 1.00 32.58 387 ALA B O 1
ATOM 4509 N N . TYR B 1 329 ? 38.612 42.083 139.577 1.00 32.01 388 TYR B N 1
ATOM 4510 C CA . TYR B 1 329 ? 39.119 43.078 140.508 1.00 31.66 388 TYR B CA 1
ATOM 4511 C C . TYR B 1 329 ? 40.634 43.045 140.560 1.00 32.31 388 TYR B C 1
ATOM 4512 O O . TYR B 1 329 ? 41.249 41.999 140.383 1.00 32.16 388 TYR B O 1
ATOM 4521 N N . LEU B 1 330 ? 41.226 44.203 140.834 1.00 33.30 389 LEU B N 1
ATOM 4522 C CA . LEU B 1 330 ? 42.676 44.343 140.842 1.00 33.98 389 LEU B CA 1
ATOM 4523 C C . LEU B 1 330 ? 43.256 44.215 142.237 1.00 34.52 389 LEU B C 1
ATOM 4524 O O . LEU B 1 330 ? 42.574 44.480 143.226 1.00 34.81 389 LEU B O 1
ATOM 4529 N N . ALA B 1 331 ? 44.516 43.784 142.308 1.00 35.31 390 ALA B N 1
ATOM 4530 C CA . ALA B 1 331 ? 45.298 43.832 143.549 1.00 35.51 390 ALA B CA 1
ATOM 4531 C C . ALA B 1 331 ? 45.854 45.248 143.712 1.00 35.50 390 ALA B C 1
ATOM 4532 O O . ALA B 1 331 ? 45.662 45.864 144.754 1.00 35.61 390 ALA B O 1
ATOM 4534 N N . ASN C 1 1 ? -36.528 -7.596 108.567 1.00 40.36 60 ASN C N 1
ATOM 4535 C CA . ASN C 1 1 ? -37.437 -7.366 107.389 1.00 40.46 60 ASN C CA 1
ATOM 4536 C C . ASN C 1 1 ? -38.369 -6.163 107.546 1.00 40.14 60 ASN C C 1
ATOM 4537 O O . ASN C 1 1 ? -38.858 -5.874 108.633 1.00 40.42 60 ASN C O 1
ATOM 4542 N N . ILE C 1 2 ? -38.630 -5.473 106.448 1.00 39.72 61 ILE C N 1
ATOM 4543 C CA . ILE C 1 2 ? -39.564 -4.357 106.463 1.00 39.46 61 ILE C CA 1
ATOM 4544 C C . ILE C 1 2 ? -41.001 -4.887 106.510 1.00 39.08 61 ILE C C 1
ATOM 4545 O O . ILE C 1 2 ? -41.338 -5.859 105.834 1.00 39.20 61 ILE C O 1
ATOM 4550 N N . SER C 1 3 ? -41.837 -4.269 107.335 1.00 38.63 62 SER C N 1
ATOM 4551 C CA . SER C 1 3 ? -43.257 -4.607 107.354 1.00 38.18 62 SER C CA 1
ATOM 4552 C C . SER C 1 3 ? -44.091 -3.420 106.887 1.00 38.27 62 SER C C 1
ATOM 4553 O O . SER C 1 3 ? -43.624 -2.282 106.895 1.00 37.88 62 SER C O 1
ATOM 4556 N N . TYR C 1 4 ? -45.322 -3.690 106.464 1.00 38.55 63 TYR C N 1
ATOM 4557 C CA . TYR C 1 4 ? -46.263 -2.612 106.167 1.00 38.96 63 TYR C CA 1
ATOM 4558 C C . TYR C 1 4 ? -46.952 -2.192 107.453 1.00 38.45 63 TYR C C 1
ATOM 4559 O O . TYR C 1 4 ? -47.321 -3.039 108.261 1.00 38.46 63 TYR C O 1
ATOM 4568 N N . THR C 1 5 ? -47.126 -0.898 107.668 1.00 38.01 64 THR C N 1
ATOM 4569 C CA . THR C 1 5 ? -47.815 -0.490 108.883 1.00 37.79 64 THR C CA 1
ATOM 4570 C C . THR C 1 5 ? -49.311 -0.302 108.623 1.00 37.60 64 THR C C 1
ATOM 4571 O O . THR C 1 5 ? -49.708 0.436 107.719 1.00 37.29 64 THR C O 1
ATOM 4575 N N . GLU C 1 6 ? -50.126 -1.004 109.404 1.00 37.44 65 GLU C N 1
ATOM 4576 C CA . GLU C 1 6 ? -51.576 -0.892 109.319 1.00 37.85 65 GLU C CA 1
ATOM 4577 C C . GLU C 1 6 ? -52.064 0.528 109.559 1.00 37.88 65 GLU C C 1
ATOM 4578 O O . GLU C 1 6 ? -51.693 1.171 110.544 1.00 38.04 65 GLU C O 1
ATOM 4584 N N . GLY C 1 7 ? -52.912 1.003 108.658 1.00 37.88 66 GLY C N 1
ATOM 4585 C CA . GLY C 1 7 ? -53.588 2.276 108.852 1.00 37.81 66 GLY C CA 1
ATOM 4586 C C . GLY C 1 7 ? -52.787 3.486 108.429 1.00 37.72 66 GLY C C 1
ATOM 4587 O O . GLY C 1 7 ? -53.213 4.613 108.644 1.00 37.93 66 GLY C O 1
ATOM 4588 N N . ALA C 1 8 ? -51.624 3.262 107.832 1.00 37.63 67 ALA C N 1
ATOM 4589 C CA . ALA C 1 8 ? -50.849 4.363 107.285 1.00 37.79 67 ALA C CA 1
ATOM 4590 C C . ALA C 1 8 ? -51.060 4.476 105.784 1.00 38.02 67 ALA C C 1
ATOM 4591 O O . ALA C 1 8 ? -51.053 3.476 105.064 1.00 37.88 67 ALA C O 1
ATOM 4593 N N . LYS C 1 9 ? -51.260 5.702 105.318 1.00 38.32 68 LYS C N 1
ATOM 4594 C CA . LYS C 1 9 ? -51.155 5.999 103.900 1.00 38.76 68 LYS C CA 1
ATOM 4595 C C . LYS C 1 9 ? -49.662 6.215 103.602 1.00 38.49 68 LYS C C 1
ATOM 4596 O O . LYS C 1 9 ? -48.864 6.316 104.545 1.00 38.51 68 LYS C O 1
ATOM 4602 N N . PRO C 1 10 ? -49.270 6.265 102.305 1.00 38.30 69 PRO C N 1
ATOM 4603 C CA . PRO C 1 10 ? -47.858 6.459 101.940 1.00 37.95 69 PRO C CA 1
ATOM 4604 C C . PRO C 1 10 ? -47.223 7.684 102.595 1.00 37.65 69 PRO C C 1
ATOM 4605 O O . PRO C 1 10 ? -47.887 8.712 102.771 1.00 37.40 69 PRO C O 1
ATOM 4609 N N . GLY C 1 11 ? -45.951 7.558 102.972 1.00 37.35 70 GLY C N 1
ATOM 4610 C CA . GLY C 1 11 ? -45.189 8.685 103.518 1.00 36.67 70 GLY C CA 1
ATOM 4611 C C . GLY C 1 11 ? -45.506 9.095 104.945 1.00 36.24 70 GLY C C 1
ATOM 4612 O O . GLY C 1 11 ? -45.104 10.170 105.379 1.00 36.25 70 GLY C O 1
ATOM 4613 N N . ALA C 1 12 ? -46.210 8.242 105.685 1.00 35.70 71 ALA C N 1
ATOM 4614 C CA . ALA C 1 12 ? -46.506 8.524 107.090 1.00 35.00 71 ALA C CA 1
ATOM 4615 C C . ALA C 1 12 ? -45.272 8.290 107.963 1.00 34.72 71 ALA C C 1
ATOM 4616 O O . ALA C 1 12 ? -44.341 7.579 107.565 1.00 34.64 71 ALA C O 1
ATOM 4618 N N . ILE C 1 13 ? -45.259 8.897 109.144 1.00 34.24 72 ILE C N 1
ATOM 4619 C CA . ILE C 1 13 ? -44.267 8.536 110.138 1.00 34.17 72 ILE C CA 1
ATOM 4620 C C . ILE C 1 13 ? -44.935 7.694 111.199 1.00 33.67 72 ILE C C 1
ATOM 4621 O O . ILE C 1 13 ? -46.132 7.858 111.470 1.00 33.88 72 ILE C O 1
ATOM 4626 N N . SER C 1 14 ? -44.171 6.779 111.781 1.00 32.94 73 SER C N 1
ATOM 4627 C CA . SER C 1 14 ? -44.683 5.934 112.840 1.00 32.60 73 SER C CA 1
ATOM 4628 C C . SER C 1 14 ? -43.743 5.915 114.036 1.00 32.42 73 SER C C 1
ATOM 4629 O O . SER C 1 14 ? -42.537 6.100 113.901 1.00 32.84 73 SER C O 1
ATOM 4632 N N . ALA C 1 15 ? -44.302 5.698 115.212 1.00 31.97 74 ALA C N 1
ATOM 4633 C CA . ALA C 1 15 ? -43.495 5.472 116.385 1.00 31.72 74 ALA C CA 1
ATOM 4634 C C . ALA C 1 15 ? -43.648 4.002 116.748 1.00 31.59 74 ALA C C 1
ATOM 4635 O O . ALA C 1 15 ? -44.770 3.542 116.963 1.00 31.82 74 ALA C O 1
ATOM 4637 N N . PRO C 1 16 ? -42.528 3.260 116.814 1.00 31.24 75 PRO C N 1
ATOM 4638 C CA . PRO C 1 16 ? -42.576 1.861 117.226 1.00 31.11 75 PRO C CA 1
ATOM 4639 C C . PRO C 1 16 ? -42.509 1.820 118.753 1.00 31.10 75 PRO C C 1
ATOM 4640 O O . PRO C 1 16 ? -42.364 2.885 119.371 1.00 31.05 75 PRO C O 1
ATOM 4644 N N . VAL C 1 17 ? -42.622 0.642 119.373 1.00 31.10 76 VAL C N 1
ATOM 4645 C CA . VAL C 1 17 ? -42.469 0.598 120.830 1.00 31.21 76 VAL C CA 1
ATOM 4646 C C . VAL C 1 17 ? -41.031 0.836 121.240 1.00 31.35 76 VAL C C 1
ATOM 4647 O O . VAL C 1 17 ? -40.790 1.433 122.293 1.00 31.77 76 VAL C O 1
ATOM 4651 N N . ALA C 1 18 ? -40.085 0.416 120.400 1.00 31.39 77 ALA C N 1
ATOM 4652 C CA . ALA C 1 18 ? -38.656 0.604 120.700 1.00 31.70 77 ALA C CA 1
ATOM 4653 C C . ALA C 1 18 ? -37.818 0.532 119.448 1.00 31.96 77 ALA C C 1
ATOM 4654 O O . ALA C 1 18 ? -38.190 -0.161 118.497 1.00 32.01 77 ALA C O 1
ATOM 4656 N N . ILE C 1 19 ? -36.696 1.260 119.456 1.00 32.28 78 ILE C N 1
ATOM 4657 C CA . ILE C 1 19 ? -35.741 1.272 118.348 1.00 32.54 78 ILE C CA 1
ATOM 4658 C C . ILE C 1 19 ? -34.402 0.749 118.851 1.00 33.15 78 ILE C C 1
ATOM 4659 O O . ILE C 1 19 ? -33.980 1.068 119.969 1.00 33.24 78 ILE C O 1
ATOM 4664 N N . SER C 1 20 ? -33.726 -0.058 118.046 1.00 33.85 79 SER C N 1
ATOM 4665 C CA . SER C 1 20 ? -32.392 -0.506 118.433 1.00 34.68 79 SER C CA 1
ATOM 4666 C C . SER C 1 20 ? -31.444 -0.648 117.258 1.00 34.98 79 SER C C 1
ATOM 4667 O O . SER C 1 20 ? -31.833 -0.499 116.095 1.00 35.43 79 SER C O 1
ATOM 4670 N N . ARG C 1 21 ? -30.192 -0.944 117.586 1.00 35.11 80 ARG C N 1
ATOM 4671 C CA . ARG C 1 21 ? -29.135 -1.175 116.615 1.00 35.03 80 ARG C CA 1
ATOM 4672 C C . ARG C 1 21 ? -28.158 -2.156 117.229 1.00 34.91 80 ARG C C 1
ATOM 4673 O O . ARG C 1 21 ? -27.743 -1.983 118.369 1.00 34.82 80 ARG C O 1
ATOM 4681 N N . ARG C 1 22 ? -27.813 -3.197 116.482 1.00 35.10 81 ARG C N 1
ATOM 4682 C CA . ARG C 1 22 ? -26.807 -4.150 116.919 1.00 35.33 81 ARG C CA 1
ATOM 4683 C C . ARG C 1 22 ? -25.444 -3.464 116.965 1.00 35.59 81 ARG C C 1
ATOM 4684 O O . ARG C 1 22 ? -25.125 -2.648 116.102 1.00 35.49 81 ARG C O 1
ATOM 4692 N N . VAL C 1 23 ? -24.653 -3.771 117.986 1.00 36.08 82 VAL C N 1
ATOM 4693 C CA . VAL C 1 23 ? -23.271 -3.304 118.043 1.00 36.59 82 VAL C CA 1
ATOM 4694 C C . VAL C 1 23 ? -22.381 -4.523 118.032 1.00 37.37 82 VAL C C 1
ATOM 4695 O O . VAL C 1 23 ? -22.629 -5.481 118.764 1.00 37.31 82 VAL C O 1
ATOM 4699 N N . ALA C 1 24 ? -21.366 -4.500 117.179 1.00 38.48 83 ALA C N 1
ATOM 4700 C CA . ALA C 1 24 ? -20.426 -5.604 117.120 1.00 39.87 83 ALA C CA 1
ATOM 4701 C C . ALA C 1 24 ? -18.988 -5.138 117.285 1.00 41.04 83 ALA C C 1
ATOM 4702 O O . ALA C 1 24 ? -18.623 -4.042 116.853 1.00 40.83 83 ALA C O 1
ATOM 4704 N N . GLY C 1 25 ? -18.186 -5.984 117.926 1.00 42.77 84 GLY C N 1
ATOM 4705 C CA . GLY C 1 25 ? -16.754 -5.772 118.048 1.00 45.19 84 GLY C CA 1
ATOM 4706 C C . GLY C 1 25 ? -16.100 -5.652 116.693 1.00 46.95 84 GLY C C 1
ATOM 4707 O O . GLY C 1 25 ? -16.459 -6.350 115.744 1.00 46.80 84 GLY C O 1
ATOM 4708 N N . MET C 1 26 ? -15.145 -4.740 116.611 1.00 48.92 85 MET C N 1
ATOM 4709 C CA . MET C 1 26 ? -14.419 -4.463 115.390 1.00 51.68 85 MET C CA 1
ATOM 4710 C C . MET C 1 26 ? -13.024 -4.227 115.910 1.00 51.66 85 MET C C 1
ATOM 4711 O O . MET C 1 26 ? -12.822 -3.364 116.776 1.00 52.37 85 MET C O 1
ATOM 4716 N N . LYS C 1 27 ? -12.057 -5.006 115.448 1.00 51.98 86 LYS C N 1
ATOM 4717 C CA . LYS C 1 27 ? -10.699 -4.772 115.926 1.00 52.27 86 LYS C CA 1
ATOM 4718 C C . LYS C 1 27 ? -10.153 -3.450 115.347 1.00 51.69 86 LYS C C 1
ATOM 4719 O O . LYS C 1 27 ? -10.539 -3.049 114.244 1.00 51.48 86 LYS C O 1
ATOM 4725 N N . PRO C 1 28 ? -9.313 -2.740 116.122 1.00 51.31 87 PRO C N 1
ATOM 4726 C CA . PRO C 1 28 ? -8.754 -1.463 115.686 1.00 51.25 87 PRO C CA 1
ATOM 4727 C C . PRO C 1 28 ? -7.978 -1.565 114.382 1.00 51.22 87 PRO C C 1
ATOM 4728 O O . PRO C 1 28 ? -7.306 -2.563 114.138 1.00 51.44 87 PRO C O 1
ATOM 4732 N N . ARG C 1 29 ? -8.077 -0.541 113.549 1.00 51.25 88 ARG C N 1
ATOM 4733 C CA . ARG C 1 29 ? -7.286 -0.493 112.335 1.00 51.70 88 ARG C CA 1
ATOM 4734 C C . ARG C 1 29 ? -6.070 0.381 112.572 1.00 51.12 88 ARG C C 1
ATOM 4735 O O . ARG C 1 29 ? -6.133 1.369 113.307 1.00 50.88 88 ARG C O 1
ATOM 4743 N N . PHE C 1 30 ? -4.957 0.007 111.957 1.00 50.74 89 PHE C N 1
ATOM 4744 C CA . PHE C 1 30 ? -3.744 0.798 112.062 1.00 50.46 89 PHE C CA 1
ATOM 4745 C C . PHE C 1 30 ? -3.383 1.325 110.697 1.00 50.99 89 PHE C C 1
ATOM 4746 O O . PHE C 1 30 ? -3.422 0.600 109.720 1.00 51.05 89 PHE C O 1
ATOM 4754 N N . VAL C 1 31 ? -3.064 2.607 110.633 1.00 51.98 90 VAL C N 1
ATOM 4755 C CA . VAL C 1 31 ? -3.018 3.324 109.359 1.00 52.85 90 VAL C CA 1
ATOM 4756 C C . VAL C 1 31 ? -1.763 4.210 109.251 1.00 53.65 90 VAL C C 1
ATOM 4757 O O . VAL C 1 31 ? -1.124 4.525 110.260 1.00 53.46 90 VAL C O 1
ATOM 4761 N N . ARG C 1 32 ? -1.412 4.571 108.015 1.00 54.87 91 ARG C N 1
ATOM 4762 C CA . ARG C 1 32 ? -0.316 5.500 107.708 1.00 56.37 91 ARG C CA 1
ATOM 4763 C C . ARG C 1 32 ? -0.474 6.826 108.481 1.00 55.78 91 ARG C C 1
ATOM 4764 O O . ARG C 1 32 ? -1.590 7.333 108.630 1.00 55.96 91 ARG C O 1
ATOM 4772 N N . SER C 1 33 ? 0.635 7.378 108.972 1.00 55.40 92 SER C N 1
ATOM 4773 C CA . SER C 1 33 ? 0.597 8.613 109.760 1.00 54.92 92 SER C CA 1
ATOM 4774 C C . SER C 1 33 ? 1.867 9.454 109.628 1.00 54.78 92 SER C C 1
ATOM 4775 O O . SER C 1 33 ? 2.965 8.918 109.438 1.00 54.58 92 SER C O 1
ATOM 4778 N N . GLU C 1 34 ? 1.706 10.775 109.741 1.00 54.57 93 GLU C N 1
ATOM 4779 C CA . GLU C 1 34 ? 2.843 11.705 109.919 1.00 54.54 93 GLU C CA 1
ATOM 4780 C C . GLU C 1 34 ? 3.700 11.296 111.112 1.00 52.83 93 GLU C C 1
ATOM 4781 O O . GLU C 1 34 ? 4.924 11.358 111.057 1.00 52.92 93 GLU C O 1
ATOM 4787 N N . GLY C 1 35 ? 3.035 10.877 112.185 1.00 51.11 94 GLY C N 1
ATOM 4788 C CA . GLY C 1 35 ? 3.707 10.338 113.359 1.00 48.89 94 GLY C CA 1
ATOM 4789 C C . GLY C 1 35 ? 3.890 8.831 113.302 1.00 47.14 94 GLY C C 1
ATOM 4790 O O . GLY C 1 35 ? 3.957 8.239 112.227 1.00 47.13 94 GLY C O 1
ATOM 4791 N N . SER C 1 36 ? 3.954 8.212 114.473 1.00 45.18 95 SER C N 1
ATOM 4792 C CA . SER C 1 36 ? 4.263 6.801 114.574 1.00 43.16 95 SER C CA 1
ATOM 4793 C C . SER C 1 36 ? 3.161 5.888 114.061 1.00 41.77 95 SER C C 1
ATOM 4794 O O . SER C 1 36 ? 3.450 4.835 113.488 1.00 41.90 95 SER C O 1
ATOM 4797 N N . VAL C 1 37 ? 1.907 6.280 114.270 1.00 39.77 96 VAL C N 1
ATOM 4798 C CA . VAL C 1 37 ? 0.777 5.379 114.040 1.00 37.66 96 VAL C CA 1
ATOM 4799 C C . VAL C 1 37 ? -0.562 6.096 114.141 1.00 36.57 96 VAL C C 1
ATOM 4800 O O . VAL C 1 37 ? -0.722 7.022 114.930 1.00 36.38 96 VAL C O 1
ATOM 4804 N N . LYS C 1 38 ? -1.513 5.678 113.317 1.00 35.35 97 LYS C N 1
ATOM 4805 C CA . LYS C 1 38 ? -2.870 6.178 113.403 1.00 34.44 97 LYS C CA 1
ATOM 4806 C C . LYS C 1 38 ? -3.800 5.026 113.744 1.00 33.75 97 LYS C C 1
ATOM 4807 O O . LYS C 1 38 ? -3.765 3.977 113.094 1.00 33.80 97 LYS C O 1
ATOM 4813 N N . ILE C 1 39 ? -4.617 5.210 114.775 1.00 32.89 98 ILE C N 1
ATOM 4814 C CA . ILE C 1 39 ? -5.522 4.157 115.214 1.00 32.23 98 ILE C CA 1
ATOM 4815 C C . ILE C 1 39 ? -6.930 4.591 114.919 1.00 32.09 98 ILE C C 1
ATOM 4816 O O . ILE C 1 39 ? -7.317 5.699 115.256 1.00 32.26 98 ILE C O 1
ATOM 4821 N N . VAL C 1 40 ? -7.678 3.719 114.254 1.00 32.00 99 VAL C N 1
ATOM 4822 C CA . VAL C 1 40 ? -9.081 3.948 113.981 1.00 31.91 99 VAL C CA 1
ATOM 4823 C C . VAL C 1 40 ? -9.833 2.929 114.801 1.00 32.16 99 VAL C C 1
ATOM 4824 O O . VAL C 1 40 ? -9.691 1.732 114.587 1.00 32.23 99 VAL C O 1
ATOM 4828 N N . HIS C 1 41 ? -10.630 3.412 115.745 1.00 32.41 100 HIS C N 1
ATOM 4829 C CA . HIS C 1 41 ? -11.268 2.532 116.702 1.00 32.68 100 HIS C CA 1
ATOM 4830 C C . HIS C 1 41 ? -12.536 3.147 117.316 1.00 32.93 100 HIS C C 1
ATOM 4831 O O . HIS C 1 41 ? -12.884 4.304 117.051 1.00 32.91 100 HIS C O 1
ATOM 4838 N N . ARG C 1 42 ? -13.189 2.362 118.162 1.00 32.94 101 ARG C N 1
ATOM 4839 C CA . ARG C 1 42 ? -14.532 2.601 118.595 1.00 33.71 101 ARG C CA 1
ATOM 4840 C C . ARG C 1 42 ? -14.604 2.025 120.002 1.00 32.24 101 ARG C C 1
ATOM 4841 O O . ARG C 1 42 ? -14.208 0.878 120.221 1.00 32.06 101 ARG C O 1
ATOM 4849 N N . GLU C 1 43 ? -15.087 2.831 120.951 1.00 31.15 102 GLU C N 1
ATOM 4850 C CA . GLU C 1 43 ? -15.126 2.466 122.368 1.00 29.76 102 GLU C CA 1
ATOM 4851 C C . GLU C 1 43 ? -16.430 2.894 123.038 1.00 29.33 102 GLU C C 1
ATOM 4852 O O . GLU C 1 43 ? -16.951 3.975 122.748 1.00 29.31 102 GLU C O 1
ATOM 4858 N N . PHE C 1 44 ? -16.936 2.054 123.944 1.00 28.56 103 PHE C N 1
ATOM 4859 C CA . PHE C 1 44 ? -18.112 2.378 124.751 1.00 27.86 103 PHE C CA 1
ATOM 4860 C C . PHE C 1 44 ? -17.742 3.369 125.858 1.00 27.58 103 PHE C C 1
ATOM 4861 O O . PHE C 1 44 ? -16.704 3.228 126.487 1.00 27.59 103 PHE C O 1
ATOM 4869 N N . ILE C 1 45 ? -18.587 4.363 126.114 1.00 27.49 104 ILE C N 1
ATOM 4870 C CA . ILE C 1 45 ? -18.290 5.324 127.181 1.00 27.41 104 ILE C CA 1
ATOM 4871 C C . ILE C 1 45 ? -19.103 5.042 128.434 1.00 27.62 104 ILE C C 1
ATOM 4872 O O . ILE C 1 45 ? -18.556 4.598 129.450 1.00 27.39 104 ILE C O 1
ATOM 4877 N N . ALA C 1 46 ? -20.412 5.293 128.352 1.00 27.73 105 ALA C N 1
ATOM 4878 C CA . ALA C 1 46 ? -21.296 5.245 129.516 1.00 27.86 105 ALA C CA 1
ATOM 4879 C C . ALA C 1 46 ? -22.753 5.102 129.085 1.00 27.85 105 ALA C C 1
ATOM 4880 O O . ALA C 1 46 ? -23.055 5.146 127.898 1.00 28.07 105 ALA C O 1
ATOM 4882 N N . SER C 1 47 ? -23.647 4.919 130.052 1.00 27.91 106 SER C N 1
ATOM 4883 C CA . SER C 1 47 ? -25.078 4.844 129.781 1.00 28.16 106 SER C CA 1
ATOM 4884 C C . SER C 1 47 ? -25.728 6.055 130.417 1.00 28.39 106 SER C C 1
ATOM 4885 O O . SER C 1 47 ? -25.425 6.372 131.572 1.00 28.67 106 SER C O 1
ATOM 4888 N N . VAL C 1 48 ? -26.603 6.747 129.684 1.00 28.62 107 VAL C N 1
ATOM 4889 C CA . VAL C 1 48 ? -27.223 7.968 130.213 1.00 28.79 107 VAL C CA 1
ATOM 4890 C C . VAL C 1 48 ? -28.313 7.633 131.207 1.00 29.09 107 VAL C C 1
ATOM 4891 O O . VAL C 1 48 ? -29.325 7.056 130.841 1.00 29.20 107 VAL C O 1
ATOM 4895 N N . LEU C 1 49 ? -28.094 7.982 132.469 1.00 29.66 108 LEU C N 1
ATOM 4896 C CA . LEU C 1 49 ? -29.055 7.662 133.529 1.00 30.26 108 LEU C CA 1
ATOM 4897 C C . LEU C 1 49 ? -30.175 8.695 133.516 1.00 30.80 108 LEU C C 1
ATOM 4898 O O . LEU C 1 49 ? -29.936 9.875 133.230 1.00 31.18 108 LEU C O 1
ATOM 4903 N N . PRO C 1 50 ? -31.407 8.269 133.818 1.00 31.10 109 PRO C N 1
ATOM 4904 C CA . PRO C 1 50 ? -32.491 9.239 133.749 1.00 31.40 109 PRO C CA 1
ATOM 4905 C C . PRO C 1 50 ? -32.519 10.144 134.974 1.00 31.79 109 PRO C C 1
ATOM 4906 O O . PRO C 1 50 ? -32.142 9.721 136.061 1.00 31.92 109 PRO C O 1
ATOM 4910 N N . SER C 1 51 ? -32.928 11.389 134.784 1.00 32.38 110 SER C N 1
ATOM 4911 C CA . SER C 1 51 ? -33.128 12.302 135.898 1.00 33.13 110 SER C CA 1
ATOM 4912 C C . SER C 1 51 ? -34.169 13.355 135.527 1.00 33.38 110 SER C C 1
ATOM 4913 O O . SER C 1 51 ? -34.260 13.765 134.366 1.00 33.37 110 SER C O 1
ATOM 4916 N N . ASN C 1 52 ? -34.964 13.764 136.514 1.00 33.85 111 ASN C N 1
ATOM 4917 C CA . ASN C 1 52 ? -35.983 14.784 136.314 1.00 34.20 111 ASN C CA 1
ATOM 4918 C C . ASN C 1 52 ? -35.328 16.150 136.139 1.00 34.27 111 ASN C C 1
ATOM 4919 O O . ASN C 1 52 ? -35.482 16.793 135.099 1.00 34.27 111 ASN C O 1
ATOM 4924 N N . ASP C 1 53 ? -34.583 16.582 137.156 1.00 34.45 112 ASP C N 1
ATOM 4925 C CA . ASP C 1 53 ? -33.805 17.811 137.068 1.00 34.47 112 ASP C CA 1
ATOM 4926 C C . ASP C 1 53 ? -32.655 17.594 136.107 1.00 33.68 112 ASP C C 1
ATOM 4927 O O . ASP C 1 53 ? -32.210 16.463 135.919 1.00 33.90 112 ASP C O 1
ATOM 4932 N N . LEU C 1 54 ? -32.177 18.672 135.503 1.00 32.37 113 LEU C N 1
ATOM 4933 C CA . LEU C 1 54 ? -31.100 18.586 134.549 1.00 31.71 113 LEU C CA 1
ATOM 4934 C C . LEU C 1 54 ? -29.803 18.127 135.231 1.00 31.53 113 LEU C C 1
ATOM 4935 O O . LEU C 1 54 ? -29.317 18.779 136.140 1.00 31.52 113 LEU C O 1
ATOM 4940 N N . THR C 1 55 ? -29.269 16.987 134.805 1.00 31.23 114 THR C N 1
ATOM 4941 C CA . THR C 1 55 ? -27.961 16.533 135.265 1.00 31.57 114 THR C CA 1
ATOM 4942 C C . THR C 1 55 ? -27.005 16.293 134.093 1.00 30.94 114 THR C C 1
ATOM 4943 O O . THR C 1 55 ? -27.411 15.780 133.040 1.00 30.98 114 THR C O 1
ATOM 4947 N N . VAL C 1 56 ? -25.739 16.652 134.275 1.00 30.07 115 VAL C N 1
ATOM 4948 C CA . VAL C 1 56 ? -24.750 16.320 133.274 1.00 29.79 115 VAL C CA 1
ATOM 4949 C C . VAL C 1 56 ? -23.836 15.196 133.764 1.00 29.68 115 VAL C C 1
ATOM 4950 O O . VAL C 1 56 ? -23.585 15.060 134.968 1.00 29.96 115 VAL C O 1
ATOM 4954 N N . ASN C 1 57 ? -23.356 14.392 132.815 1.00 29.27 116 ASN C N 1
ATOM 4955 C CA . ASN C 1 57 ? -22.399 13.317 133.077 1.00 28.96 116 ASN C CA 1
ATOM 4956 C C . ASN C 1 57 ? -22.814 12.402 134.233 1.00 29.05 116 ASN C C 1
ATOM 4957 O O . ASN C 1 57 ? -22.017 12.112 135.129 1.00 29.26 116 ASN C O 1
ATOM 4962 N N . ASN C 1 58 ? -24.066 11.951 134.205 1.00 28.98 117 ASN C N 1
ATOM 4963 C CA . ASN C 1 58 ? -24.610 11.111 135.266 1.00 28.85 117 ASN C CA 1
ATOM 4964 C C . ASN C 1 58 ? -24.287 11.627 136.657 1.00 28.75 117 ASN C C 1
ATOM 4965 O O . ASN C 1 58 ? -24.072 10.853 137.582 1.00 29.09 117 ASN C O 1
ATOM 4970 N N . GLY C 1 59 ? -24.242 12.942 136.799 1.00 28.56 118 GLY C N 1
ATOM 4971 C CA . GLY C 1 59 ? -24.118 13.551 138.114 1.00 28.34 118 GLY C CA 1
ATOM 4972 C C . GLY C 1 59 ? -22.710 13.799 138.598 1.00 28.26 118 GLY C C 1
ATOM 4973 O O . GLY C 1 59 ? -22.538 14.268 139.724 1.00 28.41 118 GLY C O 1
ATOM 4974 N N . ASP C 1 60 ? -21.709 13.489 137.767 1.00 28.19 119 ASP C N 1
ATOM 4975 C CA . ASP C 1 60 ? -20.303 13.699 138.135 1.00 28.16 119 ASP C CA 1
ATOM 4976 C C . ASP C 1 60 ? -20.022 15.192 138.083 1.00 28.21 119 ASP C C 1
ATOM 4977 O O . ASP C 1 60 ? -20.285 15.829 137.067 1.00 28.86 119 ASP C O 1
ATOM 4982 N N . VAL C 1 61 ? -19.524 15.763 139.174 1.00 27.84 120 VAL C N 1
ATOM 4983 C CA . VAL C 1 61 ? -19.344 17.218 139.190 1.00 27.67 120 VAL C CA 1
ATOM 4984 C C . VAL C 1 61 ? -17.988 17.635 138.640 1.00 27.72 120 VAL C C 1
ATOM 4985 O O . VAL C 1 61 ? -17.754 18.819 138.404 1.00 28.13 120 VAL C O 1
ATOM 4989 N N . ASN C 1 62 ? -17.105 16.664 138.422 1.00 27.45 121 ASN C N 1
ATOM 4990 C CA . ASN C 1 62 ? -15.774 16.962 137.886 1.00 27.17 121 ASN C CA 1
ATOM 4991 C C . ASN C 1 62 ? -15.788 17.555 136.491 1.00 26.88 121 ASN C C 1
ATOM 4992 O O . ASN C 1 62 ? -16.210 16.898 135.527 1.00 27.02 121 ASN C O 1
ATOM 4997 N N . ILE C 1 63 ? -15.343 18.805 136.393 1.00 26.56 122 ILE C N 1
ATOM 4998 C CA . ILE C 1 63 ? -15.143 19.447 135.094 1.00 26.25 122 ILE C CA 1
ATOM 4999 C C . ILE C 1 63 ? -14.184 18.617 134.242 1.00 26.08 122 ILE C C 1
ATOM 5000 O O . ILE C 1 63 ? -13.163 18.145 134.730 1.00 26.26 122 ILE C O 1
ATOM 5005 N N . GLY C 1 64 ? -14.522 18.435 132.975 1.00 25.66 123 GLY C N 1
ATOM 5006 C CA . GLY C 1 64 ? -13.637 17.736 132.055 1.00 25.61 123 GLY C CA 1
ATOM 5007 C C . GLY C 1 64 ? -13.478 16.245 132.291 1.00 25.52 123 GLY C C 1
ATOM 5008 O O . GLY C 1 64 ? -12.454 15.672 131.910 1.00 25.60 123 GLY C O 1
ATOM 5009 N N . LYS C 1 65 ? -14.479 15.612 132.910 1.00 25.38 124 LYS C N 1
ATOM 5010 C CA . LYS C 1 65 ? -14.477 14.160 133.088 1.00 25.25 124 LYS C CA 1
ATOM 5011 C C . LYS C 1 65 ? -14.224 13.416 131.775 1.00 25.17 124 LYS C C 1
ATOM 5012 O O . LYS C 1 65 ? -13.459 12.446 131.750 1.00 25.48 124 LYS C O 1
ATOM 5018 N N . TYR C 1 66 ? -14.861 13.875 130.700 1.00 24.84 125 TYR C N 1
ATOM 5019 C CA . TYR C 1 66 ? -14.670 13.285 129.380 1.00 24.56 125 TYR C CA 1
ATOM 5020 C C . TYR C 1 66 ? -13.845 14.222 128.502 1.00 24.66 125 TYR C C 1
ATOM 5021 O O . TYR C 1 66 ? -14.177 14.488 127.341 1.00 24.44 125 TYR C O 1
ATOM 5030 N N . ARG C 1 67 ? -12.765 14.740 129.078 1.00 24.77 126 ARG C N 1
ATOM 5031 C CA . ARG C 1 67 ? -11.827 15.541 128.318 1.00 24.92 126 ARG C CA 1
ATOM 5032 C C . ARG C 1 67 ? -11.259 14.645 127.205 1.00 24.82 126 ARG C C 1
ATOM 5033 O O . ARG C 1 67 ? -11.012 13.446 127.413 1.00 24.78 126 ARG C O 1
ATOM 5041 N N . VAL C 1 68 ? -11.107 15.209 126.012 1.00 24.78 127 VAL C N 1
ATOM 5042 C CA . VAL C 1 68 ? -10.631 14.427 124.888 1.00 24.81 127 VAL C CA 1
ATOM 5043 C C . VAL C 1 68 ? -9.112 14.413 124.904 1.00 25.14 127 VAL C C 1
ATOM 5044 O O . VAL C 1 68 ? -8.467 15.333 124.407 1.00 25.55 127 VAL C O 1
ATOM 5048 N N . ASN C 1 69 ? -8.563 13.361 125.502 1.00 25.21 128 ASN C N 1
ATOM 5049 C CA . ASN C 1 69 ? -7.136 13.132 125.587 1.00 25.36 128 ASN C CA 1
ATOM 5050 C C . ASN C 1 69 ? -6.964 11.634 125.718 1.00 25.51 128 ASN C C 1
ATOM 5051 O O . ASN C 1 69 ? -7.627 11.013 126.539 1.00 25.87 128 ASN C O 1
ATOM 5056 N N . PRO C 1 70 ? -6.081 11.036 124.906 1.00 25.65 129 PRO C N 1
ATOM 5057 C CA . PRO C 1 70 ? -5.983 9.579 124.906 1.00 25.82 129 PRO C CA 1
ATOM 5058 C C . PRO C 1 70 ? -5.627 8.990 126.269 1.00 26.09 129 PRO C C 1
ATOM 5059 O O . PRO C 1 70 ? -5.845 7.803 126.501 1.00 26.47 129 PRO C O 1
ATOM 5063 N N . SER C 1 71 ? -5.111 9.805 127.179 1.00 26.17 130 SER C N 1
ATOM 5064 C CA . SER C 1 71 ? -4.684 9.271 128.466 1.00 26.59 130 SER C CA 1
ATOM 5065 C C . SER C 1 71 ? -5.799 9.283 129.495 1.00 26.44 130 SER C C 1
ATOM 5066 O O . SER C 1 71 ? -5.591 8.853 130.626 1.00 27.07 130 SER C O 1
ATOM 5069 N N . ASN C 1 72 ? -6.978 9.748 129.088 1.00 26.05 131 ASN C N 1
ATOM 5070 C CA . ASN C 1 72 ? -8.159 9.779 129.942 1.00 25.77 131 ASN C CA 1
ATOM 5071 C C . ASN C 1 72 ? -9.054 8.541 129.785 1.00 25.66 131 ASN C C 1
ATOM 5072 O O . ASN C 1 72 ? -9.867 8.441 128.859 1.00 25.59 131 ASN C O 1
ATOM 5077 N N . ASN C 1 73 ? -8.912 7.607 130.715 1.00 25.37 132 ASN C N 1
ATOM 5078 C CA . ASN C 1 73 ? -9.604 6.337 130.617 1.00 25.05 132 ASN C CA 1
ATOM 5079 C C . ASN C 1 73 ? -11.089 6.425 130.944 1.00 25.06 132 ASN C C 1
ATOM 5080 O O . ASN C 1 73 ? -11.832 5.442 130.771 1.00 25.41 132 ASN C O 1
ATOM 5085 N N . ALA C 1 74 ? -11.533 7.592 131.406 1.00 24.62 133 ALA C N 1
ATOM 5086 C CA . ALA C 1 74 ? -12.974 7.837 131.543 1.00 24.65 133 ALA C CA 1
ATOM 5087 C C . ALA C 1 74 ? -13.652 7.877 130.170 1.00 24.64 133 ALA C C 1
ATOM 5088 O O . ALA C 1 74 ? -14.827 7.538 130.035 1.00 24.30 133 ALA C O 1
ATOM 5090 N N . LEU C 1 75 ? -12.892 8.310 129.163 1.00 24.71 134 LEU C N 1
ATOM 5091 C CA . LEU C 1 75 ? -13.362 8.347 127.789 1.00 24.45 134 LEU C CA 1
ATOM 5092 C C . LEU C 1 75 ? -12.828 7.184 126.972 1.00 24.46 134 LEU C C 1
ATOM 5093 O O . LEU C 1 75 ? -13.545 6.651 126.146 1.00 24.69 134 LEU C O 1
ATOM 5098 N N . PHE C 1 76 ? -11.584 6.778 127.202 1.00 24.18 135 PHE C N 1
ATOM 5099 C CA . PHE C 1 76 ? -11.008 5.701 126.403 1.00 24.03 135 PHE C CA 1
ATOM 5100 C C . PHE C 1 76 ? -10.510 4.585 127.284 1.00 24.22 135 PHE C C 1
ATOM 5101 O O . PHE C 1 76 ? -9.420 4.679 127.827 1.00 24.53 135 PHE C O 1
ATOM 5109 N N . THR C 1 77 ? -11.298 3.523 127.418 1.00 24.38 136 THR C N 1
ATOM 5110 C CA . THR C 1 77 ? -10.934 2.435 128.305 1.00 24.23 136 THR C CA 1
ATOM 5111 C C . THR C 1 77 ? -9.718 1.694 127.771 1.00 24.31 136 THR C C 1
ATOM 5112 O O . THR C 1 77 ? -8.906 1.180 128.544 1.00 24.42 136 THR C O 1
ATOM 5116 N N . TRP C 1 78 ? -9.588 1.654 126.452 1.00 24.07 137 TRP C N 1
ATOM 5117 C CA . TRP C 1 78 ? -8.513 0.912 125.833 1.00 24.01 137 TRP C CA 1
ATOM 5118 C C . TRP C 1 78 ? -7.410 1.871 125.388 1.00 24.22 137 TRP C C 1
ATOM 5119 O O . TRP C 1 78 ? -6.228 1.590 125.601 1.00 24.07 137 TRP C O 1
ATOM 5130 N N . LEU C 1 79 ? -7.777 3.009 124.797 1.00 24.17 138 LEU C N 1
ATOM 5131 C CA . LEU C 1 79 ? -6.760 3.922 124.285 1.00 24.25 138 LEU C CA 1
ATOM 5132 C C . LEU C 1 79 ? -5.817 4.417 125.398 1.00 24.78 138 LEU C C 1
ATOM 5133 O O . LEU C 1 79 ? -4.654 4.739 125.145 1.00 24.41 138 LEU C O 1
ATOM 5138 N N . GLN C 1 80 ? -6.309 4.446 126.636 1.00 25.46 139 GLN C N 1
ATOM 5139 C CA . GLN C 1 80 ? -5.454 4.773 127.758 1.00 26.10 139 GLN C CA 1
ATOM 5140 C C . GLN C 1 80 ? -4.194 3.932 127.728 1.00 26.29 139 GLN C C 1
ATOM 5141 O O . GLN C 1 80 ? -3.101 4.458 127.901 1.00 26.79 139 GLN C O 1
ATOM 5147 N N . GLY C 1 81 ? -4.349 2.632 127.517 1.00 26.37 140 GLY C N 1
ATOM 5148 C CA . GLY C 1 81 ? -3.213 1.722 127.490 1.00 26.57 140 GLY C CA 1
ATOM 5149 C C . GLY C 1 81 ? -2.236 2.089 126.391 1.00 26.76 140 GLY C C 1
ATOM 5150 O O . GLY C 1 81 ? -1.026 1.990 126.557 1.00 27.24 140 GLY C O 1
ATOM 5151 N N . GLN C 1 82 ? -2.777 2.536 125.273 1.00 26.76 141 GLN C N 1
ATOM 5152 C CA . GLN C 1 82 ? -2.003 2.904 124.103 1.00 26.72 141 GLN C CA 1
ATOM 5153 C C . GLN C 1 82 ? -1.294 4.246 124.325 1.00 26.74 141 GLN C C 1
ATOM 5154 O O . GLN C 1 82 ? -0.133 4.417 123.951 1.00 26.86 141 GLN C O 1
ATOM 5160 N N . ALA C 1 83 ? -1.988 5.179 124.973 1.00 26.72 142 ALA C N 1
ATOM 5161 C CA . ALA C 1 83 ? -1.430 6.496 125.320 1.00 26.56 142 ALA C CA 1
ATOM 5162 C C . ALA C 1 83 ? -0.130 6.426 126.125 1.00 26.52 142 ALA C C 1
ATOM 5163 O O . ALA C 1 83 ? 0.783 7.223 125.910 1.00 26.64 142 ALA C O 1
ATOM 5165 N N . GLN C 1 84 ? -0.060 5.466 127.043 1.00 26.46 143 GLN C N 1
ATOM 5166 C CA . GLN C 1 84 ? 1.132 5.196 127.857 1.00 26.21 143 GLN C CA 1
ATOM 5167 C C . GLN C 1 84 ? 2.436 5.304 127.079 1.00 26.12 143 GLN C C 1
ATOM 5168 O O . GLN C 1 84 ? 3.448 5.753 127.611 1.00 25.98 143 GLN C O 1
ATOM 5174 N N . LEU C 1 85 ? 2.384 4.894 125.815 1.00 26.13 144 LEU C N 1
ATOM 5175 C CA . LEU C 1 85 ? 3.571 4.596 125.018 1.00 26.32 144 LEU C CA 1
ATOM 5176 C C . LEU C 1 85 ? 4.124 5.753 124.188 1.00 26.84 144 LEU C C 1
ATOM 5177 O O . LEU C 1 85 ? 5.233 5.653 123.668 1.00 26.93 144 LEU C O 1
ATOM 5182 N N . TYR C 1 86 ? 3.359 6.840 124.076 1.00 27.32 145 TYR C N 1
ATOM 5183 C CA . TYR C 1 86 ? 3.703 7.961 123.201 1.00 27.81 145 TYR C CA 1
ATOM 5184 C C . TYR C 1 86 ? 3.592 9.311 123.914 1.00 28.60 145 TYR C C 1
ATOM 5185 O O . TYR C 1 86 ? 2.965 9.425 124.966 1.00 28.92 145 TYR C O 1
ATOM 5194 N N . ASP C 1 87 ? 4.197 10.332 123.320 1.00 29.24 146 ASP C N 1
ATOM 5195 C CA . ASP C 1 87 ? 4.209 11.656 123.895 1.00 30.04 146 ASP C CA 1
ATOM 5196 C C . ASP C 1 87 ? 3.018 12.517 123.474 1.00 29.71 146 ASP C C 1
ATOM 5197 O O . ASP C 1 87 ? 2.440 13.250 124.284 1.00 29.84 146 ASP C O 1
ATOM 5202 N N . MET C 1 88 ? 2.667 12.441 122.200 1.00 29.21 147 MET C N 1
ATOM 5203 C CA . MET C 1 88 ? 1.740 13.389 121.620 1.00 28.73 147 MET C CA 1
ATOM 5204 C C . MET C 1 88 ? 0.685 12.729 120.752 1.00 28.12 147 MET C C 1
ATOM 5205 O O . MET C 1 88 ? 0.878 11.638 120.231 1.00 27.84 147 MET C O 1
ATOM 5210 N N . TYR C 1 89 ? -0.446 13.399 120.607 1.00 27.77 148 TYR C N 1
ATOM 5211 C CA . TYR C 1 89 ? -1.560 12.819 119.886 1.00 27.57 148 TYR C CA 1
ATOM 5212 C C . TYR C 1 89 ? -2.259 13.883 119.068 1.00 27.60 148 TYR C C 1
ATOM 5213 O O . TYR C 1 89 ? -2.148 15.087 119.369 1.00 27.36 148 TYR C O 1
ATOM 5222 N N . ARG C 1 90 ? -3.003 13.428 118.061 1.00 27.70 149 ARG C N 1
ATOM 5223 C CA . ARG C 1 90 ? -3.867 14.299 117.279 1.00 28.26 149 ARG C CA 1
ATOM 5224 C C . ARG C 1 90 ? -5.094 13.543 116.825 1.00 28.35 149 ARG C C 1
ATOM 5225 O O . ARG C 1 90 ? -4.986 12.534 116.133 1.00 28.95 149 ARG C O 1
ATOM 5233 N N . PHE C 1 91 ? -6.271 14.022 117.198 1.00 28.54 150 PHE C N 1
ATOM 5234 C CA . PHE C 1 91 ? -7.484 13.390 116.702 1.00 28.44 150 PHE C CA 1
ATOM 5235 C C . PHE C 1 91 ? -7.779 13.868 115.292 1.00 29.02 150 PHE C C 1
ATOM 5236 O O . PHE C 1 91 ? -7.610 15.039 114.970 1.00 29.34 150 PHE C O 1
ATOM 5244 N N . THR C 1 92 ? -8.199 12.937 114.450 1.00 29.72 151 THR C N 1
ATOM 5245 C CA . THR C 1 92 ? -8.375 13.187 113.032 1.00 30.23 151 THR C CA 1
ATOM 5246 C C . THR C 1 92 ? -9.847 13.132 112.674 1.00 30.72 151 THR C C 1
ATOM 5247 O O . THR C 1 92 ? -10.354 13.996 111.966 1.00 30.52 151 THR C O 1
ATOM 5251 N N . ARG C 1 93 ? -10.522 12.108 113.186 1.00 31.52 152 ARG C N 1
ATOM 5252 C CA . ARG C 1 93 ? -11.961 12.008 113.134 1.00 32.47 152 ARG C CA 1
ATOM 5253 C C . ARG C 1 93 ? -12.412 11.795 114.567 1.00 31.46 152 ARG C C 1
ATOM 5254 O O . ARG C 1 93 ? -11.752 11.094 115.326 1.00 31.32 152 ARG C O 1
ATOM 5262 N N . LEU C 1 94 ? -13.521 12.422 114.940 1.00 30.83 153 LEU C N 1
ATOM 5263 C CA . LEU C 1 94 ? -14.113 12.227 116.262 1.00 30.13 153 LEU C CA 1
ATOM 5264 C C . LEU C 1 94 ? -15.630 12.329 116.172 1.00 30.19 153 LEU C C 1
ATOM 5265 O O . LEU C 1 94 ? -16.152 13.327 115.686 1.00 30.18 153 LEU C O 1
ATOM 5270 N N . ARG C 1 95 ? -16.334 11.290 116.609 1.00 30.15 154 ARG C N 1
ATOM 5271 C CA . ARG C 1 95 ? -17.784 11.346 116.680 1.00 30.39 154 ARG C CA 1
ATOM 5272 C C . ARG C 1 95 ? -18.312 10.585 117.896 1.00 29.88 154 ARG C C 1
ATOM 5273 O O . ARG C 1 95 ? -17.697 9.616 118.360 1.00 29.74 154 ARG C O 1
ATOM 5281 N N . PHE C 1 96 ? -19.436 11.055 118.425 1.00 29.41 155 PHE C N 1
ATOM 5282 C CA . PHE C 1 96 ? -20.082 10.424 119.569 1.00 29.03 155 PHE C CA 1
ATOM 5283 C C . PHE C 1 96 ? -21.452 9.907 119.176 1.00 29.30 155 PHE C C 1
ATOM 5284 O O . PHE C 1 96 ? -22.224 10.601 118.516 1.00 29.57 155 PHE C O 1
ATOM 5292 N N . THR C 1 97 ? -21.752 8.678 119.560 1.00 29.38 156 THR C N 1
ATOM 5293 C CA . THR C 1 97 ? -22.941 8.015 119.054 1.00 29.74 156 THR C CA 1
ATOM 5294 C C . THR C 1 97 ? -23.830 7.609 120.198 1.00 29.56 156 THR C C 1
ATOM 5295 O O . THR C 1 97 ? -23.350 7.077 121.194 1.00 30.18 156 THR C O 1
ATOM 5299 N N . TYR C 1 98 ? -25.124 7.871 120.061 1.00 29.10 157 TYR C N 1
ATOM 5300 C CA . TYR C 1 98 ? -26.089 7.490 121.082 1.00 28.85 157 TYR C CA 1
ATOM 5301 C C . TYR C 1 98 ? -27.016 6.392 120.571 1.00 29.37 157 TYR C C 1
ATOM 5302 O O . TYR C 1 98 ? -27.678 6.553 119.543 1.00 29.80 157 TYR C O 1
ATOM 5311 N N . ILE C 1 99 ? -27.067 5.274 121.286 1.00 29.66 158 ILE C N 1
ATOM 5312 C CA . ILE C 1 99 ? -28.028 4.218 120.957 1.00 29.92 158 ILE C CA 1
ATOM 5313 C C . ILE C 1 99 ? -29.029 4.106 122.086 1.00 29.86 158 ILE C C 1
ATOM 5314 O O . ILE C 1 99 ? -28.649 3.929 123.221 1.00 30.16 158 ILE C O 1
ATOM 5319 N N . PRO C 1 100 ? -30.319 4.221 121.780 1.00 30.05 159 PRO C N 1
ATOM 5320 C CA . PRO C 1 100 ? -31.288 4.136 122.858 1.00 30.24 159 PRO C CA 1
ATOM 5321 C C . PRO C 1 100 ? -31.377 2.707 123.359 1.00 30.53 159 PRO C C 1
ATOM 5322 O O . PRO C 1 100 ? -31.159 1.776 122.590 1.00 30.88 159 PRO C O 1
ATOM 5326 N N . THR C 1 101 ? -31.665 2.543 124.644 1.00 30.69 160 THR C N 1
ATOM 5327 C CA . THR C 1 101 ? -31.844 1.224 125.229 1.00 30.85 160 THR C CA 1
ATOM 5328 C C . THR C 1 101 ? -33.167 1.209 125.979 1.00 30.82 160 THR C C 1
ATOM 5329 O O . THR C 1 101 ? -33.393 0.355 126.849 1.00 31.22 160 THR C O 1
ATOM 5333 N N . THR C 1 102 ? -34.032 2.161 125.636 1.00 30.45 161 THR C N 1
ATOM 5334 C CA . THR C 1 102 ? -35.332 2.308 126.280 1.00 30.29 161 THR C CA 1
ATOM 5335 C C . THR C 1 102 ? -36.446 2.458 125.250 1.00 30.53 161 THR C C 1
ATOM 5336 O O . THR C 1 102 ? -36.211 2.876 124.111 1.00 30.86 161 THR C O 1
ATOM 5340 N N . GLY C 1 103 ? -37.662 2.109 125.648 1.00 30.50 162 GLY C N 1
ATOM 5341 C CA . GLY C 1 103 ? -38.804 2.189 124.752 1.00 30.25 162 GLY C CA 1
ATOM 5342 C C . GLY C 1 103 ? -39.227 3.619 124.467 1.00 30.37 162 GLY C C 1
ATOM 5343 O O . GLY C 1 103 ? -38.879 4.548 125.208 1.00 29.98 162 GLY C O 1
ATOM 5344 N N . SER C 1 104 ? -39.998 3.771 123.391 1.00 30.64 163 SER C N 1
ATOM 5345 C CA . SER C 1 104 ? -40.486 5.061 122.912 1.00 31.04 163 SER C CA 1
ATOM 5346 C C . SER C 1 104 ? -41.529 5.644 123.840 1.00 31.39 163 SER C C 1
ATOM 5347 O O . SER C 1 104 ? -42.149 6.645 123.536 1.00 31.75 163 SER C O 1
ATOM 5350 N N . THR C 1 105 ? -41.711 4.999 124.980 1.00 32.04 164 THR C N 1
ATOM 5351 C CA . THR C 1 105 ? -42.638 5.445 125.995 1.00 32.30 164 THR C CA 1
ATOM 5352 C C . THR C 1 105 ? -41.949 6.384 126.981 1.00 32.33 164 THR C C 1
ATOM 5353 O O . THR C 1 105 ? -42.621 7.130 127.695 1.00 32.66 164 THR C O 1
ATOM 5357 N N . SER C 1 106 ? -40.615 6.342 126.999 1.00 32.01 165 SER C N 1
ATOM 5358 C CA . SER C 1 106 ? -39.807 7.048 127.982 1.00 31.92 165 SER C CA 1
ATOM 5359 C C . SER C 1 106 ? -39.735 8.525 127.668 1.00 31.46 165 SER C C 1
ATOM 5360 O O . SER C 1 106 ? -39.543 8.900 126.521 1.00 32.00 165 SER C O 1
ATOM 5363 N N . THR C 1 107 ? -39.873 9.362 128.686 1.00 30.72 166 THR C N 1
ATOM 5364 C CA . THR C 1 107 ? -39.802 10.809 128.481 1.00 29.82 166 THR C CA 1
ATOM 5365 C C . THR C 1 107 ? -38.392 11.333 128.698 1.00 29.55 166 THR C C 1
ATOM 5366 O O . THR C 1 107 ? -37.544 10.627 129.239 1.00 29.93 166 THR C O 1
ATOM 5370 N N . GLY C 1 108 ? -38.142 12.562 128.263 1.00 29.05 167 GLY C N 1
ATOM 5371 C CA . GLY C 1 108 ? -36.884 13.237 128.551 1.00 28.66 167 GLY C CA 1
ATOM 5372 C C . GLY C 1 108 ? -36.141 13.807 127.358 1.00 28.46 167 GLY C C 1
ATOM 5373 O O . GLY C 1 108 ? -36.561 13.671 126.213 1.00 28.75 167 GLY C O 1
ATOM 5374 N N . ARG C 1 109 ? -35.026 14.461 127.646 1.00 27.94 168 ARG C N 1
ATOM 5375 C CA . ARG C 1 109 ? -34.131 14.971 126.626 1.00 27.45 168 ARG C CA 1
ATOM 5376 C C . ARG C 1 109 ? -32.770 14.363 126.875 1.00 27.43 168 ARG C C 1
ATOM 5377 O O . ARG C 1 109 ? -32.329 14.261 128.022 1.00 27.38 168 ARG C O 1
ATOM 5385 N N . VAL C 1 110 ? -32.113 13.931 125.807 1.00 27.16 169 VAL C N 1
ATOM 5386 C CA . VAL C 1 110 ? -30.730 13.526 125.910 1.00 27.03 169 VAL C CA 1
ATOM 5387 C C . VAL C 1 110 ? -29.950 14.452 125.001 1.00 27.10 169 VAL C C 1
ATOM 5388 O O . VAL C 1 110 ? -30.277 14.591 123.818 1.00 27.41 169 VAL C O 1
ATOM 5392 N N . SER C 1 111 ? -28.949 15.115 125.574 1.00 26.82 170 SER C N 1
ATOM 5393 C CA . SER C 1 111 ? -28.098 16.031 124.844 1.00 26.77 170 SER C CA 1
ATOM 5394 C C . SER C 1 111 ? -26.680 15.546 124.872 1.00 27.00 170 SER C C 1
ATOM 5395 O O . SER C 1 111 ? -26.128 15.263 125.947 1.00 27.37 170 SER C O 1
ATOM 5398 N N . ILE C 1 112 ? -26.086 15.444 123.692 1.00 26.80 171 ILE C N 1
ATOM 5399 C CA . ILE C 1 112 ? -24.690 15.079 123.604 1.00 26.57 171 ILE C CA 1
ATOM 5400 C C . ILE C 1 112 ? -23.933 16.290 123.076 1.00 26.65 171 ILE C C 1
ATOM 5401 O O . ILE C 1 112 ? -24.260 16.828 122.005 1.00 26.81 171 ILE C O 1
ATOM 5406 N N . LEU C 1 113 ? -22.951 16.730 123.863 1.00 26.34 172 LEU C N 1
ATOM 5407 C CA . LEU C 1 113 ? -22.267 17.989 123.649 1.00 25.90 172 LEU C CA 1
ATOM 5408 C C . LEU C 1 113 ? -20.759 17.848 123.593 1.00 26.32 172 LEU C C 1
ATOM 5409 O O . LEU C 1 113 ? -20.186 16.921 124.179 1.00 26.40 172 LEU C O 1
ATOM 5414 N N . TRP C 1 114 ? -20.119 18.808 122.924 1.00 26.35 173 TRP C N 1
ATOM 5415 C CA . TRP C 1 114 ? -18.675 18.953 122.965 1.00 26.27 173 TRP C CA 1
ATOM 5416 C C . TRP C 1 114 ? -18.287 20.413 123.106 1.00 26.82 173 TRP C C 1
ATOM 5417 O O . TRP C 1 114 ? -18.735 21.273 122.340 1.00 26.78 173 TRP C O 1
ATOM 5428 N N . ASP C 1 115 ? -17.445 20.667 124.100 1.00 27.49 174 ASP C N 1
ATOM 5429 C CA . ASP C 1 115 ? -16.984 21.995 124.464 1.00 28.17 174 ASP C CA 1
ATOM 5430 C C . ASP C 1 115 ? -15.499 22.055 124.142 1.00 28.45 174 ASP C C 1
ATOM 5431 O O . ASP C 1 115 ? -14.716 21.268 124.670 1.00 28.66 174 ASP C O 1
ATOM 5436 N N . ARG C 1 116 ? -15.106 22.984 123.279 1.00 28.80 175 ARG C N 1
ATOM 5437 C CA . ARG C 1 116 ? -13.708 23.082 122.835 1.00 29.09 175 ARG C CA 1
ATOM 5438 C C . ARG C 1 116 ? -12.728 23.341 123.977 1.00 29.36 175 ARG C C 1
ATOM 5439 O O . ARG C 1 116 ? -11.537 23.034 123.868 1.00 29.29 175 ARG C O 1
ATOM 5447 N N . ASP C 1 117 ? -13.235 23.920 125.062 1.00 29.81 176 ASP C N 1
ATOM 5448 C CA . ASP C 1 117 ? -12.439 24.212 126.247 1.00 30.32 176 ASP C CA 1
ATOM 5449 C C . ASP C 1 117 ? -12.704 23.135 127.295 1.00 30.46 176 ASP C C 1
ATOM 5450 O O . ASP C 1 117 ? -13.805 23.049 127.837 1.00 31.02 176 ASP C O 1
ATOM 5455 N N . SER C 1 118 ? -11.707 22.309 127.588 1.00 30.53 177 SER C N 1
ATOM 5456 C CA . SER C 1 118 ? -11.938 21.183 128.493 1.00 30.58 177 SER C CA 1
ATOM 5457 C C . SER C 1 118 ? -11.991 21.579 129.966 1.00 31.05 177 SER C C 1
ATOM 5458 O O . SER C 1 118 ? -12.221 20.735 130.830 1.00 31.41 177 SER C O 1
ATOM 5461 N N . GLN C 1 119 ? -11.777 22.854 130.254 1.00 31.21 178 GLN C N 1
ATOM 5462 C CA . GLN C 1 119 ? -11.810 23.314 131.624 1.00 31.51 178 GLN C CA 1
ATOM 5463 C C . GLN C 1 119 ? -13.061 24.122 131.956 1.00 31.67 178 GLN C C 1
ATOM 5464 O O . GLN C 1 119 ? -13.242 24.537 133.099 1.00 31.75 178 GLN C O 1
ATOM 5470 N N . ASP C 1 120 ? -13.922 24.331 130.962 1.00 31.84 179 ASP C N 1
ATOM 5471 C CA . ASP C 1 120 ? -15.178 25.045 131.161 1.00 32.19 179 ASP C CA 1
ATOM 5472 C C . ASP C 1 120 ? -16.113 24.361 132.164 1.00 31.88 179 ASP C C 1
ATOM 5473 O O . ASP C 1 120 ? -16.182 23.138 132.216 1.00 31.79 179 ASP C O 1
ATOM 5478 N N . PRO C 1 121 ? -16.865 25.156 132.942 1.00 31.80 180 PRO C N 1
ATOM 5479 C CA . PRO C 1 121 ? -17.743 24.599 133.970 1.00 31.48 180 PRO C CA 1
ATOM 5480 C C . PRO C 1 121 ? -18.878 23.826 133.347 1.00 30.66 180 PRO C C 1
ATOM 5481 O O . PRO C 1 121 ? -19.216 24.069 132.204 1.00 30.54 180 PRO C O 1
ATOM 5485 N N . LEU C 1 122 ? -19.452 22.893 134.094 1.00 29.96 181 LEU C N 1
ATOM 5486 C CA . LEU C 1 122 ? -20.581 22.130 133.587 1.00 29.36 181 LEU C CA 1
ATOM 5487 C C . LEU C 1 122 ? -21.841 23.017 133.551 1.00 29.37 181 LEU C C 1
ATOM 5488 O O . LEU C 1 122 ? -22.057 23.836 134.462 1.00 29.59 181 LEU C O 1
ATOM 5493 N N . PRO C 1 123 ? -22.674 22.871 132.502 1.00 28.92 182 PRO C N 1
ATOM 5494 C CA . PRO C 1 123 ? -23.874 23.682 132.414 1.00 28.85 182 PRO C CA 1
ATOM 5495 C C . PRO C 1 123 ? -24.915 23.138 133.380 1.00 29.05 182 PRO C C 1
ATOM 5496 O O . PRO C 1 123 ? -24.840 21.968 133.743 1.00 29.29 182 PRO C O 1
ATOM 5500 N N . ILE C 1 124 ? -25.862 23.969 133.810 1.00 29.30 183 ILE C N 1
ATOM 5501 C CA . ILE C 1 124 ? -26.911 23.496 134.715 1.00 29.35 183 ILE C CA 1
ATOM 5502 C C . ILE C 1 124 ? -28.336 23.791 134.254 1.00 29.99 183 ILE C C 1
ATOM 5503 O O . ILE C 1 124 ? -29.286 23.278 134.834 1.00 30.26 183 ILE C O 1
ATOM 5508 N N . ASP C 1 125 ? -28.490 24.613 133.225 1.00 30.42 184 ASP C N 1
ATOM 5509 C CA . ASP C 1 125 ? -29.817 25.052 132.803 1.00 31.04 184 ASP C CA 1
ATOM 5510 C C . ASP C 1 125 ? -30.093 24.708 131.347 1.00 31.29 184 ASP C C 1
ATOM 5511 O O . ASP C 1 125 ? -29.160 24.476 130.572 1.00 31.49 184 ASP C O 1
ATOM 5516 N N . ARG C 1 126 ? -31.373 24.680 130.976 1.00 31.30 185 ARG C N 1
ATOM 5517 C CA . ARG C 1 126 ? -31.776 24.238 129.634 1.00 31.05 185 ARG C CA 1
ATOM 5518 C C . ARG C 1 126 ? -31.308 25.171 128.523 1.00 30.78 185 ARG C C 1
ATOM 5519 O O . ARG C 1 126 ? -31.115 24.732 127.388 1.00 31.07 185 ARG C O 1
ATOM 5527 N N . ALA C 1 127 ? -31.143 26.452 128.832 1.00 30.32 186 ALA C N 1
ATOM 5528 C CA . ALA C 1 127 ? -30.647 27.391 127.829 1.00 30.09 186 ALA C CA 1
ATOM 5529 C C . ALA C 1 127 ? -29.197 27.076 127.515 1.00 29.87 186 ALA C C 1
ATOM 5530 O O . ALA C 1 127 ? -28.780 27.104 126.358 1.00 29.79 186 ALA C O 1
ATOM 5532 N N . ALA C 1 128 ? -28.440 26.763 128.558 1.00 29.60 187 ALA C N 1
ATOM 5533 C CA . ALA C 1 128 ? -27.023 26.520 128.409 1.00 29.58 187 ALA C CA 1
ATOM 5534 C C . ALA C 1 128 ? -26.784 25.303 127.528 1.00 29.52 187 ALA C C 1
ATOM 5535 O O . ALA C 1 128 ? -26.081 25.397 126.515 1.00 29.50 187 ALA C O 1
ATOM 5537 N N . ILE C 1 129 ? -27.383 24.170 127.886 1.00 29.41 188 ILE C N 1
ATOM 5538 C CA . ILE C 1 129 ? -27.087 22.950 127.149 1.00 29.72 188 ILE C CA 1
ATOM 5539 C C . ILE C 1 129 ? -27.490 23.076 125.694 1.00 29.81 188 ILE C C 1
ATOM 5540 O O . ILE C 1 129 ? -26.943 22.394 124.838 1.00 30.49 188 ILE C O 1
ATOM 5545 N N . SER C 1 130 ? -28.419 23.975 125.410 1.00 29.76 189 SER C N 1
ATOM 5546 C CA . SER C 1 130 ? -28.900 24.125 124.054 1.00 29.86 189 SER C CA 1
ATOM 5547 C C . SER C 1 130 ? -28.004 25.050 123.239 1.00 29.72 189 SER C C 1
ATOM 5548 O O . SER C 1 130 ? -28.108 25.092 122.011 1.00 29.97 189 SER C O 1
ATOM 5551 N N . SER C 1 131 ? -27.117 25.771 123.925 1.00 29.41 190 SER C N 1
ATOM 5552 C CA . SER C 1 131 ? -26.346 26.847 123.305 1.00 29.03 190 SER C CA 1
ATOM 5553 C C . SER C 1 131 ? -24.954 26.466 122.853 1.00 28.89 190 SER C C 1
ATOM 5554 O O . SER C 1 131 ? -24.261 27.289 122.261 1.00 28.94 190 SER C O 1
ATOM 5557 N N . TYR C 1 132 ? -24.535 25.234 123.130 1.00 28.67 191 TYR C N 1
ATOM 5558 C CA . TYR C 1 132 ? -23.237 24.761 122.651 1.00 28.65 191 TYR C CA 1
ATOM 5559 C C . TYR C 1 132 ? -23.237 24.711 121.127 1.00 28.92 191 TYR C C 1
ATOM 5560 O O . TYR C 1 132 ? -24.212 24.256 120.515 1.00 29.29 191 TYR C O 1
ATOM 5569 N N . ALA C 1 133 ? -22.159 25.179 120.513 1.00 29.22 192 ALA C N 1
ATOM 5570 C CA . ALA C 1 133 ? -22.031 25.110 119.061 1.00 29.61 192 ALA C CA 1
ATOM 5571 C C . ALA C 1 133 ? -22.112 23.665 118.580 1.00 29.83 192 ALA C C 1
ATOM 5572 O O . ALA C 1 133 ? -22.823 23.368 117.633 1.00 30.08 192 ALA C O 1
ATOM 5574 N N . HIS C 1 134 ? -21.413 22.769 119.267 1.00 30.14 193 HIS C N 1
ATOM 5575 C CA . HIS C 1 134 ? -21.382 21.366 118.885 1.00 30.35 193 HIS C CA 1
ATOM 5576 C C . HIS C 1 134 ? -22.275 20.568 119.814 1.00 30.14 193 HIS C C 1
ATOM 5577 O O . HIS C 1 134 ? -21.865 20.159 120.904 1.00 30.09 193 HIS C O 1
ATOM 5584 N N . TYR C 1 135 ? -23.500 20.343 119.353 1.00 30.06 194 TYR C N 1
ATOM 5585 C CA . TYR C 1 135 ? -24.575 19.779 120.155 1.00 29.77 194 TYR C CA 1
ATOM 5586 C C . TYR C 1 135 ? -25.314 18.756 119.324 1.00 29.66 194 TYR C C 1
ATOM 5587 O O . TYR C 1 135 ? -25.263 18.804 118.100 1.00 29.70 194 TYR C O 1
ATOM 5596 N N . ALA C 1 136 ? -26.027 17.855 119.992 1.00 29.61 195 ALA C N 1
ATOM 5597 C CA . ALA C 1 136 ? -27.018 16.990 119.332 1.00 29.60 195 ALA C CA 1
ATOM 5598 C C . ALA C 1 136 ? -28.064 16.571 120.356 1.00 29.64 195 ALA C C 1
ATOM 5599 O O . ALA C 1 136 ? -27.720 15.987 121.387 1.00 29.66 195 ALA C O 1
ATOM 5601 N N . ASP C 1 137 ? -29.329 16.885 120.079 1.00 29.75 196 ASP C N 1
ATOM 5602 C CA . ASP C 1 137 ? -30.410 16.640 121.018 1.00 30.13 196 ASP C CA 1
ATOM 5603 C C . ASP C 1 137 ? -31.366 15.599 120.471 1.00 29.95 196 ASP C C 1
ATOM 5604 O O . ASP C 1 137 ? -31.663 15.609 119.276 1.00 30.36 196 ASP C O 1
ATOM 5609 N N . SER C 1 138 ? -31.878 14.724 121.332 1.00 29.32 197 SER C N 1
ATOM 5610 C CA . SER C 1 138 ? -32.953 13.824 120.922 1.00 28.85 197 SER C CA 1
ATOM 5611 C C . SER C 1 138 ? -33.805 13.400 122.103 1.00 28.52 197 SER C C 1
ATOM 5612 O O . SER C 1 138 ? -33.418 13.605 123.254 1.00 29.04 197 SER C O 1
ATOM 5615 N N . ALA C 1 139 ? -34.961 12.801 121.814 1.00 27.89 198 ALA C N 1
ATOM 5616 C CA . ALA C 1 139 ? -35.704 12.036 122.813 1.00 26.93 198 ALA C CA 1
ATOM 5617 C C . ALA C 1 139 ? -34.838 10.848 123.225 1.00 26.76 198 ALA C C 1
ATOM 5618 O O . ALA C 1 139 ? -33.975 10.417 122.451 1.00 26.12 198 ALA C O 1
ATOM 5620 N N . PRO C 1 140 ? -35.054 10.315 124.443 1.00 26.76 199 PRO C N 1
ATOM 5621 C CA . PRO C 1 140 ? -34.161 9.283 124.942 1.00 26.74 199 PRO C CA 1
ATOM 5622 C C . PRO C 1 140 ? -34.320 7.977 124.197 1.00 26.77 199 PRO C C 1
ATOM 5623 O O . PRO C 1 140 ? -33.436 7.131 124.247 1.00 26.94 199 PRO C O 1
ATOM 5627 N N . TRP C 1 141 ? -35.431 7.833 123.490 1.00 27.07 200 TRP C N 1
ATOM 5628 C CA . TRP C 1 141 ? -35.719 6.608 122.753 1.00 27.41 200 TRP C CA 1
ATOM 5629 C C . TRP C 1 141 ? -35.289 6.640 121.286 1.00 27.80 200 TRP C C 1
ATOM 5630 O O . TRP C 1 141 ? -35.512 5.679 120.560 1.00 27.99 200 TRP C O 1
ATOM 5641 N N . ALA C 1 142 ? -34.655 7.736 120.875 1.00 28.20 201 ALA C N 1
ATOM 5642 C CA . ALA C 1 142 ? -34.213 7.947 119.495 1.00 28.61 201 ALA C CA 1
ATOM 5643 C C . ALA C 1 142 ? -32.702 7.830 119.369 1.00 29.13 201 ALA C C 1
ATOM 5644 O O . ALA C 1 142 ? -31.980 8.095 120.324 1.00 29.67 201 ALA C O 1
ATOM 5646 N N . GLU C 1 143 ? -32.219 7.434 118.197 1.00 29.56 202 GLU C N 1
ATOM 5647 C CA . GLU C 1 143 ? -30.777 7.462 117.917 1.00 30.27 202 GLU C CA 1
ATOM 5648 C C . GLU C 1 143 ? -30.278 8.890 117.747 1.00 30.36 202 GLU C C 1
ATOM 5649 O O . GLU C 1 143 ? -31.039 9.767 117.343 1.00 30.72 202 GLU C O 1
ATOM 5655 N N . ASN C 1 144 ? -29.004 9.117 118.047 1.00 30.41 203 ASN C N 1
ATOM 5656 C CA . ASN C 1 144 ? -28.379 10.426 117.860 1.00 30.49 203 ASN C CA 1
ATOM 5657 C C . ASN C 1 144 ? -26.883 10.319 117.574 1.00 29.87 203 ASN C C 1
ATOM 5658 O O . ASN C 1 144 ? -26.257 9.291 117.838 1.00 29.82 203 ASN C O 1
ATOM 5663 N N . VAL C 1 145 ? -26.313 11.376 117.021 1.00 29.22 204 VAL C N 1
ATOM 5664 C CA . VAL C 1 145 ? -24.895 11.384 116.732 1.00 28.98 204 VAL C CA 1
ATOM 5665 C C . VAL C 1 145 ? -24.387 12.803 116.777 1.00 28.77 204 VAL C C 1
ATOM 5666 O O . VAL C 1 145 ? -25.090 13.721 116.368 1.00 28.99 204 VAL C O 1
ATOM 5670 N N . LEU C 1 146 ? -23.180 12.983 117.296 1.00 28.56 205 LEU C N 1
ATOM 5671 C CA . LEU C 1 146 ? -22.516 14.285 117.281 1.00 28.28 205 LEU C CA 1
ATOM 5672 C C . LEU C 1 146 ? -21.163 14.137 116.619 1.00 28.40 205 LEU C C 1
ATOM 5673 O O . LEU C 1 146 ? -20.327 13.388 117.126 1.00 28.49 205 LEU C O 1
ATOM 5678 N N . VAL C 1 147 ? -20.947 14.837 115.502 1.00 28.35 206 VAL C N 1
ATOM 5679 C CA . VAL C 1 147 ? -19.644 14.816 114.827 1.00 28.45 206 VAL C CA 1
ATOM 5680 C C . VAL C 1 147 ? -18.833 16.057 115.204 1.00 28.73 206 VAL C C 1
ATOM 5681 O O . VAL C 1 147 ? -19.240 17.169 114.911 1.00 29.17 206 VAL C O 1
ATOM 5685 N N . VAL C 1 148 ? -17.692 15.861 115.855 1.00 28.98 207 VAL C N 1
ATOM 5686 C CA . VAL C 1 148 ? -16.784 16.955 116.182 1.00 29.42 207 VAL C CA 1
ATOM 5687 C C . VAL C 1 148 ? -15.718 17.098 115.093 1.00 30.14 207 VAL C C 1
ATOM 5688 O O . VAL C 1 148 ? -14.951 16.166 114.847 1.00 30.40 207 VAL C O 1
ATOM 5692 N N . PRO C 1 149 ? -15.687 18.256 114.412 1.00 30.92 208 PRO C N 1
ATOM 5693 C CA . PRO C 1 149 ? -14.647 18.487 113.408 1.00 31.10 208 PRO C CA 1
ATOM 5694 C C . PRO C 1 149 ? -13.315 18.746 114.073 1.00 31.08 208 PRO C C 1
ATOM 5695 O O . PRO C 1 149 ? -13.205 19.641 114.911 1.00 31.08 208 PRO C O 1
ATOM 5699 N N . CYS C 1 150 ? -12.323 17.949 113.693 1.00 31.29 209 CYS C N 1
ATOM 5700 C CA . CYS C 1 150 ? -11.015 17.967 114.317 1.00 31.47 209 CYS C CA 1
ATOM 5701 C C . CYS C 1 150 ? -10.124 19.032 113.715 1.00 32.19 209 CYS C C 1
ATOM 5702 O O . CYS C 1 150 ? -10.376 19.495 112.605 1.00 31.98 209 CYS C O 1
ATOM 5705 N N . ASP C 1 151 ? -9.095 19.433 114.460 1.00 33.14 210 ASP C N 1
ATOM 5706 C CA . ASP C 1 151 ? -8.073 20.321 113.924 1.00 34.16 210 ASP C CA 1
ATOM 5707 C C . ASP C 1 151 ? -6.764 19.552 113.706 1.00 34.88 210 ASP C C 1
ATOM 5708 O O . ASP C 1 151 ? -6.724 18.323 113.847 1.00 35.23 210 ASP C O 1
ATOM 5713 N N . ASN C 1 152 ? -5.696 20.248 113.345 1.00 35.57 211 ASN C N 1
ATOM 5714 C CA . ASN C 1 152 ? -4.434 19.538 113.153 1.00 36.65 211 ASN C CA 1
ATOM 5715 C C . ASN C 1 152 ? -3.315 20.005 114.073 1.00 36.33 211 ASN C C 1
ATOM 5716 O O . ASN C 1 152 ? -2.141 20.010 113.698 1.00 36.62 211 ASN C O 1
ATOM 5721 N N . THR C 1 153 ? -3.700 20.376 115.288 1.00 35.78 212 THR C N 1
ATOM 5722 C CA . THR C 1 153 ? -2.754 20.668 116.347 1.00 34.96 212 THR C CA 1
ATOM 5723 C C . THR C 1 153 ? -2.387 19.364 117.066 1.00 34.62 212 THR C C 1
ATOM 5724 O O . THR C 1 153 ? -3.264 18.574 117.454 1.00 34.50 212 THR C O 1
ATOM 5728 N N . TRP C 1 154 ? -1.089 19.130 117.228 1.00 34.14 213 TRP C N 1
ATOM 5729 C CA . TRP C 1 154 ? -0.631 18.056 118.100 1.00 33.54 213 TRP C CA 1
ATOM 5730 C C . TRP C 1 154 ? -0.707 18.533 119.552 1.00 33.30 213 TRP C C 1
ATOM 5731 O O . TRP C 1 154 ? -0.466 19.706 119.832 1.00 33.12 213 TRP C O 1
ATOM 5742 N N . ARG C 1 155 ? -1.075 17.633 120.464 1.00 33.21 214 ARG C N 1
ATOM 5743 C CA . ARG C 1 155 ? -1.082 17.930 121.895 1.00 33.06 214 ARG C CA 1
ATOM 5744 C C . ARG C 1 155 ? -0.335 16.850 122.661 1.00 33.26 214 ARG C C 1
ATOM 5745 O O . ARG C 1 155 ? -0.158 15.738 122.161 1.00 33.12 214 ARG C O 1
ATOM 5753 N N . TYR C 1 156 ? 0.119 17.183 123.866 1.00 33.69 215 TYR C N 1
ATOM 5754 C CA . TYR C 1 156 ? 0.766 16.211 124.750 1.00 34.17 215 TYR C CA 1
ATOM 5755 C C . TYR C 1 156 ? -0.290 15.382 125.468 1.00 35.06 215 TYR C C 1
ATOM 5756 O O . TYR C 1 156 ? -1.299 15.936 125.882 1.00 35.12 215 TYR C O 1
ATOM 5765 N N . MET C 1 157 ? -0.082 14.075 125.630 1.00 36.53 216 MET C N 1
ATOM 5766 C CA . MET C 1 157 ? -0.911 13.331 126.585 1.00 38.45 216 MET C CA 1
ATOM 5767 C C . MET C 1 157 ? -0.540 13.964 127.896 1.00 40.11 216 MET C C 1
ATOM 5768 O O . MET C 1 157 ? 0.651 14.098 128.182 1.00 40.45 216 MET C O 1
ATOM 5773 N N . ASN C 1 158 ? -1.502 14.382 128.707 1.00 42.15 217 ASN C N 1
ATOM 5774 C CA . ASN C 1 158 ? -1.028 14.949 129.967 1.00 44.28 217 ASN C CA 1
ATOM 5775 C C . ASN C 1 158 ? -0.738 13.867 130.983 1.00 45.36 217 ASN C C 1
ATOM 5776 O O . ASN C 1 158 ? -1.636 13.267 131.593 1.00 45.54 217 ASN C O 1
ATOM 5781 N N . ASP C 1 159 ? 0.552 13.563 131.051 1.00 46.39 218 ASP C N 1
ATOM 5782 C CA . ASP C 1 159 ? 1.089 12.561 131.944 1.00 47.56 218 ASP C CA 1
ATOM 5783 C C . ASP C 1 159 ? 1.948 13.233 133.010 1.00 47.79 218 ASP C C 1
ATOM 5784 O O . ASP C 1 159 ? 2.597 12.560 133.808 1.00 48.10 218 ASP C O 1
ATOM 5789 N N . THR C 1 160 ? 1.943 14.567 133.010 1.00 48.05 219 THR C N 1
ATOM 5790 C CA . THR C 1 160 ? 2.648 15.367 134.020 1.00 48.18 219 THR C CA 1
ATOM 5791 C C . THR C 1 160 ? 1.672 16.327 134.689 1.00 47.73 219 THR C C 1
ATOM 5792 O O . THR C 1 160 ? 2.071 17.374 135.195 1.00 47.49 219 THR C O 1
ATOM 5796 N N . ASN C 1 161 ? 0.389 15.966 134.660 1.00 47.53 220 ASN C N 1
ATOM 5797 C CA . ASN C 1 161 ? -0.677 16.750 135.285 1.00 47.16 220 ASN C CA 1
ATOM 5798 C C . ASN C 1 161 ? -0.576 18.251 134.980 1.00 46.31 220 ASN C C 1
ATOM 5799 O O . ASN C 1 161 ? -0.318 19.065 135.875 1.00 46.58 220 ASN C O 1
ATOM 5804 N N . ALA C 1 162 ? -0.767 18.605 133.711 1.00 45.01 221 ALA C N 1
ATOM 5805 C CA . ALA C 1 162 ? -0.805 19.995 133.299 1.00 43.26 221 ALA C CA 1
ATOM 5806 C C . ALA C 1 162 ? -1.911 20.701 134.059 1.00 42.26 221 ALA C C 1
ATOM 5807 O O . ALA C 1 162 ? -2.995 20.142 134.262 1.00 42.41 221 ALA C O 1
ATOM 5809 N N . VAL C 1 163 ? -1.633 21.921 134.499 1.00 40.81 222 VAL C N 1
ATOM 5810 C CA . VAL C 1 163 ? -2.585 22.667 135.302 1.00 39.49 222 VAL C CA 1
ATOM 5811 C C . VAL C 1 163 ? -3.648 23.297 134.407 1.00 38.82 222 VAL C C 1
ATOM 5812 O O . VAL C 1 163 ? -4.831 23.289 134.751 1.00 38.76 222 VAL C O 1
ATOM 5816 N N . ASP C 1 164 ? -3.225 23.828 133.259 1.00 37.83 223 ASP C N 1
ATOM 5817 C CA . ASP C 1 164 ? -4.154 24.378 132.282 1.00 37.02 223 ASP C CA 1
ATOM 5818 C C . ASP C 1 164 ? -4.493 23.309 131.259 1.00 36.18 223 ASP C C 1
ATOM 5819 O O . ASP C 1 164 ? -4.067 23.381 130.113 1.00 36.00 223 ASP C O 1
ATOM 5824 N N . ARG C 1 165 ? -5.271 22.318 131.684 1.00 35.17 224 ARG C N 1
ATOM 5825 C CA . ARG C 1 165 ? -5.620 21.180 130.841 1.00 34.06 224 ARG C CA 1
ATOM 5826 C C . ARG C 1 165 ? -6.087 21.562 129.443 1.00 33.09 224 ARG C C 1
ATOM 5827 O O . ARG C 1 165 ? -5.810 20.842 128.493 1.00 33.24 224 ARG C O 1
ATOM 5835 N N . LYS C 1 166 ? -6.794 22.681 129.306 1.00 31.64 225 LYS C N 1
ATOM 5836 C CA . LYS C 1 166 ? -7.369 23.035 128.006 1.00 30.43 225 LYS C CA 1
ATOM 5837 C C . LYS C 1 166 ? -6.334 23.036 126.879 1.00 29.72 225 LYS C C 1
ATOM 5838 O O . LYS C 1 166 ? -6.676 22.866 125.705 1.00 30.05 225 LYS C O 1
ATOM 5844 N N . LEU C 1 167 ? -5.070 23.230 127.240 1.00 28.54 226 LEU C N 1
ATOM 5845 C CA . LEU C 1 167 ? -4.003 23.361 126.253 1.00 27.37 226 LEU C CA 1
ATOM 5846 C C . LEU C 1 167 ? -3.398 22.017 125.884 1.00 26.91 226 LEU C C 1
ATOM 5847 O O . LEU C 1 167 ? -2.578 21.940 124.965 1.00 26.90 226 LEU C O 1
ATOM 5852 N N . VAL C 1 168 ? -3.806 20.965 126.594 1.00 26.19 227 VAL C N 1
ATOM 5853 C CA . VAL C 1 168 ? -3.365 19.604 126.286 1.00 25.77 227 VAL C CA 1
ATOM 5854 C C . VAL C 1 168 ? -4.515 18.676 125.907 1.00 25.80 227 VAL C C 1
ATOM 5855 O O . VAL C 1 168 ? -4.286 17.550 125.468 1.00 25.82 227 VAL C O 1
ATOM 5859 N N . ASP C 1 169 ? -5.745 19.138 126.094 1.00 26.04 228 ASP C N 1
ATOM 5860 C CA . ASP C 1 169 ? -6.909 18.345 125.733 1.00 26.55 228 ASP C CA 1
ATOM 5861 C C . ASP C 1 169 ? -7.533 18.931 124.481 1.00 26.58 228 ASP C C 1
ATOM 5862 O O . ASP C 1 169 ? -7.429 20.125 124.246 1.00 26.88 228 ASP C O 1
ATOM 5867 N N . PHE C 1 170 ? -8.196 18.086 123.690 1.00 26.43 229 PHE C N 1
ATOM 5868 C CA . PHE C 1 170 ? -8.996 18.555 122.564 1.00 25.88 229 PHE C CA 1
ATOM 5869 C C . PHE C 1 170 ? -10.450 18.756 123.004 1.00 25.80 229 PHE C C 1
ATOM 5870 O O . PHE C 1 170 ? -11.376 18.090 122.514 1.00 25.89 229 PHE C O 1
ATOM 5878 N N . GLY C 1 171 ? -10.639 19.680 123.939 1.00 25.60 230 GLY C N 1
ATOM 5879 C CA . GLY C 1 171 ? -11.957 19.945 124.497 1.00 25.24 230 GLY C CA 1
ATOM 5880 C C . GLY C 1 171 ? -12.453 18.838 125.400 1.00 25.15 230 GLY C C 1
ATOM 5881 O O . GLY C 1 171 ? -11.685 18.002 125.869 1.00 25.08 230 GLY C O 1
ATOM 5882 N N . GLN C 1 172 ? -13.751 18.840 125.653 1.00 25.19 231 GLN C N 1
ATOM 5883 C CA . GLN C 1 172 ? -14.360 17.820 126.484 1.00 25.08 231 GLN C CA 1
ATOM 5884 C C . GLN C 1 172 ? -15.704 17.407 125.924 1.00 25.01 231 GLN C C 1
ATOM 5885 O O . GLN C 1 172 ? -16.507 18.252 125.518 1.00 25.45 231 GLN C O 1
ATOM 5891 N N . PHE C 1 173 ? -15.931 16.099 125.889 1.00 24.64 232 PHE C N 1
ATOM 5892 C CA . PHE C 1 173 ? -17.260 15.557 125.686 1.00 24.38 232 PHE C CA 1
ATOM 5893 C C . PHE C 1 173 ? -18.054 15.718 126.981 1.00 24.54 232 PHE C C 1
ATOM 5894 O O . PHE C 1 173 ? -17.497 15.678 128.092 1.00 24.62 232 PHE C O 1
ATOM 5902 N N . LEU C 1 174 ? -19.353 15.933 126.832 1.00 24.73 233 LEU C N 1
ATOM 5903 C CA . LEU C 1 174 ? -20.261 15.893 127.974 1.00 24.93 233 LEU C CA 1
ATOM 5904 C C . LEU C 1 174 ? -21.662 15.599 127.471 1.00 24.91 233 LEU C C 1
ATOM 5905 O O . LEU C 1 174 ? -21.971 15.849 126.315 1.00 25.09 233 LEU C O 1
ATOM 5910 N N . PHE C 1 175 ? -22.484 15.027 128.335 1.00 25.11 234 PHE C N 1
ATOM 5911 C CA . PHE C 1 175 ? -23.864 14.750 127.994 1.00 25.29 234 PHE C CA 1
ATOM 5912 C C . PHE C 1 175 ? -24.758 15.223 129.117 1.00 25.56 234 PHE C C 1
ATOM 5913 O O . PHE C 1 175 ? -24.337 15.232 130.274 1.00 25.83 234 PHE C O 1
ATOM 5921 N N . ALA C 1 176 ? -25.981 15.620 128.780 1.00 25.60 235 ALA C N 1
ATOM 5922 C CA . ALA C 1 176 ? -26.904 16.130 129.783 1.00 25.85 235 ALA C CA 1
ATOM 5923 C C . ALA C 1 176 ? -28.257 15.498 129.561 1.00 26.18 235 ALA C C 1
ATOM 5924 O O . ALA C 1 176 ? -28.537 15.013 128.469 1.00 26.75 235 ALA C O 1
ATOM 5926 N N . THR C 1 177 ? -29.105 15.511 130.579 1.00 26.37 236 THR C N 1
ATOM 5927 C CA . THR C 1 177 ? -30.440 14.944 130.439 1.00 26.61 236 THR C CA 1
ATOM 5928 C C . THR C 1 177 ? -31.430 15.569 131.429 1.00 26.98 236 THR C C 1
ATOM 5929 O O . THR C 1 177 ? -31.031 15.998 132.518 1.00 27.42 236 THR C O 1
ATOM 5933 N N . TYR C 1 178 ? -32.709 15.625 131.045 1.00 27.06 237 TYR C N 1
ATOM 5934 C CA . TYR C 1 178 ? -33.767 16.077 131.949 1.00 27.06 237 TYR C CA 1
ATOM 5935 C C . TYR C 1 178 ? -35.144 15.512 131.621 1.00 27.40 237 TYR C C 1
ATOM 5936 O O . TYR C 1 178 ? -35.335 14.921 130.557 1.00 27.47 237 TYR C O 1
ATOM 5945 N N . SER C 1 179 ? -36.089 15.694 132.552 1.00 27.58 238 SER C N 1
ATOM 5946 C CA . SER C 1 179 ? -37.478 15.241 132.411 1.00 27.94 238 SER C CA 1
ATOM 5947 C C . SER C 1 179 ? -37.571 13.753 132.117 1.00 28.35 238 SER C C 1
ATOM 5948 O O . SER C 1 179 ? -38.401 13.322 131.329 1.00 28.19 238 SER C O 1
ATOM 5951 N N . GLY C 1 180 ? -36.701 12.973 132.745 1.00 29.29 239 GLY C N 1
ATOM 5952 C CA . GLY C 1 180 ? -36.770 11.511 132.658 1.00 30.46 239 GLY C CA 1
ATOM 5953 C C . GLY C 1 180 ? -37.306 10.912 133.940 1.00 31.00 239 GLY C C 1
ATOM 5954 O O . GLY C 1 180 ? -37.385 11.594 134.962 1.00 31.24 239 GLY C O 1
ATOM 5955 N N . ALA C 1 181 ? -37.668 9.639 133.885 1.00 31.62 240 ALA C N 1
ATOM 5956 C CA . ALA C 1 181 ? -38.155 8.929 135.059 1.00 32.23 240 ALA C CA 1
ATOM 5957 C C . ALA C 1 181 ? -37.694 7.472 135.055 1.00 32.84 240 ALA C C 1
ATOM 5958 O O . ALA C 1 181 ? -37.265 6.941 134.024 1.00 32.68 240 ALA C O 1
ATOM 5960 N N . GLY C 1 182 ? -37.779 6.825 136.215 1.00 33.61 241 GLY C N 1
ATOM 5961 C CA . GLY C 1 182 ? -37.491 5.395 136.304 1.00 33.92 241 GLY C CA 1
ATOM 5962 C C . GLY C 1 182 ? -36.065 5.109 136.711 1.00 34.29 241 GLY C C 1
ATOM 5963 O O . GLY C 1 182 ? -35.223 6.013 136.851 1.00 34.16 241 GLY C O 1
ATOM 5964 N N . ALA C 1 183 ? -35.792 3.828 136.900 1.00 34.71 242 ALA C N 1
ATOM 5965 C CA . ALA C 1 183 ? -34.504 3.390 137.435 1.00 34.59 242 ALA C CA 1
ATOM 5966 C C . ALA C 1 183 ? -33.493 3.092 136.335 1.00 34.04 242 ALA C C 1
ATOM 5967 O O . ALA C 1 183 ? -32.294 3.249 136.558 1.00 34.14 242 ALA C O 1
ATOM 5969 N N . THR C 1 184 ? -33.976 2.678 135.159 1.00 33.09 243 THR C N 1
ATOM 5970 C CA . THR C 1 184 ? -33.096 2.195 134.079 1.00 32.36 243 THR C CA 1
ATOM 5971 C C . THR C 1 184 ? -32.600 3.290 133.123 1.00 31.53 243 THR C C 1
ATOM 5972 O O . THR C 1 184 ? -33.271 4.301 132.919 1.00 31.42 243 THR C O 1
ATOM 5976 N N . ALA C 1 185 ? -31.437 3.061 132.521 1.00 30.62 244 ALA C N 1
ATOM 5977 C CA . ALA C 1 185 ? -30.812 4.028 131.622 1.00 29.67 244 ALA C CA 1
ATOM 5978 C C . ALA C 1 185 ? -31.608 4.288 130.361 1.00 29.49 244 ALA C C 1
ATOM 5979 O O . ALA C 1 185 ? -32.407 3.443 129.926 1.00 30.21 244 ALA C O 1
ATOM 5981 N N . HIS C 1 186 ? -31.382 5.458 129.773 1.00 28.69 245 HIS C N 1
ATOM 5982 C CA . HIS C 1 186 ? -32.004 5.822 128.518 1.00 28.04 245 HIS C CA 1
ATOM 5983 C C . HIS C 1 186 ? -31.350 5.133 127.320 1.00 28.12 245 HIS C C 1
ATOM 5984 O O . HIS C 1 186 ? -32.033 4.603 126.446 1.00 28.35 245 HIS C O 1
ATOM 5991 N N . GLY C 1 187 ? -30.022 5.144 127.278 1.00 28.00 246 GLY C N 1
ATOM 5992 C CA . GLY C 1 187 ? -29.286 4.620 126.138 1.00 27.67 246 GLY C CA 1
ATOM 5993 C C . GLY C 1 187 ? -27.795 4.685 126.379 1.00 27.74 246 GLY C C 1
ATOM 5994 O O . GLY C 1 187 ? -27.358 5.121 127.435 1.00 27.90 246 GLY C O 1
ATOM 5995 N N . ASP C 1 188 ? -27.025 4.255 125.385 1.00 27.70 247 ASP C N 1
ATOM 5996 C CA . ASP C 1 188 ? -25.586 4.106 125.491 1.00 27.73 247 ASP C CA 1
ATOM 5997 C C . ASP C 1 188 ? -24.841 5.104 124.631 1.00 27.76 247 ASP C C 1
ATOM 5998 O O . ASP C 1 188 ? -25.314 5.488 123.549 1.00 28.04 247 ASP C O 1
ATOM 6003 N N . LEU C 1 189 ? -23.663 5.495 125.111 1.00 27.35 248 LEU C N 1
ATOM 6004 C CA . LEU C 1 189 ? -22.793 6.440 124.437 1.00 27.06 248 LEU C CA 1
ATOM 6005 C C . LEU C 1 189 ? -21.487 5.786 123.981 1.00 27.22 248 LEU C C 1
ATOM 6006 O O . LEU C 1 189 ? -20.789 5.126 124.762 1.00 27.60 248 LEU C O 1
ATOM 6011 N N . TYR C 1 190 ? -21.162 5.971 122.708 1.00 27.13 249 TYR C N 1
ATOM 6012 C CA . TYR C 1 190 ? -19.905 5.484 122.141 1.00 27.05 249 TYR C CA 1
ATOM 6013 C C . TYR C 1 190 ? -19.078 6.632 121.570 1.00 27.12 249 TYR C C 1
ATOM 6014 O O . TYR C 1 190 ? -19.625 7.636 121.109 1.00 27.18 249 TYR C O 1
ATOM 6023 N N . VAL C 1 191 ? -17.764 6.469 121.591 1.00 27.24 250 VAL C N 1
ATOM 6024 C CA . VAL C 1 191 ? -16.859 7.378 120.906 1.00 27.54 250 VAL C CA 1
ATOM 6025 C C . VAL C 1 191 ? -16.226 6.611 119.750 1.00 28.04 250 VAL C C 1
ATOM 6026 O O . VAL C 1 191 ? -15.843 5.449 119.889 1.00 27.95 250 VAL C O 1
ATOM 6030 N N . GLU C 1 192 ? -16.146 7.261 118.602 1.00 28.68 251 GLU C N 1
ATOM 6031 C CA . GLU C 1 192 ? -15.553 6.664 117.426 1.00 29.51 251 GLU C CA 1
ATOM 6032 C C . GLU C 1 192 ? -14.532 7.650 116.954 1.00 29.39 251 GLU C C 1
ATOM 6033 O O . GLU C 1 192 ? -14.825 8.838 116.826 1.00 30.15 251 GLU C O 1
ATOM 6039 N N . TYR C 1 193 ? -13.321 7.179 116.710 1.00 29.02 252 TYR C N 1
ATOM 6040 C CA . TYR C 1 193 ? -12.232 8.109 116.483 1.00 28.69 252 TYR C CA 1
ATOM 6041 C C . TYR C 1 193 ? -11.192 7.598 115.504 1.00 28.94 252 TYR C C 1
ATOM 6042 O O . TYR C 1 193 ? -11.114 6.398 115.212 1.00 29.19 252 TYR C O 1
ATOM 6051 N N . ALA C 1 194 ? -10.415 8.539 114.991 1.00 29.12 253 ALA C N 1
ATOM 6052 C CA . ALA C 1 194 ? -9.184 8.246 114.299 1.00 29.61 253 ALA C CA 1
ATOM 6053 C C . ALA C 1 194 ? -8.158 9.129 114.978 1.00 29.94 253 ALA C C 1
ATOM 6054 O O . ALA C 1 194 ? -8.331 10.350 115.044 1.00 30.06 253 ALA C O 1
ATOM 6056 N N . VAL C 1 195 ? -7.106 8.520 115.508 1.00 30.22 254 VAL C N 1
ATOM 6057 C CA . VAL C 1 195 ? -6.148 9.268 116.306 1.00 30.90 254 VAL C CA 1
ATOM 6058 C C . VAL C 1 195 ? -4.725 8.913 115.941 1.00 31.58 254 VAL C C 1
ATOM 6059 O O . VAL C 1 195 ? -4.399 7.742 115.792 1.00 32.09 254 VAL C O 1
ATOM 6063 N N . GLU C 1 196 ? -3.890 9.936 115.789 1.00 32.18 255 GLU C N 1
ATOM 6064 C CA . GLU C 1 196 ? -2.485 9.759 115.493 1.00 32.97 255 GLU C CA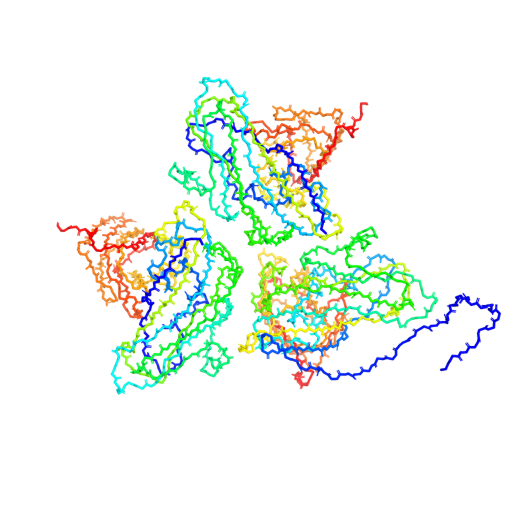 1
ATOM 6065 C C . GLU C 1 196 ? -1.685 9.921 116.772 1.00 32.95 255 GLU C C 1
ATOM 6066 O O . GLU C 1 196 ? -2.030 10.765 117.604 1.00 32.81 255 GLU C O 1
ATOM 6072 N N . PHE C 1 197 ? -0.622 9.123 116.916 1.00 33.30 256 PHE C N 1
ATOM 6073 C CA . PHE C 1 197 ? 0.328 9.256 118.010 1.00 33.48 256 PHE C CA 1
ATOM 6074 C C . PHE C 1 197 ? 1.678 9.608 117.437 1.00 34.59 256 PHE C C 1
ATOM 6075 O O . PHE C 1 197 ? 2.072 9.057 116.401 1.00 34.54 256 PHE C O 1
ATOM 6083 N N . LYS C 1 198 ? 2.402 10.504 118.111 1.00 35.81 257 LYS C N 1
ATOM 6084 C CA . LYS C 1 198 ? 3.622 11.034 117.535 1.00 37.37 257 LYS C CA 1
ATOM 6085 C C . LYS C 1 198 ? 4.879 10.341 118.022 1.00 37.79 257 LYS C C 1
ATOM 6086 O O . LYS C 1 198 ? 5.546 9.664 117.235 1.00 38.72 257 LYS C O 1
ATOM 6092 N N . ASP C 1 199 ? 5.223 10.517 119.295 1.00 37.92 258 ASP C N 1
ATOM 6093 C CA . ASP C 1 199 ? 6.571 10.152 119.739 1.00 37.82 258 ASP C CA 1
ATOM 6094 C C . ASP C 1 199 ? 6.627 9.031 120.756 1.00 36.90 258 ASP C C 1
ATOM 6095 O O . ASP C 1 199 ? 6.159 9.195 121.875 1.00 37.24 258 ASP C O 1
ATOM 6100 N N . PRO C 1 200 ? 7.224 7.895 120.375 1.00 35.86 259 PRO C N 1
ATOM 6101 C CA . PRO C 1 200 ? 7.445 6.770 121.279 1.00 35.21 259 PRO C CA 1
ATOM 6102 C C . PRO C 1 200 ? 8.202 7.226 122.521 1.00 34.52 259 PRO C C 1
ATOM 6103 O O . PRO C 1 200 ? 9.096 8.085 122.427 1.00 34.60 259 PRO C O 1
ATOM 6107 N N . GLN C 1 201 ? 7.836 6.662 123.668 1.00 33.47 260 GLN C N 1
ATOM 6108 C CA . GLN C 1 201 ? 8.449 7.017 124.933 1.00 32.54 260 GLN C CA 1
ATOM 6109 C C . GLN C 1 201 ? 8.315 5.865 125.917 1.00 32.15 260 GLN C C 1
ATOM 6110 O O . GLN C 1 201 ? 7.525 4.951 125.680 1.00 32.12 260 GLN C O 1
ATOM 6116 N N . PRO C 1 202 ? 9.076 5.903 127.028 1.00 31.66 261 PRO C N 1
ATOM 6117 C CA . PRO C 1 202 ? 8.882 4.929 128.090 1.00 31.13 261 PRO C CA 1
ATOM 6118 C C . PRO C 1 202 ? 7.463 5.015 128.595 1.00 30.76 261 PRO C C 1
ATOM 6119 O O . PRO C 1 202 ? 6.905 6.111 128.614 1.00 31.02 261 PRO C O 1
ATOM 6123 N N . ILE C 1 203 ? 6.879 3.886 128.999 1.00 30.41 262 ILE C N 1
ATOM 6124 C CA . ILE C 1 203 ? 5.516 3.884 129.571 1.00 30.14 262 ILE C CA 1
ATOM 6125 C C . ILE C 1 203 ? 5.342 5.003 130.604 1.00 29.74 262 ILE C C 1
ATOM 6126 O O . ILE C 1 203 ? 6.182 5.185 131.481 1.00 29.43 262 ILE C O 1
ATOM 6131 N N . ALA C 1 204 ? 4.266 5.768 130.465 1.00 29.61 263 ALA C N 1
ATOM 6132 C CA . ALA C 1 204 ? 4.000 6.928 131.328 1.00 29.61 263 ALA C CA 1
ATOM 6133 C C . ALA C 1 204 ? 3.743 6.571 132.797 1.00 29.71 263 ALA C C 1
ATOM 6134 O O . ALA C 1 204 ? 4.134 7.318 133.700 1.00 29.77 263 ALA C O 1
ATOM 6136 N N . GLY C 1 205 ? 3.080 5.435 133.014 1.00 29.50 264 GLY C N 1
ATOM 6137 C CA . GLY C 1 205 ? 2.745 4.956 134.342 1.00 29.34 264 GLY C CA 1
ATOM 6138 C C . GLY C 1 205 ? 1.244 4.955 134.561 1.00 29.29 264 GLY C C 1
ATOM 6139 O O . GLY C 1 205 ? 0.555 5.870 134.138 1.00 29.68 264 GLY C O 1
ATOM 6140 N N . MET C 1 206 ? 0.745 3.932 135.242 1.00 28.97 265 MET C N 1
ATOM 6141 C CA . MET C 1 206 ? -0.684 3.764 135.466 1.00 28.82 265 MET C CA 1
ATOM 6142 C C . MET C 1 206 ? -1.141 4.224 136.849 1.00 28.66 265 MET C C 1
ATOM 6143 O O . MET C 1 206 ? -2.315 4.069 137.205 1.00 28.56 265 MET C O 1
ATOM 6148 N N . VAL C 1 207 ? -0.220 4.792 137.622 1.00 28.60 266 VAL C N 1
ATOM 6149 C CA . VAL C 1 207 ? -0.479 5.089 139.031 1.00 28.40 266 VAL C CA 1
ATOM 6150 C C . VAL C 1 207 ? -0.926 6.523 139.215 1.00 28.61 266 VAL C C 1
ATOM 6151 O O . VAL C 1 207 ? -0.470 7.422 138.509 1.00 28.77 266 VAL C O 1
ATOM 6155 N N . CYS C 1 208 ? -1.839 6.712 140.161 1.00 29.12 267 CYS C N 1
ATOM 6156 C CA . CYS C 1 208 ? -2.251 8.020 140.628 1.00 29.34 267 CYS C CA 1
ATOM 6157 C C . CYS C 1 208 ? -1.827 8.179 142.079 1.00 29.51 267 CYS C C 1
ATOM 6158 O O . CYS C 1 208 ? -2.026 7.276 142.889 1.00 29.58 267 CYS C O 1
ATOM 6161 N N . MET C 1 209 ? -1.240 9.322 142.408 1.00 29.79 268 MET C N 1
ATOM 6162 C CA . MET C 1 209 ? -0.835 9.595 143.781 1.00 30.05 268 MET C CA 1
ATOM 6163 C C . MET C 1 209 ? -1.522 10.851 144.297 1.00 30.60 268 MET C C 1
ATOM 6164 O O . MET C 1 209 ? -1.417 11.933 143.698 1.00 30.61 268 MET C O 1
ATOM 6169 N N . PHE C 1 210 ? -2.216 10.697 145.416 1.00 31.09 269 PHE C N 1
ATOM 6170 C CA . PHE C 1 210 ? -2.974 11.785 146.027 1.00 31.77 269 PHE C CA 1
ATOM 6171 C C . PHE C 1 210 ? -2.398 12.091 147.395 1.00 32.23 269 PHE C C 1
ATOM 6172 O O . PHE C 1 210 ? -2.094 11.177 148.162 1.00 32.30 269 PHE C O 1
ATOM 6180 N N . ASP C 1 211 ? -2.273 13.376 147.704 1.00 32.78 270 ASP C N 1
ATOM 6181 C CA . ASP C 1 211 ? -1.683 13.814 148.962 1.00 33.54 270 ASP C CA 1
ATOM 6182 C C . ASP C 1 211 ? -2.381 15.076 149.441 1.00 33.55 270 ASP C C 1
ATOM 6183 O O . ASP C 1 211 ? -2.352 16.109 148.747 1.00 33.48 270 ASP C O 1
ATOM 6188 N N . ARG C 1 212 ? -3.005 14.989 150.617 1.00 33.55 271 ARG C N 1
ATOM 6189 C CA . ARG C 1 212 ? -3.637 16.153 151.238 1.00 33.50 271 ARG C CA 1
ATOM 6190 C C . ARG C 1 212 ? -3.144 16.406 152.657 1.00 34.28 271 ARG C C 1
ATOM 6191 O O . ARG C 1 212 ? -3.205 15.511 153.523 1.00 34.29 271 ARG C O 1
ATOM 6199 N N . LEU C 1 213 ? -2.657 17.628 152.880 1.00 34.79 272 LEU C N 1
ATOM 6200 C CA . LEU C 1 213 ? -2.333 18.101 154.216 1.00 35.51 272 LEU C CA 1
ATOM 6201 C C . LEU C 1 213 ? -3.619 18.580 154.897 1.00 35.79 272 LEU C C 1
ATOM 6202 O O . LEU C 1 213 ? -3.952 19.760 154.860 1.00 36.18 272 LEU C O 1
ATOM 6207 N N . VAL C 1 214 ? -4.357 17.651 155.490 1.00 36.12 273 VAL C N 1
ATOM 6208 C CA . VAL C 1 214 ? -5.620 17.965 156.149 1.00 36.89 273 VAL C CA 1
ATOM 6209 C C . VAL C 1 214 ? -5.454 18.994 157.279 1.00 37.63 273 VAL C C 1
ATOM 6210 O O . VAL C 1 214 ? -6.347 19.817 157.537 1.00 37.56 273 VAL C O 1
ATOM 6214 N N . SER C 1 215 ? -4.300 18.941 157.941 1.00 38.61 274 SER C N 1
ATOM 6215 C CA . SER C 1 215 ? -3.959 19.885 158.996 1.00 39.43 274 SER C CA 1
ATOM 6216 C C . SER C 1 215 ? -3.891 21.311 158.450 1.00 40.20 274 SER C C 1
ATOM 6217 O O . SER C 1 215 ? -4.119 22.265 159.190 1.00 40.78 274 SER C O 1
ATOM 6220 N N . PHE C 1 216 ? -3.571 21.456 157.166 1.00 40.62 275 PHE C N 1
ATOM 6221 C CA . PHE C 1 216 ? -3.600 22.758 156.523 1.00 41.04 275 PHE C CA 1
ATOM 6222 C C . PHE C 1 216 ? -5.028 23.145 156.139 1.00 40.83 275 PHE C C 1
ATOM 6223 O O . PHE C 1 216 ? -5.456 24.262 156.397 1.00 41.22 275 PHE C O 1
ATOM 6231 N N . SER C 1 217 ? -5.760 22.219 155.524 1.00 40.35 276 SER C N 1
ATOM 6232 C CA . SER C 1 217 ? -7.108 22.483 155.009 1.00 39.60 276 SER C CA 1
ATOM 6233 C C . SER C 1 217 ? -7.763 21.172 154.634 1.00 39.41 276 SER C C 1
ATOM 6234 O O . SER C 1 217 ? -7.086 20.243 154.195 1.00 39.44 276 SER C O 1
ATOM 6237 N N . GLU C 1 218 ? -9.080 21.106 154.781 1.00 39.06 277 GLU C N 1
ATOM 6238 C CA . GLU C 1 218 ? -9.827 19.880 154.495 1.00 39.03 277 GLU C CA 1
ATOM 6239 C C . GLU C 1 218 ? -10.078 19.707 152.986 1.00 38.73 277 GLU C C 1
ATOM 6240 O O . GLU C 1 218 ? -10.704 18.735 152.539 1.00 38.93 277 GLU C O 1
ATOM 6246 N N . VAL C 1 219 ? -9.563 20.658 152.219 1.00 38.04 278 VAL C N 1
ATOM 6247 C CA . VAL C 1 219 ? -9.835 20.794 150.807 1.00 37.43 278 VAL C CA 1
ATOM 6248 C C . VAL C 1 219 ? -8.504 21.149 150.146 1.00 37.03 278 VAL C C 1
ATOM 6249 O O . VAL C 1 219 ? -7.602 21.645 150.823 1.00 37.30 278 VAL C O 1
ATOM 6253 N N . GLY C 1 220 ? -8.359 20.870 148.848 1.00 36.39 279 GLY C N 1
ATOM 6254 C CA . GLY C 1 220 ? -7.063 21.019 148.160 1.00 35.30 279 GLY C CA 1
ATOM 6255 C C . GLY C 1 220 ? -6.160 19.802 148.350 1.00 34.78 279 GLY C C 1
ATOM 6256 O O . GLY C 1 220 ? -6.331 19.012 149.294 1.00 34.35 279 GLY C O 1
ATOM 6257 N N . SER C 1 221 ? -5.189 19.644 147.452 1.00 34.23 280 SER C N 1
ATOM 6258 C CA . SER C 1 221 ? -4.316 18.471 147.477 1.00 33.66 280 SER C CA 1
ATOM 6259 C C . SER C 1 221 ? -3.243 18.559 146.409 1.00 33.35 280 SER C C 1
ATOM 6260 O O . SER C 1 221 ? -3.293 19.430 145.552 1.00 33.25 280 SER C O 1
ATOM 6263 N N . THR C 1 222 ? -2.272 17.657 146.470 1.00 33.18 281 THR C N 1
ATOM 6264 C CA . THR C 1 222 ? -1.397 17.414 145.327 1.00 33.28 281 THR C CA 1
ATOM 6265 C C . THR C 1 222 ? -1.793 16.091 144.673 1.00 33.02 281 THR C C 1
ATOM 6266 O O . THR C 1 222 ? -1.857 15.056 145.343 1.00 33.36 281 THR C O 1
ATOM 6270 N N . ILE C 1 223 ? -2.074 16.127 143.374 1.00 32.53 282 ILE C N 1
ATOM 6271 C CA . ILE C 1 223 ? -2.335 14.904 142.622 1.00 31.89 282 ILE C CA 1
ATOM 6272 C C . ILE C 1 223 ? -1.329 14.749 141.490 1.00 31.80 282 ILE C C 1
ATOM 6273 O O . ILE C 1 223 ? -1.211 15.620 140.645 1.00 32.16 282 ILE C O 1
ATOM 6278 N N . LYS C 1 224 ? -0.599 13.643 141.480 1.00 31.67 283 LYS C N 1
ATOM 6279 C CA . LYS C 1 224 ? 0.357 13.373 140.406 1.00 31.61 283 LYS C CA 1
ATOM 6280 C C . LYS C 1 224 ? -0.049 12.076 139.702 1.00 31.17 283 LYS C C 1
ATOM 6281 O O . LYS C 1 224 ? -0.761 11.247 140.279 1.00 31.38 283 LYS C O 1
ATOM 6287 N N . GLY C 1 225 ? 0.382 11.909 138.458 1.00 30.60 284 GLY C N 1
ATOM 6288 C CA . GLY C 1 225 ? 0.096 10.685 137.714 1.00 30.20 284 GLY C CA 1
ATOM 6289 C C . GLY C 1 225 ? -1.281 10.680 137.065 1.00 29.76 284 GLY C C 1
ATOM 6290 O O . GLY C 1 225 ? -1.880 11.737 136.870 1.00 29.89 284 GLY C O 1
ATOM 6291 N N . VAL C 1 226 ? -1.784 9.492 136.737 1.00 29.29 285 VAL C N 1
ATOM 6292 C CA . VAL C 1 226 ? -3.088 9.354 136.098 1.00 29.43 285 VAL C CA 1
ATOM 6293 C C . VAL C 1 226 ? -4.199 10.015 136.922 1.00 29.81 285 VAL C C 1
ATOM 6294 O O . VAL C 1 226 ? -4.239 9.897 138.144 1.00 29.68 285 VAL C O 1
ATOM 6298 N N . ASN C 1 227 ? -5.103 10.713 136.248 1.00 30.07 286 ASN C N 1
ATOM 6299 C CA . ASN C 1 227 ? -6.148 11.437 136.959 1.00 30.39 286 ASN C CA 1
ATOM 6300 C C . ASN C 1 227 ? -7.440 10.641 137.151 1.00 29.66 286 ASN C C 1
ATOM 6301 O O . ASN C 1 227 ? -8.465 10.955 136.536 1.00 29.62 286 ASN C O 1
ATOM 6306 N N . TYR C 1 228 ? -7.387 9.602 137.985 1.00 29.05 287 TYR C N 1
ATOM 6307 C CA . TYR C 1 228 ? -8.587 8.783 138.281 1.00 28.73 287 TYR C CA 1
ATOM 6308 C C . TYR C 1 228 ? -9.550 9.534 139.181 1.00 28.68 287 TYR C C 1
ATOM 6309 O O . TYR C 1 228 ? -10.759 9.345 139.100 1.00 28.57 287 TYR C O 1
ATOM 6318 N N . ILE C 1 229 ? -8.991 10.378 140.042 1.00 28.72 288 ILE C N 1
ATOM 6319 C CA . ILE C 1 229 ? -9.766 11.220 140.940 1.00 28.68 288 ILE C CA 1
ATOM 6320 C C . ILE C 1 229 ? -9.359 12.683 140.798 1.00 29.38 288 ILE C C 1
ATOM 6321 O O . ILE C 1 229 ? -8.270 13.008 140.293 1.00 29.57 288 ILE C O 1
ATOM 6326 N N . ALA C 1 230 ? -10.254 13.569 141.222 1.00 29.80 289 ALA C N 1
ATOM 6327 C CA . ALA C 1 230 ? -9.910 14.972 141.355 1.00 30.28 289 ALA C CA 1
ATOM 6328 C C . ALA C 1 230 ? -9.993 15.272 142.834 1.00 30.77 289 ALA C C 1
ATOM 6329 O O . ALA C 1 230 ? -10.468 14.434 143.610 1.00 30.58 289 ALA C O 1
ATOM 6331 N N . ASP C 1 231 ? -9.527 16.458 143.222 1.00 31.21 290 ASP C N 1
ATOM 6332 C CA . ASP C 1 231 ? -9.583 16.880 144.615 1.00 31.45 290 ASP C CA 1
ATOM 6333 C C . ASP C 1 231 ? -10.936 16.614 145.304 1.00 31.45 290 ASP C C 1
ATOM 6334 O O . ASP C 1 231 ? -10.991 15.949 146.332 1.00 31.32 290 ASP C O 1
ATOM 6339 N N . ARG C 1 232 ? -12.022 17.124 144.732 1.00 31.67 291 ARG C N 1
ATOM 6340 C CA . ARG C 1 232 ? -13.344 17.006 145.365 1.00 31.86 291 ARG C CA 1
ATOM 6341 C C . ARG C 1 232 ? -13.808 15.558 145.574 1.00 31.69 291 ARG C C 1
ATOM 6342 O O . ARG C 1 232 ? -14.764 15.308 146.305 1.00 31.99 291 ARG C O 1
ATOM 6350 N N . ASP C 1 233 ? -13.130 14.612 144.935 1.00 31.51 292 ASP C N 1
ATOM 6351 C CA . ASP C 1 233 ? -13.484 13.210 145.043 1.00 31.38 292 ASP C CA 1
ATOM 6352 C C . ASP C 1 233 ? -13.028 12.608 146.363 1.00 31.18 292 ASP C C 1
ATOM 6353 O O . ASP C 1 233 ? -13.520 11.557 146.769 1.00 31.13 292 ASP C O 1
ATOM 6358 N N . VAL C 1 234 ? -12.072 13.257 147.019 1.00 31.20 293 VAL C N 1
ATOM 6359 C CA . VAL C 1 234 ? -11.610 12.818 148.326 1.00 31.19 293 VAL C CA 1
ATOM 6360 C C . VAL C 1 234 ? -12.157 13.762 149.374 1.00 31.69 293 VAL C C 1
ATOM 6361 O O . VAL C 1 234 ? -11.770 14.930 149.437 1.00 31.47 293 VAL C O 1
ATOM 6365 N N . ILE C 1 235 ? -13.075 13.239 150.183 1.00 32.37 294 ILE C N 1
ATOM 6366 C CA . ILE C 1 235 ? -13.718 14.001 151.244 1.00 33.40 294 ILE C CA 1
ATOM 6367 C C . ILE C 1 235 ? -13.049 13.679 152.573 1.00 33.65 294 ILE C C 1
ATOM 6368 O O . ILE C 1 235 ? -12.977 12.519 152.965 1.00 34.06 294 ILE C O 1
ATOM 6373 N N . THR C 1 236 ? -12.552 14.704 153.258 1.00 34.05 295 THR C N 1
ATOM 6374 C CA . THR C 1 236 ? -11.949 14.536 154.582 1.00 34.35 295 THR C CA 1
ATOM 6375 C C . THR C 1 236 ? -12.556 15.547 155.531 1.00 34.79 295 THR C C 1
ATOM 6376 O O . THR C 1 236 ? -12.087 16.684 155.615 1.00 34.79 295 THR C O 1
ATOM 6380 N N . THR C 1 237 ? -13.613 15.136 156.230 1.00 35.38 296 THR C N 1
ATOM 6381 C CA . THR C 1 237 ? -14.327 16.025 157.149 1.00 35.88 296 THR C CA 1
ATOM 6382 C C . THR C 1 237 ? -15.175 15.278 158.185 1.00 36.16 296 THR C C 1
ATOM 6383 O O . THR C 1 237 ? -15.663 14.169 157.928 1.00 36.28 296 THR C O 1
ATOM 6387 N N . GLY C 1 238 ? -15.339 15.899 159.353 1.00 36.41 297 GLY C N 1
ATOM 6388 C CA . GLY C 1 238 ? -16.279 15.430 160.386 1.00 36.39 297 GLY C CA 1
ATOM 6389 C C . GLY C 1 238 ? -16.050 14.012 160.869 1.00 36.40 297 GLY C C 1
ATOM 6390 O O . GLY C 1 238 ? -16.996 13.283 161.134 1.00 36.03 297 GLY C O 1
ATOM 6391 N N . GLY C 1 239 ? -14.784 13.624 160.978 1.00 36.62 298 GLY C N 1
ATOM 6392 C CA . GLY C 1 239 ? -14.424 12.282 161.408 1.00 36.89 298 GLY C CA 1
ATOM 6393 C C . GLY C 1 239 ? -14.678 11.201 160.373 1.00 37.04 298 GLY C C 1
ATOM 6394 O O . GLY C 1 239 ? -14.771 10.021 160.719 1.00 37.44 298 GLY C O 1
ATOM 6395 N N . ASN C 1 240 ? -14.790 11.592 159.102 1.00 36.88 299 ASN C N 1
ATOM 6396 C CA . ASN C 1 240 ? -14.933 10.633 157.993 1.00 36.45 299 ASN C CA 1
ATOM 6397 C C . ASN C 1 240 ? -13.943 10.930 156.872 1.00 36.14 299 ASN C C 1
ATOM 6398 O O . ASN C 1 240 ? -13.601 12.095 156.628 1.00 36.47 299 ASN C O 1
ATOM 6403 N N . ILE C 1 241 ? -13.479 9.875 156.208 1.00 35.39 300 ILE C N 1
ATOM 6404 C CA . ILE C 1 241 ? -12.759 10.006 154.946 1.00 34.65 300 ILE C CA 1
ATOM 6405 C C . ILE C 1 241 ? -13.531 9.234 153.902 1.00 34.49 300 ILE C C 1
ATOM 6406 O O . ILE C 1 241 ? -13.865 8.061 154.110 1.00 34.80 300 ILE C O 1
ATOM 6411 N N . GLY C 1 242 ? -13.833 9.896 152.788 1.00 33.90 301 GLY C N 1
ATOM 6412 C CA . GLY C 1 242 ? -14.541 9.255 151.681 1.00 32.91 301 GLY C CA 1
ATOM 6413 C C . GLY C 1 242 ? -13.784 9.475 150.395 1.00 32.11 301 GLY C C 1
ATOM 6414 O O . GLY C 1 242 ? -13.385 10.599 150.085 1.00 32.25 301 GLY C O 1
ATOM 6415 N N . VAL C 1 243 ? -13.566 8.395 149.658 1.00 31.37 302 VAL C N 1
ATOM 6416 C CA . VAL C 1 243 ? -12.874 8.470 148.379 1.00 30.41 302 VAL C CA 1
ATOM 6417 C C . VAL C 1 243 ? -13.783 7.989 147.269 1.00 30.16 302 VAL C C 1
ATOM 6418 O O . VAL C 1 243 ? -14.303 6.869 147.320 1.00 29.78 302 VAL C O 1
ATOM 6422 N N . ASN C 1 244 ? -13.975 8.854 146.277 1.00 29.90 303 ASN C N 1
ATOM 6423 C CA . ASN C 1 244 ? -14.860 8.571 145.169 1.00 29.68 303 ASN C CA 1
ATOM 6424 C C . ASN C 1 244 ? -14.115 8.351 143.886 1.00 29.04 303 ASN C C 1
ATOM 6425 O O . ASN C 1 244 ? -13.615 9.311 143.297 1.00 28.99 303 ASN C O 1
ATOM 6430 N N . ILE C 1 245 ? -14.040 7.086 143.471 1.00 28.28 304 ILE C N 1
ATOM 6431 C CA . ILE C 1 245 ? -13.469 6.721 142.183 1.00 27.70 304 ILE C CA 1
ATOM 6432 C C . ILE C 1 245 ? -14.617 6.673 141.184 1.00 27.73 304 ILE C C 1
ATOM 6433 O O . ILE C 1 245 ? -15.290 5.647 141.019 1.00 27.82 304 ILE C O 1
ATOM 6438 N N . ASN C 1 246 ? -14.867 7.793 140.522 1.00 27.69 305 ASN C N 1
ATOM 6439 C CA . ASN C 1 246 ? -16.038 7.865 139.664 1.00 27.75 305 ASN C CA 1
ATOM 6440 C C . ASN C 1 246 ? -15.692 7.676 138.215 1.00 27.73 305 ASN C C 1
ATOM 6441 O O . ASN C 1 246 ? -16.115 8.450 137.360 1.00 28.35 305 ASN C O 1
ATOM 6446 N N . ILE C 1 247 ? -14.899 6.643 137.959 1.00 27.37 306 ILE C N 1
ATOM 6447 C CA . ILE C 1 247 ? -14.538 6.193 136.628 1.00 26.85 306 ILE C CA 1
ATOM 6448 C C . ILE C 1 247 ? -14.582 4.688 136.780 1.00 27.08 306 ILE C C 1
ATOM 6449 O O . ILE C 1 247 ? -14.013 4.163 137.738 1.00 27.12 306 ILE C O 1
ATOM 6454 N N . PRO C 1 248 ? -15.239 3.980 135.843 1.00 27.14 307 PRO C N 1
ATOM 6455 C CA . PRO C 1 248 ? -15.418 2.540 136.064 1.00 27.14 307 PRO C CA 1
ATOM 6456 C C . PRO C 1 248 ? -14.100 1.760 136.024 1.00 27.12 307 PRO C C 1
ATOM 6457 O O . PRO C 1 248 ? -13.084 2.269 135.555 1.00 27.05 307 PRO C O 1
ATOM 6461 N N . GLY C 1 249 ? -14.121 0.535 136.527 1.00 27.23 308 GLY C N 1
ATOM 6462 C CA . GLY C 1 249 ? -12.967 -0.345 136.406 1.00 27.27 308 GLY C CA 1
ATOM 6463 C C . GLY C 1 249 ? -12.496 -0.895 137.729 1.00 27.11 308 GLY C C 1
ATOM 6464 O O . GLY C 1 249 ? -13.169 -0.746 138.759 1.00 27.12 308 GLY C O 1
ATOM 6465 N N . THR C 1 250 ? -11.328 -1.524 137.687 1.00 27.03 309 THR C N 1
ATOM 6466 C CA . THR C 1 250 ? -10.706 -2.141 138.850 1.00 26.97 309 THR C CA 1
ATOM 6467 C C . THR C 1 250 ? -9.470 -1.350 139.276 1.00 26.66 309 THR C C 1
ATOM 6468 O O . THR C 1 250 ? -8.629 -1.004 138.456 1.00 26.64 309 THR C O 1
ATOM 6472 N N . TYR C 1 251 ? -9.367 -1.061 140.568 1.00 26.36 310 TYR C N 1
ATOM 6473 C CA . TYR C 1 251 ? -8.280 -0.238 141.073 1.00 25.83 310 TYR C CA 1
ATOM 6474 C C . TYR C 1 251 ? -7.597 -0.822 142.321 1.00 25.74 310 TYR C C 1
ATOM 6475 O O . TYR C 1 251 ? -8.266 -1.281 143.232 1.00 26.03 310 TYR C O 1
ATOM 6484 N N . LEU C 1 252 ? -6.267 -0.814 142.339 1.00 25.55 311 LEU C N 1
ATOM 6485 C CA . LEU C 1 252 ? -5.479 -1.068 143.537 1.00 25.46 311 LEU C CA 1
ATOM 6486 C C . LEU C 1 252 ? -5.340 0.239 144.322 1.00 26.19 311 LEU C C 1
ATOM 6487 O O . LEU C 1 252 ? -4.911 1.274 143.773 1.00 26.71 311 LEU C O 1
ATOM 6492 N N . VAL C 1 253 ? -5.680 0.193 145.606 1.00 26.48 312 VAL C N 1
ATOM 6493 C CA . VAL C 1 253 ? -5.551 1.363 146.473 1.00 26.78 312 VAL C CA 1
ATOM 6494 C C . VAL C 1 253 ? -4.629 1.061 147.641 1.00 26.94 312 VAL C C 1
ATOM 6495 O O . VAL C 1 253 ? -4.758 0.017 148.269 1.00 27.29 312 VAL C O 1
ATOM 6499 N N . THR C 1 254 ? -3.702 1.967 147.933 1.00 27.13 313 THR C N 1
ATOM 6500 C CA . THR C 1 254 ? -3.022 1.974 149.233 1.00 27.50 313 THR C CA 1
ATOM 6501 C C . THR C 1 254 ? -3.249 3.343 149.821 1.00 27.86 313 THR C C 1
ATOM 6502 O O . THR C 1 254 ? -2.870 4.338 149.209 1.00 28.12 313 THR C O 1
ATOM 6506 N N . ILE C 1 255 ? -3.886 3.401 150.987 1.00 28.26 314 ILE C N 1
ATOM 6507 C CA . ILE C 1 255 ? -4.148 4.680 151.635 1.00 28.75 314 ILE C CA 1
ATOM 6508 C C . ILE C 1 255 ? -3.485 4.715 153.011 1.00 29.45 314 ILE C C 1
ATOM 6509 O O . ILE C 1 255 ? -3.667 3.814 153.827 1.00 29.69 314 ILE C O 1
ATOM 6514 N N . VAL C 1 256 ? -2.685 5.743 153.247 1.00 30.09 315 VAL C N 1
ATOM 6515 C CA . VAL C 1 256 ? -1.977 5.881 154.509 1.00 30.72 315 VAL C CA 1
ATOM 6516 C C . VAL C 1 256 ? -2.430 7.161 155.194 1.00 31.41 315 VAL C C 1
ATOM 6517 O O . VAL C 1 256 ? -2.235 8.258 154.662 1.00 31.73 315 VAL C O 1
ATOM 6521 N N . LEU C 1 257 ? -3.029 7.002 156.373 1.00 32.10 316 LEU C N 1
ATOM 6522 C CA . LEU C 1 257 ? -3.612 8.106 157.126 1.00 32.64 316 LEU C CA 1
ATOM 6523 C C . LEU C 1 257 ? -2.769 8.493 158.339 1.00 33.44 316 LEU C C 1
ATOM 6524 O O . LEU C 1 257 ? -2.427 7.645 159.169 1.00 33.58 316 LEU C O 1
ATOM 6529 N N . ASN C 1 258 ? -2.412 9.771 158.426 1.00 34.35 317 ASN C N 1
ATOM 6530 C CA . ASN C 1 258 ? -1.865 10.328 159.659 1.00 35.13 317 ASN C CA 1
ATOM 6531 C C . ASN C 1 258 ? -3.018 10.812 160.530 1.00 35.73 317 ASN C C 1
ATOM 6532 O O . ASN C 1 258 ? -3.607 11.880 160.288 1.00 35.71 317 ASN C O 1
ATOM 6537 N N . ALA C 1 259 ? -3.361 9.991 161.518 1.00 36.39 318 ALA C N 1
ATOM 6538 C CA . ALA C 1 259 ? -4.488 10.248 162.408 1.00 37.21 318 ALA C CA 1
ATOM 6539 C C . ALA C 1 259 ? -4.354 9.354 163.613 1.00 37.87 318 ALA C C 1
ATOM 6540 O O . ALA C 1 259 ? -3.884 8.213 163.497 1.00 38.52 318 ALA C O 1
ATOM 6542 N N . THR C 1 260 ? -4.803 9.866 164.755 1.00 38.31 319 THR C N 1
ATOM 6543 C CA . THR C 1 260 ? -4.711 9.168 166.029 1.00 38.69 319 THR C CA 1
ATOM 6544 C C . THR C 1 260 ? -5.367 7.789 165.986 1.00 38.79 319 THR C C 1
ATOM 6545 O O . THR C 1 260 ? -4.748 6.792 166.377 1.00 38.98 319 THR C O 1
ATOM 6549 N N . SER C 1 261 ? -6.602 7.727 165.511 1.00 38.80 320 SER C N 1
ATOM 6550 C CA . SER C 1 261 ? -7.302 6.449 165.418 1.00 39.19 320 SER C CA 1
ATOM 6551 C C . SER C 1 261 ? -8.277 6.467 164.238 1.00 39.50 320 SER C C 1
ATOM 6552 O O . SER C 1 261 ? -8.676 7.549 163.777 1.00 39.88 320 SER C O 1
ATOM 6555 N N . ILE C 1 262 ? -8.645 5.288 163.743 1.00 39.32 321 ILE C N 1
ATOM 6556 C CA . ILE C 1 262 ? -9.667 5.193 162.704 1.00 39.48 321 ILE C CA 1
ATOM 6557 C C . ILE C 1 262 ? -10.651 4.067 163.008 1.00 39.56 321 ILE C C 1
ATOM 6558 O O . ILE C 1 262 ? -10.346 3.147 163.763 1.00 39.71 321 ILE C O 1
ATOM 6563 N N . GLY C 1 263 ? -11.836 4.140 162.419 1.00 39.49 322 GLY C N 1
ATOM 6564 C CA . GLY C 1 263 ? -12.827 3.095 162.615 1.00 39.61 322 GLY C CA 1
ATOM 6565 C C . GLY C 1 263 ? -12.842 2.081 161.493 1.00 39.68 322 GLY C C 1
ATOM 6566 O O . GLY C 1 263 ? -11.792 1.559 161.107 1.00 39.84 322 GLY C O 1
ATOM 6567 N N . SER C 1 264 ? -14.039 1.817 160.968 1.00 39.49 323 SER C N 1
ATOM 6568 C CA . SER C 1 264 ? -14.252 0.806 159.932 1.00 39.30 323 SER C CA 1
ATOM 6569 C C . SER C 1 264 ? -14.013 1.312 158.510 1.00 38.76 323 SER C C 1
ATOM 6570 O O . SER C 1 264 ? -14.279 2.480 158.204 1.00 38.81 323 SER C O 1
ATOM 6573 N N . LEU C 1 265 ? -13.516 0.413 157.656 1.00 38.16 324 LEU C N 1
ATOM 6574 C CA . LEU C 1 265 ? -13.452 0.621 156.201 1.00 37.60 324 LEU C CA 1
ATOM 6575 C C . LEU C 1 265 ? -14.747 0.090 155.612 1.00 37.09 324 LEU C C 1
ATOM 6576 O O . LEU C 1 265 ? -15.030 -1.092 155.725 1.00 37.02 324 LEU C O 1
ATOM 6581 N N . THR C 1 266 ? -15.539 0.952 154.986 1.00 36.76 325 THR C N 1
ATOM 6582 C CA . THR C 1 266 ? -16.810 0.501 154.421 1.00 36.63 325 THR C CA 1
ATOM 6583 C C . THR C 1 266 ? -16.880 0.672 152.909 1.00 36.48 325 THR C C 1
ATOM 6584 O O . THR C 1 266 ? -16.304 1.612 152.355 1.00 36.71 325 THR C O 1
ATOM 6588 N N . PHE C 1 267 ? -17.572 -0.252 152.251 1.00 35.94 326 PHE C N 1
ATOM 6589 C CA . PHE C 1 267 ? -17.785 -0.166 150.814 1.00 35.62 326 PHE C CA 1
ATOM 6590 C C . PHE C 1 267 ? -19.280 -0.069 150.549 1.00 35.66 326 PHE C C 1
ATOM 6591 O O . PHE C 1 267 ? -19.979 -1.072 150.372 1.00 35.36 326 PHE C O 1
ATOM 6599 N N . THR C 1 268 ? -19.764 1.164 150.520 1.00 35.75 327 THR C N 1
ATOM 6600 C CA . THR C 1 268 ? -21.174 1.408 150.739 1.00 35.71 327 THR C CA 1
ATOM 6601 C C . THR C 1 268 ? -21.823 2.196 149.593 1.00 35.50 327 THR C C 1
ATOM 6602 O O . THR C 1 268 ? -23.017 2.514 149.641 1.00 35.14 327 THR C O 1
ATOM 6606 N N . GLY C 1 269 ? -21.019 2.461 148.554 1.00 35.35 328 GLY C N 1
ATOM 6607 C CA . GLY C 1 269 ? -21.436 3.220 147.378 1.00 34.95 328 GLY C CA 1
ATOM 6608 C C . GLY C 1 269 ? -21.236 2.489 146.062 1.00 34.68 328 GLY C C 1
ATOM 6609 O O . GLY C 1 269 ? -21.730 1.383 145.901 1.00 34.84 328 GLY C O 1
ATOM 6610 N N . ASN C 1 270 ? -20.510 3.103 145.124 1.00 34.29 329 ASN C N 1
ATOM 6611 C CA . ASN C 1 270 ? -20.370 2.556 143.770 1.00 33.52 329 ASN C CA 1
ATOM 6612 C C . ASN C 1 270 ? -19.325 1.452 143.560 1.00 33.53 329 ASN C C 1
ATOM 6613 O O . ASN C 1 270 ? -19.101 1.013 142.421 1.00 33.52 329 ASN C O 1
ATOM 6618 N N . SER C 1 271 ? -18.680 1.007 144.638 1.00 33.47 330 SER C N 1
ATOM 6619 C CA . SER C 1 271 ? -17.601 0.031 144.503 1.00 33.30 330 SER C CA 1
ATOM 6620 C C . SER C 1 271 ? -17.768 -1.198 145.382 1.00 33.75 330 SER C C 1
ATOM 6621 O O . SER C 1 271 ? -18.433 -1.145 146.416 1.00 33.50 330 SER C O 1
ATOM 6624 N N . LYS C 1 272 ? -17.164 -2.304 144.947 1.00 34.23 331 LYS C N 1
ATOM 6625 C CA . LYS C 1 272 ? -17.105 -3.521 145.749 1.00 34.88 331 LYS C CA 1
ATOM 6626 C C . LYS C 1 272 ? -15.675 -3.917 145.999 1.00 34.62 331 LYS C C 1
ATOM 6627 O O . LYS C 1 272 ? -14.832 -3.821 145.111 1.00 34.99 331 LYS C O 1
ATOM 6633 N N . LEU C 1 273 ? -15.399 -4.357 147.215 1.00 34.60 332 LEU C N 1
ATOM 6634 C CA . LEU C 1 273 ? -14.090 -4.873 147.548 1.00 34.70 332 LEU C CA 1
ATOM 6635 C C . LEU C 1 273 ? -13.840 -6.178 146.802 1.00 34.85 332 LEU C C 1
ATOM 6636 O O . LEU C 1 273 ? -14.723 -7.004 146.669 1.00 34.76 332 LEU C O 1
ATOM 6641 N N . VAL C 1 274 ? -12.631 -6.353 146.301 1.00 35.32 333 VAL C N 1
ATOM 6642 C CA . VAL C 1 274 ? -12.266 -7.586 145.627 1.00 35.74 333 VAL C CA 1
ATOM 6643 C C . VAL C 1 274 ? -11.272 -8.330 146.502 1.00 36.30 333 VAL C C 1
ATOM 6644 O O . VAL C 1 274 ? -10.216 -7.786 146.873 1.00 36.16 333 VAL C O 1
ATOM 6648 N N . GLY C 1 275 ? -11.611 -9.577 146.823 1.00 36.93 334 GLY C N 1
ATOM 6649 C CA . GLY C 1 275 ? -10.795 -10.375 147.720 1.00 37.85 334 GLY C CA 1
ATOM 6650 C C . GLY C 1 275 ? -10.696 -9.686 149.068 1.00 38.64 334 GLY C C 1
ATOM 6651 O O . GLY C 1 275 ? -11.665 -9.097 149.562 1.00 38.65 334 GLY C O 1
ATOM 6652 N N . ASN C 1 276 ? -9.509 -9.725 149.651 1.00 39.33 335 ASN C N 1
ATOM 6653 C CA . ASN C 1 276 ? -9.342 -9.252 151.004 1.00 40.12 335 ASN C CA 1
ATOM 6654 C C . ASN C 1 276 ? -8.745 -7.869 151.097 1.00 39.94 335 ASN C C 1
ATOM 6655 O O . ASN C 1 276 ? -7.923 -7.472 150.279 1.00 39.78 335 ASN C O 1
ATOM 6660 N N . SER C 1 277 ? -9.182 -7.148 152.117 1.00 40.08 336 SER C N 1
ATOM 6661 C CA . SER C 1 277 ? -8.708 -5.817 152.419 1.00 40.31 336 SER C CA 1
ATOM 6662 C C . SER C 1 277 ? -7.695 -5.889 153.561 1.00 40.27 336 SER C C 1
ATOM 6663 O O . SER C 1 277 ? -7.978 -6.474 154.603 1.00 40.59 336 SER C O 1
ATOM 6666 N N . LEU C 1 278 ? -6.525 -5.291 153.373 1.00 40.12 337 LEU C N 1
ATOM 6667 C CA . LEU C 1 278 ? -5.455 -5.380 154.368 1.00 40.37 337 LEU C CA 1
ATOM 6668 C C . LEU C 1 278 ? -5.312 -4.097 155.184 1.00 40.93 337 LEU C C 1
ATOM 6669 O O . LEU C 1 278 ? -4.939 -3.055 154.650 1.00 41.07 337 LEU C O 1
ATOM 6674 N N . ASN C 1 279 ? -5.584 -4.186 156.482 1.00 41.68 338 ASN C N 1
ATOM 6675 C CA . ASN C 1 279 ? -5.680 -3.006 157.344 1.00 42.38 338 ASN C CA 1
ATOM 6676 C C . ASN C 1 279 ? -4.696 -3.071 158.483 1.00 42.48 338 ASN C C 1
ATOM 6677 O O . ASN C 1 279 ? -4.613 -4.075 159.174 1.00 42.63 338 ASN C O 1
ATOM 6682 N N . VAL C 1 280 ? -3.945 -1.995 158.671 1.00 42.74 339 VAL C N 1
ATOM 6683 C CA . VAL C 1 280 ? -2.994 -1.901 159.768 1.00 43.00 339 VAL C CA 1
ATOM 6684 C C . VAL C 1 280 ? -3.199 -0.563 160.460 1.00 43.55 339 VAL C C 1
ATOM 6685 O O . VAL C 1 280 ? -3.004 0.492 159.846 1.00 43.52 339 VAL C O 1
ATOM 6689 N N . THR C 1 281 ? -3.608 -0.612 161.728 1.00 44.26 340 THR C N 1
ATOM 6690 C CA . THR C 1 281 ? -3.872 0.599 162.518 1.00 44.86 340 THR C CA 1
ATOM 6691 C C . THR C 1 281 ? -2.893 0.696 163.673 1.00 45.13 340 THR C C 1
ATOM 6692 O O . THR C 1 281 ? -2.593 -0.301 164.322 1.00 45.50 340 THR C O 1
ATOM 6696 N N . SER C 1 282 ? -2.383 1.897 163.914 1.00 45.50 341 SER C N 1
ATOM 6697 C CA . SER C 1 282 ? -1.549 2.171 165.087 1.00 45.71 341 SER C CA 1
ATOM 6698 C C . SER C 1 282 ? -1.947 3.512 165.700 1.00 46.12 341 SER C C 1
ATOM 6699 O O . SER C 1 282 ? -2.808 4.222 165.176 1.00 46.54 341 SER C O 1
ATOM 6702 N N . SER C 1 283 ? -1.331 3.866 166.814 1.00 46.31 342 SER C N 1
ATOM 6703 C CA . SER C 1 283 ? -1.601 5.162 167.390 1.00 46.30 342 SER C CA 1
ATOM 6704 C C . SER C 1 283 ? -0.888 6.199 166.544 1.00 45.83 342 SER C C 1
ATOM 6705 O O . SER C 1 283 ? 0.337 6.211 166.491 1.00 46.03 342 SER C O 1
ATOM 6708 N N . GLY C 1 284 ? -1.652 7.044 165.858 1.00 45.21 343 GLY C N 1
ATOM 6709 C CA . GLY C 1 284 ? -1.071 8.140 165.082 1.00 44.27 343 GLY C CA 1
ATOM 6710 C C . GLY C 1 284 ? -0.986 7.913 163.576 1.00 43.59 343 GLY C C 1
ATOM 6711 O O . GLY C 1 284 ? -0.817 8.876 162.811 1.00 43.53 343 GLY C O 1
ATOM 6712 N N . ALA C 1 285 ? -1.107 6.653 163.150 1.00 42.62 344 ALA C N 1
ATOM 6713 C CA . ALA C 1 285 ? -0.996 6.301 161.729 1.00 41.82 344 ALA C CA 1
ATOM 6714 C C . ALA C 1 285 ? -1.703 4.991 161.370 1.00 41.20 344 ALA C C 1
ATOM 6715 O O . ALA C 1 285 ? -1.611 3.996 162.092 1.00 40.97 344 ALA C O 1
ATOM 6717 N N . SER C 1 286 ? -2.414 5.004 160.249 1.00 40.43 345 SER C N 1
ATOM 6718 C CA . SER C 1 286 ? -3.077 3.810 159.739 1.00 39.95 345 SER C CA 1
ATOM 6719 C C . SER C 1 286 ? -2.788 3.608 158.258 1.00 39.05 345 SER C C 1
ATOM 6720 O O . SER C 1 286 ? -2.524 4.578 157.536 1.00 38.91 345 SER C O 1
ATOM 6723 N N . ALA C 1 287 ? -2.820 2.354 157.815 1.00 38.03 346 ALA C N 1
ATOM 6724 C CA . ALA C 1 287 ? -2.628 2.033 156.398 1.00 37.23 346 ALA C CA 1
ATOM 6725 C C . ALA C 1 287 ? -3.620 0.974 155.946 1.00 36.57 346 ALA C C 1
ATOM 6726 O O . ALA C 1 287 ? -3.837 -0.008 156.648 1.00 36.67 346 ALA C O 1
ATOM 6728 N N . LEU C 1 288 ? -4.230 1.187 154.784 1.00 35.96 347 LEU C N 1
ATOM 6729 C CA . LEU C 1 288 ? -5.130 0.199 154.176 1.00 35.33 347 LEU C CA 1
ATOM 6730 C C . LEU C 1 288 ? -4.746 -0.061 152.722 1.00 34.72 347 LEU C C 1
ATOM 6731 O O . LEU C 1 288 ? -4.478 0.886 151.975 1.00 34.92 347 LEU C O 1
ATOM 6736 N N . THR C 1 289 ? -4.697 -1.335 152.330 1.00 33.78 348 THR C N 1
ATOM 6737 C CA . THR C 1 289 ? -4.560 -1.706 150.916 1.00 33.05 348 THR C CA 1
ATOM 6738 C C . THR C 1 289 ? -5.605 -2.706 150.543 1.00 32.26 348 THR C C 1
ATOM 6739 O O . THR C 1 289 ? -5.887 -3.622 151.308 1.00 32.45 348 THR C O 1
ATOM 6743 N N . PHE C 1 290 ? -6.140 -2.547 149.342 1.00 31.35 349 PHE C N 1
ATOM 6744 C CA . PHE C 1 290 ? -7.189 -3.409 148.816 1.00 30.55 349 PHE C CA 1
ATOM 6745 C C . PHE C 1 290 ? -7.368 -3.041 147.351 1.00 30.22 349 PHE C C 1
ATOM 6746 O O . PHE C 1 290 ? -6.904 -1.977 146.912 1.00 30.07 349 PHE C O 1
ATOM 6754 N N . THR C 1 291 ? -8.021 -3.911 146.588 1.00 29.59 350 THR C N 1
ATOM 6755 C CA . THR C 1 291 ? -8.371 -3.550 145.230 1.00 29.40 350 THR C CA 1
ATOM 6756 C C . THR C 1 291 ? -9.893 -3.620 145.093 1.00 29.25 350 THR C C 1
ATOM 6757 O O . THR C 1 291 ? -10.521 -4.550 145.598 1.00 29.17 350 THR C O 1
ATOM 6761 N N . LEU C 1 292 ? -10.482 -2.628 144.428 1.00 29.10 351 LEU C N 1
ATOM 6762 C CA . LEU C 1 292 ? -11.939 -2.564 144.270 1.00 29.01 351 LEU C CA 1
ATOM 6763 C C . LEU C 1 292 ? -12.388 -2.540 142.813 1.00 29.25 351 LEU C C 1
ATOM 6764 O O . LEU C 1 292 ? -11.601 -2.217 141.916 1.00 29.34 351 LEU C O 1
ATOM 6769 N N . ASN C 1 293 ? -13.651 -2.898 142.583 1.00 29.25 352 ASN C N 1
ATOM 6770 C CA . ASN C 1 293 ? -14.289 -2.680 141.285 1.00 29.32 352 ASN C CA 1
ATOM 6771 C C . ASN C 1 293 ? -15.274 -1.544 141.442 1.00 29.32 352 ASN C C 1
ATOM 6772 O O . ASN C 1 293 ? -16.094 -1.559 142.374 1.00 29.58 352 ASN C O 1
ATOM 6777 N N . SER C 1 294 ? -15.193 -0.553 140.560 1.00 28.93 353 SER C N 1
ATOM 6778 C CA . SER C 1 294 ? -16.096 0.589 140.650 1.00 28.69 353 SER C CA 1
ATOM 6779 C C . SER C 1 294 ? -16.970 0.646 139.424 1.00 28.90 353 SER C C 1
ATOM 6780 O O . SER C 1 294 ? -16.495 0.412 138.323 1.00 28.97 353 SER C O 1
ATOM 6783 N N . THR C 1 295 ? -18.246 0.967 139.614 1.00 29.10 354 THR C N 1
ATOM 6784 C CA . THR C 1 295 ? -19.165 1.137 138.486 1.00 29.32 354 THR C CA 1
ATOM 6785 C C . THR C 1 295 ? -18.910 2.515 137.908 1.00 29.55 354 THR C C 1
ATOM 6786 O O . THR C 1 295 ? -19.293 2.823 136.770 1.00 29.70 354 THR C O 1
ATOM 6790 N N . GLY C 1 296 ? -18.269 3.346 138.720 1.00 29.64 355 GLY C N 1
ATOM 6791 C CA . GLY C 1 296 ? -17.858 4.665 138.302 1.00 29.94 355 GLY C CA 1
ATOM 6792 C C . GLY C 1 296 ? -18.986 5.665 138.286 1.00 30.39 355 GLY C C 1
ATOM 6793 O O . GLY C 1 296 ? -18.744 6.836 138.002 1.00 30.70 355 GLY C O 1
ATOM 6794 N N . VAL C 1 297 ? -20.219 5.230 138.561 1.00 30.42 356 VAL C N 1
ATOM 6795 C CA . VAL C 1 297 ? -21.326 6.191 138.595 1.00 30.57 356 VAL C CA 1
ATOM 6796 C C . VAL C 1 297 ? -21.300 6.926 139.913 1.00 30.79 356 VAL C C 1
ATOM 6797 O O . VAL C 1 297 ? -21.260 6.303 140.976 1.00 31.32 356 VAL C O 1
ATOM 6801 N N . PRO C 1 298 ? -21.256 8.261 139.849 1.00 31.05 357 PRO C N 1
ATOM 6802 C CA . PRO C 1 298 ? -21.104 9.055 141.083 1.00 31.22 357 PRO C CA 1
ATOM 6803 C C . PRO C 1 298 ? -22.269 8.920 142.057 1.00 31.34 357 PRO C C 1
ATOM 6804 O O . PRO C 1 298 ? -23.414 8.814 141.636 1.00 31.11 357 PRO C O 1
ATOM 6808 N N . ASN C 1 299 ? -21.936 8.900 143.347 1.00 32.01 358 ASN C N 1
ATOM 6809 C CA . ASN C 1 299 ? -22.900 8.864 144.434 1.00 32.68 358 ASN C CA 1
ATOM 6810 C C . ASN C 1 299 ? -22.703 10.050 145.387 1.00 33.57 358 ASN C C 1
ATOM 6811 O O . ASN C 1 299 ? -21.618 10.249 145.926 1.00 33.40 358 ASN C O 1
ATOM 6816 N N . SER C 1 300 ? -23.770 10.820 145.588 1.00 34.78 359 SER C N 1
ATOM 6817 C CA . SER C 1 300 ? -23.782 11.998 146.472 1.00 35.69 359 SER C CA 1
ATOM 6818 C C . SER C 1 300 ? -23.419 11.740 147.932 1.00 36.16 359 SER C C 1
ATOM 6819 O O . SER C 1 300 ? -22.730 12.549 148.553 1.00 36.05 359 SER C O 1
ATOM 6822 N N . SER C 1 301 ? -23.912 10.629 148.478 1.00 36.65 360 SER C N 1
ATOM 6823 C CA . SER C 1 301 ? -23.872 10.392 149.926 1.00 37.28 360 SER C CA 1
ATOM 6824 C C . SER C 1 301 ? -23.037 9.186 150.385 1.00 37.06 360 SER C C 1
ATOM 6825 O O . SER C 1 301 ? -22.776 9.013 151.573 1.00 37.25 360 SER C O 1
ATOM 6828 N N . ASN C 1 302 ? -22.627 8.348 149.445 1.00 36.75 361 ASN C N 1
ATOM 6829 C CA . ASN C 1 302 ? -21.870 7.152 149.778 1.00 36.10 361 ASN C CA 1
ATOM 6830 C C . ASN C 1 302 ? -20.671 7.019 148.855 1.00 35.70 361 ASN C C 1
ATOM 6831 O O . ASN C 1 302 ? -20.820 6.758 147.659 1.00 36.19 361 ASN C O 1
ATOM 6836 N N . SER C 1 303 ? -19.481 7.213 149.410 1.00 35.01 362 SER C N 1
ATOM 6837 C CA . SER C 1 303 ? -18.260 7.132 148.625 1.00 34.29 362 SER C CA 1
ATOM 6838 C C . SER C 1 303 ? -17.930 5.705 148.166 1.00 34.02 362 SER C C 1
ATOM 6839 O O . SER C 1 303 ? -18.475 4.736 148.681 1.00 34.02 362 SER C O 1
ATOM 6842 N N . SER C 1 304 ? -17.030 5.605 147.186 1.00 33.91 363 SER C N 1
ATOM 6843 C CA . SER C 1 304 ? -16.541 4.334 146.654 1.00 33.16 363 SER C CA 1
ATOM 6844 C C . SER C 1 304 ? -16.068 3.475 147.806 1.00 33.13 363 SER C C 1
ATOM 6845 O O . SER C 1 304 ? -16.485 2.323 147.932 1.00 33.15 363 SER C O 1
ATOM 6848 N N . PHE C 1 305 ? -15.199 4.057 148.636 1.00 33.34 364 PHE C N 1
ATOM 6849 C CA . PHE C 1 305 ? -14.889 3.530 149.974 1.00 33.68 364 PHE C CA 1
ATOM 6850 C C . PHE C 1 305 ? -14.786 4.652 151.002 1.00 34.25 364 PHE C C 1
ATOM 6851 O O . PHE C 1 305 ? -14.419 5.773 150.662 1.00 34.26 364 PHE C O 1
ATOM 6859 N N . SER C 1 306 ? -15.137 4.346 152.248 1.00 35.15 365 SER C N 1
ATOM 6860 C CA . SER C 1 306 ? -15.070 5.325 153.330 1.00 36.19 365 SER C CA 1
ATOM 6861 C C . SER C 1 306 ? -14.300 4.766 154.516 1.00 36.76 365 SER C C 1
ATOM 6862 O O . SER C 1 306 ? -14.259 3.546 154.729 1.00 37.06 365 SER C O 1
ATOM 6865 N N . VAL C 1 307 ? -13.676 5.661 155.277 1.00 37.26 366 VAL C N 1
ATOM 6866 C CA . VAL C 1 307 ? -13.128 5.293 156.565 1.00 37.86 366 VAL C CA 1
ATOM 6867 C C . VAL C 1 307 ? -13.840 6.124 157.614 1.00 38.39 366 VAL C C 1
ATOM 6868 O O . VAL C 1 307 ? -13.836 7.358 157.556 1.00 38.27 366 VAL C O 1
ATOM 6872 N N . GLY C 1 308 ? -14.469 5.427 158.557 1.00 39.08 367 GLY C N 1
ATOM 6873 C CA . GLY C 1 308 ? -15.330 6.052 159.556 1.00 39.85 367 GLY C CA 1
ATOM 6874 C C . GLY C 1 308 ? -14.641 6.361 160.866 1.00 40.17 367 GLY C C 1
ATOM 6875 O O . GLY C 1 308 ? -13.551 5.858 161.136 1.00 40.10 367 GLY C O 1
ATOM 6876 N N . THR C 1 309 ? -15.292 7.196 161.678 1.00 40.57 368 THR C N 1
ATOM 6877 C CA . THR C 1 309 ? -14.832 7.505 163.041 1.00 40.61 368 THR C CA 1
ATOM 6878 C C . THR C 1 309 ? -13.301 7.712 163.094 1.00 40.52 368 THR C C 1
ATOM 6879 O O . THR C 1 309 ? -12.565 6.992 163.780 1.00 40.69 368 THR C O 1
ATOM 6883 N N . VAL C 1 310 ? -12.827 8.688 162.325 1.00 40.19 369 VAL C N 1
ATOM 6884 C CA . VAL C 1 310 ? -11.394 8.992 162.295 1.00 40.18 369 VAL C CA 1
ATOM 6885 C C . VAL C 1 310 ? -11.057 10.226 163.138 1.00 40.08 369 VAL C C 1
ATOM 6886 O O . VAL C 1 310 ? -11.723 11.260 163.042 1.00 40.25 369 VAL C O 1
ATOM 6890 N N . VAL C 1 311 ? -10.018 10.099 163.962 1.00 39.71 370 VAL C N 1
ATOM 6891 C CA . VAL C 1 311 ? -9.698 11.109 164.969 1.00 39.55 370 VAL C CA 1
ATOM 6892 C C . VAL C 1 311 ? -8.423 11.893 164.663 1.00 39.37 370 VAL C C 1
ATOM 6893 O O . VAL C 1 311 ? -7.368 11.309 164.446 1.00 39.37 370 VAL C O 1
ATOM 6897 N N . ALA C 1 312 ? -8.539 13.221 164.673 1.00 39.37 371 ALA C N 1
ATOM 6898 C CA . ALA C 1 312 ? -7.412 14.142 164.435 1.00 39.30 371 ALA C CA 1
ATOM 6899 C C . ALA C 1 312 ? -6.673 13.770 163.162 1.00 39.33 371 ALA C C 1
ATOM 6900 O O . ALA C 1 312 ? -5.483 13.429 163.184 1.00 39.47 371 ALA C O 1
ATOM 6902 N N . LEU C 1 313 ? -7.409 13.821 162.053 1.00 39.13 372 LEU C N 1
ATOM 6903 C CA . LEU C 1 313 ? -6.853 13.502 160.754 1.00 38.49 372 LEU C CA 1
ATOM 6904 C C . LEU C 1 313 ? -5.972 14.645 160.299 1.00 38.09 372 LEU C C 1
ATOM 6905 O O . LEU C 1 313 ? -6.439 15.769 160.126 1.00 38.17 372 LEU C O 1
ATOM 6910 N N . THR C 1 314 ? -4.701 14.328 160.092 1.00 37.54 373 THR C N 1
ATOM 6911 C CA . THR C 1 314 ? -3.668 15.314 159.783 1.00 36.89 373 THR C CA 1
ATOM 6912 C C . THR C 1 314 ? -3.246 15.278 158.324 1.00 36.13 373 THR C C 1
ATOM 6913 O O . THR C 1 314 ? -2.928 16.317 157.728 1.00 36.09 373 THR C O 1
ATOM 6917 N N . ARG C 1 315 ? -3.252 14.075 157.761 1.00 35.23 374 ARG C N 1
ATOM 6918 C CA . ARG C 1 315 ? -2.713 13.845 156.438 1.00 34.42 374 ARG C CA 1
ATOM 6919 C C . ARG C 1 315 ? -3.288 12.592 155.762 1.00 34.16 374 ARG C C 1
ATOM 6920 O O . ARG C 1 315 ? -3.459 11.547 156.399 1.00 34.14 374 ARG C O 1
ATOM 6928 N N . VAL C 1 316 ? -3.590 12.720 154.468 1.00 33.47 375 VAL C N 1
ATOM 6929 C CA . VAL C 1 316 ? -3.945 11.589 153.619 1.00 32.49 375 VAL C CA 1
ATOM 6930 C C . VAL C 1 316 ? -2.925 11.514 152.480 1.00 32.36 375 VAL C C 1
ATOM 6931 O O . VAL C 1 316 ? -2.729 12.485 151.724 1.00 32.47 375 VAL C O 1
ATOM 6935 N N . ARG C 1 317 ? -2.241 10.380 152.393 1.00 32.01 376 ARG C N 1
ATOM 6936 C CA . ARG C 1 317 ? -1.436 10.055 151.218 1.00 31.78 376 ARG C CA 1
ATOM 6937 C C . ARG C 1 317 ? -1.958 8.749 150.691 1.00 31.89 376 ARG C C 1
ATOM 6938 O O . ARG C 1 317 ? -2.122 7.781 151.445 1.00 32.24 376 ARG C O 1
ATOM 6946 N N . MET C 1 318 ? -2.234 8.721 149.395 1.00 31.70 377 MET C N 1
ATOM 6947 C CA . MET C 1 318 ? -2.860 7.566 148.790 1.00 31.09 377 MET C CA 1
ATOM 6948 C C . MET C 1 318 ? -2.343 7.315 147.386 1.00 31.06 377 MET C C 1
ATOM 6949 O O . MET C 1 318 ? -1.913 8.234 146.679 1.00 31.17 377 MET C O 1
ATOM 6954 N N . THR C 1 319 ? -2.425 6.057 146.988 1.00 30.92 378 THR C N 1
ATOM 6955 C CA . THR C 1 319 ? -1.943 5.633 145.708 1.00 30.65 378 THR C CA 1
ATOM 6956 C C . THR C 1 319 ? -3.076 4.822 145.063 1.00 30.96 378 THR C C 1
ATOM 6957 O O . THR C 1 319 ? -3.643 3.930 145.701 1.00 31.38 378 THR C O 1
ATOM 6961 N N . ILE C 1 320 ? -3.474 5.194 143.847 1.00 30.96 379 ILE C N 1
ATOM 6962 C CA . ILE C 1 320 ? -4.544 4.490 143.122 1.00 30.77 379 ILE C CA 1
ATOM 6963 C C . ILE C 1 320 ? -4.071 4.054 141.728 1.00 30.98 379 ILE C C 1
ATOM 6964 O O . ILE C 1 320 ? -3.556 4.869 140.962 1.00 30.94 379 ILE C O 1
ATOM 6969 N N . THR C 1 321 ? -4.250 2.776 141.400 1.00 31.01 380 THR C N 1
ATOM 6970 C CA . THR C 1 321 ? -3.765 2.242 140.131 1.00 31.08 380 THR C CA 1
ATOM 6971 C C . THR C 1 321 ? -4.818 1.374 139.478 1.00 31.36 380 THR C C 1
ATOM 6972 O O . THR C 1 321 ? -5.312 0.441 140.095 1.00 31.79 380 THR C O 1
ATOM 6976 N N . ARG C 1 322 ? -5.165 1.678 138.230 1.00 31.57 381 ARG C N 1
ATOM 6977 C CA . ARG C 1 322 ? -6.046 0.810 137.456 1.00 31.35 381 ARG C CA 1
ATOM 6978 C C . ARG C 1 322 ? -5.351 -0.520 137.243 1.00 31.44 381 ARG C C 1
ATOM 6979 O O . ARG C 1 322 ? -4.174 -0.563 136.918 1.00 31.53 381 ARG C O 1
ATOM 6987 N N . CYS C 1 323 ? -6.075 -1.609 137.450 1.00 31.91 382 CYS C N 1
ATOM 6988 C CA . CYS C 1 323 ? -5.476 -2.932 137.373 1.00 32.44 382 CYS C CA 1
ATOM 6989 C C . CYS C 1 323 ? -6.480 -4.046 137.065 1.00 32.82 382 CYS C C 1
ATOM 6990 O O . CYS C 1 323 ? -7.625 -3.793 136.671 1.00 32.85 382 CYS C O 1
ATOM 6993 N N . SER C 1 324 ? -6.018 -5.280 137.241 1.00 33.43 383 SER C N 1
ATOM 6994 C CA . SER C 1 324 ? -6.822 -6.481 137.042 1.00 33.82 383 SER C CA 1
ATOM 6995 C C . SER C 1 324 ? -7.331 -6.938 138.394 1.00 33.84 383 SER C C 1
ATOM 6996 O O . SER C 1 324 ? -6.612 -6.814 139.382 1.00 33.88 383 SER C O 1
ATOM 6999 N N . PRO C 1 325 ? -8.570 -7.460 138.457 1.00 33.96 384 PRO C N 1
ATOM 7000 C CA . PRO C 1 325 ? -9.015 -8.091 139.698 1.00 34.36 384 PRO C CA 1
ATOM 7001 C C . PRO C 1 325 ? -8.177 -9.319 140.110 1.00 34.73 384 PRO C C 1
ATOM 7002 O O . PRO C 1 325 ? -8.220 -9.730 141.267 1.00 34.72 384 PRO C O 1
ATOM 7006 N N . GLU C 1 326 ? -7.420 -9.887 139.178 1.00 35.16 385 GLU C N 1
ATOM 7007 C CA . GLU C 1 326 ? -6.636 -11.091 139.456 1.00 36.02 385 GLU C CA 1
ATOM 7008 C C . GLU C 1 326 ? -5.603 -10.880 140.562 1.00 35.42 385 GLU C C 1
ATOM 7009 O O . GLU C 1 326 ? -5.102 -11.821 141.177 1.00 35.61 385 GLU C O 1
ATOM 7015 N N . THR C 1 327 ? -5.325 -9.616 140.819 1.00 34.85 386 THR C N 1
ATOM 7016 C CA . THR C 1 327 ? -4.195 -9.190 141.605 1.00 34.13 386 THR C CA 1
ATOM 7017 C C . THR C 1 327 ? -4.641 -8.817 143.036 1.00 33.84 386 THR C C 1
ATOM 7018 O O . THR C 1 327 ? -3.844 -8.362 143.861 1.00 33.51 386 THR C O 1
ATOM 7022 N N . ALA C 1 328 ? -5.929 -9.042 143.316 1.00 33.40 387 ALA C N 1
ATOM 7023 C CA . ALA C 1 328 ? -6.522 -8.797 144.633 1.00 32.98 387 ALA C CA 1
ATOM 7024 C C . ALA C 1 328 ? -5.792 -9.580 145.720 1.00 32.75 387 ALA C C 1
ATOM 7025 O O . ALA C 1 328 ? -5.175 -10.607 145.446 1.00 32.86 387 ALA C O 1
ATOM 7027 N N . TYR C 1 329 ? -5.857 -9.092 146.951 1.00 32.36 388 TYR C N 1
ATOM 7028 C CA . TYR C 1 329 ? -5.216 -9.775 148.062 1.00 32.07 388 TYR C CA 1
ATOM 7029 C C . TYR C 1 329 ? -5.999 -10.996 148.525 1.00 32.97 388 TYR C C 1
ATOM 7030 O O . TYR C 1 329 ? -7.229 -11.034 148.439 1.00 33.17 388 TYR C O 1
ATOM 7039 N N . LEU C 1 330 ? -5.276 -11.988 149.029 1.00 33.80 389 LEU C N 1
ATOM 7040 C CA . LEU C 1 330 ? -5.886 -13.225 149.491 1.00 34.65 389 LEU C CA 1
ATOM 7041 C C . LEU C 1 330 ? -6.278 -13.206 150.979 1.00 35.09 389 LEU C C 1
ATOM 7042 O O . LEU C 1 330 ? -5.661 -12.488 151.774 1.00 35.21 389 LEU C O 1
ATOM 7047 N N . ALA C 1 331 ? -7.284 -14.009 151.343 1.00 35.53 390 ALA C N 1
ATOM 7048 C CA . ALA C 1 331 ? -7.810 -14.087 152.726 1.00 35.98 390 ALA C CA 1
ATOM 7049 C C . ALA C 1 331 ? -6.784 -14.510 153.794 1.00 35.94 390 ALA C C 1
ATOM 7050 O O . ALA C 1 331 ? -5.911 -15.334 153.531 1.00 35.90 390 ALA C O 1
#

Organism: Melon necrotic spot virus (NCBI:txid11987)

Foldseek 3Di:
DAKDWDKFFAAFAWAAAAKDKPNNDFDQLLFFAFQLNCNANVPSVVVLQFFWKKFFQWKKKKWAWPDDPVWFKKKKKAWDQFSRDGDDRDPVVSVPGPFMWMDGLHDMIMTIDHTDDDMATRDPPVDPRCSRRTRTGMMMMMHRGDDGPTSTTMMMTTMMDGDGGDPGLAQKKKWKDFVQVPQFDTDIDGRPQDDGVQWGDDDQKTFHARLTFAKKKKKKKWQFQWWADKDQDDFKDWQADKDWDIDGGMIMIIGIIGGPSHDDPPHGRMMIGRTHGTGMMMMMMGGDDSPPTDHD/DAKDWDKFFQAFAFAAAFKDKPLNDFDQQQFFAAQLNCNAVVPSNVVLQFFWKKFFQWKKKKWAWPDDPPWDWKKKKAWDQQSRDGDDRHPVVRVVHPWMDMDGLNDMDMTIDHTDDDMATRDCPVPDRSSRRTRTGMMMMIHNGDDGDTSTTMMMTTIMDGDGGDPGLAQKKKWKDQVLVPQFDTDIDGGPQDDGVQWGRDDQKTFGARLTFAKKKKKKKWQFQWWADKDAPDQKDFQADKDWDIDGGMIMIIGMIGGPNHDDPPHHRMMIGRTHPTRMMIMMMGGDHSPPTDHD/DDDDDPPDDPPDDDFDFADFDDDDDDDWDWDDDPADIKIWDKFWQDFAWADAFKDKPLNDQDQLLQFAFLCRCNAPVPSVQVLQFFWKKFWQWKKKKKTFPHTPVWFKKKKKAWDQQRRDGDDRDPVVSVPGPFMWMDGLRDIIMTTDHTDPDMATRPFFPDVRCSRRTRTGIMMMMHRTDDGDTGTTMMMTTMMDGHGTDHGSDQKKKWKDQVQVPQFDTDIHGRPQDDGVQWGDDDQKTFHARLRFAKKKKKKKWQFQWWADKDQDPFKDWQADKDKDIDGGMIMIITMIGGPSNDDDPHHRIMIGRTHPTGMMIMMMGGDDSVPTDHD

Radius of gyration: 31.37 Å; Cα contacts (8 Å, |Δi|>4): 2601; chains: 3; bounding box: 99×88×65 Å

B-factor: mean 32.46, std 6.11, range [9.69, 65.34]

Nearest PDB structures (foldseek):
  2zah-assembly1_C  TM=1.003E+00  e=3.083E-71  Melon necrotic spot virus
  2zah-assembly1_A  TM=9.279E-01  e=2.527E-58  Melon necrotic spot virus
  6mrm-assembly1_C  TM=9.277E-01  e=2.891E-31  Red clover necrotic mosaic virus
  6mrl-assembly1_A  TM=8.842E-01  e=6.294E-31  Cucumber leaf spot virus
  4llf-assembly1_B  TM=8.915E-01  e=5.587E-26  Cucumber necrosis virus

InterPro domains:
  IPR000937 Icosahedral viral capsid protein, S domain [PF00729] (70-261)
  IPR000937 Icosahedral viral capsid protein, S domain [PR00233] (141-155)
  IPR000937 Icosahedral viral capsid protein, S domain [PR00233] (157-173)
  IPR000937 Icosahedral viral capsid protein, S domain [PR00233] (176-192)
  IPR029053 Viral coat protein subunit [G3DSA:2.60.120.20] (85-262)